Protein 2DYD (pdb70)

Sequence (85 aa):
GPLGSPIGALASALANSPPETQRMMLGENLYPLVDQLEHDQAAKVTGMLLEMDQTEVLHLLESPDALKAKVAEAMEVLRSAQQHTGPLGSPIGALASALANSPPETQRMMLGENLYPLVDQLEHDQAAKVTGMLLEMDQTEVLHLLESPDALKAKVAEAMEVLRSAQQHTGPLGSPIGALASALANSPPETQRMMLGENLYPLVDQLEHDQAAKVTGMLLEMDQTEVLHLLESPDALKAKVAEAMEVLRSAQQHTGPLGSPIGALASALANSPPETQRMMLGENLYPLVDQLEHDQAAKVTGMLLEMDQTEVLHLLESPDALKAKVAEAMEVLRSAQQHTGPLGSPIGALASALANSPPETQRMMLGENLYPLVDQLEHDQAAKVTGMLLEMDQTEVLHLLESPDALKAKVAEAMEVLRSAQQHTGPLGSPIGALASALANSPPETQRMMLGENLYPLVDQLEHDQAAKVTGMLLEMDQTEVLHLLESPDALKAKVAEAMEVLRSAQQHTGPLGSPIGALASALANSPPETQRMMLGENLYPLVDQLEHDQAAKVTGMLLEMDQTEVLHLLESPDALKAKVAEAMEVLRSAQQHTGPLGSPIGALASALANSPPETQRMMLGENLYPLVDQLEHDQAAKVTGMLLEMDQTEVLHLLESPDALKAKVAEAMEVLRSAQQHTGPLGSPIGALASALANSPPETQRMMLGENLYPLVDQLEHDQAAKVTGMLLEMDQTEVLHLLESPDALKAKVAEAMEVLRSAQQHTGPLGSPIGALASALANSPPETQRMMLGENLYPLVDQLEHDQAAKVTGMLLEMDQTEVLHLLESPDALKAKVAEAMEVLRSAQQHTGPLGSPIGALASALANSPPETQRMMLGENLYPLVDQLEHDQAAKVTGMLLEMDQTEVLHLLESPDALKAKVAEAMEVLRSAQQHTGPLGSPIGALASALANSPPETQRMMLGENLYPLVDQLEHDQAAKVTGMLLEMDQTEVLHLLESPDALKAKVAEAMEVLRSAQQHTGPLGSPIGALASALANSPPETQRMMLGENLYPLVDQLEHDQAAKVTGMLLEMDQTEVLHLLESPDALKAKVAEAMEVLRSAQQHTGPLGSPIGALASALANSPPETQRMMLGENLYPLVDQLEHDQAAKVTGMLLEMDQTEVLHLLESPDALKAKVAEAMEVLRSAQQHTGPLGSPIGALASALANSPPETQRMMLGENLYPLVDQLEHDQAAKVTGMLLEMDQTEVLHLLESPDALKAKVAEAMEVLRSAQQHT

Organism: Triticum aestivum (NCBI:txid4565)

Radius of gyration: 15.15 Å; Cα contacts (8 Å, |Δi|>4): 117; chains: 1; bounding box: 42×23×44 Å

Solvent-accessible surface area: 6282 Å² total; per-residue (Å²): 112,63,180,68,70,102,132,24,58,122,34,91,79,95,76,117,50,75,78,119,66,35,72,121,135,65,3,110,102,44,37,72,131,12,32,68,78,115,113,102,47,0,35,94,0,0,9,57,12,0,57,125,65,164,68,36,19,108,90,2,1,96,36,100,92,6,18,152,57,35,21,58,119,19,40,99,80,66,182,42,90,122,148,176,185

Secondary structure (DSSP, 8-state):
--SSSSTTTS-HHHH---HHHHHHHHHHHHHHHH--S-HHHHIIIIIHHHHH-HHHHHHHTT-SHHHHHHHHHHHHHHTS-SS--

Foldseek 3Di:
DFDPDDDDRVCPVVVPDALVVCLCVLCVVLVVVLQPDPCQQSVCQQSVLSRVDSVLVCCRSPHNVSSVVSCVQRVVQSVDPHDPD

Nearest PDB structures (foldseek):
  2dyd-assembly1_A  TM=8.207E-01  e=3.322E-10  Triticum aestivum
  2rqg-assembly1_B  TM=5.667E-01  e=8.642E-03  Homo sapiens
  3lof-assembly2_C  TM=3.143E-01  e=4.648E+00  Homo sapiens
  2dyd-assembly1_A  TM=8.597E-01  e=1.888E-12  Triticum aestivum
  2x04-assembly2_A  TM=5.915E-01  e=3.233E-04  Homo sapiens

InterPro domains:
  IPR000504 RNA recognition motif domain [PF00076] (34-104)
  IPR000504 RNA recognition motif domain [PF00076] (122-190)
  IPR000504 RNA recognition motif domain [PF00076] (213-281)
  IPR000504 RNA recognition motif domain [PF00076] (316-384)
  IPR000504 RNA recognition motif domain [PS50102] (32-110)
  IPR000504 RNA recognition motif domain [PS50102] (120-192)
  IPR000504 RNA recognition motif domain [PS50102] (211-288)
  IPR000504 RNA recognition motif domain [PS50102] (314-391)
  IPR000504 RNA recognition motif domain [SM00360] (33-106)
  IPR000504 RNA recognition motif domain [SM00360] (121-193)
  IPR000504 RNA recognition motif domain [SM00360] (212-284)
  IPR000504 RNA recognition motif domain [SM00360] (315-387)
  IPR002004 Polyadenylate-binding protein/Hyperplastic disc protein, C-terminal [PF00658] (559-624)
  IPR002004 Polyadenylate-binding protein/Hyperplastic disc protein, C-terminal [PS51309] (552-629)
  IPR002004 Polyadenylate-binding protein/Hyperplastic disc protein, C-terminal [SM00517] (564-627)
  IPR003954 RNA recognition motif domain, eukaryotic-type [SM00361] (33-106)
  IPR003954 RNA recognition motif domain, eukaryotic-type [SM00361] (121-193)
  IPR003954 RNA recognition motif domain, eukaryotic-type [SM00361] (212-284)
  IPR003954 RNA recognition motif domain, eukaryotic-type [SM00361] (315-387)
  IPR006515 Polyadenylate binding protein, human types 1, 2, 3, 4 [TIGR01628] (33-625)

Structure (mmCIF, N/CA/C/O backbone):
data_2DYD
#
_entry.id   2DYD
#
loop_
_atom_site.group_PDB
_atom_site.id
_atom_site.type_symbol
_atom_site.label_atom_id
_atom_site.label_alt_id
_atom_site.label_comp_id
_atom_site.label_asym_id
_atom_site.label_entity_id
_atom_site.label_seq_id
_atom_site.pdbx_PDB_ins_code
_atom_site.Cartn_x
_atom_site.Cartn_y
_atom_site.Cartn_z
_atom_site.occupancy
_atom_site.B_iso_or_equiv
_atom_site.auth_seq_id
_atom_site.auth_comp_id
_atom_site.auth_asym_id
_atom_site.auth_atom_id
_atom_site.pdbx_PDB_model_num
ATOM 1 N N . GLY A 1 1 ? 26.228 -4.904 17.648 1.00 0.00 1 GLY A N 1
ATOM 2 C CA . GLY A 1 1 ? 25.494 -4.532 16.407 1.00 0.00 1 GLY A CA 1
ATOM 3 C C . GLY A 1 1 ? 24.048 -4.993 16.427 1.00 0.00 1 GLY A C 1
ATOM 4 O O . GLY A 1 1 ? 23.151 -4.210 16.738 1.00 0.00 1 GLY A O 1
ATOM 10 N N . PRO A 1 2 ? 23.789 -6.269 16.096 1.00 0.00 2 PRO A N 1
ATOM 11 C CA . PRO A 1 2 ? 22.431 -6.820 16.082 1.00 0.00 2 PRO A CA 1
ATOM 12 C C . PRO A 1 2 ? 21.862 -6.997 17.486 1.00 0.00 2 PRO A C 1
ATOM 13 O O . PRO A 1 2 ? 22.575 -7.385 18.411 1.00 0.00 2 PRO A O 1
ATOM 24 N N . LEU A 1 3 ? 20.574 -6.709 17.637 1.00 0.00 3 LEU A N 1
ATOM 25 C CA . LEU A 1 3 ? 19.909 -6.837 18.929 1.00 0.00 3 LEU A CA 1
ATOM 26 C C . LEU A 1 3 ? 19.120 -8.140 19.007 1.00 0.00 3 LEU A C 1
ATOM 27 O O . LEU A 1 3 ? 19.266 -8.909 19.958 1.00 0.00 3 LEU A O 1
ATOM 43 N N . GLY A 1 4 ? 18.286 -8.383 18.001 1.00 0.00 4 GLY A N 1
ATOM 44 C CA . GLY A 1 4 ? 17.488 -9.594 17.975 1.00 0.00 4 GLY A CA 1
ATOM 45 C C . GLY A 1 4 ? 18.013 -10.612 16.982 1.00 0.00 4 GLY A C 1
ATOM 46 O O . GLY A 1 4 ? 18.896 -11.407 17.305 1.00 0.00 4 GLY A O 1
ATOM 50 N N . SER A 1 5 ? 17.469 -10.589 15.770 1.00 0.00 5 SER A N 1
ATOM 51 C CA . SER A 1 5 ? 17.888 -11.516 14.726 1.00 0.00 5 SER A CA 1
ATOM 52 C C . SER A 1 5 ? 19.124 -10.994 13.998 1.00 0.00 5 SER A C 1
ATOM 53 O O . SER A 1 5 ? 19.320 -9.784 13.882 1.00 0.00 5 SER A O 1
ATOM 61 N N . PRO A 1 6 ? 19.977 -11.903 13.495 1.00 0.00 6 PRO A N 1
ATOM 62 C CA . PRO A 1 6 ? 21.198 -11.525 12.776 1.00 0.00 6 PRO A CA 1
ATOM 63 C C . PRO A 1 6 ? 20.917 -10.566 11.624 1.00 0.00 6 PRO A C 1
ATOM 64 O O . PRO A 1 6 ? 21.372 -9.422 11.631 1.00 0.00 6 PRO A O 1
ATOM 75 N N . ILE A 1 7 ? 20.165 -11.039 10.635 1.00 0.00 7 ILE A N 1
ATOM 76 C CA . ILE A 1 7 ? 19.824 -10.229 9.480 1.00 0.00 7 ILE A CA 1
ATOM 77 C C . ILE A 1 7 ? 18.849 -9.118 9.854 1.00 0.00 7 ILE A C 1
ATOM 78 O O . ILE A 1 7 ? 18.256 -9.136 10.933 1.00 0.00 7 ILE A O 1
ATOM 94 N N . GLY A 1 8 ? 18.689 -8.151 8.957 1.00 0.00 8 GLY A N 1
ATOM 95 C CA . GLY A 1 8 ? 17.785 -7.045 9.212 1.00 0.00 8 GLY A CA 1
ATOM 96 C C . GLY A 1 8 ? 18.301 -6.108 10.286 1.00 0.00 8 GLY A C 1
ATOM 97 O O . GLY A 1 8 ? 18.615 -4.950 10.010 1.00 0.00 8 GLY A O 1
ATOM 101 N N . ALA A 1 9 ? 18.390 -6.609 11.513 1.00 0.00 9 ALA A N 1
ATOM 102 C CA . ALA A 1 9 ? 18.871 -5.809 12.633 1.00 0.00 9 ALA A CA 1
ATOM 103 C C . ALA A 1 9 ? 20.292 -5.314 12.383 1.00 0.00 9 ALA A C 1
ATOM 104 O O . ALA A 1 9 ? 20.641 -4.190 12.744 1.00 0.00 9 ALA A O 1
ATOM 111 N N . LEU A 1 10 ? 21.107 -6.161 11.763 1.00 0.00 10 LEU A N 1
ATOM 112 C CA . LEU A 1 10 ? 22.491 -5.810 11.465 1.00 0.00 10 LEU A CA 1
ATOM 113 C C . LEU A 1 10 ? 22.559 -4.692 10.429 1.00 0.00 10 LEU A C 1
ATOM 114 O O . LEU A 1 10 ? 23.351 -3.759 10.559 1.00 0.00 10 LEU A O 1
ATOM 130 N N . ALA A 1 11 ? 21.724 -4.794 9.400 1.00 0.00 11 ALA A N 1
ATOM 131 C CA . ALA A 1 11 ? 21.691 -3.792 8.342 1.00 0.00 11 ALA A CA 1
ATOM 132 C C . ALA A 1 11 ? 20.261 -3.356 8.041 1.00 0.00 11 ALA A C 1
ATOM 133 O O . ALA A 1 11 ? 19.391 -4.186 7.775 1.00 0.00 11 ALA A O 1
ATOM 140 N N . SER A 1 12 ? 20.025 -2.050 8.085 1.00 0.00 12 SER A N 1
ATOM 141 C CA . SER A 1 12 ? 18.701 -1.502 7.816 1.00 0.00 12 SER A CA 1
ATOM 142 C C . SER A 1 12 ? 18.299 -1.739 6.364 1.00 0.00 12 SER A C 1
ATOM 143 O O . SER A 1 12 ? 17.124 -1.949 6.061 1.00 0.00 12 SER A O 1
ATOM 151 N N . ALA A 1 13 ? 19.281 -1.701 5.469 1.00 0.00 13 ALA A N 1
ATOM 152 C CA . ALA A 1 13 ? 19.031 -1.909 4.049 1.00 0.00 13 ALA A CA 1
ATOM 153 C C . ALA A 1 13 ? 18.463 -3.300 3.785 1.00 0.00 13 ALA A C 1
ATOM 154 O O . ALA A 1 13 ? 17.697 -3.499 2.842 1.00 0.00 13 ALA A O 1
ATOM 161 N N . LEU A 1 14 ? 18.843 -4.260 4.622 1.00 0.00 14 LEU A N 1
ATOM 162 C CA . LEU A 1 14 ? 18.369 -5.631 4.476 1.00 0.00 14 LEU A CA 1
ATOM 163 C C . LEU A 1 14 ? 16.848 -5.695 4.574 1.00 0.00 14 LEU A C 1
ATOM 164 O O . LEU A 1 14 ? 16.200 -6.449 3.848 1.00 0.00 14 LEU A O 1
ATOM 180 N N . ALA A 1 15 ? 16.285 -4.898 5.475 1.00 0.00 15 ALA A N 1
ATOM 181 C CA . ALA A 1 15 ? 14.840 -4.862 5.668 1.00 0.00 15 ALA A CA 1
ATOM 182 C C . ALA A 1 15 ? 14.151 -4.121 4.527 1.00 0.00 15 ALA A C 1
ATOM 183 O O . ALA A 1 15 ? 12.994 -4.393 4.207 1.00 0.00 15 ALA A O 1
ATOM 190 N N . ASN A 1 16 ? 14.868 -3.182 3.918 1.00 0.00 16 ASN A N 1
ATOM 191 C CA . ASN A 1 16 ? 14.323 -2.401 2.813 1.00 0.00 16 ASN A CA 1
ATOM 192 C C . ASN A 1 16 ? 14.166 -3.261 1.562 1.00 0.00 16 ASN A C 1
ATOM 193 O O . ASN A 1 16 ? 14.847 -3.047 0.558 1.00 0.00 16 ASN A O 1
ATOM 204 N N . SER A 1 17 ? 13.262 -4.232 1.629 1.00 0.00 17 SER A N 1
ATOM 205 C CA . SER A 1 17 ? 13.011 -5.124 0.503 1.00 0.00 17 SER A CA 1
ATOM 206 C C . SER A 1 17 ? 12.263 -4.395 -0.611 1.00 0.00 17 SER A C 1
ATOM 207 O O . SER A 1 17 ? 11.652 -3.352 -0.378 1.00 0.00 17 SER A O 1
ATOM 215 N N . PRO A 1 18 ? 12.300 -4.938 -1.842 1.00 0.00 18 PRO A N 1
ATOM 216 C CA . PRO A 1 18 ? 11.622 -4.335 -2.993 1.00 0.00 18 PRO A CA 1
ATOM 217 C C . PRO A 1 18 ? 10.215 -3.850 -2.651 1.00 0.00 18 PRO A C 1
ATOM 218 O O . PRO A 1 18 ? 9.580 -4.366 -1.731 1.00 0.00 18 PRO A O 1
ATOM 229 N N . PRO A 1 19 ? 9.709 -2.844 -3.384 1.00 0.00 19 PRO A N 1
ATOM 230 C CA . PRO A 1 19 ? 8.372 -2.291 -3.143 1.00 0.00 19 PRO A CA 1
ATOM 231 C C . PRO A 1 19 ? 7.272 -3.332 -3.320 1.00 0.00 19 PRO A C 1
ATOM 232 O O . PRO A 1 19 ? 6.297 -3.348 -2.570 1.00 0.00 19 PRO A O 1
ATOM 243 N N . GLU A 1 20 ? 7.437 -4.205 -4.308 1.00 0.00 20 GLU A N 1
ATOM 244 C CA . GLU A 1 20 ? 6.457 -5.254 -4.573 1.00 0.00 20 GLU A CA 1
ATOM 245 C C . GLU A 1 20 ? 6.461 -6.287 -3.451 1.00 0.00 20 GLU A C 1
ATOM 246 O O . GLU A 1 20 ? 5.405 -6.756 -3.006 1.00 0.00 20 GLU A O 1
ATOM 258 N N . THR A 1 21 ? 7.661 -6.634 -2.995 1.00 0.00 21 THR A N 1
ATOM 259 C CA . THR A 1 21 ? 7.813 -7.610 -1.926 1.00 0.00 21 THR A CA 1
ATOM 260 C C . THR A 1 21 ? 7.174 -7.088 -0.656 1.00 0.00 21 THR A C 1
ATOM 261 O O . THR A 1 21 ? 6.389 -7.782 -0.010 1.00 0.00 21 THR A O 1
ATOM 272 N N . GLN A 1 22 ? 7.479 -5.847 -0.327 1.00 0.00 22 GLN A N 1
ATOM 273 C CA . GLN A 1 22 ? 6.890 -5.222 0.842 1.00 0.00 22 GLN A CA 1
ATOM 274 C C . GLN A 1 22 ? 5.420 -5.000 0.589 1.00 0.00 22 GLN A C 1
ATOM 275 O O . GLN A 1 22 ? 4.586 -5.247 1.454 1.00 0.00 22 GLN A O 1
ATOM 289 N N . ARG A 1 23 ? 5.123 -4.498 -0.610 1.00 0.00 23 ARG A N 1
ATOM 290 C CA . ARG A 1 23 ? 3.765 -4.195 -1.012 1.00 0.00 23 ARG A CA 1
ATOM 291 C C . ARG A 1 23 ? 2.764 -4.994 -0.197 1.00 0.00 23 ARG A C 1
ATOM 292 O O . ARG A 1 23 ? 2.274 -4.530 0.827 1.00 0.00 23 ARG A O 1
ATOM 313 N N . MET A 1 24 ? 2.482 -6.200 -0.637 1.00 0.00 24 MET A N 1
ATOM 314 C CA . MET A 1 24 ? 1.544 -7.045 0.076 1.00 0.00 24 MET A CA 1
ATOM 315 C C . MET A 1 24 ? 2.015 -7.318 1.504 1.00 0.00 24 MET A C 1
ATOM 316 O O . MET A 1 24 ? 1.197 -7.442 2.412 1.00 0.00 24 MET A O 1
ATOM 330 N N . MET A 1 25 ? 3.327 -7.445 1.700 1.00 0.00 25 MET A N 1
ATOM 331 C CA . MET A 1 25 ? 3.862 -7.740 3.029 1.00 0.00 25 MET A CA 1
ATOM 332 C C . MET A 1 25 ? 3.450 -6.689 4.067 1.00 0.00 25 MET A C 1
ATOM 333 O O . MET A 1 25 ? 2.898 -7.043 5.110 1.00 0.00 25 MET A O 1
ATOM 347 N N . LEU A 1 26 ? 3.678 -5.401 3.787 1.00 0.00 26 LEU A N 1
ATOM 348 C CA . LEU A 1 26 ? 3.266 -4.365 4.733 1.00 0.00 26 LEU A CA 1
ATOM 349 C C . LEU A 1 26 ? 1.748 -4.288 4.751 1.00 0.00 26 LEU A C 1
ATOM 350 O O . LEU A 1 26 ? 1.135 -4.332 5.813 1.00 0.00 26 LEU A O 1
ATOM 366 N N . GLY A 1 27 ? 1.133 -4.224 3.561 1.00 0.00 27 GLY A N 1
ATOM 367 C CA . GLY A 1 27 ? -0.293 -4.202 3.477 1.00 0.00 27 GLY A CA 1
ATOM 368 C C . GLY A 1 27 ? -0.871 -5.397 4.191 1.00 0.00 27 GLY A C 1
ATOM 369 O O . GLY A 1 27 ? -1.960 -5.336 4.726 1.00 0.00 27 GLY A O 1
ATOM 373 N N . GLU A 1 28 ? -0.129 -6.483 4.254 1.00 0.00 28 GLU A N 1
ATOM 374 C CA . GLU A 1 28 ? -0.614 -7.646 4.965 1.00 0.00 28 GLU A CA 1
ATOM 375 C C . GLU A 1 28 ? -0.953 -7.244 6.398 1.00 0.00 28 GLU A C 1
ATOM 376 O O . GLU A 1 28 ? -2.019 -7.577 6.918 1.00 0.00 28 GLU A O 1
ATOM 388 N N . ASN A 1 29 ? -0.041 -6.500 7.021 1.00 0.00 29 ASN A N 1
ATOM 389 C CA . ASN A 1 29 ? -0.242 -6.046 8.397 1.00 0.00 29 ASN A CA 1
ATOM 390 C C . ASN A 1 29 ? -0.865 -4.652 8.459 1.00 0.00 29 ASN A C 1
ATOM 391 O O . ASN A 1 29 ? -1.860 -4.431 9.156 1.00 0.00 29 ASN A O 1
ATOM 402 N N . LEU A 1 30 ? -0.277 -3.708 7.740 1.00 0.00 30 LEU A N 1
ATOM 403 C CA . LEU A 1 30 ? -0.779 -2.345 7.741 1.00 0.00 30 LEU A CA 1
ATOM 404 C C . LEU A 1 30 ? -2.028 -2.184 6.868 1.00 0.00 30 LEU A C 1
ATOM 405 O O . LEU A 1 30 ? -2.918 -1.425 7.228 1.00 0.00 30 LEU A O 1
ATOM 421 N N . TYR A 1 31 ? -2.124 -2.901 5.737 1.00 0.00 31 TYR A N 1
ATOM 422 C CA . TYR A 1 31 ? -3.316 -2.788 4.892 1.00 0.00 31 TYR A CA 1
ATOM 423 C C . TYR A 1 31 ? -4.542 -3.067 5.738 1.00 0.00 31 TYR A C 1
ATOM 424 O O . TYR A 1 31 ? -5.476 -2.290 5.721 1.00 0.00 31 TYR A O 1
ATOM 442 N N . PRO A 1 32 ? -4.564 -4.139 6.544 1.00 0.00 32 PRO A N 1
ATOM 443 C CA . PRO A 1 32 ? -5.713 -4.380 7.391 1.00 0.00 32 PRO A CA 1
ATOM 444 C C . PRO A 1 32 ? -5.974 -3.144 8.236 1.00 0.00 32 PRO A C 1
ATOM 445 O O . PRO A 1 32 ? -7.121 -2.817 8.540 1.00 0.00 32 PRO A O 1
ATOM 456 N N . LEU A 1 33 ? -4.896 -2.427 8.578 1.00 0.00 33 LEU A N 1
ATOM 457 C CA . LEU A 1 33 ? -5.037 -1.201 9.341 1.00 0.00 33 LEU A CA 1
ATOM 458 C C . LEU A 1 33 ? -5.498 -0.088 8.419 1.00 0.00 33 LEU A C 1
ATOM 459 O O . LEU A 1 33 ? -6.440 0.645 8.719 1.00 0.00 33 LEU A O 1
ATOM 475 N N . VAL A 1 34 ? -4.827 0.005 7.271 1.00 0.00 34 VAL A N 1
ATOM 476 C CA . VAL A 1 34 ? -5.162 0.994 6.273 1.00 0.00 34 VAL A CA 1
ATOM 477 C C . VAL A 1 34 ? -6.403 0.589 5.526 1.00 0.00 34 VAL A C 1
ATOM 478 O O . VAL A 1 34 ? -7.345 1.370 5.415 1.00 0.00 34 VAL A O 1
ATOM 491 N N . ASP A 1 35 ? -6.407 -0.657 5.060 1.00 0.00 35 ASP A N 1
ATOM 492 C CA . ASP A 1 35 ? -7.565 -1.222 4.358 1.00 0.00 35 ASP A CA 1
ATOM 493 C C . ASP A 1 35 ? -8.871 -0.572 4.833 1.00 0.00 35 ASP A C 1
ATOM 494 O O . ASP A 1 35 ? -9.549 -1.098 5.716 1.00 0.00 35 ASP A O 1
ATOM 503 N N . GLN A 1 36 ? -9.200 0.579 4.263 1.00 0.00 36 GLN A N 1
ATOM 504 C CA . GLN A 1 36 ? -10.401 1.313 4.647 1.00 0.00 36 GLN A CA 1
ATOM 505 C C . GLN A 1 36 ? -11.663 0.479 4.457 1.00 0.00 36 GLN A C 1
ATOM 506 O O . GLN A 1 36 ? -12.475 0.349 5.373 1.00 0.00 36 GLN A O 1
ATOM 520 N N . LEU A 1 37 ? -11.828 -0.074 3.264 1.00 0.00 37 LEU A N 1
ATOM 521 C CA . LEU A 1 37 ? -13.004 -0.885 2.958 1.00 0.00 37 LEU A CA 1
ATOM 522 C C . LEU A 1 37 ? -12.622 -2.346 2.748 1.00 0.00 37 LEU A C 1
ATOM 523 O O . LEU A 1 37 ? -11.539 -2.777 3.142 1.00 0.00 37 LEU A O 1
ATOM 539 N N . GLU A 1 38 ? -13.515 -3.101 2.114 1.00 0.00 38 GLU A N 1
ATOM 540 C CA . GLU A 1 38 ? -13.265 -4.507 1.841 1.00 0.00 38 GLU A CA 1
ATOM 541 C C . GLU A 1 38 ? -12.213 -4.659 0.748 1.00 0.00 38 GLU A C 1
ATOM 542 O O . GLU A 1 38 ? -12.165 -3.869 -0.195 1.00 0.00 38 GLU A O 1
ATOM 554 N N . HIS A 1 39 ? -11.367 -5.675 0.893 1.00 0.00 39 HIS A N 1
ATOM 555 C CA . HIS A 1 39 ? -10.293 -5.953 -0.064 1.00 0.00 39 HIS A CA 1
ATOM 556 C C . HIS A 1 39 ? -10.716 -5.698 -1.512 1.00 0.00 39 HIS A C 1
ATOM 557 O O . HIS A 1 39 ? -9.879 -5.366 -2.352 1.00 0.00 39 HIS A O 1
ATOM 571 N N . ASP A 1 40 ? -12.010 -5.854 -1.804 1.00 0.00 40 ASP A N 1
ATOM 572 C CA . ASP A 1 40 ? -12.525 -5.635 -3.158 1.00 0.00 40 ASP A CA 1
ATOM 573 C C . ASP A 1 40 ? -11.844 -4.438 -3.816 1.00 0.00 40 ASP A C 1
ATOM 574 O O . ASP A 1 40 ? -11.000 -4.599 -4.698 1.00 0.00 40 ASP A O 1
ATOM 583 N N . GLN A 1 41 ? -12.195 -3.242 -3.365 1.00 0.00 41 GLN A N 1
ATOM 584 C CA . GLN A 1 41 ? -11.596 -2.023 -3.890 1.00 0.00 41 GLN A CA 1
ATOM 585 C C . GLN A 1 41 ? -10.586 -1.468 -2.891 1.00 0.00 41 GLN A C 1
ATOM 586 O O . GLN A 1 41 ? -9.673 -0.728 -3.256 1.00 0.00 41 GLN A O 1
ATOM 600 N N . ALA A 1 42 ? -10.762 -1.842 -1.626 1.00 0.00 42 ALA A N 1
ATOM 601 C CA . ALA A 1 42 ? -9.875 -1.397 -0.560 1.00 0.00 42 ALA A CA 1
ATOM 602 C C . ALA A 1 42 ? -8.461 -1.924 -0.763 1.00 0.00 42 ALA A C 1
ATOM 603 O O . ALA A 1 42 ? -7.484 -1.193 -0.600 1.00 0.00 42 ALA A O 1
ATOM 610 N N . ALA A 1 43 ? -8.362 -3.198 -1.124 1.00 0.00 43 ALA A N 1
ATOM 611 C CA . ALA A 1 43 ? -7.070 -3.828 -1.354 1.00 0.00 43 ALA A CA 1
ATOM 612 C C . ALA A 1 43 ? -6.342 -3.165 -2.507 1.00 0.00 43 ALA A C 1
ATOM 613 O O . ALA A 1 43 ? -5.113 -3.103 -2.525 1.00 0.00 43 ALA A O 1
ATOM 620 N N . LYS A 1 44 ? -7.102 -2.683 -3.480 1.00 0.00 44 LYS A N 1
ATOM 621 C CA . LYS A 1 44 ? -6.510 -2.045 -4.640 1.00 0.00 44 LYS A CA 1
ATOM 622 C C . LYS A 1 44 ? -5.894 -0.692 -4.295 1.00 0.00 44 LYS A C 1
ATOM 623 O O . LYS A 1 44 ? -4.762 -0.422 -4.657 1.00 0.00 44 LYS A O 1
ATOM 642 N N . VAL A 1 45 ? -6.634 0.175 -3.620 1.00 0.00 45 VAL A N 1
ATOM 643 C CA . VAL A 1 45 ? -6.101 1.490 -3.290 1.00 0.00 45 VAL A CA 1
ATOM 644 C C . VAL A 1 45 ? -5.020 1.470 -2.199 1.00 0.00 45 VAL A C 1
ATOM 645 O O . VAL A 1 45 ? -3.960 2.074 -2.364 1.00 0.00 45 VAL A O 1
ATOM 658 N N . THR A 1 46 ? -5.306 0.825 -1.068 1.00 0.00 46 THR A N 1
ATOM 659 C CA . THR A 1 46 ? -4.362 0.806 0.050 1.00 0.00 46 THR A CA 1
ATOM 660 C C . THR A 1 46 ? -3.115 -0.039 -0.184 1.00 0.00 46 THR A C 1
ATOM 661 O O . THR A 1 46 ? -1.992 0.432 -0.005 1.00 0.00 46 THR A O 1
ATOM 672 N N . GLY A 1 47 ? -3.319 -1.294 -0.542 1.00 0.00 47 GLY A N 1
ATOM 673 C CA . GLY A 1 47 ? -2.201 -2.191 -0.743 1.00 0.00 47 GLY A CA 1
ATOM 674 C C . GLY A 1 47 ? -1.448 -2.031 -2.065 1.00 0.00 47 GLY A C 1
ATOM 675 O O . GLY A 1 47 ? -0.258 -2.333 -2.131 1.00 0.00 47 GLY A O 1
ATOM 679 N N . MET A 1 48 ? -2.126 -1.589 -3.129 1.00 0.00 48 MET A N 1
ATOM 680 C CA . MET A 1 48 ? -1.468 -1.440 -4.435 1.00 0.00 48 MET A CA 1
ATOM 681 C C . MET A 1 48 ? -0.400 -0.360 -4.399 1.00 0.00 48 MET A C 1
ATOM 682 O O . MET A 1 48 ? 0.723 -0.566 -4.858 1.00 0.00 48 MET A O 1
ATOM 696 N N . LEU A 1 49 ? -0.754 0.791 -3.845 1.00 0.00 49 LEU A N 1
ATOM 697 C CA . LEU A 1 49 ? 0.178 1.904 -3.742 1.00 0.00 49 LEU A CA 1
ATOM 698 C C . LEU A 1 49 ? 1.423 1.502 -2.965 1.00 0.00 49 LEU A C 1
ATOM 699 O O . LEU A 1 49 ? 2.442 2.192 -3.005 1.00 0.00 49 LEU A O 1
ATOM 715 N N . LEU A 1 50 ? 1.327 0.395 -2.241 1.00 0.00 50 LEU A N 1
ATOM 716 C CA . LEU A 1 50 ? 2.432 -0.086 -1.438 1.00 0.00 50 LEU A CA 1
ATOM 717 C C . LEU A 1 50 ? 3.701 -0.274 -2.274 1.00 0.00 50 LEU A C 1
ATOM 718 O O . LEU A 1 50 ? 4.810 -0.269 -1.741 1.00 0.00 50 LEU A O 1
ATOM 734 N N . GLU A 1 51 ? 3.540 -0.422 -3.587 1.00 0.00 51 GLU A N 1
ATOM 735 C CA . GLU A 1 51 ? 4.690 -0.588 -4.475 1.00 0.00 51 GLU A CA 1
ATOM 736 C C . GLU A 1 51 ? 4.685 0.452 -5.595 1.00 0.00 51 GLU A C 1
ATOM 737 O O . GLU A 1 51 ? 5.716 0.702 -6.219 1.00 0.00 51 GLU A O 1
ATOM 749 N N . MET A 1 52 ? 3.529 1.062 -5.845 1.00 0.00 52 MET A N 1
ATOM 750 C CA . MET A 1 52 ? 3.417 2.076 -6.887 1.00 0.00 52 MET A CA 1
ATOM 751 C C . MET A 1 52 ? 4.354 3.243 -6.598 1.00 0.00 52 MET A C 1
ATOM 752 O O . MET A 1 52 ? 5.346 3.442 -7.299 1.00 0.00 52 MET A O 1
ATOM 766 N N . ASP A 1 53 ? 4.038 4.011 -5.558 1.00 0.00 53 ASP A N 1
ATOM 767 C CA . ASP A 1 53 ? 4.865 5.153 -5.178 1.00 0.00 53 ASP A CA 1
ATOM 768 C C . ASP A 1 53 ? 5.375 5.004 -3.748 1.00 0.00 53 ASP A C 1
ATOM 769 O O . ASP A 1 53 ? 4.620 4.648 -2.845 1.00 0.00 53 ASP A O 1
ATOM 778 N N . GLN A 1 54 ? 6.662 5.280 -3.553 1.00 0.00 54 GLN A N 1
ATOM 779 C CA . GLN A 1 54 ? 7.280 5.177 -2.233 1.00 0.00 54 GLN A CA 1
ATOM 780 C C . GLN A 1 54 ? 6.581 6.094 -1.234 1.00 0.00 54 GLN A C 1
ATOM 781 O O . GLN A 1 54 ? 6.369 5.728 -0.078 1.00 0.00 54 GLN A O 1
ATOM 795 N N . THR A 1 55 ? 6.216 7.283 -1.691 1.00 0.00 55 THR A N 1
ATOM 796 C CA . THR A 1 55 ? 5.527 8.245 -0.847 1.00 0.00 55 THR A CA 1
ATOM 797 C C . THR A 1 55 ? 4.112 7.762 -0.554 1.00 0.00 55 THR A C 1
ATOM 798 O O . THR A 1 55 ? 3.598 7.945 0.549 1.00 0.00 55 THR A O 1
ATOM 809 N N . GLU A 1 56 ? 3.489 7.140 -1.553 1.00 0.00 56 GLU A N 1
ATOM 810 C CA . GLU A 1 56 ? 2.134 6.627 -1.402 1.00 0.00 56 GLU A CA 1
ATOM 811 C C . GLU A 1 56 ? 2.112 5.395 -0.502 1.00 0.00 56 GLU A C 1
ATOM 812 O O . GLU A 1 56 ? 1.258 5.282 0.368 1.00 0.00 56 GLU A O 1
ATOM 824 N N . VAL A 1 57 ? 3.057 4.475 -0.697 1.00 0.00 57 VAL A N 1
ATOM 825 C CA . VAL A 1 57 ? 3.109 3.272 0.134 1.00 0.00 57 VAL A CA 1
ATOM 826 C C . VAL A 1 57 ? 3.227 3.662 1.600 1.00 0.00 57 VAL A C 1
ATOM 827 O O . VAL A 1 57 ? 2.516 3.138 2.457 1.00 0.00 57 VAL A O 1
ATOM 840 N N . LEU A 1 58 ? 4.125 4.594 1.870 1.00 0.00 58 LEU A N 1
ATOM 841 C CA . LEU A 1 58 ? 4.343 5.076 3.220 1.00 0.00 58 LEU A CA 1
ATOM 842 C C . LEU A 1 58 ? 3.097 5.790 3.740 1.00 0.00 58 LEU A C 1
ATOM 843 O O . LEU A 1 58 ? 2.663 5.567 4.868 1.00 0.00 58 LEU A O 1
ATOM 859 N N . HIS A 1 59 ? 2.545 6.662 2.905 1.00 0.00 59 HIS A N 1
ATOM 860 C CA . HIS A 1 59 ? 1.362 7.441 3.257 1.00 0.00 59 HIS A CA 1
ATOM 861 C C . HIS A 1 59 ? 0.079 6.607 3.324 1.00 0.00 59 HIS A C 1
ATOM 862 O O . HIS A 1 59 ? -0.706 6.746 4.262 1.00 0.00 59 HIS A O 1
ATOM 876 N N . LEU A 1 60 ? -0.166 5.792 2.299 1.00 0.00 60 LEU A N 1
ATOM 877 C CA . LEU A 1 60 ? -1.400 5.007 2.232 1.00 0.00 60 LEU A CA 1
ATOM 878 C C . LEU A 1 60 ? -1.501 3.935 3.312 1.00 0.00 60 LEU A C 1
ATOM 879 O O . LEU A 1 60 ? -2.547 3.796 3.926 1.00 0.00 60 LEU A O 1
ATOM 895 N N . LEU A 1 61 ? -0.429 3.188 3.554 1.00 0.00 61 LEU A N 1
ATOM 896 C CA . LEU A 1 61 ? -0.458 2.134 4.571 1.00 0.00 61 LEU A CA 1
ATOM 897 C C . LEU A 1 61 ? 0.011 2.659 5.926 1.00 0.00 61 LEU A C 1
ATOM 898 O O . LEU A 1 61 ? 0.673 1.948 6.681 1.00 0.00 61 LEU A O 1
ATOM 914 N N . GLU A 1 62 ? -0.340 3.910 6.230 1.00 0.00 62 GLU A N 1
ATOM 915 C CA . GLU A 1 62 ? 0.045 4.525 7.498 1.00 0.00 62 GLU A CA 1
ATOM 916 C C . GLU A 1 62 ? -0.912 5.652 7.885 1.00 0.00 62 GLU A C 1
ATOM 917 O O . GLU A 1 62 ? -1.316 5.759 9.043 1.00 0.00 62 GLU A O 1
ATOM 929 N N . SER A 1 63 ? -1.260 6.504 6.920 1.00 0.00 63 SER A N 1
ATOM 930 C CA . SER A 1 63 ? -2.153 7.628 7.186 1.00 0.00 63 SER A CA 1
ATOM 931 C C . SER A 1 63 ? -3.508 7.448 6.505 1.00 0.00 63 SER A C 1
ATOM 932 O O . SER A 1 63 ? -3.606 6.820 5.451 1.00 0.00 63 SER A O 1
ATOM 940 N N . PRO A 1 64 ? -4.574 8.014 7.100 1.00 0.00 64 PRO A N 1
ATOM 941 C CA . PRO A 1 64 ? -5.926 7.930 6.547 1.00 0.00 64 PRO A CA 1
ATOM 942 C C . PRO A 1 64 ? -6.122 8.890 5.379 1.00 0.00 64 PRO A C 1
ATOM 943 O O . PRO A 1 64 ? -6.669 8.518 4.341 1.00 0.00 64 PRO A O 1
ATOM 954 N N . ASP A 1 65 ? -5.659 10.126 5.553 1.00 0.00 65 ASP A N 1
ATOM 955 C CA . ASP A 1 65 ? -5.768 11.142 4.510 1.00 0.00 65 ASP A CA 1
ATOM 956 C C . ASP A 1 65 ? -5.141 10.640 3.213 1.00 0.00 65 ASP A C 1
ATOM 957 O O . ASP A 1 65 ? -5.525 11.048 2.116 1.00 0.00 65 ASP A O 1
ATOM 966 N N . ALA A 1 66 ? -4.176 9.742 3.360 1.00 0.00 66 ALA A N 1
ATOM 967 C CA . ALA A 1 66 ? -3.482 9.160 2.222 1.00 0.00 66 ALA A CA 1
ATOM 968 C C . ALA A 1 66 ? -4.448 8.357 1.357 1.00 0.00 66 ALA A C 1
ATOM 969 O O . ALA A 1 66 ? -4.319 8.312 0.134 1.00 0.00 66 ALA A O 1
ATOM 976 N N . LEU A 1 67 ? -5.412 7.718 2.012 1.00 0.00 67 LEU A N 1
ATOM 977 C CA . LEU A 1 67 ? -6.406 6.901 1.328 1.00 0.00 67 LEU A CA 1
ATOM 978 C C . LEU A 1 67 ? -7.265 7.720 0.370 1.00 0.00 67 LEU A C 1
ATOM 979 O O . LEU A 1 67 ? -7.507 7.307 -0.762 1.00 0.00 67 LEU A O 1
ATOM 995 N N . LYS A 1 68 ? -7.729 8.874 0.827 1.00 0.00 68 LYS A N 1
ATOM 996 C CA . LYS A 1 68 ? -8.578 9.736 0.010 1.00 0.00 68 LYS A CA 1
ATOM 997 C C . LYS A 1 68 ? -7.925 10.064 -1.329 1.00 0.00 68 LYS A C 1
ATOM 998 O O . LYS A 1 68 ? -8.604 10.201 -2.346 1.00 0.00 68 LYS A O 1
ATOM 1017 N N . ALA A 1 69 ? -6.610 10.212 -1.314 1.00 0.00 69 ALA A N 1
ATOM 1018 C CA . ALA A 1 69 ? -5.856 10.554 -2.514 1.00 0.00 69 ALA A CA 1
ATOM 1019 C C . ALA A 1 69 ? -5.878 9.458 -3.576 1.00 0.00 69 ALA A C 1
ATOM 1020 O O . ALA A 1 69 ? -6.189 9.712 -4.741 1.00 0.00 69 ALA A O 1
ATOM 1027 N N . LYS A 1 70 ? -5.516 8.247 -3.172 1.00 0.00 70 LYS A N 1
ATOM 1028 C CA . LYS A 1 70 ? -5.457 7.118 -4.092 1.00 0.00 70 LYS A CA 1
ATOM 1029 C C . LYS A 1 70 ? -6.829 6.532 -4.355 1.00 0.00 70 LYS A C 1
ATOM 1030 O O . LYS A 1 70 ? -7.127 6.100 -5.466 1.00 0.00 70 LYS A O 1
ATOM 1049 N N . VAL A 1 71 ? -7.652 6.496 -3.323 1.00 0.00 71 VAL A N 1
ATOM 1050 C CA . VAL A 1 71 ? -8.990 5.926 -3.455 1.00 0.00 71 VAL A CA 1
ATOM 1051 C C . VAL A 1 71 ? -9.791 6.624 -4.549 1.00 0.00 71 VAL A C 1
ATOM 1052 O O . VAL A 1 71 ? -10.408 5.970 -5.387 1.00 0.00 71 VAL A O 1
ATOM 1065 N N . ALA A 1 72 ? -9.779 7.952 -4.543 1.00 0.00 72 ALA A N 1
ATOM 1066 C CA . ALA A 1 72 ? -10.511 8.720 -5.543 1.00 0.00 72 ALA A CA 1
ATOM 1067 C C . ALA A 1 72 ? -10.041 8.379 -6.954 1.00 0.00 72 ALA A C 1
ATOM 1068 O O . ALA A 1 72 ? -10.853 8.167 -7.855 1.00 0.00 72 ALA A O 1
ATOM 1075 N N . GLU A 1 73 ? -8.726 8.333 -7.139 1.00 0.00 73 GLU A N 1
ATOM 1076 C CA . GLU A 1 73 ? -8.145 8.024 -8.441 1.00 0.00 73 GLU A CA 1
ATOM 1077 C C . GLU A 1 73 ? -8.304 6.545 -8.793 1.00 0.00 73 GLU A C 1
ATOM 1078 O O . GLU A 1 73 ? -8.748 6.202 -9.889 1.00 0.00 73 GLU A O 1
ATOM 1090 N N . ALA A 1 74 ? -7.923 5.673 -7.863 1.00 0.00 74 ALA A N 1
ATOM 1091 C CA . ALA A 1 74 ? -8.006 4.232 -8.082 1.00 0.00 74 ALA A CA 1
ATOM 1092 C C . ALA A 1 74 ? -9.450 3.758 -8.229 1.00 0.00 74 ALA A C 1
ATOM 1093 O O . ALA A 1 74 ? -9.787 3.072 -9.192 1.00 0.00 74 ALA A O 1
ATOM 1100 N N . MET A 1 75 ? -10.299 4.119 -7.272 1.00 0.00 75 MET A N 1
ATOM 1101 C CA . MET A 1 75 ? -11.697 3.715 -7.306 1.00 0.00 75 MET A CA 1
ATOM 1102 C C . MET A 1 75 ? -12.384 4.199 -8.581 1.00 0.00 75 MET A C 1
ATOM 1103 O O . MET A 1 75 ? -13.413 3.659 -8.984 1.00 0.00 75 MET A O 1
ATOM 1117 N N . GLU A 1 76 ? -11.813 5.217 -9.214 1.00 0.00 76 GLU A N 1
ATOM 1118 C CA . GLU A 1 76 ? -12.381 5.763 -10.439 1.00 0.00 76 GLU A CA 1
ATOM 1119 C C . GLU A 1 76 ? -12.205 4.794 -11.607 1.00 0.00 76 GLU A C 1
ATOM 1120 O O . GLU A 1 76 ? -13.103 4.633 -12.432 1.00 0.00 76 GLU A O 1
ATOM 1132 N N . VAL A 1 77 ? -11.040 4.160 -11.679 1.00 0.00 77 VAL A N 1
ATOM 1133 C CA . VAL A 1 77 ? -10.750 3.219 -12.756 1.00 0.00 77 VAL A CA 1
ATOM 1134 C C . VAL A 1 77 ? -11.474 1.885 -12.565 1.00 0.00 77 VAL A C 1
ATOM 1135 O O . VAL A 1 77 ? -11.894 1.259 -13.537 1.00 0.00 77 VAL A O 1
ATOM 1148 N N . LEU A 1 78 ? -11.609 1.446 -11.316 1.00 0.00 78 LEU A N 1
ATOM 1149 C CA . LEU A 1 78 ? -12.275 0.176 -11.031 1.00 0.00 78 LEU A CA 1
ATOM 1150 C C . LEU A 1 78 ? -13.791 0.340 -10.947 1.00 0.00 78 LEU A C 1
ATOM 1151 O O . LEU A 1 78 ? -14.523 -0.157 -11.802 1.00 0.00 78 LEU A O 1
ATOM 1167 N N . ARG A 1 79 ? -14.262 1.030 -9.912 1.00 0.00 79 ARG A N 1
ATOM 1168 C CA . ARG A 1 79 ? -15.668 1.250 -9.711 1.00 0.00 79 ARG A CA 1
ATOM 1169 C C . ARG A 1 79 ? -16.288 1.991 -10.897 1.00 0.00 79 ARG A C 1
ATOM 1170 O O . ARG A 1 79 ? -17.454 1.776 -11.230 1.00 0.00 79 ARG A O 1
ATOM 1191 N N . SER A 1 80 ? -15.506 2.860 -11.530 1.00 0.00 80 SER A N 1
ATOM 1192 C CA . SER A 1 80 ? -15.991 3.622 -12.676 1.00 0.00 80 SER A CA 1
ATOM 1193 C C . SER A 1 80 ? -15.293 3.181 -13.958 1.00 0.00 80 SER A C 1
ATOM 1194 O O . SER A 1 80 ? -14.304 2.449 -13.918 1.00 0.00 80 SER A O 1
ATOM 1202 N N . ALA A 1 81 ? -15.817 3.628 -15.095 1.00 0.00 81 ALA A N 1
ATOM 1203 C CA . ALA A 1 81 ? -15.248 3.277 -16.392 1.00 0.00 81 ALA A CA 1
ATOM 1204 C C . ALA A 1 81 ? -13.773 3.655 -16.469 1.00 0.00 81 ALA A C 1
ATOM 1205 O O . ALA A 1 81 ? -13.295 4.494 -15.706 1.00 0.00 81 ALA A O 1
ATOM 1212 N N . GLN A 1 82 ? -13.057 3.031 -17.399 1.00 0.00 82 GLN A N 1
ATOM 1213 C CA . GLN A 1 82 ? -11.637 3.299 -17.582 1.00 0.00 82 GLN A CA 1
ATOM 1214 C C . GLN A 1 82 ? -11.425 4.328 -18.690 1.00 0.00 82 GLN A C 1
ATOM 1215 O O . GLN A 1 82 ? -11.702 4.061 -19.860 1.00 0.00 82 GLN A O 1
ATOM 1229 N N . GLN A 1 83 ? -10.933 5.505 -18.313 1.00 0.00 83 GLN A N 1
ATOM 1230 C CA . GLN A 1 83 ? -10.682 6.577 -19.269 1.00 0.00 83 GLN A CA 1
ATOM 1231 C C . GLN A 1 83 ? -11.919 6.857 -20.119 1.00 0.00 83 GLN A C 1
ATOM 1232 O O . GLN A 1 83 ? -12.954 6.209 -19.959 1.00 0.00 83 GLN A O 1
ATOM 1246 N N . HIS A 1 84 ? -11.805 7.826 -21.020 1.00 0.00 84 HIS A N 1
ATOM 1247 C CA . HIS A 1 84 ? -12.915 8.192 -21.893 1.00 0.00 84 HIS A CA 1
ATOM 1248 C C . HIS A 1 84 ? -12.641 7.763 -23.331 1.00 0.00 84 HIS A C 1
ATOM 1249 O O . HIS A 1 84 ? -11.496 7.513 -23.708 1.00 0.00 84 HIS A O 1
ATOM 1263 N N . THR A 1 85 ? -13.700 7.681 -24.130 1.00 0.00 85 THR A N 1
ATOM 1264 C CA . THR A 1 85 ? -13.574 7.283 -25.527 1.00 0.00 85 THR A CA 1
ATOM 1265 C C . THR A 1 85 ? -12.849 8.354 -26.335 1.00 0.00 85 THR A C 1
ATOM 1266 O O . THR A 1 85 ? -13.372 9.485 -26.422 1.00 0.00 85 THR A O 1
ATOM 1278 N N . GLY A 1 1 ? 33.899 -7.072 6.194 1.00 0.00 1 GLY A N 2
ATOM 1279 C CA . GLY A 1 1 ? 32.949 -7.013 7.339 1.00 0.00 1 GLY A CA 2
ATOM 1280 C C . GLY A 1 1 ? 32.169 -5.712 7.380 1.00 0.00 1 GLY A C 2
ATOM 1281 O O . GLY A 1 1 ? 32.664 -4.675 6.940 1.00 0.00 1 GLY A O 2
ATOM 1287 N N . PRO A 1 2 ? 30.933 -5.736 7.909 1.00 0.00 2 PRO A N 2
ATOM 1288 C CA . PRO A 1 2 ? 30.090 -4.538 8.000 1.00 0.00 2 PRO A CA 2
ATOM 1289 C C . PRO A 1 2 ? 30.805 -3.378 8.682 1.00 0.00 2 PRO A C 2
ATOM 1290 O O . PRO A 1 2 ? 31.932 -3.521 9.157 1.00 0.00 2 PRO A O 2
ATOM 1301 N N . LEU A 1 3 ? 30.143 -2.226 8.728 1.00 0.00 3 LEU A N 2
ATOM 1302 C CA . LEU A 1 3 ? 30.714 -1.038 9.353 1.00 0.00 3 LEU A CA 2
ATOM 1303 C C . LEU A 1 3 ? 29.710 -0.386 10.297 1.00 0.00 3 LEU A C 2
ATOM 1304 O O . LEU A 1 3 ? 29.639 0.839 10.393 1.00 0.00 3 LEU A O 2
ATOM 1320 N N . GLY A 1 4 ? 28.936 -1.213 10.992 1.00 0.00 4 GLY A N 2
ATOM 1321 C CA . GLY A 1 4 ? 27.946 -0.699 11.920 1.00 0.00 4 GLY A CA 2
ATOM 1322 C C . GLY A 1 4 ? 26.799 -1.668 12.135 1.00 0.00 4 GLY A C 2
ATOM 1323 O O . GLY A 1 4 ? 26.722 -2.328 13.171 1.00 0.00 4 GLY A O 2
ATOM 1327 N N . SER A 1 5 ? 25.908 -1.753 11.154 1.00 0.00 5 SER A N 2
ATOM 1328 C CA . SER A 1 5 ? 24.761 -2.649 11.239 1.00 0.00 5 SER A CA 2
ATOM 1329 C C . SER A 1 5 ? 24.946 -3.858 10.322 1.00 0.00 5 SER A C 2
ATOM 1330 O O . SER A 1 5 ? 25.313 -3.708 9.157 1.00 0.00 5 SER A O 2
ATOM 1338 N N . PRO A 1 6 ? 24.696 -5.076 10.835 1.00 0.00 6 PRO A N 2
ATOM 1339 C CA . PRO A 1 6 ? 24.842 -6.306 10.048 1.00 0.00 6 PRO A CA 2
ATOM 1340 C C . PRO A 1 6 ? 23.938 -6.316 8.816 1.00 0.00 6 PRO A C 2
ATOM 1341 O O . PRO A 1 6 ? 24.406 -6.129 7.693 1.00 0.00 6 PRO A O 2
ATOM 1352 N N . ILE A 1 7 ? 22.645 -6.535 9.034 1.00 0.00 7 ILE A N 2
ATOM 1353 C CA . ILE A 1 7 ? 21.684 -6.571 7.942 1.00 0.00 7 ILE A CA 2
ATOM 1354 C C . ILE A 1 7 ? 21.415 -5.171 7.399 1.00 0.00 7 ILE A C 2
ATOM 1355 O O . ILE A 1 7 ? 20.483 -4.495 7.832 1.00 0.00 7 ILE A O 2
ATOM 1371 N N . GLY A 1 8 ? 22.238 -4.742 6.447 1.00 0.00 8 GLY A N 2
ATOM 1372 C CA . GLY A 1 8 ? 22.070 -3.425 5.861 1.00 0.00 8 GLY A CA 2
ATOM 1373 C C . GLY A 1 8 ? 23.390 -2.792 5.467 1.00 0.00 8 GLY A C 2
ATOM 1374 O O . GLY A 1 8 ? 23.628 -2.518 4.290 1.00 0.00 8 GLY A O 2
ATOM 1378 N N . ALA A 1 9 ? 24.250 -2.557 6.452 1.00 0.00 9 ALA A N 2
ATOM 1379 C CA . ALA A 1 9 ? 25.552 -1.949 6.202 1.00 0.00 9 ALA A CA 2
ATOM 1380 C C . ALA A 1 9 ? 26.379 -2.798 5.243 1.00 0.00 9 ALA A C 2
ATOM 1381 O O . ALA A 1 9 ? 27.097 -2.270 4.394 1.00 0.00 9 ALA A O 2
ATOM 1388 N N . LEU A 1 10 ? 26.272 -4.115 5.382 1.00 0.00 10 LEU A N 2
ATOM 1389 C CA . LEU A 1 10 ? 27.011 -5.036 4.526 1.00 0.00 10 LEU A CA 2
ATOM 1390 C C . LEU A 1 10 ? 26.638 -4.835 3.061 1.00 0.00 10 LEU A C 2
ATOM 1391 O O . LEU A 1 10 ? 27.503 -4.828 2.185 1.00 0.00 10 LEU A O 2
ATOM 1407 N N . ALA A 1 11 ? 25.345 -4.669 2.803 1.00 0.00 11 ALA A N 2
ATOM 1408 C CA . ALA A 1 11 ? 24.857 -4.465 1.445 1.00 0.00 11 ALA A CA 2
ATOM 1409 C C . ALA A 1 11 ? 23.653 -3.529 1.431 1.00 0.00 11 ALA A C 2
ATOM 1410 O O . ALA A 1 11 ? 22.670 -3.756 2.134 1.00 0.00 11 ALA A O 2
ATOM 1417 N N . SER A 1 12 ? 23.741 -2.476 0.625 1.00 0.00 12 SER A N 2
ATOM 1418 C CA . SER A 1 12 ? 22.661 -1.502 0.520 1.00 0.00 12 SER A CA 2
ATOM 1419 C C . SER A 1 12 ? 21.392 -2.149 -0.026 1.00 0.00 12 SER A C 2
ATOM 1420 O O . SER A 1 12 ? 20.281 -1.775 0.352 1.00 0.00 12 SER A O 2
ATOM 1428 N N . ALA A 1 13 ? 21.562 -3.119 -0.919 1.00 0.00 13 ALA A N 2
ATOM 1429 C CA . ALA A 1 13 ? 20.429 -3.813 -1.519 1.00 0.00 13 ALA A CA 2
ATOM 1430 C C . ALA A 1 13 ? 19.601 -4.538 -0.464 1.00 0.00 13 ALA A C 2
ATOM 1431 O O . ALA A 1 13 ? 18.384 -4.660 -0.592 1.00 0.00 13 ALA A O 2
ATOM 1438 N N . LEU A 1 14 ? 20.268 -5.018 0.580 1.00 0.00 14 LEU A N 2
ATOM 1439 C CA . LEU A 1 14 ? 19.591 -5.729 1.657 1.00 0.00 14 LEU A CA 2
ATOM 1440 C C . LEU A 1 14 ? 18.812 -4.762 2.543 1.00 0.00 14 LEU A C 2
ATOM 1441 O O . LEU A 1 14 ? 17.735 -5.089 3.041 1.00 0.00 14 LEU A O 2
ATOM 1457 N N . ALA A 1 15 ? 19.367 -3.570 2.734 1.00 0.00 15 ALA A N 2
ATOM 1458 C CA . ALA A 1 15 ? 18.728 -2.553 3.560 1.00 0.00 15 ALA A CA 2
ATOM 1459 C C . ALA A 1 15 ? 17.347 -2.188 3.023 1.00 0.00 15 ALA A C 2
ATOM 1460 O O . ALA A 1 15 ? 16.502 -1.677 3.757 1.00 0.00 15 ALA A O 2
ATOM 1467 N N . ASN A 1 16 ? 17.124 -2.450 1.738 1.00 0.00 16 ASN A N 2
ATOM 1468 C CA . ASN A 1 16 ? 15.843 -2.145 1.111 1.00 0.00 16 ASN A CA 2
ATOM 1469 C C . ASN A 1 16 ? 15.391 -3.284 0.201 1.00 0.00 16 ASN A C 2
ATOM 1470 O O . ASN A 1 16 ? 16.105 -3.674 -0.723 1.00 0.00 16 ASN A O 2
ATOM 1481 N N . SER A 1 17 ? 14.201 -3.812 0.468 1.00 0.00 17 SER A N 2
ATOM 1482 C CA . SER A 1 17 ? 13.653 -4.904 -0.327 1.00 0.00 17 SER A CA 2
ATOM 1483 C C . SER A 1 17 ? 12.687 -4.373 -1.384 1.00 0.00 17 SER A C 2
ATOM 1484 O O . SER A 1 17 ? 12.187 -3.254 -1.272 1.00 0.00 17 SER A O 2
ATOM 1492 N N . PRO A 1 18 ? 12.410 -5.173 -2.428 1.00 0.00 18 PRO A N 2
ATOM 1493 C CA . PRO A 1 18 ? 11.497 -4.776 -3.506 1.00 0.00 18 PRO A CA 2
ATOM 1494 C C . PRO A 1 18 ? 10.166 -4.247 -2.972 1.00 0.00 18 PRO A C 2
ATOM 1495 O O . PRO A 1 18 ? 9.579 -4.834 -2.063 1.00 0.00 18 PRO A O 2
ATOM 1506 N N . PRO A 1 19 ? 9.669 -3.126 -3.528 1.00 0.00 19 PRO A N 2
ATOM 1507 C CA . PRO A 1 19 ? 8.402 -2.529 -3.093 1.00 0.00 19 PRO A CA 2
ATOM 1508 C C . PRO A 1 19 ? 7.244 -3.521 -3.150 1.00 0.00 19 PRO A C 2
ATOM 1509 O O . PRO A 1 19 ? 6.365 -3.511 -2.290 1.00 0.00 19 PRO A O 2
ATOM 1520 N N . GLU A 1 20 ? 7.251 -4.374 -4.169 1.00 0.00 20 GLU A N 2
ATOM 1521 C CA . GLU A 1 20 ? 6.200 -5.371 -4.338 1.00 0.00 20 GLU A CA 2
ATOM 1522 C C . GLU A 1 20 ? 6.271 -6.432 -3.244 1.00 0.00 20 GLU A C 2
ATOM 1523 O O . GLU A 1 20 ? 5.240 -6.922 -2.768 1.00 0.00 20 GLU A O 2
ATOM 1535 N N . THR A 1 21 ? 7.491 -6.781 -2.840 1.00 0.00 21 THR A N 2
ATOM 1536 C CA . THR A 1 21 ? 7.676 -7.786 -1.801 1.00 0.00 21 THR A CA 2
ATOM 1537 C C . THR A 1 21 ? 7.076 -7.295 -0.500 1.00 0.00 21 THR A C 2
ATOM 1538 O O . THR A 1 21 ? 6.292 -7.996 0.142 1.00 0.00 21 THR A O 2
ATOM 1549 N N . GLN A 1 22 ? 7.401 -6.067 -0.142 1.00 0.00 22 GLN A N 2
ATOM 1550 C CA . GLN A 1 22 ? 6.838 -5.469 1.053 1.00 0.00 22 GLN A CA 2
ATOM 1551 C C . GLN A 1 22 ? 5.371 -5.221 0.817 1.00 0.00 22 GLN A C 2
ATOM 1552 O O . GLN A 1 22 ? 4.536 -5.482 1.677 1.00 0.00 22 GLN A O 2
ATOM 1566 N N . ARG A 1 23 ? 5.087 -4.663 -0.361 1.00 0.00 23 ARG A N 2
ATOM 1567 C CA . ARG A 1 23 ? 3.740 -4.309 -0.757 1.00 0.00 23 ARG A CA 2
ATOM 1568 C C . ARG A 1 23 ? 2.701 -5.059 0.055 1.00 0.00 23 ARG A C 2
ATOM 1569 O O . ARG A 1 23 ? 2.213 -4.558 1.063 1.00 0.00 23 ARG A O 2
ATOM 1590 N N . MET A 1 24 ? 2.378 -6.263 -0.369 1.00 0.00 24 MET A N 2
ATOM 1591 C CA . MET A 1 24 ? 1.398 -7.056 0.344 1.00 0.00 24 MET A CA 2
ATOM 1592 C C . MET A 1 24 ? 1.830 -7.306 1.789 1.00 0.00 24 MET A C 2
ATOM 1593 O O . MET A 1 24 ? 0.993 -7.363 2.685 1.00 0.00 24 MET A O 2
ATOM 1607 N N . MET A 1 25 ? 3.134 -7.480 2.010 1.00 0.00 25 MET A N 2
ATOM 1608 C CA . MET A 1 25 ? 3.642 -7.749 3.355 1.00 0.00 25 MET A CA 2
ATOM 1609 C C . MET A 1 25 ? 3.279 -6.639 4.347 1.00 0.00 25 MET A C 2
ATOM 1610 O O . MET A 1 25 ? 2.729 -6.925 5.411 1.00 0.00 25 MET A O 2
ATOM 1624 N N . LEU A 1 26 ? 3.556 -5.375 4.008 1.00 0.00 26 LEU A N 2
ATOM 1625 C CA . LEU A 1 26 ? 3.204 -4.281 4.915 1.00 0.00 26 LEU A CA 2
ATOM 1626 C C . LEU A 1 26 ? 1.692 -4.156 4.973 1.00 0.00 26 LEU A C 2
ATOM 1627 O O . LEU A 1 26 ? 1.108 -4.134 6.052 1.00 0.00 26 LEU A O 2
ATOM 1643 N N . GLY A 1 27 ? 1.053 -4.129 3.800 1.00 0.00 27 GLY A N 2
ATOM 1644 C CA . GLY A 1 27 ? -0.366 -4.071 3.746 1.00 0.00 27 GLY A CA 2
ATOM 1645 C C . GLY A 1 27 ? -0.963 -5.231 4.505 1.00 0.00 27 GLY A C 2
ATOM 1646 O O . GLY A 1 27 ? -2.044 -5.126 5.045 1.00 0.00 27 GLY A O 2
ATOM 1650 N N . GLU A 1 28 ? -0.246 -6.338 4.595 1.00 0.00 28 GLU A N 2
ATOM 1651 C CA . GLU A 1 28 ? -0.764 -7.473 5.339 1.00 0.00 28 GLU A CA 2
ATOM 1652 C C . GLU A 1 28 ? -1.121 -7.016 6.747 1.00 0.00 28 GLU A C 2
ATOM 1653 O O . GLU A 1 28 ? -2.190 -7.337 7.269 1.00 0.00 28 GLU A O 2
ATOM 1665 N N . ASN A 1 29 ? -0.234 -6.222 7.338 1.00 0.00 29 ASN A N 2
ATOM 1666 C CA . ASN A 1 29 ? -0.469 -5.693 8.676 1.00 0.00 29 ASN A CA 2
ATOM 1667 C C . ASN A 1 29 ? -1.149 -4.327 8.611 1.00 0.00 29 ASN A C 2
ATOM 1668 O O . ASN A 1 29 ? -2.109 -4.055 9.338 1.00 0.00 29 ASN A O 2
ATOM 1679 N N . LEU A 1 30 ? -0.646 -3.468 7.738 1.00 0.00 30 LEU A N 2
ATOM 1680 C CA . LEU A 1 30 ? -1.197 -2.131 7.589 1.00 0.00 30 LEU A CA 2
ATOM 1681 C C . LEU A 1 30 ? -2.479 -2.118 6.751 1.00 0.00 30 LEU A C 2
ATOM 1682 O O . LEU A 1 30 ? -3.396 -1.376 7.066 1.00 0.00 30 LEU A O 2
ATOM 1698 N N . TYR A 1 31 ? -2.562 -2.942 5.698 1.00 0.00 31 TYR A N 2
ATOM 1699 C CA . TYR A 1 31 ? -3.773 -2.985 4.871 1.00 0.00 31 TYR A CA 2
ATOM 1700 C C . TYR A 1 31 ? -4.971 -3.183 5.772 1.00 0.00 31 TYR A C 2
ATOM 1701 O O . TYR A 1 31 ? -5.915 -2.421 5.707 1.00 0.00 31 TYR A O 2
ATOM 1719 N N . PRO A 1 32 ? -4.953 -4.165 6.679 1.00 0.00 32 PRO A N 2
ATOM 1720 C CA . PRO A 1 32 ? -6.073 -4.333 7.577 1.00 0.00 32 PRO A CA 2
ATOM 1721 C C . PRO A 1 32 ? -6.327 -3.034 8.327 1.00 0.00 32 PRO A C 2
ATOM 1722 O O . PRO A 1 32 ? -7.470 -2.692 8.626 1.00 0.00 32 PRO A O 2
ATOM 1733 N N . LEU A 1 33 ? -5.249 -2.287 8.598 1.00 0.00 33 LEU A N 2
ATOM 1734 C CA . LEU A 1 33 ? -5.391 -1.009 9.274 1.00 0.00 33 LEU A CA 2
ATOM 1735 C C . LEU A 1 33 ? -5.838 0.061 8.295 1.00 0.00 33 LEU A C 2
ATOM 1736 O O . LEU A 1 33 ? -6.796 0.794 8.543 1.00 0.00 33 LEU A O 2
ATOM 1752 N N . VAL A 1 34 ? -5.140 0.122 7.161 1.00 0.00 34 VAL A N 2
ATOM 1753 C CA . VAL A 1 34 ? -5.466 1.073 6.125 1.00 0.00 34 VAL A CA 2
ATOM 1754 C C . VAL A 1 34 ? -6.665 0.624 5.337 1.00 0.00 34 VAL A C 2
ATOM 1755 O O . VAL A 1 34 ? -7.609 1.389 5.160 1.00 0.00 34 VAL A O 2
ATOM 1768 N N . ASP A 1 35 ? -6.635 -0.633 4.892 1.00 0.00 35 ASP A N 2
ATOM 1769 C CA . ASP A 1 35 ? -7.763 -1.199 4.142 1.00 0.00 35 ASP A CA 2
ATOM 1770 C C . ASP A 1 35 ? -9.093 -0.598 4.614 1.00 0.00 35 ASP A C 2
ATOM 1771 O O . ASP A 1 35 ? -9.744 -1.135 5.509 1.00 0.00 35 ASP A O 2
ATOM 1780 N N . GLN A 1 36 ? -9.466 0.535 4.031 1.00 0.00 36 GLN A N 2
ATOM 1781 C CA . GLN A 1 36 ? -10.690 1.235 4.412 1.00 0.00 36 GLN A CA 2
ATOM 1782 C C . GLN A 1 36 ? -11.942 0.406 4.146 1.00 0.00 36 GLN A C 2
ATOM 1783 O O . GLN A 1 36 ? -12.748 0.178 5.049 1.00 0.00 36 GLN A O 2
ATOM 1797 N N . LEU A 1 37 ? -12.113 -0.027 2.904 1.00 0.00 37 LEU A N 2
ATOM 1798 C CA . LEU A 1 37 ? -13.290 -0.813 2.530 1.00 0.00 37 LEU A CA 2
ATOM 1799 C C . LEU A 1 37 ? -12.944 -2.293 2.385 1.00 0.00 37 LEU A C 2
ATOM 1800 O O . LEU A 1 37 ? -11.934 -2.759 2.912 1.00 0.00 37 LEU A O 2
ATOM 1816 N N . GLU A 1 38 ? -13.783 -3.026 1.658 1.00 0.00 38 GLU A N 2
ATOM 1817 C CA . GLU A 1 38 ? -13.560 -4.446 1.436 1.00 0.00 38 GLU A CA 2
ATOM 1818 C C . GLU A 1 38 ? -12.405 -4.665 0.464 1.00 0.00 38 GLU A C 2
ATOM 1819 O O . GLU A 1 38 ? -12.262 -3.936 -0.518 1.00 0.00 38 GLU A O 2
ATOM 1831 N N . HIS A 1 39 ? -11.584 -5.672 0.757 1.00 0.00 39 HIS A N 2
ATOM 1832 C CA . HIS A 1 39 ? -10.420 -6.021 -0.064 1.00 0.00 39 HIS A CA 2
ATOM 1833 C C . HIS A 1 39 ? -10.654 -5.767 -1.555 1.00 0.00 39 HIS A C 2
ATOM 1834 O O . HIS A 1 39 ? -9.722 -5.419 -2.280 1.00 0.00 39 HIS A O 2
ATOM 1848 N N . ASP A 1 40 ? -11.895 -5.949 -2.008 1.00 0.00 40 ASP A N 2
ATOM 1849 C CA . ASP A 1 40 ? -12.242 -5.742 -3.415 1.00 0.00 40 ASP A CA 2
ATOM 1850 C C . ASP A 1 40 ? -11.543 -4.510 -3.986 1.00 0.00 40 ASP A C 2
ATOM 1851 O O . ASP A 1 40 ? -10.532 -4.625 -4.679 1.00 0.00 40 ASP A O 2
ATOM 1860 N N . GLN A 1 41 ? -12.080 -3.337 -3.683 1.00 0.00 41 GLN A N 2
ATOM 1861 C CA . GLN A 1 41 ? -11.500 -2.087 -4.158 1.00 0.00 41 GLN A CA 2
ATOM 1862 C C . GLN A 1 41 ? -10.591 -1.481 -3.093 1.00 0.00 41 GLN A C 2
ATOM 1863 O O . GLN A 1 41 ? -9.682 -0.709 -3.400 1.00 0.00 41 GLN A O 2
ATOM 1877 N N . ALA A 1 42 ? -10.849 -1.836 -1.838 1.00 0.00 42 ALA A N 2
ATOM 1878 C CA . ALA A 1 42 ? -10.063 -1.330 -0.718 1.00 0.00 42 ALA A CA 2
ATOM 1879 C C . ALA A 1 42 ? -8.615 -1.792 -0.793 1.00 0.00 42 ALA A C 2
ATOM 1880 O O . ALA A 1 42 ? -7.691 -1.009 -0.575 1.00 0.00 42 ALA A O 2
ATOM 1887 N N . ALA A 1 43 ? -8.425 -3.067 -1.105 1.00 0.00 43 ALA A N 2
ATOM 1888 C CA . ALA A 1 43 ? -7.089 -3.631 -1.211 1.00 0.00 43 ALA A CA 2
ATOM 1889 C C . ALA A 1 43 ? -6.337 -3.008 -2.372 1.00 0.00 43 ALA A C 2
ATOM 1890 O O . ALA A 1 43 ? -5.115 -2.866 -2.333 1.00 0.00 43 ALA A O 2
ATOM 1897 N N . LYS A 1 44 ? -7.075 -2.648 -3.412 1.00 0.00 44 LYS A N 2
ATOM 1898 C CA . LYS A 1 44 ? -6.473 -2.053 -4.590 1.00 0.00 44 LYS A CA 2
ATOM 1899 C C . LYS A 1 44 ? -5.887 -0.678 -4.288 1.00 0.00 44 LYS A C 2
ATOM 1900 O O . LYS A 1 44 ? -4.760 -0.397 -4.657 1.00 0.00 44 LYS A O 2
ATOM 1919 N N . VAL A 1 45 ? -6.649 0.195 -3.645 1.00 0.00 45 VAL A N 2
ATOM 1920 C CA . VAL A 1 45 ? -6.153 1.534 -3.356 1.00 0.00 45 VAL A CA 2
ATOM 1921 C C . VAL A 1 45 ? -5.053 1.567 -2.287 1.00 0.00 45 VAL A C 2
ATOM 1922 O O . VAL A 1 45 ? -4.006 2.184 -2.494 1.00 0.00 45 VAL A O 2
ATOM 1935 N N . THR A 1 46 ? -5.294 0.944 -1.137 1.00 0.00 46 THR A N 2
ATOM 1936 C CA . THR A 1 46 ? -4.319 0.978 -0.051 1.00 0.00 46 THR A CA 2
ATOM 1937 C C . THR A 1 46 ? -3.061 0.163 -0.315 1.00 0.00 46 THR A C 2
ATOM 1938 O O . THR A 1 46 ? -1.950 0.678 -0.217 1.00 0.00 46 THR A O 2
ATOM 1949 N N . GLY A 1 47 ? -3.242 -1.107 -0.624 1.00 0.00 47 GLY A N 2
ATOM 1950 C CA . GLY A 1 47 ? -2.107 -1.977 -0.848 1.00 0.00 47 GLY A CA 2
ATOM 1951 C C . GLY A 1 47 ? -1.400 -1.821 -2.191 1.00 0.00 47 GLY A C 2
ATOM 1952 O O . GLY A 1 47 ? -0.222 -2.145 -2.295 1.00 0.00 47 GLY A O 2
ATOM 1956 N N . MET A 1 48 ? -2.087 -1.340 -3.230 1.00 0.00 48 MET A N 2
ATOM 1957 C CA . MET A 1 48 ? -1.430 -1.187 -4.532 1.00 0.00 48 MET A CA 2
ATOM 1958 C C . MET A 1 48 ? -0.312 -0.167 -4.429 1.00 0.00 48 MET A C 2
ATOM 1959 O O . MET A 1 48 ? 0.809 -0.406 -4.878 1.00 0.00 48 MET A O 2
ATOM 1973 N N . LEU A 1 49 ? -0.621 0.969 -3.817 1.00 0.00 49 LEU A N 2
ATOM 1974 C CA . LEU A 1 49 ? 0.361 2.022 -3.632 1.00 0.00 49 LEU A CA 2
ATOM 1975 C C . LEU A 1 49 ? 1.548 1.517 -2.819 1.00 0.00 49 LEU A C 2
ATOM 1976 O O . LEU A 1 49 ? 2.610 2.139 -2.805 1.00 0.00 49 LEU A O 2
ATOM 1992 N N . LEU A 1 50 ? 1.357 0.393 -2.132 1.00 0.00 50 LEU A N 2
ATOM 1993 C CA . LEU A 1 50 ? 2.406 -0.182 -1.306 1.00 0.00 50 LEU A CA 2
ATOM 1994 C C . LEU A 1 50 ? 3.682 -0.438 -2.116 1.00 0.00 50 LEU A C 2
ATOM 1995 O O . LEU A 1 50 ? 4.767 -0.565 -1.552 1.00 0.00 50 LEU A O 2
ATOM 2011 N N . GLU A 1 51 ? 3.554 -0.504 -3.440 1.00 0.00 51 GLU A N 2
ATOM 2012 C CA . GLU A 1 51 ? 4.712 -0.729 -4.304 1.00 0.00 51 GLU A CA 2
ATOM 2013 C C . GLU A 1 51 ? 4.763 0.283 -5.450 1.00 0.00 51 GLU A C 2
ATOM 2014 O O . GLU A 1 51 ? 5.745 0.335 -6.192 1.00 0.00 51 GLU A O 2
ATOM 2026 N N . MET A 1 52 ? 3.711 1.086 -5.595 1.00 0.00 52 MET A N 2
ATOM 2027 C CA . MET A 1 52 ? 3.659 2.086 -6.654 1.00 0.00 52 MET A CA 2
ATOM 2028 C C . MET A 1 52 ? 4.638 3.221 -6.371 1.00 0.00 52 MET A C 2
ATOM 2029 O O . MET A 1 52 ? 5.650 3.364 -7.057 1.00 0.00 52 MET A O 2
ATOM 2043 N N . ASP A 1 53 ? 4.336 4.024 -5.355 1.00 0.00 53 ASP A N 2
ATOM 2044 C CA . ASP A 1 53 ? 5.200 5.142 -4.986 1.00 0.00 53 ASP A CA 2
ATOM 2045 C C . ASP A 1 53 ? 5.662 5.018 -3.538 1.00 0.00 53 ASP A C 2
ATOM 2046 O O . ASP A 1 53 ? 4.876 4.685 -2.653 1.00 0.00 53 ASP A O 2
ATOM 2055 N N . GLN A 1 54 ? 6.944 5.290 -3.303 1.00 0.00 54 GLN A N 2
ATOM 2056 C CA . GLN A 1 54 ? 7.511 5.207 -1.960 1.00 0.00 54 GLN A CA 2
ATOM 2057 C C . GLN A 1 54 ? 6.777 6.147 -1.005 1.00 0.00 54 GLN A C 2
ATOM 2058 O O . GLN A 1 54 ? 6.553 5.823 0.160 1.00 0.00 54 GLN A O 2
ATOM 2072 N N . THR A 1 55 ? 6.401 7.309 -1.515 1.00 0.00 55 THR A N 2
ATOM 2073 C CA . THR A 1 55 ? 5.679 8.299 -0.731 1.00 0.00 55 THR A CA 2
ATOM 2074 C C . THR A 1 55 ? 4.253 7.831 -0.463 1.00 0.00 55 THR A C 2
ATOM 2075 O O . THR A 1 55 ? 3.720 8.017 0.631 1.00 0.00 55 THR A O 2
ATOM 2086 N N . GLU A 1 56 ? 3.636 7.225 -1.477 1.00 0.00 56 GLU A N 2
ATOM 2087 C CA . GLU A 1 56 ? 2.267 6.734 -1.357 1.00 0.00 56 GLU A CA 2
ATOM 2088 C C . GLU A 1 56 ? 2.208 5.474 -0.501 1.00 0.00 56 GLU A C 2
ATOM 2089 O O . GLU A 1 56 ? 1.330 5.339 0.344 1.00 0.00 56 GLU A O 2
ATOM 2101 N N . VAL A 1 57 ? 3.147 4.555 -0.712 1.00 0.00 57 VAL A N 2
ATOM 2102 C CA . VAL A 1 57 ? 3.178 3.316 0.065 1.00 0.00 57 VAL A CA 2
ATOM 2103 C C . VAL A 1 57 ? 3.261 3.628 1.553 1.00 0.00 57 VAL A C 2
ATOM 2104 O O . VAL A 1 57 ? 2.536 3.053 2.365 1.00 0.00 57 VAL A O 2
ATOM 2117 N N . LEU A 1 58 ? 4.153 4.543 1.897 1.00 0.00 58 LEU A N 2
ATOM 2118 C CA . LEU A 1 58 ? 4.345 4.942 3.277 1.00 0.00 58 LEU A CA 2
ATOM 2119 C C . LEU A 1 58 ? 3.088 5.615 3.821 1.00 0.00 58 LEU A C 2
ATOM 2120 O O . LEU A 1 58 ? 2.637 5.316 4.924 1.00 0.00 58 LEU A O 2
ATOM 2136 N N . HIS A 1 59 ? 2.543 6.535 3.038 1.00 0.00 59 HIS A N 2
ATOM 2137 C CA . HIS A 1 59 ? 1.350 7.279 3.423 1.00 0.00 59 HIS A CA 2
ATOM 2138 C C . HIS A 1 59 ? 0.075 6.430 3.414 1.00 0.00 59 HIS A C 2
ATOM 2139 O O . HIS A 1 59 ? -0.738 6.518 4.335 1.00 0.00 59 HIS A O 2
ATOM 2153 N N . LEU A 1 60 ? -0.132 5.659 2.347 1.00 0.00 60 LEU A N 2
ATOM 2154 C CA . LEU A 1 60 ? -1.354 4.863 2.211 1.00 0.00 60 LEU A CA 2
ATOM 2155 C C . LEU A 1 60 ? -1.525 3.812 3.304 1.00 0.00 60 LEU A C 2
ATOM 2156 O O . LEU A 1 60 ? -2.616 3.665 3.827 1.00 0.00 60 LEU A O 2
ATOM 2172 N N . LEU A 1 61 ? -0.469 3.086 3.651 1.00 0.00 61 LEU A N 2
ATOM 2173 C CA . LEU A 1 61 ? -0.574 2.052 4.686 1.00 0.00 61 LEU A CA 2
ATOM 2174 C C . LEU A 1 61 ? -0.191 2.600 6.059 1.00 0.00 61 LEU A C 2
ATOM 2175 O O . LEU A 1 61 ? 0.203 1.844 6.945 1.00 0.00 61 LEU A O 2
ATOM 2191 N N . GLU A 1 62 ? -0.310 3.918 6.238 1.00 0.00 62 GLU A N 2
ATOM 2192 C CA . GLU A 1 62 ? 0.030 4.544 7.514 1.00 0.00 62 GLU A CA 2
ATOM 2193 C C . GLU A 1 62 ? -0.883 5.728 7.834 1.00 0.00 62 GLU A C 2
ATOM 2194 O O . GLU A 1 62 ? -1.490 5.778 8.903 1.00 0.00 62 GLU A O 2
ATOM 2206 N N . SER A 1 63 ? -0.961 6.693 6.917 1.00 0.00 63 SER A N 2
ATOM 2207 C CA . SER A 1 63 ? -1.784 7.880 7.132 1.00 0.00 63 SER A CA 2
ATOM 2208 C C . SER A 1 63 ? -3.208 7.683 6.619 1.00 0.00 63 SER A C 2
ATOM 2209 O O . SER A 1 63 ? -3.435 6.959 5.651 1.00 0.00 63 SER A O 2
ATOM 2217 N N . PRO A 1 64 ? -4.190 8.340 7.266 1.00 0.00 64 PRO A N 2
ATOM 2218 C CA . PRO A 1 64 ? -5.598 8.247 6.873 1.00 0.00 64 PRO A CA 2
ATOM 2219 C C . PRO A 1 64 ? -5.901 9.087 5.637 1.00 0.00 64 PRO A C 2
ATOM 2220 O O . PRO A 1 64 ? -6.647 8.668 4.752 1.00 0.00 64 PRO A O 2
ATOM 2231 N N . ASP A 1 65 ? -5.309 10.276 5.583 1.00 0.00 65 ASP A N 2
ATOM 2232 C CA . ASP A 1 65 ? -5.503 11.179 4.456 1.00 0.00 65 ASP A CA 2
ATOM 2233 C C . ASP A 1 65 ? -4.962 10.561 3.169 1.00 0.00 65 ASP A C 2
ATOM 2234 O O . ASP A 1 65 ? -5.376 10.924 2.068 1.00 0.00 65 ASP A O 2
ATOM 2243 N N . ALA A 1 66 ? -4.031 9.628 3.326 1.00 0.00 66 ALA A N 2
ATOM 2244 C CA . ALA A 1 66 ? -3.418 8.954 2.190 1.00 0.00 66 ALA A CA 2
ATOM 2245 C C . ALA A 1 66 ? -4.446 8.143 1.406 1.00 0.00 66 ALA A C 2
ATOM 2246 O O . ALA A 1 66 ? -4.421 8.112 0.176 1.00 0.00 66 ALA A O 2
ATOM 2253 N N . LEU A 1 67 ? -5.344 7.485 2.131 1.00 0.00 67 LEU A N 2
ATOM 2254 C CA . LEU A 1 67 ? -6.381 6.664 1.518 1.00 0.00 67 LEU A CA 2
ATOM 2255 C C . LEU A 1 67 ? -7.272 7.484 0.586 1.00 0.00 67 LEU A C 2
ATOM 2256 O O . LEU A 1 67 ? -7.571 7.064 -0.529 1.00 0.00 67 LEU A O 2
ATOM 2272 N N . LYS A 1 68 ? -7.691 8.650 1.055 1.00 0.00 68 LYS A N 2
ATOM 2273 C CA . LYS A 1 68 ? -8.558 9.534 0.279 1.00 0.00 68 LYS A CA 2
ATOM 2274 C C . LYS A 1 68 ? -7.961 9.880 -1.085 1.00 0.00 68 LYS A C 2
ATOM 2275 O O . LYS A 1 68 ? -8.685 10.056 -2.065 1.00 0.00 68 LYS A O 2
ATOM 2294 N N . ALA A 1 69 ? -6.645 10.019 -1.129 1.00 0.00 69 ALA A N 2
ATOM 2295 C CA . ALA A 1 69 ? -5.943 10.393 -2.354 1.00 0.00 69 ALA A CA 2
ATOM 2296 C C . ALA A 1 69 ? -5.999 9.335 -3.453 1.00 0.00 69 ALA A C 2
ATOM 2297 O O . ALA A 1 69 ? -6.344 9.632 -4.597 1.00 0.00 69 ALA A O 2
ATOM 2304 N N . LYS A 1 70 ? -5.620 8.110 -3.110 1.00 0.00 70 LYS A N 2
ATOM 2305 C CA . LYS A 1 70 ? -5.587 7.024 -4.082 1.00 0.00 70 LYS A CA 2
ATOM 2306 C C . LYS A 1 70 ? -6.968 6.454 -4.339 1.00 0.00 70 LYS A C 2
ATOM 2307 O O . LYS A 1 70 ? -7.267 6.003 -5.442 1.00 0.00 70 LYS A O 2
ATOM 2326 N N . VAL A 1 71 ? -7.801 6.463 -3.316 1.00 0.00 71 VAL A N 2
ATOM 2327 C CA . VAL A 1 71 ? -9.149 5.922 -3.449 1.00 0.00 71 VAL A CA 2
ATOM 2328 C C . VAL A 1 71 ? -9.956 6.673 -4.502 1.00 0.00 71 VAL A C 2
ATOM 2329 O O . VAL A 1 71 ? -10.576 6.061 -5.369 1.00 0.00 71 VAL A O 2
ATOM 2342 N N . ALA A 1 72 ? -9.952 7.999 -4.432 1.00 0.00 72 ALA A N 2
ATOM 2343 C CA . ALA A 1 72 ? -10.700 8.803 -5.391 1.00 0.00 72 ALA A CA 2
ATOM 2344 C C . ALA A 1 72 ? -10.269 8.500 -6.823 1.00 0.00 72 ALA A C 2
ATOM 2345 O O . ALA A 1 72 ? -11.106 8.306 -7.705 1.00 0.00 72 ALA A O 2
ATOM 2352 N N . GLU A 1 73 ? -8.961 8.460 -7.048 1.00 0.00 73 GLU A N 2
ATOM 2353 C CA . GLU A 1 73 ? -8.421 8.178 -8.373 1.00 0.00 73 GLU A CA 2
ATOM 2354 C C . GLU A 1 73 ? -8.571 6.703 -8.745 1.00 0.00 73 GLU A C 2
ATOM 2355 O O . GLU A 1 73 ? -9.039 6.369 -9.834 1.00 0.00 73 GLU A O 2
ATOM 2367 N N . ALA A 1 74 ? -8.141 5.827 -7.842 1.00 0.00 74 ALA A N 2
ATOM 2368 C CA . ALA A 1 74 ? -8.191 4.385 -8.072 1.00 0.00 74 ALA A CA 2
ATOM 2369 C C . ALA A 1 74 ? -9.617 3.835 -8.103 1.00 0.00 74 ALA A C 2
ATOM 2370 O O . ALA A 1 74 ? -9.991 3.132 -9.040 1.00 0.00 74 ALA A O 2
ATOM 2377 N N . MET A 1 75 ? -10.406 4.134 -7.073 1.00 0.00 75 MET A N 2
ATOM 2378 C CA . MET A 1 75 ? -11.773 3.638 -7.000 1.00 0.00 75 MET A CA 2
ATOM 2379 C C . MET A 1 75 ? -12.592 4.080 -8.207 1.00 0.00 75 MET A C 2
ATOM 2380 O O . MET A 1 75 ? -13.391 3.309 -8.739 1.00 0.00 75 MET A O 2
ATOM 2394 N N . GLU A 1 76 ? -12.393 5.319 -8.639 1.00 0.00 76 GLU A N 2
ATOM 2395 C CA . GLU A 1 76 ? -13.119 5.847 -9.788 1.00 0.00 76 GLU A CA 2
ATOM 2396 C C . GLU A 1 76 ? -12.838 5.013 -11.035 1.00 0.00 76 GLU A C 2
ATOM 2397 O O . GLU A 1 76 ? -13.758 4.616 -11.749 1.00 0.00 76 GLU A O 2
ATOM 2409 N N . VAL A 1 77 ? -11.559 4.753 -11.287 1.00 0.00 77 VAL A N 2
ATOM 2410 C CA . VAL A 1 77 ? -11.143 3.967 -12.445 1.00 0.00 77 VAL A CA 2
ATOM 2411 C C . VAL A 1 77 ? -11.414 2.477 -12.239 1.00 0.00 77 VAL A C 2
ATOM 2412 O O . VAL A 1 77 ? -11.750 1.760 -13.181 1.00 0.00 77 VAL A O 2
ATOM 2425 N N . LEU A 1 78 ? -11.248 2.017 -11.002 1.00 0.00 78 LEU A N 2
ATOM 2426 C CA . LEU A 1 78 ? -11.455 0.611 -10.668 1.00 0.00 78 LEU A CA 2
ATOM 2427 C C . LEU A 1 78 ? -12.900 0.181 -10.902 1.00 0.00 78 LEU A C 2
ATOM 2428 O O . LEU A 1 78 ? -13.179 -0.671 -11.745 1.00 0.00 78 LEU A O 2
ATOM 2444 N N . ARG A 1 79 ? -13.810 0.766 -10.134 1.00 0.00 79 ARG A N 2
ATOM 2445 C CA . ARG A 1 79 ? -15.209 0.457 -10.215 1.00 0.00 79 ARG A CA 2
ATOM 2446 C C . ARG A 1 79 ? -15.763 0.732 -11.615 1.00 0.00 79 ARG A C 2
ATOM 2447 O O . ARG A 1 79 ? -16.673 0.043 -12.075 1.00 0.00 79 ARG A O 2
ATOM 2468 N N . SER A 1 80 ? -15.214 1.737 -12.289 1.00 0.00 80 SER A N 2
ATOM 2469 C CA . SER A 1 80 ? -15.667 2.086 -13.633 1.00 0.00 80 SER A CA 2
ATOM 2470 C C . SER A 1 80 ? -14.658 2.983 -14.341 1.00 0.00 80 SER A C 2
ATOM 2471 O O . SER A 1 80 ? -13.601 3.298 -13.796 1.00 0.00 80 SER A O 2
ATOM 2479 N N . ALA A 1 81 ? -14.995 3.395 -15.560 1.00 0.00 81 ALA A N 2
ATOM 2480 C CA . ALA A 1 81 ? -14.125 4.260 -16.350 1.00 0.00 81 ALA A CA 2
ATOM 2481 C C . ALA A 1 81 ? -12.704 3.706 -16.426 1.00 0.00 81 ALA A C 2
ATOM 2482 O O . ALA A 1 81 ? -12.409 2.646 -15.876 1.00 0.00 81 ALA A O 2
ATOM 2489 N N . GLN A 1 82 ? -11.830 4.435 -17.112 1.00 0.00 82 GLN A N 2
ATOM 2490 C CA . GLN A 1 82 ? -10.440 4.025 -17.262 1.00 0.00 82 GLN A CA 2
ATOM 2491 C C . GLN A 1 82 ? -9.549 5.230 -17.547 1.00 0.00 82 GLN A C 2
ATOM 2492 O O . GLN A 1 82 ? -9.968 6.182 -18.204 1.00 0.00 82 GLN A O 2
ATOM 2506 N N . GLN A 1 83 ? -8.317 5.183 -17.050 1.00 0.00 83 GLN A N 2
ATOM 2507 C CA . GLN A 1 83 ? -7.370 6.273 -17.252 1.00 0.00 83 GLN A CA 2
ATOM 2508 C C . GLN A 1 83 ? -5.932 5.772 -17.154 1.00 0.00 83 GLN A C 2
ATOM 2509 O O . GLN A 1 83 ? -5.079 6.418 -16.545 1.00 0.00 83 GLN A O 2
ATOM 2523 N N . HIS A 1 84 ? -5.669 4.619 -17.760 1.00 0.00 84 HIS A N 2
ATOM 2524 C CA . HIS A 1 84 ? -4.333 4.033 -17.743 1.00 0.00 84 HIS A CA 2
ATOM 2525 C C . HIS A 1 84 ? -3.879 3.757 -16.312 1.00 0.00 84 HIS A C 2
ATOM 2526 O O . HIS A 1 84 ? -2.750 4.074 -15.935 1.00 0.00 84 HIS A O 2
ATOM 2540 N N . THR A 1 85 ? -4.767 3.166 -15.521 1.00 0.00 85 THR A N 2
ATOM 2541 C CA . THR A 1 85 ? -4.458 2.847 -14.130 1.00 0.00 85 THR A CA 2
ATOM 2542 C C . THR A 1 85 ? -4.737 1.376 -13.835 1.00 0.00 85 THR A C 2
ATOM 2543 O O . THR A 1 85 ? -4.110 0.832 -12.902 1.00 0.00 85 THR A O 2
ATOM 2555 N N . GLY A 1 1 ? 11.468 -9.344 19.104 1.00 0.00 1 GLY A N 3
ATOM 2556 C CA . GLY A 1 1 ? 11.223 -8.376 17.999 1.00 0.00 1 GLY A CA 3
ATOM 2557 C C . GLY A 1 1 ? 9.890 -8.609 17.309 1.00 0.00 1 GLY A C 3
ATOM 2558 O O . GLY A 1 1 ? 8.875 -8.042 17.712 1.00 0.00 1 GLY A O 3
ATOM 2564 N N . PRO A 1 2 ? 9.862 -9.445 16.257 1.00 0.00 2 PRO A N 3
ATOM 2565 C CA . PRO A 1 2 ? 8.632 -9.741 15.516 1.00 0.00 2 PRO A CA 3
ATOM 2566 C C . PRO A 1 2 ? 7.656 -10.587 16.328 1.00 0.00 2 PRO A C 3
ATOM 2567 O O . PRO A 1 2 ? 6.445 -10.524 16.121 1.00 0.00 2 PRO A O 3
ATOM 2578 N N . LEU A 1 3 ? 8.191 -11.378 17.252 1.00 0.00 3 LEU A N 3
ATOM 2579 C CA . LEU A 1 3 ? 7.367 -12.237 18.096 1.00 0.00 3 LEU A CA 3
ATOM 2580 C C . LEU A 1 3 ? 6.634 -13.280 17.257 1.00 0.00 3 LEU A C 3
ATOM 2581 O O . LEU A 1 3 ? 6.201 -12.999 16.139 1.00 0.00 3 LEU A O 3
ATOM 2597 N N . GLY A 1 4 ? 6.498 -14.484 17.804 1.00 0.00 4 GLY A N 3
ATOM 2598 C CA . GLY A 1 4 ? 5.818 -15.548 17.092 1.00 0.00 4 GLY A CA 3
ATOM 2599 C C . GLY A 1 4 ? 6.679 -16.164 16.007 1.00 0.00 4 GLY A C 3
ATOM 2600 O O . GLY A 1 4 ? 7.144 -17.296 16.142 1.00 0.00 4 GLY A O 3
ATOM 2604 N N . SER A 1 5 ? 6.894 -15.418 14.928 1.00 0.00 5 SER A N 3
ATOM 2605 C CA . SER A 1 5 ? 7.705 -15.897 13.816 1.00 0.00 5 SER A CA 3
ATOM 2606 C C . SER A 1 5 ? 9.062 -15.197 13.791 1.00 0.00 5 SER A C 3
ATOM 2607 O O . SER A 1 5 ? 9.175 -14.033 14.174 1.00 0.00 5 SER A O 3
ATOM 2615 N N . PRO A 1 6 ? 10.114 -15.900 13.337 1.00 0.00 6 PRO A N 3
ATOM 2616 C CA . PRO A 1 6 ? 11.466 -15.339 13.264 1.00 0.00 6 PRO A CA 3
ATOM 2617 C C . PRO A 1 6 ? 11.604 -14.299 12.156 1.00 0.00 6 PRO A C 3
ATOM 2618 O O . PRO A 1 6 ? 12.171 -13.226 12.365 1.00 0.00 6 PRO A O 3
ATOM 2629 N N . ILE A 1 7 ? 11.083 -14.625 10.979 1.00 0.00 7 ILE A N 3
ATOM 2630 C CA . ILE A 1 7 ? 11.147 -13.725 9.839 1.00 0.00 7 ILE A CA 3
ATOM 2631 C C . ILE A 1 7 ? 10.333 -12.461 10.089 1.00 0.00 7 ILE A C 3
ATOM 2632 O O . ILE A 1 7 ? 9.146 -12.528 10.414 1.00 0.00 7 ILE A O 3
ATOM 2648 N N . GLY A 1 8 ? 10.976 -11.309 9.935 1.00 0.00 8 GLY A N 3
ATOM 2649 C CA . GLY A 1 8 ? 10.296 -10.045 10.148 1.00 0.00 8 GLY A CA 3
ATOM 2650 C C . GLY A 1 8 ? 11.227 -8.967 10.668 1.00 0.00 8 GLY A C 3
ATOM 2651 O O . GLY A 1 8 ? 12.309 -8.755 10.122 1.00 0.00 8 GLY A O 3
ATOM 2655 N N . ALA A 1 9 ? 10.805 -8.285 11.728 1.00 0.00 9 ALA A N 3
ATOM 2656 C CA . ALA A 1 9 ? 11.609 -7.224 12.323 1.00 0.00 9 ALA A CA 3
ATOM 2657 C C . ALA A 1 9 ? 12.961 -7.753 12.792 1.00 0.00 9 ALA A C 3
ATOM 2658 O O . ALA A 1 9 ? 13.931 -7.001 12.891 1.00 0.00 9 ALA A O 3
ATOM 2665 N N . LEU A 1 10 ? 13.019 -9.050 13.079 1.00 0.00 10 LEU A N 3
ATOM 2666 C CA . LEU A 1 10 ? 14.253 -9.677 13.539 1.00 0.00 10 LEU A CA 3
ATOM 2667 C C . LEU A 1 10 ? 15.371 -9.499 12.515 1.00 0.00 10 LEU A C 3
ATOM 2668 O O . LEU A 1 10 ? 16.511 -9.202 12.872 1.00 0.00 10 LEU A O 3
ATOM 2684 N N . ALA A 1 11 ? 15.037 -9.682 11.242 1.00 0.00 11 ALA A N 3
ATOM 2685 C CA . ALA A 1 11 ? 16.016 -9.542 10.170 1.00 0.00 11 ALA A CA 3
ATOM 2686 C C . ALA A 1 11 ? 15.931 -8.161 9.526 1.00 0.00 11 ALA A C 3
ATOM 2687 O O . ALA A 1 11 ? 14.876 -7.754 9.040 1.00 0.00 11 ALA A O 3
ATOM 2694 N N . SER A 1 12 ? 17.051 -7.448 9.529 1.00 0.00 12 SER A N 3
ATOM 2695 C CA . SER A 1 12 ? 17.116 -6.111 8.949 1.00 0.00 12 SER A CA 3
ATOM 2696 C C . SER A 1 12 ? 17.071 -6.171 7.424 1.00 0.00 12 SER A C 3
ATOM 2697 O O . SER A 1 12 ? 16.526 -5.279 6.774 1.00 0.00 12 SER A O 3
ATOM 2705 N N . ALA A 1 13 ? 17.657 -7.222 6.861 1.00 0.00 13 ALA A N 3
ATOM 2706 C CA . ALA A 1 13 ? 17.694 -7.391 5.413 1.00 0.00 13 ALA A CA 3
ATOM 2707 C C . ALA A 1 13 ? 16.290 -7.498 4.826 1.00 0.00 13 ALA A C 3
ATOM 2708 O O . ALA A 1 13 ? 16.044 -7.050 3.705 1.00 0.00 13 ALA A O 3
ATOM 2715 N N . LEU A 1 14 ? 15.371 -8.090 5.582 1.00 0.00 14 LEU A N 3
ATOM 2716 C CA . LEU A 1 14 ? 13.996 -8.246 5.122 1.00 0.00 14 LEU A CA 3
ATOM 2717 C C . LEU A 1 14 ? 13.361 -6.889 4.834 1.00 0.00 14 LEU A C 3
ATOM 2718 O O . LEU A 1 14 ? 12.541 -6.757 3.926 1.00 0.00 14 LEU A O 3
ATOM 2734 N N . ALA A 1 15 ? 13.748 -5.884 5.613 1.00 0.00 15 ALA A N 3
ATOM 2735 C CA . ALA A 1 15 ? 13.217 -4.537 5.442 1.00 0.00 15 ALA A CA 3
ATOM 2736 C C . ALA A 1 15 ? 13.791 -3.876 4.193 1.00 0.00 15 ALA A C 3
ATOM 2737 O O . ALA A 1 15 ? 13.151 -3.020 3.583 1.00 0.00 15 ALA A O 3
ATOM 2744 N N . ASN A 1 16 ? 15.002 -4.277 3.818 1.00 0.00 16 ASN A N 3
ATOM 2745 C CA . ASN A 1 16 ? 15.662 -3.724 2.643 1.00 0.00 16 ASN A CA 3
ATOM 2746 C C . ASN A 1 16 ? 15.336 -4.543 1.396 1.00 0.00 16 ASN A C 3
ATOM 2747 O O . ASN A 1 16 ? 16.230 -4.935 0.645 1.00 0.00 16 ASN A O 3
ATOM 2758 N N . SER A 1 17 ? 14.050 -4.799 1.183 1.00 0.00 17 SER A N 3
ATOM 2759 C CA . SER A 1 17 ? 13.603 -5.570 0.028 1.00 0.00 17 SER A CA 3
ATOM 2760 C C . SER A 1 17 ? 12.813 -4.693 -0.940 1.00 0.00 17 SER A C 3
ATOM 2761 O O . SER A 1 17 ? 12.324 -3.627 -0.565 1.00 0.00 17 SER A O 3
ATOM 2769 N N . PRO A 1 18 ? 12.676 -5.132 -2.204 1.00 0.00 18 PRO A N 3
ATOM 2770 C CA . PRO A 1 18 ? 11.940 -4.382 -3.226 1.00 0.00 18 PRO A CA 3
ATOM 2771 C C . PRO A 1 18 ? 10.586 -3.887 -2.723 1.00 0.00 18 PRO A C 3
ATOM 2772 O O . PRO A 1 18 ? 10.065 -4.386 -1.726 1.00 0.00 18 PRO A O 3
ATOM 2783 N N . PRO A 1 19 ? 9.997 -2.893 -3.410 1.00 0.00 19 PRO A N 3
ATOM 2784 C CA . PRO A 1 19 ? 8.697 -2.329 -3.027 1.00 0.00 19 PRO A CA 3
ATOM 2785 C C . PRO A 1 19 ? 7.580 -3.369 -3.055 1.00 0.00 19 PRO A C 3
ATOM 2786 O O . PRO A 1 19 ? 6.686 -3.354 -2.209 1.00 0.00 19 PRO A O 3
ATOM 2797 N N . GLU A 1 20 ? 7.638 -4.268 -4.031 1.00 0.00 20 GLU A N 3
ATOM 2798 C CA . GLU A 1 20 ? 6.630 -5.314 -4.165 1.00 0.00 20 GLU A CA 3
ATOM 2799 C C . GLU A 1 20 ? 6.727 -6.317 -3.019 1.00 0.00 20 GLU A C 3
ATOM 2800 O O . GLU A 1 20 ? 5.711 -6.840 -2.545 1.00 0.00 20 GLU A O 3
ATOM 2812 N N . THR A 1 21 ? 7.953 -6.583 -2.573 1.00 0.00 21 THR A N 3
ATOM 2813 C CA . THR A 1 21 ? 8.165 -7.526 -1.485 1.00 0.00 21 THR A CA 3
ATOM 2814 C C . THR A 1 21 ? 7.513 -7.011 -0.218 1.00 0.00 21 THR A C 3
ATOM 2815 O O . THR A 1 21 ? 6.753 -7.724 0.438 1.00 0.00 21 THR A O 3
ATOM 2826 N N . GLN A 1 22 ? 7.768 -5.753 0.092 1.00 0.00 22 GLN A N 3
ATOM 2827 C CA . GLN A 1 22 ? 7.148 -5.137 1.250 1.00 0.00 22 GLN A CA 3
ATOM 2828 C C . GLN A 1 22 ? 5.677 -4.979 0.975 1.00 0.00 22 GLN A C 3
ATOM 2829 O O . GLN A 1 22 ? 4.838 -5.235 1.833 1.00 0.00 22 GLN A O 3
ATOM 2843 N N . ARG A 1 23 ? 5.389 -4.501 -0.238 1.00 0.00 23 ARG A N 3
ATOM 2844 C CA . ARG A 1 23 ? 4.034 -4.238 -0.678 1.00 0.00 23 ARG A CA 3
ATOM 2845 C C . ARG A 1 23 ? 3.022 -4.998 0.158 1.00 0.00 23 ARG A C 3
ATOM 2846 O O . ARG A 1 23 ? 2.485 -4.469 1.126 1.00 0.00 23 ARG A O 3
ATOM 2867 N N . MET A 1 24 ? 2.777 -6.241 -0.201 1.00 0.00 24 MET A N 3
ATOM 2868 C CA . MET A 1 24 ? 1.828 -7.047 0.539 1.00 0.00 24 MET A CA 3
ATOM 2869 C C . MET A 1 24 ? 2.246 -7.195 2.003 1.00 0.00 24 MET A C 3
ATOM 2870 O O . MET A 1 24 ? 1.396 -7.251 2.887 1.00 0.00 24 MET A O 3
ATOM 2884 N N . MET A 1 25 ? 3.553 -7.283 2.255 1.00 0.00 25 MET A N 3
ATOM 2885 C CA . MET A 1 25 ? 4.047 -7.451 3.622 1.00 0.00 25 MET A CA 3
ATOM 2886 C C . MET A 1 25 ? 3.583 -6.324 4.549 1.00 0.00 25 MET A C 3
ATOM 2887 O O . MET A 1 25 ? 3.028 -6.596 5.613 1.00 0.00 25 MET A O 3
ATOM 2901 N N . LEU A 1 26 ? 3.777 -5.060 4.153 1.00 0.00 26 LEU A N 3
ATOM 2902 C CA . LEU A 1 26 ? 3.321 -3.954 4.997 1.00 0.00 26 LEU A CA 3
ATOM 2903 C C . LEU A 1 26 ? 1.806 -3.946 5.015 1.00 0.00 26 LEU A C 3
ATOM 2904 O O . LEU A 1 26 ? 1.193 -3.918 6.077 1.00 0.00 26 LEU A O 3
ATOM 2920 N N . GLY A 1 27 ? 1.198 -4.026 3.828 1.00 0.00 27 GLY A N 3
ATOM 2921 C CA . GLY A 1 27 ? -0.219 -4.080 3.736 1.00 0.00 27 GLY A CA 3
ATOM 2922 C C . GLY A 1 27 ? -0.748 -5.242 4.544 1.00 0.00 27 GLY A C 3
ATOM 2923 O O . GLY A 1 27 ? -1.848 -5.191 5.056 1.00 0.00 27 GLY A O 3
ATOM 2927 N N . GLU A 1 28 ? 0.044 -6.284 4.708 1.00 0.00 28 GLU A N 3
ATOM 2928 C CA . GLU A 1 28 ? -0.403 -7.415 5.502 1.00 0.00 28 GLU A CA 3
ATOM 2929 C C . GLU A 1 28 ? -0.820 -6.918 6.880 1.00 0.00 28 GLU A C 3
ATOM 2930 O O . GLU A 1 28 ? -1.894 -7.257 7.380 1.00 0.00 28 GLU A O 3
ATOM 2942 N N . ASN A 1 29 ? 0.022 -6.075 7.469 1.00 0.00 29 ASN A N 3
ATOM 2943 C CA . ASN A 1 29 ? -0.274 -5.509 8.781 1.00 0.00 29 ASN A CA 3
ATOM 2944 C C . ASN A 1 29 ? -0.997 -4.170 8.651 1.00 0.00 29 ASN A C 3
ATOM 2945 O O . ASN A 1 29 ? -1.960 -3.891 9.370 1.00 0.00 29 ASN A O 3
ATOM 2956 N N . LEU A 1 30 ? -0.524 -3.344 7.731 1.00 0.00 30 LEU A N 3
ATOM 2957 C CA . LEU A 1 30 ? -1.110 -2.032 7.510 1.00 0.00 30 LEU A CA 3
ATOM 2958 C C . LEU A 1 30 ? -2.399 -2.102 6.685 1.00 0.00 30 LEU A C 3
ATOM 2959 O O . LEU A 1 30 ? -3.343 -1.387 6.979 1.00 0.00 30 LEU A O 3
ATOM 2975 N N . TYR A 1 31 ? -2.452 -2.964 5.665 1.00 0.00 31 TYR A N 3
ATOM 2976 C CA . TYR A 1 31 ? -3.659 -3.090 4.841 1.00 0.00 31 TYR A CA 3
ATOM 2977 C C . TYR A 1 31 ? -4.851 -3.293 5.748 1.00 0.00 31 TYR A C 3
ATOM 2978 O O . TYR A 1 31 ? -5.821 -2.565 5.659 1.00 0.00 31 TYR A O 3
ATOM 2996 N N . PRO A 1 32 ? -4.803 -4.241 6.684 1.00 0.00 32 PRO A N 3
ATOM 2997 C CA . PRO A 1 32 ? -5.920 -4.415 7.586 1.00 0.00 32 PRO A CA 3
ATOM 2998 C C . PRO A 1 32 ? -6.215 -3.105 8.307 1.00 0.00 32 PRO A C 3
ATOM 2999 O O . PRO A 1 32 ? -7.370 -2.792 8.591 1.00 0.00 32 PRO A O 3
ATOM 3010 N N . LEU A 1 33 ? -5.162 -2.321 8.572 1.00 0.00 33 LEU A N 3
ATOM 3011 C CA . LEU A 1 33 ? -5.344 -1.033 9.223 1.00 0.00 33 LEU A CA 3
ATOM 3012 C C . LEU A 1 33 ? -5.782 0.015 8.221 1.00 0.00 33 LEU A C 3
ATOM 3013 O O . LEU A 1 33 ? -6.755 0.741 8.430 1.00 0.00 33 LEU A O 3
ATOM 3029 N N . VAL A 1 34 ? -5.044 0.067 7.115 1.00 0.00 34 VAL A N 3
ATOM 3030 C CA . VAL A 1 34 ? -5.330 0.996 6.051 1.00 0.00 34 VAL A CA 3
ATOM 3031 C C . VAL A 1 34 ? -6.495 0.532 5.225 1.00 0.00 34 VAL A C 3
ATOM 3032 O O . VAL A 1 34 ? -7.438 1.288 5.001 1.00 0.00 34 VAL A O 3
ATOM 3045 N N . ASP A 1 35 ? -6.444 -0.725 4.794 1.00 0.00 35 ASP A N 3
ATOM 3046 C CA . ASP A 1 35 ? -7.545 -1.279 4.015 1.00 0.00 35 ASP A CA 3
ATOM 3047 C C . ASP A 1 35 ? -8.891 -0.879 4.632 1.00 0.00 35 ASP A C 3
ATOM 3048 O O . ASP A 1 35 ? -9.407 -1.562 5.517 1.00 0.00 35 ASP A O 3
ATOM 3057 N N . GLN A 1 36 ? -9.433 0.246 4.178 1.00 0.00 36 GLN A N 3
ATOM 3058 C CA . GLN A 1 36 ? -10.698 0.765 4.706 1.00 0.00 36 GLN A CA 3
ATOM 3059 C C . GLN A 1 36 ? -11.874 -0.135 4.347 1.00 0.00 36 GLN A C 3
ATOM 3060 O O . GLN A 1 36 ? -12.530 -0.694 5.225 1.00 0.00 36 GLN A O 3
ATOM 3074 N N . LEU A 1 37 ? -12.146 -0.258 3.057 1.00 0.00 37 LEU A N 3
ATOM 3075 C CA . LEU A 1 37 ? -13.262 -1.077 2.592 1.00 0.00 37 LEU A CA 3
ATOM 3076 C C . LEU A 1 37 ? -12.841 -2.530 2.411 1.00 0.00 37 LEU A C 3
ATOM 3077 O O . LEU A 1 37 ? -11.781 -2.943 2.881 1.00 0.00 37 LEU A O 3
ATOM 3093 N N . GLU A 1 38 ? -13.676 -3.298 1.720 1.00 0.00 38 GLU A N 3
ATOM 3094 C CA . GLU A 1 38 ? -13.387 -4.700 1.467 1.00 0.00 38 GLU A CA 3
ATOM 3095 C C . GLU A 1 38 ? -12.279 -4.841 0.429 1.00 0.00 38 GLU A C 3
ATOM 3096 O O . GLU A 1 38 ? -12.172 -4.031 -0.492 1.00 0.00 38 GLU A O 3
ATOM 3108 N N . HIS A 1 39 ? -11.455 -5.873 0.599 1.00 0.00 39 HIS A N 3
ATOM 3109 C CA . HIS A 1 39 ? -10.332 -6.150 -0.301 1.00 0.00 39 HIS A CA 3
ATOM 3110 C C . HIS A 1 39 ? -10.647 -5.806 -1.759 1.00 0.00 39 HIS A C 3
ATOM 3111 O O . HIS A 1 39 ? -9.751 -5.430 -2.515 1.00 0.00 39 HIS A O 3
ATOM 3125 N N . ASP A 1 40 ? -11.917 -5.938 -2.150 1.00 0.00 40 ASP A N 3
ATOM 3126 C CA . ASP A 1 40 ? -12.339 -5.641 -3.521 1.00 0.00 40 ASP A CA 3
ATOM 3127 C C . ASP A 1 40 ? -11.617 -4.414 -4.071 1.00 0.00 40 ASP A C 3
ATOM 3128 O O . ASP A 1 40 ? -10.670 -4.537 -4.850 1.00 0.00 40 ASP A O 3
ATOM 3137 N N . GLN A 1 41 ? -12.053 -3.235 -3.648 1.00 0.00 41 GLN A N 3
ATOM 3138 C CA . GLN A 1 41 ? -11.432 -1.992 -4.087 1.00 0.00 41 GLN A CA 3
ATOM 3139 C C . GLN A 1 41 ? -10.473 -1.478 -3.017 1.00 0.00 41 GLN A C 3
ATOM 3140 O O . GLN A 1 41 ? -9.548 -0.719 -3.306 1.00 0.00 41 GLN A O 3
ATOM 3154 N N . ALA A 1 42 ? -10.708 -1.903 -1.779 1.00 0.00 42 ALA A N 3
ATOM 3155 C CA . ALA A 1 42 ? -9.876 -1.501 -0.652 1.00 0.00 42 ALA A CA 3
ATOM 3156 C C . ALA A 1 42 ? -8.448 -2.008 -0.805 1.00 0.00 42 ALA A C 3
ATOM 3157 O O . ALA A 1 42 ? -7.488 -1.278 -0.558 1.00 0.00 42 ALA A O 3
ATOM 3164 N N . ALA A 1 43 ? -8.317 -3.264 -1.213 1.00 0.00 43 ALA A N 3
ATOM 3165 C CA . ALA A 1 43 ? -7.008 -3.873 -1.401 1.00 0.00 43 ALA A CA 3
ATOM 3166 C C . ALA A 1 43 ? -6.271 -3.231 -2.562 1.00 0.00 43 ALA A C 3
ATOM 3167 O O . ALA A 1 43 ? -5.042 -3.149 -2.564 1.00 0.00 43 ALA A O 3
ATOM 3174 N N . LYS A 1 44 ? -7.026 -2.796 -3.560 1.00 0.00 44 LYS A N 3
ATOM 3175 C CA . LYS A 1 44 ? -6.437 -2.185 -4.737 1.00 0.00 44 LYS A CA 3
ATOM 3176 C C . LYS A 1 44 ? -5.838 -0.816 -4.432 1.00 0.00 44 LYS A C 3
ATOM 3177 O O . LYS A 1 44 ? -4.714 -0.537 -4.817 1.00 0.00 44 LYS A O 3
ATOM 3196 N N . VAL A 1 45 ? -6.589 0.054 -3.771 1.00 0.00 45 VAL A N 3
ATOM 3197 C CA . VAL A 1 45 ? -6.084 1.395 -3.476 1.00 0.00 45 VAL A CA 3
ATOM 3198 C C . VAL A 1 45 ? -4.982 1.430 -2.414 1.00 0.00 45 VAL A C 3
ATOM 3199 O O . VAL A 1 45 ? -3.940 2.055 -2.619 1.00 0.00 45 VAL A O 3
ATOM 3212 N N . THR A 1 46 ? -5.226 0.811 -1.264 1.00 0.00 46 THR A N 3
ATOM 3213 C CA . THR A 1 46 ? -4.256 0.858 -0.172 1.00 0.00 46 THR A CA 3
ATOM 3214 C C . THR A 1 46 ? -2.981 0.067 -0.420 1.00 0.00 46 THR A C 3
ATOM 3215 O O . THR A 1 46 ? -1.883 0.607 -0.317 1.00 0.00 46 THR A O 3
ATOM 3226 N N . GLY A 1 47 ? -3.128 -1.208 -0.727 1.00 0.00 47 GLY A N 3
ATOM 3227 C CA . GLY A 1 47 ? -1.966 -2.046 -0.936 1.00 0.00 47 GLY A CA 3
ATOM 3228 C C . GLY A 1 47 ? -1.253 -1.870 -2.273 1.00 0.00 47 GLY A C 3
ATOM 3229 O O . GLY A 1 47 ? -0.066 -2.160 -2.370 1.00 0.00 47 GLY A O 3
ATOM 3233 N N . MET A 1 48 ? -1.948 -1.412 -3.317 1.00 0.00 48 MET A N 3
ATOM 3234 C CA . MET A 1 48 ? -1.293 -1.236 -4.616 1.00 0.00 48 MET A CA 3
ATOM 3235 C C . MET A 1 48 ? -0.188 -0.202 -4.507 1.00 0.00 48 MET A C 3
ATOM 3236 O O . MET A 1 48 ? 0.936 -0.421 -4.960 1.00 0.00 48 MET A O 3
ATOM 3250 N N . LEU A 1 49 ? -0.515 0.922 -3.886 1.00 0.00 49 LEU A N 3
ATOM 3251 C CA . LEU A 1 49 ? 0.447 1.994 -3.693 1.00 0.00 49 LEU A CA 3
ATOM 3252 C C . LEU A 1 49 ? 1.639 1.513 -2.873 1.00 0.00 49 LEU A C 3
ATOM 3253 O O . LEU A 1 49 ? 2.685 2.163 -2.842 1.00 0.00 49 LEU A O 3
ATOM 3269 N N . LEU A 1 50 ? 1.470 0.382 -2.193 1.00 0.00 50 LEU A N 3
ATOM 3270 C CA . LEU A 1 50 ? 2.525 -0.169 -1.358 1.00 0.00 50 LEU A CA 3
ATOM 3271 C C . LEU A 1 50 ? 3.820 -0.385 -2.146 1.00 0.00 50 LEU A C 3
ATOM 3272 O O . LEU A 1 50 ? 4.899 -0.479 -1.565 1.00 0.00 50 LEU A O 3
ATOM 3288 N N . GLU A 1 51 ? 3.719 -0.449 -3.471 1.00 0.00 51 GLU A N 3
ATOM 3289 C CA . GLU A 1 51 ? 4.902 -0.634 -4.310 1.00 0.00 51 GLU A CA 3
ATOM 3290 C C . GLU A 1 51 ? 4.907 0.327 -5.500 1.00 0.00 51 GLU A C 3
ATOM 3291 O O . GLU A 1 51 ? 5.876 0.378 -6.257 1.00 0.00 51 GLU A O 3
ATOM 3303 N N . MET A 1 52 ? 3.829 1.092 -5.663 1.00 0.00 52 MET A N 3
ATOM 3304 C CA . MET A 1 52 ? 3.735 2.046 -6.761 1.00 0.00 52 MET A CA 3
ATOM 3305 C C . MET A 1 52 ? 4.646 3.245 -6.512 1.00 0.00 52 MET A C 3
ATOM 3306 O O . MET A 1 52 ? 5.627 3.448 -7.226 1.00 0.00 52 MET A O 3
ATOM 3320 N N . ASP A 1 53 ? 4.319 4.031 -5.490 1.00 0.00 53 ASP A N 3
ATOM 3321 C CA . ASP A 1 53 ? 5.116 5.206 -5.147 1.00 0.00 53 ASP A CA 3
ATOM 3322 C C . ASP A 1 53 ? 5.565 5.147 -3.691 1.00 0.00 53 ASP A C 3
ATOM 3323 O O . ASP A 1 53 ? 4.770 4.851 -2.800 1.00 0.00 53 ASP A O 3
ATOM 3332 N N . GLN A 1 54 ? 6.845 5.430 -3.457 1.00 0.00 54 GLN A N 3
ATOM 3333 C CA . GLN A 1 54 ? 7.404 5.407 -2.106 1.00 0.00 54 GLN A CA 3
ATOM 3334 C C . GLN A 1 54 ? 6.608 6.308 -1.166 1.00 0.00 54 GLN A C 3
ATOM 3335 O O . GLN A 1 54 ? 6.367 5.960 -0.010 1.00 0.00 54 GLN A O 3
ATOM 3349 N N . THR A 1 55 ? 6.195 7.462 -1.670 1.00 0.00 55 THR A N 3
ATOM 3350 C CA . THR A 1 55 ? 5.416 8.405 -0.883 1.00 0.00 55 THR A CA 3
ATOM 3351 C C . THR A 1 55 ? 4.019 7.853 -0.634 1.00 0.00 55 THR A C 3
ATOM 3352 O O . THR A 1 55 ? 3.451 8.030 0.443 1.00 0.00 55 THR A O 3
ATOM 3363 N N . GLU A 1 56 ? 3.472 7.178 -1.642 1.00 0.00 56 GLU A N 3
ATOM 3364 C CA . GLU A 1 56 ? 2.142 6.596 -1.536 1.00 0.00 56 GLU A CA 3
ATOM 3365 C C . GLU A 1 56 ? 2.151 5.382 -0.612 1.00 0.00 56 GLU A C 3
ATOM 3366 O O . GLU A 1 56 ? 1.279 5.245 0.240 1.00 0.00 56 GLU A O 3
ATOM 3378 N N . VAL A 1 57 ? 3.139 4.505 -0.772 1.00 0.00 57 VAL A N 3
ATOM 3379 C CA . VAL A 1 57 ? 3.232 3.315 0.073 1.00 0.00 57 VAL A CA 3
ATOM 3380 C C . VAL A 1 57 ? 3.300 3.714 1.540 1.00 0.00 57 VAL A C 3
ATOM 3381 O O . VAL A 1 57 ? 2.600 3.154 2.384 1.00 0.00 57 VAL A O 3
ATOM 3394 N N . LEU A 1 58 ? 4.148 4.686 1.830 1.00 0.00 58 LEU A N 3
ATOM 3395 C CA . LEU A 1 58 ? 4.317 5.171 3.186 1.00 0.00 58 LEU A CA 3
ATOM 3396 C C . LEU A 1 58 ? 3.031 5.821 3.690 1.00 0.00 58 LEU A C 3
ATOM 3397 O O . LEU A 1 58 ? 2.590 5.569 4.809 1.00 0.00 58 LEU A O 3
ATOM 3413 N N . HIS A 1 59 ? 2.452 6.672 2.854 1.00 0.00 59 HIS A N 3
ATOM 3414 C CA . HIS A 1 59 ? 1.229 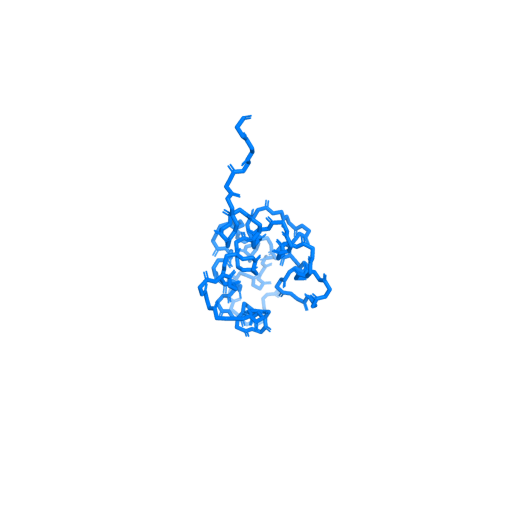7.392 3.198 1.00 0.00 59 HIS A CA 3
ATOM 3415 C C . HIS A 1 59 ? -0.018 6.502 3.238 1.00 0.00 59 HIS A C 3
ATOM 3416 O O . HIS A 1 59 ? -0.841 6.630 4.143 1.00 0.00 59 HIS A O 3
ATOM 3430 N N . LEU A 1 60 ? -0.192 5.651 2.227 1.00 0.00 60 LEU A N 3
ATOM 3431 C CA . LEU A 1 60 ? -1.393 4.816 2.145 1.00 0.00 60 LEU A CA 3
ATOM 3432 C C . LEU A 1 60 ? -1.487 3.759 3.242 1.00 0.00 60 LEU A C 3
ATOM 3433 O O . LEU A 1 60 ? -2.542 3.603 3.829 1.00 0.00 60 LEU A O 3
ATOM 3449 N N . LEU A 1 61 ? -0.404 3.047 3.535 1.00 0.00 61 LEU A N 3
ATOM 3450 C CA . LEU A 1 61 ? -0.442 2.015 4.580 1.00 0.00 61 LEU A CA 3
ATOM 3451 C C . LEU A 1 61 ? 0.011 2.582 5.921 1.00 0.00 61 LEU A C 3
ATOM 3452 O O . LEU A 1 61 ? 0.691 1.907 6.691 1.00 0.00 61 LEU A O 3
ATOM 3468 N N . GLU A 1 62 ? -0.373 3.828 6.195 1.00 0.00 62 GLU A N 3
ATOM 3469 C CA . GLU A 1 62 ? -0.006 4.484 7.445 1.00 0.00 62 GLU A CA 3
ATOM 3470 C C . GLU A 1 62 ? -1.000 5.583 7.816 1.00 0.00 62 GLU A C 3
ATOM 3471 O O . GLU A 1 62 ? -1.431 5.674 8.966 1.00 0.00 62 GLU A O 3
ATOM 3483 N N . SER A 1 63 ? -1.355 6.429 6.847 1.00 0.00 63 SER A N 3
ATOM 3484 C CA . SER A 1 63 ? -2.286 7.524 7.105 1.00 0.00 63 SER A CA 3
ATOM 3485 C C . SER A 1 63 ? -3.615 7.314 6.384 1.00 0.00 63 SER A C 3
ATOM 3486 O O . SER A 1 63 ? -3.664 6.708 5.312 1.00 0.00 63 SER A O 3
ATOM 3494 N N . PRO A 1 64 ? -4.717 7.824 6.967 1.00 0.00 64 PRO A N 3
ATOM 3495 C CA . PRO A 1 64 ? -6.053 7.701 6.378 1.00 0.00 64 PRO A CA 3
ATOM 3496 C C . PRO A 1 64 ? -6.254 8.664 5.213 1.00 0.00 64 PRO A C 3
ATOM 3497 O O . PRO A 1 64 ? -6.817 8.297 4.182 1.00 0.00 64 PRO A O 3
ATOM 3508 N N . ASP A 1 65 ? -5.779 9.895 5.383 1.00 0.00 65 ASP A N 3
ATOM 3509 C CA . ASP A 1 65 ? -5.893 10.912 4.344 1.00 0.00 65 ASP A CA 3
ATOM 3510 C C . ASP A 1 65 ? -5.278 10.413 3.041 1.00 0.00 65 ASP A C 3
ATOM 3511 O O . ASP A 1 65 ? -5.656 10.841 1.950 1.00 0.00 65 ASP A O 3
ATOM 3520 N N . ALA A 1 66 ? -4.327 9.498 3.176 1.00 0.00 66 ALA A N 3
ATOM 3521 C CA . ALA A 1 66 ? -3.644 8.920 2.030 1.00 0.00 66 ALA A CA 3
ATOM 3522 C C . ALA A 1 66 ? -4.618 8.139 1.154 1.00 0.00 66 ALA A C 3
ATOM 3523 O O . ALA A 1 66 ? -4.488 8.111 -0.069 1.00 0.00 66 ALA A O 3
ATOM 3530 N N . LEU A 1 67 ? -5.589 7.499 1.796 1.00 0.00 67 LEU A N 3
ATOM 3531 C CA . LEU A 1 67 ? -6.589 6.704 1.095 1.00 0.00 67 LEU A CA 3
ATOM 3532 C C . LEU A 1 67 ? -7.407 7.550 0.124 1.00 0.00 67 LEU A C 3
ATOM 3533 O O . LEU A 1 67 ? -7.638 7.152 -1.015 1.00 0.00 67 LEU A O 3
ATOM 3549 N N . LYS A 1 68 ? -7.846 8.715 0.583 1.00 0.00 68 LYS A N 3
ATOM 3550 C CA . LYS A 1 68 ? -8.653 9.612 -0.239 1.00 0.00 68 LYS A CA 3
ATOM 3551 C C . LYS A 1 68 ? -7.959 9.940 -1.559 1.00 0.00 68 LYS A C 3
ATOM 3552 O O . LYS A 1 68 ? -8.609 10.110 -2.590 1.00 0.00 68 LYS A O 3
ATOM 3571 N N . ALA A 1 69 ? -6.642 10.052 -1.509 1.00 0.00 69 ALA A N 3
ATOM 3572 C CA . ALA A 1 69 ? -5.848 10.390 -2.685 1.00 0.00 69 ALA A CA 3
ATOM 3573 C C . ALA A 1 69 ? -5.875 9.313 -3.765 1.00 0.00 69 ALA A C 3
ATOM 3574 O O . ALA A 1 69 ? -6.148 9.594 -4.932 1.00 0.00 69 ALA A O 3
ATOM 3581 N N . LYS A 1 70 ? -5.559 8.086 -3.370 1.00 0.00 70 LYS A N 3
ATOM 3582 C CA . LYS A 1 70 ? -5.512 6.972 -4.307 1.00 0.00 70 LYS A CA 3
ATOM 3583 C C . LYS A 1 70 ? -6.899 6.441 -4.610 1.00 0.00 70 LYS A C 3
ATOM 3584 O O . LYS A 1 70 ? -7.194 6.057 -5.739 1.00 0.00 70 LYS A O 3
ATOM 3603 N N . VAL A 1 71 ? -7.743 6.409 -3.594 1.00 0.00 71 VAL A N 3
ATOM 3604 C CA . VAL A 1 71 ? -9.104 5.904 -3.767 1.00 0.00 71 VAL A CA 3
ATOM 3605 C C . VAL A 1 71 ? -9.853 6.681 -4.844 1.00 0.00 71 VAL A C 3
ATOM 3606 O O . VAL A 1 71 ? -10.499 6.090 -5.706 1.00 0.00 71 VAL A O 3
ATOM 3619 N N . ALA A 1 72 ? -9.758 8.004 -4.802 1.00 0.00 72 ALA A N 3
ATOM 3620 C CA . ALA A 1 72 ? -10.431 8.834 -5.793 1.00 0.00 72 ALA A CA 3
ATOM 3621 C C . ALA A 1 72 ? -9.990 8.458 -7.204 1.00 0.00 72 ALA A C 3
ATOM 3622 O O . ALA A 1 72 ? -10.813 8.307 -8.105 1.00 0.00 72 ALA A O 3
ATOM 3629 N N . GLU A 1 73 ? -8.681 8.309 -7.385 1.00 0.00 73 GLU A N 3
ATOM 3630 C CA . GLU A 1 73 ? -8.120 7.949 -8.683 1.00 0.00 73 GLU A CA 3
ATOM 3631 C C . GLU A 1 73 ? -8.382 6.482 -9.028 1.00 0.00 73 GLU A C 3
ATOM 3632 O O . GLU A 1 73 ? -8.843 6.166 -10.125 1.00 0.00 73 GLU A O 3
ATOM 3644 N N . ALA A 1 74 ? -8.065 5.589 -8.092 1.00 0.00 74 ALA A N 3
ATOM 3645 C CA . ALA A 1 74 ? -8.243 4.155 -8.310 1.00 0.00 74 ALA A CA 3
ATOM 3646 C C . ALA A 1 74 ? -9.717 3.764 -8.392 1.00 0.00 74 ALA A C 3
ATOM 3647 O O . ALA A 1 74 ? -10.137 3.115 -9.349 1.00 0.00 74 ALA A O 3
ATOM 3654 N N . MET A 1 75 ? -10.501 4.153 -7.394 1.00 0.00 75 MET A N 3
ATOM 3655 C CA . MET A 1 75 ? -11.920 3.829 -7.376 1.00 0.00 75 MET A CA 3
ATOM 3656 C C . MET A 1 75 ? -12.638 4.444 -8.573 1.00 0.00 75 MET A C 3
ATOM 3657 O O . MET A 1 75 ? -13.694 3.968 -8.990 1.00 0.00 75 MET A O 3
ATOM 3671 N N . GLU A 1 76 ? -12.062 5.507 -9.123 1.00 0.00 76 GLU A N 3
ATOM 3672 C CA . GLU A 1 76 ? -12.651 6.184 -10.271 1.00 0.00 76 GLU A CA 3
ATOM 3673 C C . GLU A 1 76 ? -12.790 5.237 -11.460 1.00 0.00 76 GLU A C 3
ATOM 3674 O O . GLU A 1 76 ? -13.845 5.170 -12.090 1.00 0.00 76 GLU A O 3
ATOM 3686 N N . VAL A 1 77 ? -11.719 4.515 -11.771 1.00 0.00 77 VAL A N 3
ATOM 3687 C CA . VAL A 1 77 ? -11.729 3.584 -12.896 1.00 0.00 77 VAL A CA 3
ATOM 3688 C C . VAL A 1 77 ? -12.508 2.307 -12.580 1.00 0.00 77 VAL A C 3
ATOM 3689 O O . VAL A 1 77 ? -13.285 1.830 -13.408 1.00 0.00 77 VAL A O 3
ATOM 3702 N N . LEU A 1 78 ? -12.295 1.746 -11.392 1.00 0.00 78 LEU A N 3
ATOM 3703 C CA . LEU A 1 78 ? -12.983 0.517 -11.003 1.00 0.00 78 LEU A CA 3
ATOM 3704 C C . LEU A 1 78 ? -14.389 0.801 -10.478 1.00 0.00 78 LEU A C 3
ATOM 3705 O O . LEU A 1 78 ? -15.379 0.417 -11.099 1.00 0.00 78 LEU A O 3
ATOM 3721 N N . ARG A 1 79 ? -14.474 1.471 -9.333 1.00 0.00 79 ARG A N 3
ATOM 3722 C CA . ARG A 1 79 ? -15.734 1.799 -8.728 1.00 0.00 79 ARG A CA 3
ATOM 3723 C C . ARG A 1 79 ? -16.578 2.674 -9.657 1.00 0.00 79 ARG A C 3
ATOM 3724 O O . ARG A 1 79 ? -17.806 2.592 -9.654 1.00 0.00 79 ARG A O 3
ATOM 3745 N N . SER A 1 80 ? -15.913 3.510 -10.449 1.00 0.00 80 SER A N 3
ATOM 3746 C CA . SER A 1 80 ? -16.608 4.394 -11.378 1.00 0.00 80 SER A CA 3
ATOM 3747 C C . SER A 1 80 ? -16.231 4.075 -12.821 1.00 0.00 80 SER A C 3
ATOM 3748 O O . SER A 1 80 ? -15.492 3.126 -13.085 1.00 0.00 80 SER A O 3
ATOM 3756 N N . ALA A 1 81 ? -16.740 4.876 -13.752 1.00 0.00 81 ALA A N 3
ATOM 3757 C CA . ALA A 1 81 ? -16.457 4.681 -15.168 1.00 0.00 81 ALA A CA 3
ATOM 3758 C C . ALA A 1 81 ? -15.614 5.826 -15.721 1.00 0.00 81 ALA A C 3
ATOM 3759 O O . ALA A 1 81 ? -16.062 6.972 -15.773 1.00 0.00 81 ALA A O 3
ATOM 3766 N N . GLN A 1 82 ? -14.389 5.509 -16.130 1.00 0.00 82 GLN A N 3
ATOM 3767 C CA . GLN A 1 82 ? -13.483 6.512 -16.677 1.00 0.00 82 GLN A CA 3
ATOM 3768 C C . GLN A 1 82 ? -13.627 6.607 -18.194 1.00 0.00 82 GLN A C 3
ATOM 3769 O O . GLN A 1 82 ? -13.984 7.656 -18.729 1.00 0.00 82 GLN A O 3
ATOM 3783 N N . GLN A 1 83 ? -13.345 5.503 -18.881 1.00 0.00 83 GLN A N 3
ATOM 3784 C CA . GLN A 1 83 ? -13.443 5.457 -20.335 1.00 0.00 83 GLN A CA 3
ATOM 3785 C C . GLN A 1 83 ? -12.662 6.602 -20.974 1.00 0.00 83 GLN A C 3
ATOM 3786 O O . GLN A 1 83 ? -11.966 7.351 -20.288 1.00 0.00 83 GLN A O 3
ATOM 3800 N N . HIS A 1 84 ? -12.783 6.733 -22.291 1.00 0.00 84 HIS A N 3
ATOM 3801 C CA . HIS A 1 84 ? -12.089 7.787 -23.022 1.00 0.00 84 HIS A CA 3
ATOM 3802 C C . HIS A 1 84 ? -13.078 8.807 -23.576 1.00 0.00 84 HIS A C 3
ATOM 3803 O O . HIS A 1 84 ? -13.216 9.908 -23.041 1.00 0.00 84 HIS A O 3
ATOM 3817 N N . THR A 1 85 ? -13.766 8.434 -24.650 1.00 0.00 85 THR A N 3
ATOM 3818 C CA . THR A 1 85 ? -14.744 9.317 -25.276 1.00 0.00 85 THR A CA 3
ATOM 3819 C C . THR A 1 85 ? -15.890 8.515 -25.884 1.00 0.00 85 THR A C 3
ATOM 3820 O O . THR A 1 85 ? -15.619 7.667 -26.760 1.00 0.00 85 THR A O 3
ATOM 3832 N N . GLY A 1 1 ? 25.520 -24.086 -0.078 1.00 0.00 1 GLY A N 4
ATOM 3833 C CA . GLY A 1 1 ? 24.616 -23.998 1.103 1.00 0.00 1 GLY A CA 4
ATOM 3834 C C . GLY A 1 1 ? 25.051 -22.930 2.088 1.00 0.00 1 GLY A C 4
ATOM 3835 O O . GLY A 1 1 ? 26.241 -22.631 2.198 1.00 0.00 1 GLY A O 4
ATOM 3841 N N . PRO A 1 2 ? 24.102 -22.331 2.828 1.00 0.00 2 PRO A N 4
ATOM 3842 C CA . PRO A 1 2 ? 24.408 -21.286 3.810 1.00 0.00 2 PRO A CA 4
ATOM 3843 C C . PRO A 1 2 ? 25.490 -21.716 4.795 1.00 0.00 2 PRO A C 4
ATOM 3844 O O . PRO A 1 2 ? 26.027 -22.820 4.699 1.00 0.00 2 PRO A O 4
ATOM 3855 N N . LEU A 1 3 ? 25.805 -20.837 5.741 1.00 0.00 3 LEU A N 4
ATOM 3856 C CA . LEU A 1 3 ? 26.823 -21.126 6.744 1.00 0.00 3 LEU A CA 4
ATOM 3857 C C . LEU A 1 3 ? 26.189 -21.667 8.022 1.00 0.00 3 LEU A C 4
ATOM 3858 O O . LEU A 1 3 ? 26.519 -21.231 9.125 1.00 0.00 3 LEU A O 4
ATOM 3874 N N . GLY A 1 4 ? 25.277 -22.621 7.865 1.00 0.00 4 GLY A N 4
ATOM 3875 C CA . GLY A 1 4 ? 24.611 -23.207 9.013 1.00 0.00 4 GLY A CA 4
ATOM 3876 C C . GLY A 1 4 ? 23.141 -22.839 9.080 1.00 0.00 4 GLY A C 4
ATOM 3877 O O . GLY A 1 4 ? 22.296 -23.525 8.505 1.00 0.00 4 GLY A O 4
ATOM 3881 N N . SER A 1 5 ? 22.837 -21.752 9.783 1.00 0.00 5 SER A N 4
ATOM 3882 C CA . SER A 1 5 ? 21.459 -21.294 9.922 1.00 0.00 5 SER A CA 4
ATOM 3883 C C . SER A 1 5 ? 21.048 -20.438 8.726 1.00 0.00 5 SER A C 4
ATOM 3884 O O . SER A 1 5 ? 21.889 -19.809 8.084 1.00 0.00 5 SER A O 4
ATOM 3892 N N . PRO A 1 6 ? 19.742 -20.404 8.410 1.00 0.00 6 PRO A N 4
ATOM 3893 C CA . PRO A 1 6 ? 19.223 -19.619 7.285 1.00 0.00 6 PRO A CA 4
ATOM 3894 C C . PRO A 1 6 ? 19.457 -18.122 7.466 1.00 0.00 6 PRO A C 4
ATOM 3895 O O . PRO A 1 6 ? 20.054 -17.469 6.610 1.00 0.00 6 PRO A O 4
ATOM 3906 N N . ILE A 1 7 ? 18.984 -17.586 8.586 1.00 0.00 7 ILE A N 4
ATOM 3907 C CA . ILE A 1 7 ? 19.142 -16.167 8.878 1.00 0.00 7 ILE A CA 4
ATOM 3908 C C . ILE A 1 7 ? 20.608 -15.814 9.107 1.00 0.00 7 ILE A C 4
ATOM 3909 O O . ILE A 1 7 ? 21.395 -16.650 9.554 1.00 0.00 7 ILE A O 4
ATOM 3925 N N . GLY A 1 8 ? 20.967 -14.573 8.800 1.00 0.00 8 GLY A N 4
ATOM 3926 C CA . GLY A 1 8 ? 22.338 -14.132 8.980 1.00 0.00 8 GLY A CA 4
ATOM 3927 C C . GLY A 1 8 ? 23.080 -13.988 7.666 1.00 0.00 8 GLY A C 4
ATOM 3928 O O . GLY A 1 8 ? 23.262 -12.879 7.165 1.00 0.00 8 GLY A O 4
ATOM 3932 N N . ALA A 1 9 ? 23.512 -15.114 7.106 1.00 0.00 9 ALA A N 4
ATOM 3933 C CA . ALA A 1 9 ? 24.238 -15.109 5.842 1.00 0.00 9 ALA A CA 4
ATOM 3934 C C . ALA A 1 9 ? 23.400 -14.490 4.729 1.00 0.00 9 ALA A C 4
ATOM 3935 O O . ALA A 1 9 ? 23.932 -13.855 3.817 1.00 0.00 9 ALA A O 4
ATOM 3942 N N . LEU A 1 10 ? 22.087 -14.677 4.809 1.00 0.00 10 LEU A N 4
ATOM 3943 C CA . LEU A 1 10 ? 21.175 -14.136 3.809 1.00 0.00 10 LEU A CA 4
ATOM 3944 C C . LEU A 1 10 ? 21.278 -12.615 3.744 1.00 0.00 10 LEU A C 4
ATOM 3945 O O . LEU A 1 10 ? 21.267 -12.027 2.663 1.00 0.00 10 LEU A O 4
ATOM 3961 N N . ALA A 1 11 ? 21.381 -11.984 4.910 1.00 0.00 11 ALA A N 4
ATOM 3962 C CA . ALA A 1 11 ? 21.487 -10.533 4.987 1.00 0.00 11 ALA A CA 4
ATOM 3963 C C . ALA A 1 11 ? 20.265 -9.859 4.372 1.00 0.00 11 ALA A C 4
ATOM 3964 O O . ALA A 1 11 ? 20.251 -9.541 3.183 1.00 0.00 11 ALA A O 4
ATOM 3971 N N . SER A 1 12 ? 19.241 -9.645 5.191 1.00 0.00 12 SER A N 4
ATOM 3972 C CA . SER A 1 12 ? 18.013 -9.007 4.728 1.00 0.00 12 SER A CA 4
ATOM 3973 C C . SER A 1 12 ? 18.232 -7.518 4.481 1.00 0.00 12 SER A C 4
ATOM 3974 O O . SER A 1 12 ? 17.753 -6.966 3.491 1.00 0.00 12 SER A O 4
ATOM 3982 N N . ALA A 1 13 ? 18.958 -6.874 5.388 1.00 0.00 13 ALA A N 4
ATOM 3983 C CA . ALA A 1 13 ? 19.240 -5.448 5.268 1.00 0.00 13 ALA A CA 4
ATOM 3984 C C . ALA A 1 13 ? 20.035 -5.149 4.006 1.00 0.00 13 ALA A C 4
ATOM 3985 O O . ALA A 1 13 ? 19.809 -4.136 3.350 1.00 0.00 13 ALA A O 4
ATOM 3992 N N . LEU A 1 14 ? 20.969 -6.035 3.674 1.00 0.00 14 LEU A N 4
ATOM 3993 C CA . LEU A 1 14 ? 21.797 -5.866 2.485 1.00 0.00 14 LEU A CA 4
ATOM 3994 C C . LEU A 1 14 ? 21.064 -6.326 1.224 1.00 0.00 14 LEU A C 4
ATOM 3995 O O . LEU A 1 14 ? 21.431 -5.950 0.112 1.00 0.00 14 LEU A O 4
ATOM 4011 N N . ALA A 1 15 ? 20.039 -7.157 1.404 1.00 0.00 15 ALA A N 4
ATOM 4012 C CA . ALA A 1 15 ? 19.270 -7.682 0.279 1.00 0.00 15 ALA A CA 4
ATOM 4013 C C . ALA A 1 15 ? 18.381 -6.617 -0.357 1.00 0.00 15 ALA A C 4
ATOM 4014 O O . ALA A 1 15 ? 18.332 -6.491 -1.581 1.00 0.00 15 ALA A O 4
ATOM 4021 N N . ASN A 1 16 ? 17.672 -5.856 0.473 1.00 0.00 16 ASN A N 4
ATOM 4022 C CA . ASN A 1 16 ? 16.779 -4.809 -0.017 1.00 0.00 16 ASN A CA 4
ATOM 4023 C C . ASN A 1 16 ? 15.846 -5.347 -1.100 1.00 0.00 16 ASN A C 4
ATOM 4024 O O . ASN A 1 16 ? 16.143 -5.252 -2.292 1.00 0.00 16 ASN A O 4
ATOM 4035 N N . SER A 1 17 ? 14.719 -5.910 -0.677 1.00 0.00 17 SER A N 4
ATOM 4036 C CA . SER A 1 17 ? 13.744 -6.463 -1.610 1.00 0.00 17 SER A CA 4
ATOM 4037 C C . SER A 1 17 ? 12.909 -5.354 -2.245 1.00 0.00 17 SER A C 4
ATOM 4038 O O . SER A 1 17 ? 12.677 -4.312 -1.633 1.00 0.00 17 SER A O 4
ATOM 4046 N N . PRO A 1 18 ? 12.446 -5.565 -3.491 1.00 0.00 18 PRO A N 4
ATOM 4047 C CA . PRO A 1 18 ? 11.634 -4.577 -4.209 1.00 0.00 18 PRO A CA 4
ATOM 4048 C C . PRO A 1 18 ? 10.434 -4.108 -3.389 1.00 0.00 18 PRO A C 4
ATOM 4049 O O . PRO A 1 18 ? 10.063 -4.738 -2.400 1.00 0.00 18 PRO A O 4
ATOM 4060 N N . PRO A 1 19 ? 9.810 -2.988 -3.794 1.00 0.00 19 PRO A N 4
ATOM 4061 C CA . PRO A 1 19 ? 8.645 -2.435 -3.095 1.00 0.00 19 PRO A CA 4
ATOM 4062 C C . PRO A 1 19 ? 7.469 -3.404 -3.073 1.00 0.00 19 PRO A C 4
ATOM 4063 O O . PRO A 1 19 ? 6.661 -3.395 -2.145 1.00 0.00 19 PRO A O 4
ATOM 4074 N N . GLU A 1 20 ? 7.378 -4.240 -4.102 1.00 0.00 20 GLU A N 4
ATOM 4075 C CA . GLU A 1 20 ? 6.301 -5.218 -4.202 1.00 0.00 20 GLU A CA 4
ATOM 4076 C C . GLU A 1 20 ? 6.377 -6.232 -3.065 1.00 0.00 20 GLU A C 4
ATOM 4077 O O . GLU A 1 20 ? 5.349 -6.725 -2.584 1.00 0.00 20 GLU A O 4
ATOM 4089 N N . THR A 1 21 ? 7.600 -6.539 -2.634 1.00 0.00 21 THR A N 4
ATOM 4090 C CA . THR A 1 21 ? 7.795 -7.496 -1.554 1.00 0.00 21 THR A CA 4
ATOM 4091 C C . THR A 1 21 ? 7.165 -6.969 -0.281 1.00 0.00 21 THR A C 4
ATOM 4092 O O . THR A 1 21 ? 6.390 -7.663 0.377 1.00 0.00 21 THR A O 4
ATOM 4103 N N . GLN A 1 22 ? 7.457 -5.720 0.031 1.00 0.00 22 GLN A N 4
ATOM 4104 C CA . GLN A 1 22 ? 6.862 -5.089 1.195 1.00 0.00 22 GLN A CA 4
ATOM 4105 C C . GLN A 1 22 ? 5.394 -4.880 0.928 1.00 0.00 22 GLN A C 4
ATOM 4106 O O . GLN A 1 22 ? 4.549 -5.156 1.772 1.00 0.00 22 GLN A O 4
ATOM 4120 N N . ARG A 1 23 ? 5.119 -4.344 -0.264 1.00 0.00 23 ARG A N 4
ATOM 4121 C CA . ARG A 1 23 ? 3.771 -4.031 -0.693 1.00 0.00 23 ARG A CA 4
ATOM 4122 C C . ARG A 1 23 ? 2.738 -4.785 0.126 1.00 0.00 23 ARG A C 4
ATOM 4123 O O . ARG A 1 23 ? 2.259 -4.290 1.140 1.00 0.00 23 ARG A O 4
ATOM 4144 N N . MET A 1 24 ? 2.412 -5.988 -0.300 1.00 0.00 24 MET A N 4
ATOM 4145 C CA . MET A 1 24 ? 1.439 -6.787 0.419 1.00 0.00 24 MET A CA 4
ATOM 4146 C C . MET A 1 24 ? 1.877 -7.032 1.862 1.00 0.00 24 MET A C 4
ATOM 4147 O O . MET A 1 24 ? 1.045 -7.099 2.764 1.00 0.00 24 MET A O 4
ATOM 4161 N N . MET A 1 25 ? 3.183 -7.193 2.077 1.00 0.00 25 MET A N 4
ATOM 4162 C CA . MET A 1 25 ? 3.704 -7.458 3.417 1.00 0.00 25 MET A CA 4
ATOM 4163 C C . MET A 1 25 ? 3.316 -6.366 4.420 1.00 0.00 25 MET A C 4
ATOM 4164 O O . MET A 1 25 ? 2.776 -6.674 5.483 1.00 0.00 25 MET A O 4
ATOM 4178 N N . LEU A 1 26 ? 3.562 -5.093 4.092 1.00 0.00 26 LEU A N 4
ATOM 4179 C CA . LEU A 1 26 ? 3.187 -4.013 5.006 1.00 0.00 26 LEU A CA 4
ATOM 4180 C C . LEU A 1 26 ? 1.671 -3.912 5.067 1.00 0.00 26 LEU A C 4
ATOM 4181 O O . LEU A 1 26 ? 1.090 -3.906 6.148 1.00 0.00 26 LEU A O 4
ATOM 4197 N N . GLY A 1 27 ? 1.028 -3.886 3.895 1.00 0.00 27 GLY A N 4
ATOM 4198 C CA . GLY A 1 27 ? -0.394 -3.845 3.844 1.00 0.00 27 GLY A CA 4
ATOM 4199 C C . GLY A 1 27 ? -0.978 -5.019 4.591 1.00 0.00 27 GLY A C 4
ATOM 4200 O O . GLY A 1 27 ? -2.047 -4.925 5.153 1.00 0.00 27 GLY A O 4
ATOM 4204 N N . GLU A 1 28 ? -0.255 -6.122 4.649 1.00 0.00 28 GLU A N 4
ATOM 4205 C CA . GLU A 1 28 ? -0.750 -7.273 5.383 1.00 0.00 28 GLU A CA 4
ATOM 4206 C C . GLU A 1 28 ? -1.074 -6.846 6.808 1.00 0.00 28 GLU A C 4
ATOM 4207 O O . GLU A 1 28 ? -2.124 -7.191 7.353 1.00 0.00 28 GLU A O 4
ATOM 4219 N N . ASN A 1 29 ? -0.179 -6.054 7.392 1.00 0.00 29 ASN A N 4
ATOM 4220 C CA . ASN A 1 29 ? -0.381 -5.552 8.747 1.00 0.00 29 ASN A CA 4
ATOM 4221 C C . ASN A 1 29 ? -1.090 -4.200 8.729 1.00 0.00 29 ASN A C 4
ATOM 4222 O O . ASN A 1 29 ? -2.077 -3.985 9.440 1.00 0.00 29 ASN A O 4
ATOM 4233 N N . LEU A 1 30 ? -0.583 -3.285 7.915 1.00 0.00 30 LEU A N 4
ATOM 4234 C CA . LEU A 1 30 ? -1.163 -1.956 7.816 1.00 0.00 30 LEU A CA 4
ATOM 4235 C C . LEU A 1 30 ? -2.446 -1.946 6.988 1.00 0.00 30 LEU A C 4
ATOM 4236 O O . LEU A 1 30 ? -3.374 -1.227 7.326 1.00 0.00 30 LEU A O 4
ATOM 4252 N N . TYR A 1 31 ? -2.514 -2.740 5.915 1.00 0.00 31 TYR A N 4
ATOM 4253 C CA . TYR A 1 31 ? -3.721 -2.781 5.090 1.00 0.00 31 TYR A CA 4
ATOM 4254 C C . TYR A 1 31 ? -4.920 -3.017 5.982 1.00 0.00 31 TYR A C 4
ATOM 4255 O O . TYR A 1 31 ? -5.865 -2.256 5.937 1.00 0.00 31 TYR A O 4
ATOM 4273 N N . PRO A 1 32 ? -4.903 -4.030 6.856 1.00 0.00 32 PRO A N 4
ATOM 4274 C CA . PRO A 1 32 ? -6.030 -4.232 7.742 1.00 0.00 32 PRO A CA 4
ATOM 4275 C C . PRO A 1 32 ? -6.303 -2.947 8.510 1.00 0.00 32 PRO A C 4
ATOM 4276 O O . PRO A 1 32 ? -7.453 -2.623 8.804 1.00 0.00 32 PRO A O 4
ATOM 4287 N N . LEU A 1 33 ? -5.238 -2.188 8.795 1.00 0.00 33 LEU A N 4
ATOM 4288 C CA . LEU A 1 33 ? -5.401 -0.917 9.481 1.00 0.00 33 LEU A CA 4
ATOM 4289 C C . LEU A 1 33 ? -5.877 0.144 8.502 1.00 0.00 33 LEU A C 4
ATOM 4290 O O . LEU A 1 33 ? -6.838 0.869 8.760 1.00 0.00 33 LEU A O 4
ATOM 4306 N N . VAL A 1 34 ? -5.196 0.202 7.356 1.00 0.00 34 VAL A N 4
ATOM 4307 C CA . VAL A 1 34 ? -5.539 1.138 6.309 1.00 0.00 34 VAL A CA 4
ATOM 4308 C C . VAL A 1 34 ? -6.755 0.671 5.554 1.00 0.00 34 VAL A C 4
ATOM 4309 O O . VAL A 1 34 ? -7.710 1.425 5.386 1.00 0.00 34 VAL A O 4
ATOM 4322 N N . ASP A 1 35 ? -6.720 -0.594 5.137 1.00 0.00 35 ASP A N 4
ATOM 4323 C CA . ASP A 1 35 ? -7.849 -1.212 4.427 1.00 0.00 35 ASP A CA 4
ATOM 4324 C C . ASP A 1 35 ? -9.182 -0.581 4.849 1.00 0.00 35 ASP A C 4
ATOM 4325 O O . ASP A 1 35 ? -9.861 -1.086 5.743 1.00 0.00 35 ASP A O 4
ATOM 4334 N N . GLN A 1 36 ? -9.530 0.533 4.222 1.00 0.00 36 GLN A N 4
ATOM 4335 C CA . GLN A 1 36 ? -10.757 1.253 4.549 1.00 0.00 36 GLN A CA 4
ATOM 4336 C C . GLN A 1 36 ? -12.011 0.434 4.257 1.00 0.00 36 GLN A C 4
ATOM 4337 O O . GLN A 1 36 ? -12.854 0.241 5.132 1.00 0.00 36 GLN A O 4
ATOM 4351 N N . LEU A 1 37 ? -12.143 -0.024 3.019 1.00 0.00 37 LEU A N 4
ATOM 4352 C CA . LEU A 1 37 ? -13.316 -0.797 2.617 1.00 0.00 37 LEU A CA 4
ATOM 4353 C C . LEU A 1 37 ? -13.014 -2.293 2.581 1.00 0.00 37 LEU A C 4
ATOM 4354 O O . LEU A 1 37 ? -12.079 -2.763 3.229 1.00 0.00 37 LEU A O 4
ATOM 4370 N N . GLU A 1 38 ? -13.813 -3.036 1.815 1.00 0.00 38 GLU A N 4
ATOM 4371 C CA . GLU A 1 38 ? -13.635 -4.475 1.691 1.00 0.00 38 GLU A CA 4
ATOM 4372 C C . GLU A 1 38 ? -12.632 -4.811 0.590 1.00 0.00 38 GLU A C 4
ATOM 4373 O O . GLU A 1 38 ? -12.502 -4.083 -0.394 1.00 0.00 38 GLU A O 4
ATOM 4385 N N . HIS A 1 39 ? -11.925 -5.923 0.779 1.00 0.00 39 HIS A N 4
ATOM 4386 C CA . HIS A 1 39 ? -10.913 -6.397 -0.170 1.00 0.00 39 HIS A CA 4
ATOM 4387 C C . HIS A 1 39 ? -11.289 -6.119 -1.627 1.00 0.00 39 HIS A C 4
ATOM 4388 O O . HIS A 1 39 ? -10.411 -5.901 -2.462 1.00 0.00 39 HIS A O 4
ATOM 4402 N N . ASP A 1 40 ? -12.589 -6.133 -1.930 1.00 0.00 40 ASP A N 4
ATOM 4403 C CA . ASP A 1 40 ? -13.065 -5.885 -3.295 1.00 0.00 40 ASP A CA 4
ATOM 4404 C C . ASP A 1 40 ? -12.254 -4.781 -3.974 1.00 0.00 40 ASP A C 4
ATOM 4405 O O . ASP A 1 40 ? -11.443 -5.048 -4.859 1.00 0.00 40 ASP A O 4
ATOM 4414 N N . GLN A 1 41 ? -12.470 -3.545 -3.541 1.00 0.00 41 GLN A N 4
ATOM 4415 C CA . GLN A 1 41 ? -11.750 -2.401 -4.092 1.00 0.00 41 GLN A CA 4
ATOM 4416 C C . GLN A 1 41 ? -10.806 -1.808 -3.047 1.00 0.00 41 GLN A C 4
ATOM 4417 O O . GLN A 1 41 ? -9.920 -1.016 -3.367 1.00 0.00 41 GLN A O 4
ATOM 4431 N N . ALA A 1 42 ? -11.009 -2.202 -1.792 1.00 0.00 42 ALA A N 4
ATOM 4432 C CA . ALA A 1 42 ? -10.194 -1.725 -0.681 1.00 0.00 42 ALA A CA 4
ATOM 4433 C C . ALA A 1 42 ? -8.740 -2.161 -0.821 1.00 0.00 42 ALA A C 4
ATOM 4434 O O . ALA A 1 42 ? -7.819 -1.375 -0.599 1.00 0.00 42 ALA A O 4
ATOM 4441 N N . ALA A 1 43 ? -8.545 -3.422 -1.187 1.00 0.00 43 ALA A N 4
ATOM 4442 C CA . ALA A 1 43 ? -7.209 -3.978 -1.353 1.00 0.00 43 ALA A CA 4
ATOM 4443 C C . ALA A 1 43 ? -6.444 -3.263 -2.453 1.00 0.00 43 ALA A C 4
ATOM 4444 O O . ALA A 1 43 ? -5.218 -3.160 -2.406 1.00 0.00 43 ALA A O 4
ATOM 4451 N N . LYS A 1 44 ? -7.170 -2.797 -3.457 1.00 0.00 44 LYS A N 4
ATOM 4452 C CA . LYS A 1 44 ? -6.553 -2.126 -4.587 1.00 0.00 44 LYS A CA 4
ATOM 4453 C C . LYS A 1 44 ? -5.988 -0.749 -4.234 1.00 0.00 44 LYS A C 4
ATOM 4454 O O . LYS A 1 44 ? -4.870 -0.437 -4.607 1.00 0.00 44 LYS A O 4
ATOM 4473 N N . VAL A 1 45 ? -6.763 0.101 -3.572 1.00 0.00 45 VAL A N 4
ATOM 4474 C CA . VAL A 1 45 ? -6.285 1.446 -3.272 1.00 0.00 45 VAL A CA 4
ATOM 4475 C C . VAL A 1 45 ? -5.177 1.531 -2.208 1.00 0.00 45 VAL A C 4
ATOM 4476 O O . VAL A 1 45 ? -4.156 2.185 -2.434 1.00 0.00 45 VAL A O 4
ATOM 4489 N N . THR A 1 46 ? -5.383 0.923 -1.041 1.00 0.00 46 THR A N 4
ATOM 4490 C CA . THR A 1 46 ? -4.393 1.025 0.034 1.00 0.00 46 THR A CA 4
ATOM 4491 C C . THR A 1 46 ? -3.103 0.258 -0.216 1.00 0.00 46 THR A C 4
ATOM 4492 O O . THR A 1 46 ? -2.013 0.820 -0.129 1.00 0.00 46 THR A O 4
ATOM 4503 N N . GLY A 1 47 ? -3.230 -1.025 -0.498 1.00 0.00 47 GLY A N 4
ATOM 4504 C CA . GLY A 1 47 ? -2.060 -1.849 -0.702 1.00 0.00 47 GLY A CA 4
ATOM 4505 C C . GLY A 1 47 ? -1.365 -1.685 -2.052 1.00 0.00 47 GLY A C 4
ATOM 4506 O O . GLY A 1 47 ? -0.175 -1.959 -2.157 1.00 0.00 47 GLY A O 4
ATOM 4510 N N . MET A 1 48 ? -2.079 -1.253 -3.093 1.00 0.00 48 MET A N 4
ATOM 4511 C CA . MET A 1 48 ? -1.439 -1.088 -4.403 1.00 0.00 48 MET A CA 4
ATOM 4512 C C . MET A 1 48 ? -0.365 -0.018 -4.324 1.00 0.00 48 MET A C 4
ATOM 4513 O O . MET A 1 48 ? 0.763 -0.218 -4.777 1.00 0.00 48 MET A O 4
ATOM 4527 N N . LEU A 1 49 ? -0.717 1.113 -3.726 1.00 0.00 49 LEU A N 4
ATOM 4528 C CA . LEU A 1 49 ? 0.222 2.211 -3.563 1.00 0.00 49 LEU A CA 4
ATOM 4529 C C . LEU A 1 49 ? 1.418 1.773 -2.725 1.00 0.00 49 LEU A C 4
ATOM 4530 O O . LEU A 1 49 ? 2.449 2.443 -2.702 1.00 0.00 49 LEU A O 4
ATOM 4546 N N . LEU A 1 50 ? 1.265 0.653 -2.021 1.00 0.00 50 LEU A N 4
ATOM 4547 C CA . LEU A 1 50 ? 2.323 0.141 -1.166 1.00 0.00 50 LEU A CA 4
ATOM 4548 C C . LEU A 1 50 ? 3.629 -0.060 -1.942 1.00 0.00 50 LEU A C 4
ATOM 4549 O O . LEU A 1 50 ? 4.702 -0.158 -1.347 1.00 0.00 50 LEU A O 4
ATOM 4565 N N . GLU A 1 51 ? 3.540 -0.115 -3.270 1.00 0.00 51 GLU A N 4
ATOM 4566 C CA . GLU A 1 51 ? 4.728 -0.293 -4.103 1.00 0.00 51 GLU A CA 4
ATOM 4567 C C . GLU A 1 51 ? 4.744 0.683 -5.282 1.00 0.00 51 GLU A C 4
ATOM 4568 O O . GLU A 1 51 ? 5.715 0.731 -6.038 1.00 0.00 51 GLU A O 4
ATOM 4580 N N . MET A 1 52 ? 3.673 1.458 -5.439 1.00 0.00 52 MET A N 4
ATOM 4581 C CA . MET A 1 52 ? 3.587 2.422 -6.531 1.00 0.00 52 MET A CA 4
ATOM 4582 C C . MET A 1 52 ? 4.507 3.612 -6.281 1.00 0.00 52 MET A C 4
ATOM 4583 O O . MET A 1 52 ? 5.559 3.736 -6.909 1.00 0.00 52 MET A O 4
ATOM 4597 N N . ASP A 1 53 ? 4.109 4.487 -5.361 1.00 0.00 53 ASP A N 4
ATOM 4598 C CA . ASP A 1 53 ? 4.908 5.666 -5.037 1.00 0.00 53 ASP A CA 4
ATOM 4599 C C . ASP A 1 53 ? 5.441 5.589 -3.611 1.00 0.00 53 ASP A C 4
ATOM 4600 O O . ASP A 1 53 ? 4.717 5.217 -2.690 1.00 0.00 53 ASP A O 4
ATOM 4609 N N . GLN A 1 54 ? 6.713 5.942 -3.435 1.00 0.00 54 GLN A N 4
ATOM 4610 C CA . GLN A 1 54 ? 7.344 5.912 -2.117 1.00 0.00 54 GLN A CA 4
ATOM 4611 C C . GLN A 1 54 ? 6.556 6.754 -1.117 1.00 0.00 54 GLN A C 4
ATOM 4612 O O . GLN A 1 54 ? 6.421 6.394 0.051 1.00 0.00 54 GLN A O 4
ATOM 4626 N N . THR A 1 55 ? 6.033 7.874 -1.592 1.00 0.00 55 THR A N 4
ATOM 4627 C CA . THR A 1 55 ? 5.240 8.769 -0.759 1.00 0.00 55 THR A CA 4
ATOM 4628 C C . THR A 1 55 ? 3.887 8.143 -0.441 1.00 0.00 55 THR A C 4
ATOM 4629 O O . THR A 1 55 ? 3.439 8.150 0.707 1.00 0.00 55 THR A O 4
ATOM 4640 N N . GLU A 1 56 ? 3.236 7.609 -1.473 1.00 0.00 56 GLU A N 4
ATOM 4641 C CA . GLU A 1 56 ? 1.927 6.983 -1.321 1.00 0.00 56 GLU A CA 4
ATOM 4642 C C . GLU A 1 56 ? 2.013 5.708 -0.490 1.00 0.00 56 GLU A C 4
ATOM 4643 O O . GLU A 1 56 ? 1.179 5.472 0.378 1.00 0.00 56 GLU A O 4
ATOM 4655 N N . VAL A 1 57 ? 3.024 4.886 -0.755 1.00 0.00 57 VAL A N 4
ATOM 4656 C CA . VAL A 1 57 ? 3.199 3.639 -0.013 1.00 0.00 57 VAL A CA 4
ATOM 4657 C C 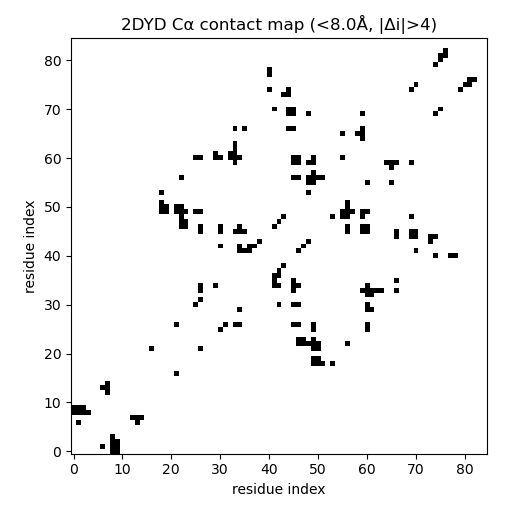. VAL A 1 57 ? 3.310 3.924 1.478 1.00 0.00 57 VAL A C 4
ATOM 4658 O O . VAL A 1 57 ? 2.653 3.284 2.300 1.00 0.00 57 VAL A O 4
ATOM 4671 N N . LEU A 1 58 ? 4.140 4.898 1.812 1.00 0.00 58 LEU A N 4
ATOM 4672 C CA . LEU A 1 58 ? 4.345 5.293 3.192 1.00 0.00 58 LEU A CA 4
ATOM 4673 C C . LEU A 1 58 ? 3.067 5.887 3.780 1.00 0.00 58 LEU A C 4
ATOM 4674 O O . LEU A 1 58 ? 2.674 5.565 4.898 1.00 0.00 58 LEU A O 4
ATOM 4690 N N . HIS A 1 59 ? 2.450 6.782 3.019 1.00 0.00 59 HIS A N 4
ATOM 4691 C CA . HIS A 1 59 ? 1.237 7.471 3.444 1.00 0.00 59 HIS A CA 4
ATOM 4692 C C . HIS A 1 59 ? -0.009 6.579 3.488 1.00 0.00 59 HIS A C 4
ATOM 4693 O O . HIS A 1 59 ? -0.812 6.686 4.415 1.00 0.00 59 HIS A O 4
ATOM 4707 N N . LEU A 1 60 ? -0.211 5.747 2.466 1.00 0.00 60 LEU A N 4
ATOM 4708 C CA . LEU A 1 60 ? -1.416 4.916 2.402 1.00 0.00 60 LEU A CA 4
ATOM 4709 C C . LEU A 1 60 ? -1.512 3.888 3.525 1.00 0.00 60 LEU A C 4
ATOM 4710 O O . LEU A 1 60 ? -2.576 3.724 4.104 1.00 0.00 60 LEU A O 4
ATOM 4726 N N . LEU A 1 61 ? -0.421 3.201 3.839 1.00 0.00 61 LEU A N 4
ATOM 4727 C CA . LEU A 1 61 ? -0.448 2.192 4.901 1.00 0.00 61 LEU A CA 4
ATOM 4728 C C . LEU A 1 61 ? 0.084 2.771 6.209 1.00 0.00 61 LEU A C 4
ATOM 4729 O O . LEU A 1 61 ? 0.775 2.091 6.965 1.00 0.00 61 LEU A O 4
ATOM 4745 N N . GLU A 1 62 ? -0.249 4.036 6.470 1.00 0.00 62 GLU A N 4
ATOM 4746 C CA . GLU A 1 62 ? 0.189 4.711 7.689 1.00 0.00 62 GLU A CA 4
ATOM 4747 C C . GLU A 1 62 ? -0.758 5.851 8.065 1.00 0.00 62 GLU A C 4
ATOM 4748 O O . GLU A 1 62 ? -1.182 5.959 9.216 1.00 0.00 62 GLU A O 4
ATOM 4760 N N . SER A 1 63 ? -1.076 6.708 7.095 1.00 0.00 63 SER A N 4
ATOM 4761 C CA . SER A 1 63 ? -1.957 7.847 7.342 1.00 0.00 63 SER A CA 4
ATOM 4762 C C . SER A 1 63 ? -3.385 7.559 6.887 1.00 0.00 63 SER A C 4
ATOM 4763 O O . SER A 1 63 ? -3.605 6.786 5.957 1.00 0.00 63 SER A O 4
ATOM 4771 N N . PRO A 1 64 ? -4.378 8.193 7.539 1.00 0.00 64 PRO A N 4
ATOM 4772 C CA . PRO A 1 64 ? -5.790 8.016 7.200 1.00 0.00 64 PRO A CA 4
ATOM 4773 C C . PRO A 1 64 ? -6.208 8.889 6.019 1.00 0.00 64 PRO A C 4
ATOM 4774 O O . PRO A 1 64 ? -7.080 8.518 5.234 1.00 0.00 64 PRO A O 4
ATOM 4785 N N . ASP A 1 65 ? -5.574 10.051 5.903 1.00 0.00 65 ASP A N 4
ATOM 4786 C CA . ASP A 1 65 ? -5.867 10.981 4.822 1.00 0.00 65 ASP A CA 4
ATOM 4787 C C . ASP A 1 65 ? -5.296 10.473 3.501 1.00 0.00 65 ASP A C 4
ATOM 4788 O O . ASP A 1 65 ? -5.753 10.852 2.423 1.00 0.00 65 ASP A O 4
ATOM 4797 N N . ALA A 1 66 ? -4.287 9.618 3.603 1.00 0.00 66 ALA A N 4
ATOM 4798 C CA . ALA A 1 66 ? -3.633 9.051 2.431 1.00 0.00 66 ALA A CA 4
ATOM 4799 C C . ALA A 1 66 ? -4.601 8.194 1.618 1.00 0.00 66 ALA A C 4
ATOM 4800 O O . ALA A 1 66 ? -4.534 8.156 0.390 1.00 0.00 66 ALA A O 4
ATOM 4807 N N . LEU A 1 67 ? -5.493 7.504 2.317 1.00 0.00 67 LEU A N 4
ATOM 4808 C CA . LEU A 1 67 ? -6.475 6.636 1.683 1.00 0.00 67 LEU A CA 4
ATOM 4809 C C . LEU A 1 67 ? -7.395 7.410 0.738 1.00 0.00 67 LEU A C 4
ATOM 4810 O O . LEU A 1 67 ? -7.655 6.977 -0.384 1.00 0.00 67 LEU A O 4
ATOM 4826 N N . LYS A 1 68 ? -7.886 8.551 1.202 1.00 0.00 68 LYS A N 4
ATOM 4827 C CA . LYS A 1 68 ? -8.789 9.387 0.413 1.00 0.00 68 LYS A CA 4
ATOM 4828 C C . LYS A 1 68 ? -8.186 9.770 -0.939 1.00 0.00 68 LYS A C 4
ATOM 4829 O O . LYS A 1 68 ? -8.899 9.908 -1.932 1.00 0.00 68 LYS A O 4
ATOM 4848 N N . ALA A 1 69 ? -6.880 9.978 -0.954 1.00 0.00 69 ALA A N 4
ATOM 4849 C CA . ALA A 1 69 ? -6.168 10.391 -2.161 1.00 0.00 69 ALA A CA 4
ATOM 4850 C C . ALA A 1 69 ? -6.181 9.351 -3.279 1.00 0.00 69 ALA A C 4
ATOM 4851 O O . ALA A 1 69 ? -6.507 9.661 -4.425 1.00 0.00 69 ALA A O 4
ATOM 4858 N N . LYS A 1 70 ? -5.777 8.133 -2.947 1.00 0.00 70 LYS A N 4
ATOM 4859 C CA . LYS A 1 70 ? -5.691 7.060 -3.932 1.00 0.00 70 LYS A CA 4
ATOM 4860 C C . LYS A 1 70 ? -7.047 6.450 -4.229 1.00 0.00 70 LYS A C 4
ATOM 4861 O O . LYS A 1 70 ? -7.324 6.043 -5.356 1.00 0.00 70 LYS A O 4
ATOM 4880 N N . VAL A 1 71 ? -7.882 6.371 -3.211 1.00 0.00 71 VAL A N 4
ATOM 4881 C CA . VAL A 1 71 ? -9.208 5.780 -3.373 1.00 0.00 71 VAL A CA 4
ATOM 4882 C C . VAL A 1 71 ? -10.012 6.490 -4.457 1.00 0.00 71 VAL A C 4
ATOM 4883 O O . VAL A 1 71 ? -10.748 5.852 -5.209 1.00 0.00 71 VAL A O 4
ATOM 4896 N N . ALA A 1 72 ? -9.873 7.808 -4.535 1.00 0.00 72 ALA A N 4
ATOM 4897 C CA . ALA A 1 72 ? -10.594 8.588 -5.534 1.00 0.00 72 ALA A CA 4
ATOM 4898 C C . ALA A 1 72 ? -10.082 8.293 -6.940 1.00 0.00 72 ALA A C 4
ATOM 4899 O O . ALA A 1 72 ? -10.866 8.084 -7.866 1.00 0.00 72 ALA A O 4
ATOM 4906 N N . GLU A 1 73 ? -8.762 8.280 -7.094 1.00 0.00 73 GLU A N 4
ATOM 4907 C CA . GLU A 1 73 ? -8.143 8.012 -8.388 1.00 0.00 73 GLU A CA 4
ATOM 4908 C C . GLU A 1 73 ? -8.265 6.538 -8.769 1.00 0.00 73 GLU A C 4
ATOM 4909 O O . GLU A 1 73 ? -8.678 6.205 -9.878 1.00 0.00 73 GLU A O 4
ATOM 4921 N N . ALA A 1 74 ? -7.890 5.662 -7.843 1.00 0.00 74 ALA A N 4
ATOM 4922 C CA . ALA A 1 74 ? -7.943 4.224 -8.082 1.00 0.00 74 ALA A CA 4
ATOM 4923 C C . ALA A 1 74 ? -9.360 3.755 -8.395 1.00 0.00 74 ALA A C 4
ATOM 4924 O O . ALA A 1 74 ? -9.561 2.895 -9.251 1.00 0.00 74 ALA A O 4
ATOM 4931 N N . MET A 1 75 ? -10.341 4.316 -7.698 1.00 0.00 75 MET A N 4
ATOM 4932 C CA . MET A 1 75 ? -11.734 3.938 -7.909 1.00 0.00 75 MET A CA 4
ATOM 4933 C C . MET A 1 75 ? -12.154 4.172 -9.358 1.00 0.00 75 MET A C 4
ATOM 4934 O O . MET A 1 75 ? -12.951 3.419 -9.913 1.00 0.00 75 MET A O 4
ATOM 4948 N N . GLU A 1 76 ? -11.615 5.221 -9.963 1.00 0.00 76 GLU A N 4
ATOM 4949 C CA . GLU A 1 76 ? -11.942 5.552 -11.344 1.00 0.00 76 GLU A CA 4
ATOM 4950 C C . GLU A 1 76 ? -11.580 4.409 -12.290 1.00 0.00 76 GLU A C 4
ATOM 4951 O O . GLU A 1 76 ? -12.342 4.085 -13.202 1.00 0.00 76 GLU A O 4
ATOM 4963 N N . VAL A 1 77 ? -10.410 3.811 -12.085 1.00 0.00 77 VAL A N 4
ATOM 4964 C CA . VAL A 1 77 ? -9.957 2.720 -12.941 1.00 0.00 77 VAL A CA 4
ATOM 4965 C C . VAL A 1 77 ? -10.685 1.406 -12.647 1.00 0.00 77 VAL A C 4
ATOM 4966 O O . VAL A 1 77 ? -11.050 0.681 -13.572 1.00 0.00 77 VAL A O 4
ATOM 4979 N N . LEU A 1 78 ? -10.892 1.093 -11.371 1.00 0.00 78 LEU A N 4
ATOM 4980 C CA . LEU A 1 78 ? -11.573 -0.148 -11.007 1.00 0.00 78 LEU A CA 4
ATOM 4981 C C . LEU A 1 78 ? -13.086 0.050 -10.945 1.00 0.00 78 LEU A C 4
ATOM 4982 O O . LEU A 1 78 ? -13.829 -0.551 -11.720 1.00 0.00 78 LEU A O 4
ATOM 4998 N N . ARG A 1 79 ? -13.538 0.891 -10.022 1.00 0.00 79 ARG A N 4
ATOM 4999 C CA . ARG A 1 79 ? -14.937 1.168 -9.857 1.00 0.00 79 ARG A CA 4
ATOM 5000 C C . ARG A 1 79 ? -15.532 1.750 -11.141 1.00 0.00 79 ARG A C 4
ATOM 5001 O O . ARG A 1 79 ? -16.703 1.523 -11.448 1.00 0.00 79 ARG A O 4
ATOM 5022 N N . SER A 1 80 ? -14.724 2.500 -11.886 1.00 0.00 80 SER A N 4
ATOM 5023 C CA . SER A 1 80 ? -15.183 3.106 -13.132 1.00 0.00 80 SER A CA 4
ATOM 5024 C C . SER A 1 80 ? -14.420 2.541 -14.326 1.00 0.00 80 SER A C 4
ATOM 5025 O O . SER A 1 80 ? -13.418 1.845 -14.162 1.00 0.00 80 SER A O 4
ATOM 5033 N N . ALA A 1 81 ? -14.904 2.842 -15.527 1.00 0.00 81 ALA A N 4
ATOM 5034 C CA . ALA A 1 81 ? -14.272 2.363 -16.750 1.00 0.00 81 ALA A CA 4
ATOM 5035 C C . ALA A 1 81 ? -12.815 2.807 -16.829 1.00 0.00 81 ALA A C 4
ATOM 5036 O O . ALA A 1 81 ? -12.380 3.684 -16.083 1.00 0.00 81 ALA A O 4
ATOM 5043 N N . GLN A 1 82 ? -12.065 2.194 -17.740 1.00 0.00 82 GLN A N 4
ATOM 5044 C CA . GLN A 1 82 ? -10.655 2.525 -17.919 1.00 0.00 82 GLN A CA 4
ATOM 5045 C C . GLN A 1 82 ? -10.341 2.781 -19.390 1.00 0.00 82 GLN A C 4
ATOM 5046 O O . GLN A 1 82 ? -11.127 2.436 -20.272 1.00 0.00 82 GLN A O 4
ATOM 5060 N N . GLN A 1 83 ? -9.186 3.387 -19.646 1.00 0.00 83 GLN A N 4
ATOM 5061 C CA . GLN A 1 83 ? -8.769 3.689 -21.010 1.00 0.00 83 GLN A CA 4
ATOM 5062 C C . GLN A 1 83 ? -7.662 2.741 -21.462 1.00 0.00 83 GLN A C 4
ATOM 5063 O O . GLN A 1 83 ? -7.711 2.195 -22.565 1.00 0.00 83 GLN A O 4
ATOM 5077 N N . HIS A 1 84 ? -6.666 2.550 -20.603 1.00 0.00 84 HIS A N 4
ATOM 5078 C CA . HIS A 1 84 ? -5.548 1.668 -20.914 1.00 0.00 84 HIS A CA 4
ATOM 5079 C C . HIS A 1 84 ? -4.587 1.572 -19.732 1.00 0.00 84 HIS A C 4
ATOM 5080 O O . HIS A 1 84 ? -4.469 2.506 -18.939 1.00 0.00 84 HIS A O 4
ATOM 5094 N N . THR A 1 85 ? -3.903 0.438 -19.622 1.00 0.00 85 THR A N 4
ATOM 5095 C CA . THR A 1 85 ? -2.953 0.220 -18.538 1.00 0.00 85 THR A CA 4
ATOM 5096 C C . THR A 1 85 ? -1.542 0.020 -19.083 1.00 0.00 85 THR A C 4
ATOM 5097 O O . THR A 1 85 ? -0.705 0.929 -18.903 1.00 0.00 85 THR A O 4
ATOM 5109 N N . GLY A 1 1 ? 10.684 6.605 6.546 1.00 0.00 1 GLY A N 5
ATOM 5110 C CA . GLY A 1 1 ? 11.930 6.648 5.732 1.00 0.00 1 GLY A CA 5
ATOM 5111 C C . GLY A 1 1 ? 13.130 6.088 6.475 1.00 0.00 1 GLY A C 5
ATOM 5112 O O . GLY A 1 1 ? 12.976 5.236 7.350 1.00 0.00 1 GLY A O 5
ATOM 5118 N N . PRO A 1 2 ? 14.347 6.553 6.145 1.00 0.00 2 PRO A N 5
ATOM 5119 C CA . PRO A 1 2 ? 15.575 6.084 6.797 1.00 0.00 2 PRO A CA 5
ATOM 5120 C C . PRO A 1 2 ? 15.493 6.171 8.318 1.00 0.00 2 PRO A C 5
ATOM 5121 O O . PRO A 1 2 ? 14.570 6.776 8.866 1.00 0.00 2 PRO A O 5
ATOM 5132 N N . LEU A 1 3 ? 16.462 5.563 8.994 1.00 0.00 3 LEU A N 5
ATOM 5133 C CA . LEU A 1 3 ? 16.500 5.573 10.451 1.00 0.00 3 LEU A CA 5
ATOM 5134 C C . LEU A 1 3 ? 15.256 4.910 11.032 1.00 0.00 3 LEU A C 5
ATOM 5135 O O . LEU A 1 3 ? 14.444 4.341 10.302 1.00 0.00 3 LEU A O 5
ATOM 5151 N N . GLY A 1 4 ? 15.113 4.986 12.352 1.00 0.00 4 GLY A N 5
ATOM 5152 C CA . GLY A 1 4 ? 13.965 4.388 13.009 1.00 0.00 4 GLY A CA 5
ATOM 5153 C C . GLY A 1 4 ? 14.267 3.011 13.566 1.00 0.00 4 GLY A C 5
ATOM 5154 O O . GLY A 1 4 ? 15.267 2.820 14.257 1.00 0.00 4 GLY A O 5
ATOM 5158 N N . SER A 1 5 ? 13.400 2.049 13.265 1.00 0.00 5 SER A N 5
ATOM 5159 C CA . SER A 1 5 ? 13.580 0.683 13.740 1.00 0.00 5 SER A CA 5
ATOM 5160 C C . SER A 1 5 ? 14.443 -0.122 12.771 1.00 0.00 5 SER A C 5
ATOM 5161 O O . SER A 1 5 ? 14.667 0.295 11.635 1.00 0.00 5 SER A O 5
ATOM 5169 N N . PRO A 1 6 ? 14.940 -1.290 13.211 1.00 0.00 6 PRO A N 5
ATOM 5170 C CA . PRO A 1 6 ? 15.782 -2.153 12.376 1.00 0.00 6 PRO A CA 5
ATOM 5171 C C . PRO A 1 6 ? 15.144 -2.450 11.022 1.00 0.00 6 PRO A C 5
ATOM 5172 O O . PRO A 1 6 ? 15.811 -2.413 9.989 1.00 0.00 6 PRO A O 5
ATOM 5183 N N . ILE A 1 7 ? 13.849 -2.746 11.036 1.00 0.00 7 ILE A N 5
ATOM 5184 C CA . ILE A 1 7 ? 13.124 -3.049 9.810 1.00 0.00 7 ILE A CA 5
ATOM 5185 C C . ILE A 1 7 ? 13.019 -1.820 8.913 1.00 0.00 7 ILE A C 5
ATOM 5186 O O . ILE A 1 7 ? 12.168 -0.956 9.124 1.00 0.00 7 ILE A O 5
ATOM 5202 N N . GLY A 1 8 ? 13.892 -1.748 7.912 1.00 0.00 8 GLY A N 5
ATOM 5203 C CA . GLY A 1 8 ? 13.879 -0.620 7.000 1.00 0.00 8 GLY A CA 5
ATOM 5204 C C . GLY A 1 8 ? 15.265 -0.261 6.501 1.00 0.00 8 GLY A C 5
ATOM 5205 O O . GLY A 1 8 ? 15.963 -1.098 5.927 1.00 0.00 8 GLY A O 5
ATOM 5209 N N . ALA A 1 9 ? 15.665 0.987 6.719 1.00 0.00 9 ALA A N 5
ATOM 5210 C CA . ALA A 1 9 ? 16.976 1.457 6.288 1.00 0.00 9 ALA A CA 5
ATOM 5211 C C . ALA A 1 9 ? 18.092 0.667 6.963 1.00 0.00 9 ALA A C 5
ATOM 5212 O O . ALA A 1 9 ? 19.143 0.429 6.369 1.00 0.00 9 ALA A O 5
ATOM 5219 N N . LEU A 1 10 ? 17.858 0.266 8.207 1.00 0.00 10 LEU A N 5
ATOM 5220 C CA . LEU A 1 10 ? 18.844 -0.496 8.963 1.00 0.00 10 LEU A CA 5
ATOM 5221 C C . LEU A 1 10 ? 19.045 -1.881 8.355 1.00 0.00 10 LEU A C 5
ATOM 5222 O O . LEU A 1 10 ? 20.171 -2.367 8.252 1.00 0.00 10 LEU A O 5
ATOM 5238 N N . ALA A 1 11 ? 17.945 -2.511 7.954 1.00 0.00 11 ALA A N 5
ATOM 5239 C CA . ALA A 1 11 ? 18.001 -3.839 7.356 1.00 0.00 11 ALA A CA 5
ATOM 5240 C C . ALA A 1 11 ? 17.887 -3.767 5.837 1.00 0.00 11 ALA A C 5
ATOM 5241 O O . ALA A 1 11 ? 17.428 -4.710 5.194 1.00 0.00 11 ALA A O 5
ATOM 5248 N N . SER A 1 12 ? 18.310 -2.642 5.268 1.00 0.00 12 SER A N 5
ATOM 5249 C CA . SER A 1 12 ? 18.256 -2.451 3.823 1.00 0.00 12 SER A CA 5
ATOM 5250 C C . SER A 1 12 ? 19.313 -3.298 3.124 1.00 0.00 12 SER A C 5
ATOM 5251 O O . SER A 1 12 ? 19.086 -3.817 2.032 1.00 0.00 12 SER A O 5
ATOM 5259 N N . ALA A 1 13 ? 20.472 -3.430 3.759 1.00 0.00 13 ALA A N 5
ATOM 5260 C CA . ALA A 1 13 ? 21.564 -4.211 3.201 1.00 0.00 13 ALA A CA 5
ATOM 5261 C C . ALA A 1 13 ? 21.276 -5.706 3.272 1.00 0.00 13 ALA A C 5
ATOM 5262 O O . ALA A 1 13 ? 21.620 -6.458 2.361 1.00 0.00 13 ALA A O 5
ATOM 5269 N N . LEU A 1 14 ? 20.655 -6.137 4.367 1.00 0.00 14 LEU A N 5
ATOM 5270 C CA . LEU A 1 14 ? 20.336 -7.548 4.559 1.00 0.00 14 LEU A CA 5
ATOM 5271 C C . LEU A 1 14 ? 19.064 -7.951 3.812 1.00 0.00 14 LEU A C 5
ATOM 5272 O O . LEU A 1 14 ? 19.012 -9.014 3.194 1.00 0.00 14 LEU A O 5
ATOM 5288 N N . ALA A 1 15 ? 18.036 -7.109 3.882 1.00 0.00 15 ALA A N 5
ATOM 5289 C CA . ALA A 1 15 ? 16.767 -7.401 3.219 1.00 0.00 15 ALA A CA 5
ATOM 5290 C C . ALA A 1 15 ? 16.799 -7.035 1.737 1.00 0.00 15 ALA A C 5
ATOM 5291 O O . ALA A 1 15 ? 16.378 -7.820 0.887 1.00 0.00 15 ALA A O 5
ATOM 5298 N N . ASN A 1 16 ? 17.299 -5.836 1.437 1.00 0.00 16 ASN A N 5
ATOM 5299 C CA . ASN A 1 16 ? 17.388 -5.344 0.058 1.00 0.00 16 ASN A CA 5
ATOM 5300 C C . ASN A 1 16 ? 16.176 -5.765 -0.772 1.00 0.00 16 ASN A C 5
ATOM 5301 O O . ASN A 1 16 ? 16.302 -6.092 -1.953 1.00 0.00 16 ASN A O 5
ATOM 5312 N N . SER A 1 17 ? 15.004 -5.758 -0.147 1.00 0.00 17 SER A N 5
ATOM 5313 C CA . SER A 1 17 ? 13.772 -6.140 -0.828 1.00 0.00 17 SER A CA 5
ATOM 5314 C C . SER A 1 17 ? 13.085 -4.921 -1.441 1.00 0.00 17 SER A C 5
ATOM 5315 O O . SER A 1 17 ? 13.006 -3.865 -0.814 1.00 0.00 17 SER A O 5
ATOM 5323 N N . PRO A 1 18 ? 12.575 -5.049 -2.680 1.00 0.00 18 PRO A N 5
ATOM 5324 C CA . PRO A 1 18 ? 11.892 -3.949 -3.370 1.00 0.00 18 PRO A CA 5
ATOM 5325 C C . PRO A 1 18 ? 10.562 -3.587 -2.714 1.00 0.00 18 PRO A C 5
ATOM 5326 O O . PRO A 1 18 ? 10.112 -4.265 -1.790 1.00 0.00 18 PRO A O 5
ATOM 5337 N N . PRO A 1 19 ? 9.916 -2.506 -3.182 1.00 0.00 19 PRO A N 5
ATOM 5338 C CA . PRO A 1 19 ? 8.633 -2.051 -2.636 1.00 0.00 19 PRO A CA 5
ATOM 5339 C C . PRO A 1 19 ? 7.548 -3.121 -2.725 1.00 0.00 19 PRO A C 5
ATOM 5340 O O . PRO A 1 19 ? 6.639 -3.166 -1.897 1.00 0.00 19 PRO A O 5
ATOM 5351 N N . GLU A 1 20 ? 7.648 -3.978 -3.736 1.00 0.00 20 GLU A N 5
ATOM 5352 C CA . GLU A 1 20 ? 6.671 -5.044 -3.934 1.00 0.00 20 GLU A CA 5
ATOM 5353 C C . GLU A 1 20 ? 6.755 -6.078 -2.815 1.00 0.00 20 GLU A C 5
ATOM 5354 O O . GLU A 1 20 ? 5.734 -6.620 -2.375 1.00 0.00 20 GLU A O 5
ATOM 5366 N N . THR A 1 21 ? 7.974 -6.348 -2.353 1.00 0.00 21 THR A N 5
ATOM 5367 C CA . THR A 1 21 ? 8.173 -7.321 -1.287 1.00 0.00 21 THR A CA 5
ATOM 5368 C C . THR A 1 21 ? 7.490 -6.846 -0.021 1.00 0.00 21 THR A C 5
ATOM 5369 O O . THR A 1 21 ? 6.728 -7.583 0.603 1.00 0.00 21 THR A O 5
ATOM 5380 N N . GLN A 1 22 ? 7.723 -5.593 0.323 1.00 0.00 22 GLN A N 5
ATOM 5381 C CA . GLN A 1 22 ? 7.075 -5.009 1.483 1.00 0.00 22 GLN A CA 5
ATOM 5382 C C . GLN A 1 22 ? 5.605 -4.865 1.184 1.00 0.00 22 GLN A C 5
ATOM 5383 O O . GLN A 1 22 ? 4.756 -5.160 2.018 1.00 0.00 22 GLN A O 5
ATOM 5397 N N . ARG A 1 23 ? 5.331 -4.354 -0.018 1.00 0.00 23 ARG A N 5
ATOM 5398 C CA . ARG A 1 23 ? 3.982 -4.097 -0.473 1.00 0.00 23 ARG A CA 5
ATOM 5399 C C . ARG A 1 23 ? 2.963 -4.899 0.313 1.00 0.00 23 ARG A C 5
ATOM 5400 O O . ARG A 1 23 ? 2.392 -4.407 1.282 1.00 0.00 23 ARG A O 5
ATOM 5421 N N . MET A 1 24 ? 2.751 -6.138 -0.081 1.00 0.00 24 MET A N 5
ATOM 5422 C CA . MET A 1 24 ? 1.799 -6.978 0.619 1.00 0.00 24 MET A CA 5
ATOM 5423 C C . MET A 1 24 ? 2.191 -7.145 2.087 1.00 0.00 24 MET A C 5
ATOM 5424 O O . MET A 1 24 ? 1.328 -7.233 2.957 1.00 0.00 24 MET A O 5
ATOM 5438 N N . MET A 1 25 ? 3.494 -7.212 2.358 1.00 0.00 25 MET A N 5
ATOM 5439 C CA . MET A 1 25 ? 3.976 -7.392 3.726 1.00 0.00 25 MET A CA 5
ATOM 5440 C C . MET A 1 25 ? 3.469 -6.290 4.664 1.00 0.00 25 MET A C 5
ATOM 5441 O O . MET A 1 25 ? 2.902 -6.591 5.714 1.00 0.00 25 MET A O 5
ATOM 5455 N N . LEU A 1 26 ? 3.640 -5.016 4.288 1.00 0.00 26 LEU A N 5
ATOM 5456 C CA . LEU A 1 26 ? 3.144 -3.931 5.136 1.00 0.00 26 LEU A CA 5
ATOM 5457 C C . LEU A 1 26 ? 1.629 -3.955 5.124 1.00 0.00 26 LEU A C 5
ATOM 5458 O O . LEU A 1 26 ? 0.997 -3.943 6.173 1.00 0.00 26 LEU A O 5
ATOM 5474 N N . GLY A 1 27 ? 1.047 -4.039 3.925 1.00 0.00 27 GLY A N 5
ATOM 5475 C CA . GLY A 1 27 ? -0.369 -4.115 3.807 1.00 0.00 27 GLY A CA 5
ATOM 5476 C C . GLY A 1 27 ? -0.900 -5.285 4.607 1.00 0.00 27 GLY A C 5
ATOM 5477 O O . GLY A 1 27 ? -2.013 -5.252 5.103 1.00 0.00 27 GLY A O 5
ATOM 5481 N N . GLU A 1 28 ? -0.093 -6.313 4.787 1.00 0.00 28 GLU A N 5
ATOM 5482 C CA . GLU A 1 28 ? -0.534 -7.449 5.574 1.00 0.00 28 GLU A CA 5
ATOM 5483 C C . GLU A 1 28 ? -0.972 -6.963 6.951 1.00 0.00 28 GLU A C 5
ATOM 5484 O O . GLU A 1 28 ? -2.046 -7.323 7.439 1.00 0.00 28 GLU A O 5
ATOM 5496 N N . ASN A 1 29 ? -0.149 -6.113 7.558 1.00 0.00 29 ASN A N 5
ATOM 5497 C CA . ASN A 1 29 ? -0.465 -5.563 8.875 1.00 0.00 29 ASN A CA 5
ATOM 5498 C C . ASN A 1 29 ? -1.145 -4.201 8.759 1.00 0.00 29 ASN A C 5
ATOM 5499 O O . ASN A 1 29 ? -2.063 -3.877 9.516 1.00 0.00 29 ASN A O 5
ATOM 5510 N N . LEU A 1 30 ? -0.685 -3.401 7.814 1.00 0.00 30 LEU A N 5
ATOM 5511 C CA . LEU A 1 30 ? -1.239 -2.075 7.611 1.00 0.00 30 LEU A CA 5
ATOM 5512 C C . LEU A 1 30 ? -2.516 -2.118 6.771 1.00 0.00 30 LEU A C 5
ATOM 5513 O O . LEU A 1 30 ? -3.462 -1.411 7.071 1.00 0.00 30 LEU A O 5
ATOM 5529 N N . TYR A 1 31 ? -2.555 -2.959 5.733 1.00 0.00 31 TYR A N 5
ATOM 5530 C CA . TYR A 1 31 ? -3.749 -3.070 4.896 1.00 0.00 31 TYR A CA 5
ATOM 5531 C C . TYR A 1 31 ? -4.950 -3.307 5.783 1.00 0.00 31 TYR A C 5
ATOM 5532 O O . TYR A 1 31 ? -5.930 -2.593 5.686 1.00 0.00 31 TYR A O 5
ATOM 5550 N N . PRO A 1 32 ? -4.903 -4.266 6.712 1.00 0.00 32 PRO A N 5
ATOM 5551 C CA . PRO A 1 32 ? -6.036 -4.455 7.586 1.00 0.00 32 PRO A CA 5
ATOM 5552 C C . PRO A 1 32 ? -6.336 -3.161 8.331 1.00 0.00 32 PRO A C 5
ATOM 5553 O O . PRO A 1 32 ? -7.494 -2.848 8.606 1.00 0.00 32 PRO A O 5
ATOM 5564 N N . LEU A 1 33 ? -5.283 -2.387 8.630 1.00 0.00 33 LEU A N 5
ATOM 5565 C CA . LEU A 1 33 ? -5.467 -1.112 9.306 1.00 0.00 33 LEU A CA 5
ATOM 5566 C C . LEU A 1 33 ? -5.887 -0.040 8.320 1.00 0.00 33 LEU A C 5
ATOM 5567 O O . LEU A 1 33 ? -6.855 0.690 8.534 1.00 0.00 33 LEU A O 5
ATOM 5583 N N . VAL A 1 34 ? -5.137 0.027 7.222 1.00 0.00 34 VAL A N 5
ATOM 5584 C CA . VAL A 1 34 ? -5.402 0.978 6.172 1.00 0.00 34 VAL A CA 5
ATOM 5585 C C . VAL A 1 34 ? -6.565 0.541 5.330 1.00 0.00 34 VAL A C 5
ATOM 5586 O O . VAL A 1 34 ? -7.498 1.310 5.115 1.00 0.00 34 VAL A O 5
ATOM 5599 N N . ASP A 1 35 ? -6.526 -0.712 4.879 1.00 0.00 35 ASP A N 5
ATOM 5600 C CA . ASP A 1 35 ? -7.634 -1.236 4.088 1.00 0.00 35 ASP A CA 5
ATOM 5601 C C . ASP A 1 35 ? -8.969 -0.837 4.727 1.00 0.00 35 ASP A C 5
ATOM 5602 O O . ASP A 1 35 ? -9.475 -1.525 5.613 1.00 0.00 35 ASP A O 5
ATOM 5611 N N . GLN A 1 36 ? -9.507 0.299 4.296 1.00 0.00 36 GLN A N 5
ATOM 5612 C CA . GLN A 1 36 ? -10.758 0.824 4.850 1.00 0.00 36 GLN A CA 5
ATOM 5613 C C . GLN A 1 36 ? -11.950 -0.049 4.489 1.00 0.00 36 GLN A C 5
ATOM 5614 O O . GLN A 1 36 ? -12.592 -0.634 5.363 1.00 0.00 36 GLN A O 5
ATOM 5628 N N . LEU A 1 37 ? -12.255 -0.119 3.205 1.00 0.00 37 LEU A N 5
ATOM 5629 C CA . LEU A 1 37 ? -13.392 -0.909 2.737 1.00 0.00 37 LEU A CA 5
ATOM 5630 C C . LEU A 1 37 ? -12.997 -2.362 2.513 1.00 0.00 37 LEU A C 5
ATOM 5631 O O . LEU A 1 37 ? -11.933 -2.803 2.948 1.00 0.00 37 LEU A O 5
ATOM 5647 N N . GLU A 1 38 ? -13.859 -3.099 1.821 1.00 0.00 38 GLU A N 5
ATOM 5648 C CA . GLU A 1 38 ? -13.596 -4.499 1.527 1.00 0.00 38 GLU A CA 5
ATOM 5649 C C . GLU A 1 38 ? -12.495 -4.620 0.483 1.00 0.00 38 GLU A C 5
ATOM 5650 O O . GLU A 1 38 ? -12.388 -3.788 -0.418 1.00 0.00 38 GLU A O 5
ATOM 5662 N N . HIS A 1 39 ? -11.673 -5.659 0.620 1.00 0.00 39 HIS A N 5
ATOM 5663 C CA . HIS A 1 39 ? -10.558 -5.912 -0.296 1.00 0.00 39 HIS A CA 5
ATOM 5664 C C . HIS A 1 39 ? -10.890 -5.532 -1.741 1.00 0.00 39 HIS A C 5
ATOM 5665 O O . HIS A 1 39 ? -10.005 -5.136 -2.498 1.00 0.00 39 HIS A O 5
ATOM 5679 N N . ASP A 1 40 ? -12.163 -5.654 -2.118 1.00 0.00 40 ASP A N 5
ATOM 5680 C CA . ASP A 1 40 ? -12.604 -5.320 -3.474 1.00 0.00 40 ASP A CA 5
ATOM 5681 C C . ASP A 1 40 ? -11.896 -4.069 -3.994 1.00 0.00 40 ASP A C 5
ATOM 5682 O O . ASP A 1 40 ? -10.961 -4.160 -4.788 1.00 0.00 40 ASP A O 5
ATOM 5691 N N . GLN A 1 41 ? -12.336 -2.907 -3.528 1.00 0.00 41 GLN A N 5
ATOM 5692 C CA . GLN A 1 41 ? -11.729 -1.648 -3.934 1.00 0.00 41 GLN A CA 5
ATOM 5693 C C . GLN A 1 41 ? -10.721 -1.188 -2.884 1.00 0.00 41 GLN A C 5
ATOM 5694 O O . GLN A 1 41 ? -9.788 -0.444 -3.183 1.00 0.00 41 GLN A O 5
ATOM 5708 N N . ALA A 1 42 ? -10.926 -1.641 -1.650 1.00 0.00 42 ALA A N 5
ATOM 5709 C CA . ALA A 1 42 ? -10.047 -1.286 -0.541 1.00 0.00 42 ALA A CA 5
ATOM 5710 C C . ALA A 1 42 ? -8.634 -1.822 -0.738 1.00 0.00 42 ALA A C 5
ATOM 5711 O O . ALA A 1 42 ? -7.653 -1.121 -0.488 1.00 0.00 42 ALA A O 5
ATOM 5718 N N . ALA A 1 43 ? -8.536 -3.071 -1.174 1.00 0.00 43 ALA A N 5
ATOM 5719 C CA . ALA A 1 43 ? -7.242 -3.705 -1.390 1.00 0.00 43 ALA A CA 5
ATOM 5720 C C . ALA A 1 43 ? -6.495 -3.070 -2.548 1.00 0.00 43 ALA A C 5
ATOM 5721 O O . ALA A 1 43 ? -5.264 -3.025 -2.554 1.00 0.00 43 ALA A O 5
ATOM 5728 N N . LYS A 1 44 ? -7.235 -2.601 -3.541 1.00 0.00 44 LYS A N 5
ATOM 5729 C CA . LYS A 1 44 ? -6.617 -1.999 -4.708 1.00 0.00 44 LYS A CA 5
ATOM 5730 C C . LYS A 1 44 ? -5.964 -0.660 -4.379 1.00 0.00 44 LYS A C 5
ATOM 5731 O O . LYS A 1 44 ? -4.827 -0.423 -4.752 1.00 0.00 44 LYS A O 5
ATOM 5750 N N . VAL A 1 45 ? -6.682 0.231 -3.714 1.00 0.00 45 VAL A N 5
ATOM 5751 C CA . VAL A 1 45 ? -6.127 1.539 -3.398 1.00 0.00 45 VAL A CA 5
ATOM 5752 C C . VAL A 1 45 ? -5.037 1.522 -2.318 1.00 0.00 45 VAL A C 5
ATOM 5753 O O . VAL A 1 45 ? -3.979 2.130 -2.496 1.00 0.00 45 VAL A O 5
ATOM 5766 N N . THR A 1 46 ? -5.310 0.888 -1.176 1.00 0.00 46 THR A N 5
ATOM 5767 C CA . THR A 1 46 ? -4.348 0.895 -0.074 1.00 0.00 46 THR A CA 5
ATOM 5768 C C . THR A 1 46 ? -3.090 0.072 -0.319 1.00 0.00 46 THR A C 5
ATOM 5769 O O . THR A 1 46 ? -1.980 0.583 -0.207 1.00 0.00 46 THR A O 5
ATOM 5780 N N . GLY A 1 47 ? -3.267 -1.198 -0.630 1.00 0.00 47 GLY A N 5
ATOM 5781 C CA . GLY A 1 47 ? -2.127 -2.067 -0.836 1.00 0.00 47 GLY A CA 5
ATOM 5782 C C . GLY A 1 47 ? -1.407 -1.918 -2.172 1.00 0.00 47 GLY A C 5
ATOM 5783 O O . GLY A 1 47 ? -0.228 -2.242 -2.265 1.00 0.00 47 GLY A O 5
ATOM 5787 N N . MET A 1 48 ? -2.090 -1.451 -3.218 1.00 0.00 48 MET A N 5
ATOM 5788 C CA . MET A 1 48 ? -1.433 -1.303 -4.521 1.00 0.00 48 MET A CA 5
ATOM 5789 C C . MET A 1 48 ? -0.337 -0.254 -4.443 1.00 0.00 48 MET A C 5
ATOM 5790 O O . MET A 1 48 ? 0.790 -0.478 -4.884 1.00 0.00 48 MET A O 5
ATOM 5804 N N . LEU A 1 49 ? -0.675 0.886 -3.856 1.00 0.00 49 LEU A N 5
ATOM 5805 C CA . LEU A 1 49 ? 0.278 1.972 -3.690 1.00 0.00 49 LEU A CA 5
ATOM 5806 C C . LEU A 1 49 ? 1.470 1.524 -2.853 1.00 0.00 49 LEU A C 5
ATOM 5807 O O . LEU A 1 49 ? 2.504 2.191 -2.822 1.00 0.00 49 LEU A O 5
ATOM 5823 N N . LEU A 1 50 ? 1.310 0.405 -2.150 1.00 0.00 50 LEU A N 5
ATOM 5824 C CA . LEU A 1 50 ? 2.360 -0.108 -1.288 1.00 0.00 50 LEU A CA 5
ATOM 5825 C C . LEU A 1 50 ? 3.676 -0.311 -2.048 1.00 0.00 50 LEU A C 5
ATOM 5826 O O . LEU A 1 50 ? 4.742 -0.398 -1.439 1.00 0.00 50 LEU A O 5
ATOM 5842 N N . GLU A 1 51 ? 3.607 -0.369 -3.375 1.00 0.00 51 GLU A N 5
ATOM 5843 C CA . GLU A 1 51 ? 4.809 -0.537 -4.190 1.00 0.00 51 GLU A CA 5
ATOM 5844 C C . GLU A 1 51 ? 4.813 0.418 -5.386 1.00 0.00 51 GLU A C 5
ATOM 5845 O O . GLU A 1 51 ? 5.765 0.438 -6.166 1.00 0.00 51 GLU A O 5
ATOM 5857 N N . MET A 1 52 ? 3.751 1.208 -5.527 1.00 0.00 52 MET A N 5
ATOM 5858 C CA . MET A 1 52 ? 3.649 2.159 -6.627 1.00 0.00 52 MET A CA 5
ATOM 5859 C C . MET A 1 52 ? 4.549 3.369 -6.386 1.00 0.00 52 MET A C 5
ATOM 5860 O O . MET A 1 52 ? 5.583 3.521 -7.036 1.00 0.00 52 MET A O 5
ATOM 5874 N N . ASP A 1 53 ? 4.152 4.226 -5.448 1.00 0.00 53 ASP A N 5
ATOM 5875 C CA . ASP A 1 53 ? 4.933 5.419 -5.127 1.00 0.00 53 ASP A CA 5
ATOM 5876 C C . ASP A 1 53 ? 5.464 5.352 -3.699 1.00 0.00 53 ASP A C 5
ATOM 5877 O O . ASP A 1 53 ? 4.770 4.898 -2.793 1.00 0.00 53 ASP A O 5
ATOM 5886 N N . GLN A 1 54 ? 6.701 5.808 -3.509 1.00 0.00 54 GLN A N 5
ATOM 5887 C CA . GLN A 1 54 ? 7.337 5.800 -2.192 1.00 0.00 54 GLN A CA 5
ATOM 5888 C C . GLN A 1 54 ? 6.539 6.627 -1.185 1.00 0.00 54 GLN A C 5
ATOM 5889 O O . GLN A 1 54 ? 6.352 6.220 -0.039 1.00 0.00 54 GLN A O 5
ATOM 5903 N N . THR A 1 55 ? 6.070 7.786 -1.622 1.00 0.00 55 THR A N 5
ATOM 5904 C CA . THR A 1 55 ? 5.286 8.663 -0.766 1.00 0.00 55 THR A CA 5
ATOM 5905 C C . THR A 1 55 ? 3.918 8.050 -0.494 1.00 0.00 55 THR A C 5
ATOM 5906 O O . THR A 1 55 ? 3.381 8.165 0.608 1.00 0.00 55 THR A O 5
ATOM 5917 N N . GLU A 1 56 ? 3.358 7.400 -1.510 1.00 0.00 56 GLU A N 5
ATOM 5918 C CA . GLU A 1 56 ? 2.051 6.770 -1.384 1.00 0.00 56 GLU A CA 5
ATOM 5919 C C . GLU A 1 56 ? 2.134 5.498 -0.544 1.00 0.00 56 GLU A C 5
ATOM 5920 O O . GLU A 1 56 ? 1.288 5.267 0.314 1.00 0.00 56 GLU A O 5
ATOM 5932 N N . VAL A 1 57 ? 3.155 4.675 -0.783 1.00 0.00 57 VAL A N 5
ATOM 5933 C CA . VAL A 1 57 ? 3.315 3.438 -0.019 1.00 0.00 57 VAL A CA 5
ATOM 5934 C C . VAL A 1 57 ? 3.401 3.748 1.467 1.00 0.00 57 VAL A C 5
ATOM 5935 O O . VAL A 1 57 ? 2.735 3.121 2.289 1.00 0.00 57 VAL A O 5
ATOM 5948 N N . LEU A 1 58 ? 4.224 4.730 1.795 1.00 0.00 58 LEU A N 5
ATOM 5949 C CA . LEU A 1 58 ? 4.406 5.149 3.171 1.00 0.00 58 LEU A CA 5
ATOM 5950 C C . LEU A 1 58 ? 3.118 5.749 3.733 1.00 0.00 58 LEU A C 5
ATOM 5951 O O . LEU A 1 58 ? 2.709 5.439 4.851 1.00 0.00 58 LEU A O 5
ATOM 5967 N N . HIS A 1 59 ? 2.512 6.633 2.953 1.00 0.00 59 HIS A N 5
ATOM 5968 C CA . HIS A 1 59 ? 1.290 7.327 3.352 1.00 0.00 59 HIS A CA 5
ATOM 5969 C C . HIS A 1 59 ? 0.039 6.440 3.380 1.00 0.00 59 HIS A C 5
ATOM 5970 O O . HIS A 1 59 ? -0.791 6.576 4.279 1.00 0.00 59 HIS A O 5
ATOM 5984 N N . LEU A 1 60 ? -0.140 5.591 2.370 1.00 0.00 60 LEU A N 5
ATOM 5985 C CA . LEU A 1 60 ? -1.354 4.774 2.290 1.00 0.00 60 LEU A CA 5
ATOM 5986 C C . LEU A 1 60 ? -1.469 3.725 3.391 1.00 0.00 60 LEU A C 5
ATOM 5987 O O . LEU A 1 60 ? -2.529 3.588 3.976 1.00 0.00 60 LEU A O 5
ATOM 6003 N N . LEU A 1 61 ? -0.399 3.001 3.692 1.00 0.00 61 LEU A N 5
ATOM 6004 C CA . LEU A 1 61 ? -0.454 1.978 4.741 1.00 0.00 61 LEU A CA 5
ATOM 6005 C C . LEU A 1 61 ? 0.053 2.538 6.064 1.00 0.00 61 LEU A C 5
ATOM 6006 O O . LEU A 1 61 ? 0.755 1.859 6.812 1.00 0.00 61 LEU A O 5
ATOM 6022 N N . GLU A 1 62 ? -0.311 3.790 6.345 1.00 0.00 62 GLU A N 5
ATOM 6023 C CA . GLU A 1 62 ? 0.103 4.454 7.577 1.00 0.00 62 GLU A CA 5
ATOM 6024 C C . GLU A 1 62 ? -0.871 5.566 7.966 1.00 0.00 62 GLU A C 5
ATOM 6025 O O . GLU A 1 62 ? -1.243 5.689 9.132 1.00 0.00 62 GLU A O 5
ATOM 6037 N N . SER A 1 63 ? -1.275 6.384 6.991 1.00 0.00 63 SER A N 5
ATOM 6038 C CA . SER A 1 63 ? -2.194 7.486 7.263 1.00 0.00 63 SER A CA 5
ATOM 6039 C C . SER A 1 63 ? -3.525 7.299 6.538 1.00 0.00 63 SER A C 5
ATOM 6040 O O . SER A 1 63 ? -3.581 6.698 5.466 1.00 0.00 63 SER A O 5
ATOM 6048 N N . PRO A 1 64 ? -4.620 7.824 7.120 1.00 0.00 64 PRO A N 5
ATOM 6049 C CA . PRO A 1 64 ? -5.957 7.722 6.530 1.00 0.00 64 PRO A CA 5
ATOM 6050 C C . PRO A 1 64 ? -6.147 8.690 5.368 1.00 0.00 64 PRO A C 5
ATOM 6051 O O . PRO A 1 64 ? -6.716 8.335 4.336 1.00 0.00 64 PRO A O 5
ATOM 6062 N N . ASP A 1 65 ? -5.655 9.915 5.539 1.00 0.00 65 ASP A N 5
ATOM 6063 C CA . ASP A 1 65 ? -5.759 10.937 4.501 1.00 0.00 65 ASP A CA 5
ATOM 6064 C C . ASP A 1 65 ? -5.160 10.433 3.193 1.00 0.00 65 ASP A C 5
ATOM 6065 O O . ASP A 1 65 ? -5.533 10.875 2.106 1.00 0.00 65 ASP A O 5
ATOM 6074 N N . ALA A 1 66 ? -4.227 9.500 3.319 1.00 0.00 66 ALA A N 5
ATOM 6075 C CA . ALA A 1 66 ? -3.558 8.914 2.168 1.00 0.00 66 ALA A CA 5
ATOM 6076 C C . ALA A 1 66 ? -4.547 8.156 1.288 1.00 0.00 66 ALA A C 5
ATOM 6077 O O . ALA A 1 66 ? -4.416 8.129 0.065 1.00 0.00 66 ALA A O 5
ATOM 6084 N N . LEU A 1 67 ? -5.531 7.531 1.927 1.00 0.00 67 LEU A N 5
ATOM 6085 C CA . LEU A 1 67 ? -6.545 6.754 1.223 1.00 0.00 67 LEU A CA 5
ATOM 6086 C C . LEU A 1 67 ? -7.394 7.620 0.297 1.00 0.00 67 LEU A C 5
ATOM 6087 O O . LEU A 1 67 ? -7.657 7.247 -0.843 1.00 0.00 67 LEU A O 5
ATOM 6103 N N . LYS A 1 68 ? -7.829 8.768 0.799 1.00 0.00 68 LYS A N 5
ATOM 6104 C CA . LYS A 1 68 ? -8.672 9.677 0.026 1.00 0.00 68 LYS A CA 5
ATOM 6105 C C . LYS A 1 68 ? -8.035 10.048 -1.310 1.00 0.00 68 LYS A C 5
ATOM 6106 O O . LYS A 1 68 ? -8.732 10.235 -2.308 1.00 0.00 68 LYS A O 5
ATOM 6125 N N . ALA A 1 69 ? -6.720 10.177 -1.316 1.00 0.00 69 ALA A N 5
ATOM 6126 C CA . ALA A 1 69 ? -5.989 10.556 -2.520 1.00 0.00 69 ALA A CA 5
ATOM 6127 C C . ALA A 1 69 ? -6.013 9.482 -3.603 1.00 0.00 69 ALA A C 5
ATOM 6128 O O . ALA A 1 69 ? -6.341 9.754 -4.758 1.00 0.00 69 ALA A O 5
ATOM 6135 N N . LYS A 1 70 ? -5.631 8.268 -3.227 1.00 0.00 70 LYS A N 5
ATOM 6136 C CA . LYS A 1 70 ? -5.571 7.161 -4.171 1.00 0.00 70 LYS A CA 5
ATOM 6137 C C . LYS A 1 70 ? -6.940 6.568 -4.435 1.00 0.00 70 LYS A C 5
ATOM 6138 O O . LYS A 1 70 ? -7.218 6.098 -5.535 1.00 0.00 70 LYS A O 5
ATOM 6157 N N . VAL A 1 71 ? -7.788 6.571 -3.422 1.00 0.00 71 VAL A N 5
ATOM 6158 C CA . VAL A 1 71 ? -9.126 5.999 -3.573 1.00 0.00 71 VAL A CA 5
ATOM 6159 C C . VAL A 1 71 ? -9.915 6.697 -4.675 1.00 0.00 71 VAL A C 5
ATOM 6160 O O . VAL A 1 71 ? -10.499 6.043 -5.535 1.00 0.00 71 VAL A O 5
ATOM 6173 N N . ALA A 1 72 ? -9.937 8.024 -4.651 1.00 0.00 72 ALA A N 5
ATOM 6174 C CA . ALA A 1 72 ? -10.672 8.781 -5.657 1.00 0.00 72 ALA A CA 5
ATOM 6175 C C . ALA A 1 72 ? -10.184 8.451 -7.065 1.00 0.00 72 ALA A C 5
ATOM 6176 O O . ALA A 1 72 ? -10.984 8.211 -7.968 1.00 0.00 72 ALA A O 5
ATOM 6183 N N . GLU A 1 73 ? -8.868 8.439 -7.244 1.00 0.00 73 GLU A N 5
ATOM 6184 C CA . GLU A 1 73 ? -8.277 8.136 -8.542 1.00 0.00 73 GLU A CA 5
ATOM 6185 C C . GLU A 1 73 ? -8.380 6.648 -8.879 1.00 0.00 73 GLU A C 5
ATOM 6186 O O . GLU A 1 73 ? -8.803 6.275 -9.973 1.00 0.00 73 GLU A O 5
ATOM 6198 N N . ALA A 1 74 ? -7.961 5.807 -7.938 1.00 0.00 74 ALA A N 5
ATOM 6199 C CA . ALA A 1 74 ? -7.970 4.359 -8.128 1.00 0.00 74 ALA A CA 5
ATOM 6200 C C . ALA A 1 74 ? -9.379 3.773 -8.189 1.00 0.00 74 ALA A C 5
ATOM 6201 O O . ALA A 1 74 ? -9.710 3.038 -9.118 1.00 0.00 74 ALA A O 5
ATOM 6208 N N . MET A 1 75 ? -10.202 4.072 -7.189 1.00 0.00 75 MET A N 5
ATOM 6209 C CA . MET A 1 75 ? -11.555 3.541 -7.144 1.00 0.00 75 MET A CA 5
ATOM 6210 C C . MET A 1 75 ? -12.363 3.956 -8.367 1.00 0.00 75 MET A C 5
ATOM 6211 O O . MET A 1 75 ? -13.128 3.163 -8.908 1.00 0.00 75 MET A O 5
ATOM 6225 N N . GLU A 1 76 ? -12.195 5.202 -8.794 1.00 0.00 76 GLU A N 5
ATOM 6226 C CA . GLU A 1 76 ? -12.924 5.723 -9.947 1.00 0.00 76 GLU A CA 5
ATOM 6227 C C . GLU A 1 76 ? -12.681 4.886 -11.202 1.00 0.00 76 GLU A C 5
ATOM 6228 O O . GLU A 1 76 ? -13.604 4.644 -11.981 1.00 0.00 76 GLU A O 5
ATOM 6240 N N . VAL A 1 77 ? -11.440 4.461 -11.404 1.00 0.00 77 VAL A N 5
ATOM 6241 C CA . VAL A 1 77 ? -11.089 3.671 -12.579 1.00 0.00 77 VAL A CA 5
ATOM 6242 C C . VAL A 1 77 ? -11.578 2.226 -12.474 1.00 0.00 77 VAL A C 5
ATOM 6243 O O . VAL A 1 77 ? -11.950 1.618 -13.476 1.00 0.00 77 VAL A O 5
ATOM 6256 N N . LEU A 1 78 ? -11.560 1.668 -11.268 1.00 0.00 78 LEU A N 5
ATOM 6257 C CA . LEU A 1 78 ? -11.988 0.286 -11.073 1.00 0.00 78 LEU A CA 5
ATOM 6258 C C . LEU A 1 78 ? -13.499 0.173 -10.874 1.00 0.00 78 LEU A C 5
ATOM 6259 O O . LEU A 1 78 ? -14.087 -0.870 -11.154 1.00 0.00 78 LEU A O 5
ATOM 6275 N N . ARG A 1 79 ? -14.128 1.239 -10.384 1.00 0.00 79 ARG A N 5
ATOM 6276 C CA . ARG A 1 79 ? -15.541 1.242 -10.148 1.00 0.00 79 ARG A CA 5
ATOM 6277 C C . ARG A 1 79 ? -16.313 1.321 -11.466 1.00 0.00 79 ARG A C 5
ATOM 6278 O O . ARG A 1 79 ? -17.249 0.553 -11.693 1.00 0.00 79 ARG A O 5
ATOM 6299 N N . SER A 1 80 ? -15.920 2.254 -12.330 1.00 0.00 80 SER A N 5
ATOM 6300 C CA . SER A 1 80 ? -16.586 2.424 -13.618 1.00 0.00 80 SER A CA 5
ATOM 6301 C C . SER A 1 80 ? -15.620 2.921 -14.695 1.00 0.00 80 SER A C 5
ATOM 6302 O O . SER A 1 80 ? -16.049 3.388 -15.750 1.00 0.00 80 SER A O 5
ATOM 6310 N N . ALA A 1 81 ? -14.320 2.814 -14.433 1.00 0.00 81 ALA A N 5
ATOM 6311 C CA . ALA A 1 81 ? -13.309 3.251 -15.392 1.00 0.00 81 ALA A CA 5
ATOM 6312 C C . ALA A 1 81 ? -13.506 4.713 -15.783 1.00 0.00 81 ALA A C 5
ATOM 6313 O O . ALA A 1 81 ? -14.536 5.316 -15.482 1.00 0.00 81 ALA A O 5
ATOM 6320 N N . GLN A 1 82 ? -12.509 5.274 -16.459 1.00 0.00 82 GLN A N 5
ATOM 6321 C CA . GLN A 1 82 ? -12.566 6.663 -16.898 1.00 0.00 82 GLN A CA 5
ATOM 6322 C C . GLN A 1 82 ? -12.712 6.745 -18.414 1.00 0.00 82 GLN A C 5
ATOM 6323 O O . GLN A 1 82 ? -13.311 7.683 -18.941 1.00 0.00 82 GLN A O 5
ATOM 6337 N N . GLN A 1 83 ? -12.163 5.755 -19.110 1.00 0.00 83 GLN A N 5
ATOM 6338 C CA . GLN A 1 83 ? -12.232 5.710 -20.565 1.00 0.00 83 GLN A CA 5
ATOM 6339 C C . GLN A 1 83 ? -12.695 4.337 -21.042 1.00 0.00 83 GLN A C 5
ATOM 6340 O O . GLN A 1 83 ? -13.804 4.189 -21.558 1.00 0.00 83 GLN A O 5
ATOM 6354 N N . HIS A 1 84 ? -11.840 3.334 -20.863 1.00 0.00 84 HIS A N 5
ATOM 6355 C CA . HIS A 1 84 ? -12.161 1.971 -21.272 1.00 0.00 84 HIS A CA 5
ATOM 6356 C C . HIS A 1 84 ? -12.524 1.915 -22.753 1.00 0.00 84 HIS A C 5
ATOM 6357 O O . HIS A 1 84 ? -13.345 1.098 -23.170 1.00 0.00 84 HIS A O 5
ATOM 6371 N N . THR A 1 85 ? -11.906 2.788 -23.541 1.00 0.00 85 THR A N 5
ATOM 6372 C CA . THR A 1 85 ? -12.165 2.838 -24.975 1.00 0.00 85 THR A CA 5
ATOM 6373 C C . THR A 1 85 ? -11.118 3.689 -25.687 1.00 0.00 85 THR A C 5
ATOM 6374 O O . THR A 1 85 ? -10.394 4.435 -24.997 1.00 0.00 85 THR A O 5
ATOM 6386 N N . GLY A 1 1 ? 21.467 11.485 2.890 1.00 0.00 1 GLY A N 6
ATOM 6387 C CA . GLY A 1 1 ? 21.600 10.049 2.519 1.00 0.00 1 GLY A CA 6
ATOM 6388 C C . GLY A 1 1 ? 22.104 9.860 1.100 1.00 0.00 1 GLY A C 6
ATOM 6389 O O . GLY A 1 1 ? 23.312 9.802 0.872 1.00 0.00 1 GLY A O 6
ATOM 6395 N N . PRO A 1 2 ? 21.193 9.760 0.117 1.00 0.00 2 PRO A N 6
ATOM 6396 C CA . PRO A 1 2 ? 21.566 9.575 -1.289 1.00 0.00 2 PRO A CA 6
ATOM 6397 C C . PRO A 1 2 ? 22.574 10.618 -1.763 1.00 0.00 2 PRO A C 6
ATOM 6398 O O . PRO A 1 2 ? 22.309 11.819 -1.713 1.00 0.00 2 PRO A O 6
ATOM 6409 N N . LEU A 1 3 ? 23.730 10.150 -2.220 1.00 0.00 3 LEU A N 6
ATOM 6410 C CA . LEU A 1 3 ? 24.778 11.042 -2.702 1.00 0.00 3 LEU A CA 6
ATOM 6411 C C . LEU A 1 3 ? 25.227 12.000 -1.603 1.00 0.00 3 LEU A C 6
ATOM 6412 O O . LEU A 1 3 ? 24.630 13.058 -1.406 1.00 0.00 3 LEU A O 6
ATOM 6428 N N . GLY A 1 4 ? 26.281 11.620 -0.888 1.00 0.00 4 GLY A N 6
ATOM 6429 C CA . GLY A 1 4 ? 26.790 12.456 0.184 1.00 0.00 4 GLY A CA 6
ATOM 6430 C C . GLY A 1 4 ? 27.147 11.658 1.423 1.00 0.00 4 GLY A C 6
ATOM 6431 O O . GLY A 1 4 ? 28.321 11.517 1.762 1.00 0.00 4 GLY A O 6
ATOM 6435 N N . SER A 1 5 ? 26.129 11.134 2.099 1.00 0.00 5 SER A N 6
ATOM 6436 C CA . SER A 1 5 ? 26.341 10.346 3.307 1.00 0.00 5 SER A CA 6
ATOM 6437 C C . SER A 1 5 ? 26.833 8.942 2.960 1.00 0.00 5 SER A C 6
ATOM 6438 O O . SER A 1 5 ? 26.493 8.399 1.909 1.00 0.00 5 SER A O 6
ATOM 6446 N N . PRO A 1 6 ? 27.645 8.334 3.843 1.00 0.00 6 PRO A N 6
ATOM 6447 C CA . PRO A 1 6 ? 28.182 6.987 3.623 1.00 0.00 6 PRO A CA 6
ATOM 6448 C C . PRO A 1 6 ? 27.083 5.935 3.530 1.00 0.00 6 PRO A C 6
ATOM 6449 O O . PRO A 1 6 ? 26.978 5.220 2.534 1.00 0.00 6 PRO A O 6
ATOM 6460 N N . ILE A 1 7 ? 26.264 5.844 4.573 1.00 0.00 7 ILE A N 6
ATOM 6461 C CA . ILE A 1 7 ? 25.175 4.879 4.608 1.00 0.00 7 ILE A CA 6
ATOM 6462 C C . ILE A 1 7 ? 24.073 5.260 3.625 1.00 0.00 7 ILE A C 6
ATOM 6463 O O . ILE A 1 7 ? 23.816 6.442 3.393 1.00 0.00 7 ILE A O 6
ATOM 6479 N N . GLY A 1 8 ? 23.423 4.253 3.051 1.00 0.00 8 GLY A N 6
ATOM 6480 C CA . GLY A 1 8 ? 22.357 4.504 2.100 1.00 0.00 8 GLY A CA 6
ATOM 6481 C C . GLY A 1 8 ? 22.462 3.632 0.865 1.00 0.00 8 GLY A C 6
ATOM 6482 O O . GLY A 1 8 ? 22.577 2.411 0.967 1.00 0.00 8 GLY A O 6
ATOM 6486 N N . ALA A 1 9 ? 22.422 4.261 -0.306 1.00 0.00 9 ALA A N 6
ATOM 6487 C CA . ALA A 1 9 ? 22.514 3.534 -1.567 1.00 0.00 9 ALA A CA 6
ATOM 6488 C C . ALA A 1 9 ? 23.820 2.750 -1.663 1.00 0.00 9 ALA A C 6
ATOM 6489 O O . ALA A 1 9 ? 23.928 1.801 -2.439 1.00 0.00 9 ALA A O 6
ATOM 6496 N N . LEU A 1 10 ? 24.810 3.153 -0.872 1.00 0.00 10 LEU A N 6
ATOM 6497 C CA . LEU A 1 10 ? 26.107 2.487 -0.872 1.00 0.00 10 LEU A CA 6
ATOM 6498 C C . LEU A 1 10 ? 25.969 1.010 -0.517 1.00 0.00 10 LEU A C 6
ATOM 6499 O O . LEU A 1 10 ? 26.630 0.157 -1.108 1.00 0.00 10 LEU A O 6
ATOM 6515 N N . ALA A 1 11 ? 25.110 0.713 0.453 1.00 0.00 11 ALA A N 6
ATOM 6516 C CA . ALA A 1 11 ? 24.895 -0.665 0.884 1.00 0.00 11 ALA A CA 6
ATOM 6517 C C . ALA A 1 11 ? 23.597 -0.819 1.674 1.00 0.00 11 ALA A C 6
ATOM 6518 O O . ALA A 1 11 ? 22.930 -1.850 1.589 1.00 0.00 11 ALA A O 6
ATOM 6525 N N . SER A 1 12 ? 23.244 0.204 2.447 1.00 0.00 12 SER A N 6
ATOM 6526 C CA . SER A 1 12 ? 22.029 0.168 3.254 1.00 0.00 12 SER A CA 6
ATOM 6527 C C . SER A 1 12 ? 20.796 -0.053 2.383 1.00 0.00 12 SER A C 6
ATOM 6528 O O . SER A 1 12 ? 19.858 -0.744 2.783 1.00 0.00 12 SER A O 6
ATOM 6536 N N . ALA A 1 13 ? 20.801 0.535 1.191 1.00 0.00 13 ALA A N 6
ATOM 6537 C CA . ALA A 1 13 ? 19.680 0.398 0.269 1.00 0.00 13 ALA A CA 6
ATOM 6538 C C . ALA A 1 13 ? 19.494 -1.055 -0.154 1.00 0.00 13 ALA A C 6
ATOM 6539 O O . ALA A 1 13 ? 18.373 -1.563 -0.190 1.00 0.00 13 ALA A O 6
ATOM 6546 N N . LEU A 1 14 ? 20.600 -1.720 -0.474 1.00 0.00 14 LEU A N 6
ATOM 6547 C CA . LEU A 1 14 ? 20.559 -3.115 -0.896 1.00 0.00 14 LEU A CA 6
ATOM 6548 C C . LEU A 1 14 ? 19.956 -3.995 0.194 1.00 0.00 14 LEU A C 6
ATOM 6549 O O . LEU A 1 14 ? 19.262 -4.970 -0.095 1.00 0.00 14 LEU A O 6
ATOM 6565 N N . ALA A 1 15 ? 20.226 -3.646 1.448 1.00 0.00 15 ALA A N 6
ATOM 6566 C CA . ALA A 1 15 ? 19.710 -4.405 2.581 1.00 0.00 15 ALA A CA 6
ATOM 6567 C C . ALA A 1 15 ? 18.185 -4.440 2.569 1.00 0.00 15 ALA A C 6
ATOM 6568 O O . ALA A 1 15 ? 17.574 -5.404 3.031 1.00 0.00 15 ALA A O 6
ATOM 6575 N N . ASN A 1 16 ? 17.578 -3.384 2.038 1.00 0.00 16 ASN A N 6
ATOM 6576 C CA . ASN A 1 16 ? 16.124 -3.295 1.966 1.00 0.00 16 ASN A CA 6
ATOM 6577 C C . ASN A 1 16 ? 15.575 -4.215 0.881 1.00 0.00 16 ASN A C 6
ATOM 6578 O O . ASN A 1 16 ? 16.330 -4.762 0.077 1.00 0.00 16 ASN A O 6
ATOM 6589 N N . SER A 1 17 ? 14.256 -4.382 0.864 1.00 0.00 17 SER A N 6
ATOM 6590 C CA . SER A 1 17 ? 13.606 -5.237 -0.122 1.00 0.00 17 SER A CA 6
ATOM 6591 C C . SER A 1 17 ? 12.775 -4.407 -1.098 1.00 0.00 17 SER A C 6
ATOM 6592 O O . SER A 1 17 ? 12.338 -3.304 -0.772 1.00 0.00 17 SER A O 6
ATOM 6600 N N . PRO A 1 18 ? 12.547 -4.930 -2.315 1.00 0.00 18 PRO A N 6
ATOM 6601 C CA . PRO A 1 18 ? 11.764 -4.232 -3.341 1.00 0.00 18 PRO A CA 6
ATOM 6602 C C . PRO A 1 18 ? 10.399 -3.784 -2.823 1.00 0.00 18 PRO A C 6
ATOM 6603 O O . PRO A 1 18 ? 9.851 -4.381 -1.897 1.00 0.00 18 PRO A O 6
ATOM 6614 N N . PRO A 1 19 ? 9.831 -2.719 -3.416 1.00 0.00 19 PRO A N 6
ATOM 6615 C CA . PRO A 1 19 ? 8.524 -2.192 -3.006 1.00 0.00 19 PRO A CA 6
ATOM 6616 C C . PRO A 1 19 ? 7.434 -3.257 -3.034 1.00 0.00 19 PRO A C 6
ATOM 6617 O O . PRO A 1 19 ? 6.540 -3.265 -2.187 1.00 0.00 19 PRO A O 6
ATOM 6628 N N . GLU A 1 20 ? 7.512 -4.154 -4.012 1.00 0.00 20 GLU A N 6
ATOM 6629 C CA . GLU A 1 20 ? 6.529 -5.224 -4.149 1.00 0.00 20 GLU A CA 6
ATOM 6630 C C . GLU A 1 20 ? 6.646 -6.225 -3.004 1.00 0.00 20 GLU A C 6
ATOM 6631 O O . GLU A 1 20 ? 5.640 -6.753 -2.518 1.00 0.00 20 GLU A O 6
ATOM 6643 N N . THR A 1 21 ? 7.879 -6.481 -2.571 1.00 0.00 21 THR A N 6
ATOM 6644 C CA . THR A 1 21 ? 8.110 -7.421 -1.482 1.00 0.00 21 THR A CA 6
ATOM 6645 C C . THR A 1 21 ? 7.467 -6.905 -0.210 1.00 0.00 21 THR A C 6
ATOM 6646 O O . THR A 1 21 ? 6.718 -7.620 0.460 1.00 0.00 21 THR A O 6
ATOM 6657 N N . GLN A 1 22 ? 7.717 -5.644 0.087 1.00 0.00 22 GLN A N 6
ATOM 6658 C CA . GLN A 1 22 ? 7.109 -5.022 1.249 1.00 0.00 22 GLN A CA 6
ATOM 6659 C C . GLN A 1 22 ? 5.632 -4.877 0.994 1.00 0.00 22 GLN A C 6
ATOM 6660 O O . GLN A 1 22 ? 4.809 -5.114 1.874 1.00 0.00 22 GLN A O 6
ATOM 6674 N N . ARG A 1 23 ? 5.322 -4.424 -0.224 1.00 0.00 23 ARG A N 6
ATOM 6675 C CA . ARG A 1 23 ? 3.960 -4.172 -0.643 1.00 0.00 23 ARG A CA 6
ATOM 6676 C C . ARG A 1 23 ? 2.968 -4.939 0.208 1.00 0.00 23 ARG A C 6
ATOM 6677 O O . ARG A 1 23 ? 2.423 -4.408 1.170 1.00 0.00 23 ARG A O 6
ATOM 6698 N N . MET A 1 24 ? 2.751 -6.191 -0.131 1.00 0.00 24 MET A N 6
ATOM 6699 C CA . MET A 1 24 ? 1.827 -7.010 0.624 1.00 0.00 24 MET A CA 6
ATOM 6700 C C . MET A 1 24 ? 2.242 -7.102 2.092 1.00 0.00 24 MET A C 6
ATOM 6701 O O . MET A 1 24 ? 1.392 -7.191 2.972 1.00 0.00 24 MET A O 6
ATOM 6715 N N . MET A 1 25 ? 3.550 -7.118 2.357 1.00 0.00 25 MET A N 6
ATOM 6716 C CA . MET A 1 25 ? 4.034 -7.238 3.732 1.00 0.00 25 MET A CA 6
ATOM 6717 C C . MET A 1 25 ? 3.485 -6.129 4.640 1.00 0.00 25 MET A C 6
ATOM 6718 O O . MET A 1 25 ? 2.914 -6.431 5.688 1.00 0.00 25 MET A O 6
ATOM 6732 N N . LEU A 1 26 ? 3.611 -4.853 4.246 1.00 0.00 26 LEU A N 6
ATOM 6733 C CA . LEU A 1 26 ? 3.055 -3.781 5.079 1.00 0.00 26 LEU A CA 6
ATOM 6734 C C . LEU A 1 26 ? 1.546 -3.866 5.031 1.00 0.00 26 LEU A C 6
ATOM 6735 O O . LEU A 1 26 ? 0.886 -3.865 6.059 1.00 0.00 26 LEU A O 6
ATOM 6751 N N . GLY A 1 27 ? 1.005 -3.977 3.819 1.00 0.00 27 GLY A N 6
ATOM 6752 C CA . GLY A 1 27 ? -0.405 -4.101 3.656 1.00 0.00 27 GLY A CA 6
ATOM 6753 C C . GLY A 1 27 ? -0.925 -5.275 4.448 1.00 0.00 27 GLY A C 6
ATOM 6754 O O . GLY A 1 27 ? -2.030 -5.245 4.952 1.00 0.00 27 GLY A O 6
ATOM 6758 N N . GLU A 1 28 ? -0.118 -6.302 4.614 1.00 0.00 28 GLU A N 6
ATOM 6759 C CA . GLU A 1 28 ? -0.552 -7.442 5.398 1.00 0.00 28 GLU A CA 6
ATOM 6760 C C . GLU A 1 28 ? -0.971 -6.965 6.786 1.00 0.00 28 GLU A C 6
ATOM 6761 O O . GLU A 1 28 ? -2.043 -7.318 7.285 1.00 0.00 28 GLU A O 6
ATOM 6773 N N . ASN A 1 29 ? -0.133 -6.124 7.387 1.00 0.00 29 ASN A N 6
ATOM 6774 C CA . ASN A 1 29 ? -0.428 -5.582 8.712 1.00 0.00 29 ASN A CA 6
ATOM 6775 C C . ASN A 1 29 ? -1.129 -4.231 8.613 1.00 0.00 29 ASN A C 6
ATOM 6776 O O . ASN A 1 29 ? -2.100 -3.961 9.325 1.00 0.00 29 ASN A O 6
ATOM 6787 N N . LEU A 1 30 ? -0.627 -3.387 7.729 1.00 0.00 30 LEU A N 6
ATOM 6788 C CA . LEU A 1 30 ? -1.185 -2.062 7.532 1.00 0.00 30 LEU A CA 6
ATOM 6789 C C . LEU A 1 30 ? -2.479 -2.096 6.716 1.00 0.00 30 LEU A C 6
ATOM 6790 O O . LEU A 1 30 ? -3.414 -1.377 7.035 1.00 0.00 30 LEU A O 6
ATOM 6806 N N . TYR A 1 31 ? -2.550 -2.931 5.669 1.00 0.00 31 TYR A N 6
ATOM 6807 C CA . TYR A 1 31 ? -3.764 -3.017 4.855 1.00 0.00 31 TYR A CA 6
ATOM 6808 C C . TYR A 1 31 ? -4.951 -3.235 5.765 1.00 0.00 31 TYR A C 6
ATOM 6809 O O . TYR A 1 31 ? -5.917 -2.502 5.690 1.00 0.00 31 TYR A O 6
ATOM 6827 N N . PRO A 1 32 ? -4.900 -4.202 6.685 1.00 0.00 32 PRO A N 6
ATOM 6828 C CA . PRO A 1 32 ? -6.016 -4.390 7.588 1.00 0.00 32 PRO A CA 6
ATOM 6829 C C . PRO A 1 32 ? -6.310 -3.084 8.312 1.00 0.00 32 PRO A C 6
ATOM 6830 O O . PRO A 1 32 ? -7.466 -2.769 8.600 1.00 0.00 32 PRO A O 6
ATOM 6841 N N . LEU A 1 33 ? -5.257 -2.299 8.571 1.00 0.00 33 LEU A N 6
ATOM 6842 C CA . LEU A 1 33 ? -5.434 -1.009 9.219 1.00 0.00 33 LEU A CA 6
ATOM 6843 C C . LEU A 1 33 ? -5.897 0.030 8.212 1.00 0.00 33 LEU A C 6
ATOM 6844 O O . LEU A 1 33 ? -6.862 0.760 8.441 1.00 0.00 33 LEU A O 6
ATOM 6860 N N . VAL A 1 34 ? -5.191 0.072 7.082 1.00 0.00 34 VAL A N 6
ATOM 6861 C CA . VAL A 1 34 ? -5.508 0.992 6.014 1.00 0.00 34 VAL A CA 6
ATOM 6862 C C . VAL A 1 34 ? -6.704 0.524 5.235 1.00 0.00 34 VAL A C 6
ATOM 6863 O O . VAL A 1 34 ? -7.648 1.283 5.033 1.00 0.00 34 VAL A O 6
ATOM 6876 N N . ASP A 1 35 ? -6.670 -0.745 4.828 1.00 0.00 35 ASP A N 6
ATOM 6877 C CA . ASP A 1 35 ? -7.792 -1.341 4.093 1.00 0.00 35 ASP A CA 6
ATOM 6878 C C . ASP A 1 35 ? -9.125 -0.727 4.540 1.00 0.00 35 ASP A C 6
ATOM 6879 O O . ASP A 1 35 ? -9.782 -1.243 5.444 1.00 0.00 35 ASP A O 6
ATOM 6888 N N . GLN A 1 36 ? -9.496 0.391 3.927 1.00 0.00 36 GLN A N 6
ATOM 6889 C CA . GLN A 1 36 ? -10.725 1.096 4.284 1.00 0.00 36 GLN A CA 6
ATOM 6890 C C . GLN A 1 36 ? -11.967 0.247 4.044 1.00 0.00 36 GLN A C 6
ATOM 6891 O O . GLN A 1 36 ? -12.759 0.021 4.958 1.00 0.00 36 GLN A O 6
ATOM 6905 N N . LEU A 1 37 ? -12.143 -0.203 2.811 1.00 0.00 37 LEU A N 6
ATOM 6906 C CA . LEU A 1 37 ? -13.310 -1.012 2.464 1.00 0.00 37 LEU A CA 6
ATOM 6907 C C . LEU A 1 37 ? -13.013 -2.501 2.603 1.00 0.00 37 LEU A C 6
ATOM 6908 O O . LEU A 1 37 ? -11.971 -2.891 3.130 1.00 0.00 37 LEU A O 6
ATOM 6924 N N . GLU A 1 38 ? -13.943 -3.329 2.137 1.00 0.00 38 GLU A N 6
ATOM 6925 C CA . GLU A 1 38 ? -13.791 -4.776 2.221 1.00 0.00 38 GLU A CA 6
ATOM 6926 C C . GLU A 1 38 ? -13.106 -5.342 0.982 1.00 0.00 38 GLU A C 6
ATOM 6927 O O . GLU A 1 38 ? -13.501 -5.050 -0.146 1.00 0.00 38 GLU A O 6
ATOM 6939 N N . HIS A 1 39 ? -12.074 -6.158 1.218 1.00 0.00 39 HIS A N 6
ATOM 6940 C CA . HIS A 1 39 ? -11.291 -6.804 0.159 1.00 0.00 39 HIS A CA 6
ATOM 6941 C C . HIS A 1 39 ? -11.993 -6.789 -1.201 1.00 0.00 39 HIS A C 6
ATOM 6942 O O . HIS A 1 39 ? -12.778 -7.680 -1.526 1.00 0.00 39 HIS A O 6
ATOM 6956 N N . ASP A 1 40 ? -11.686 -5.765 -1.986 1.00 0.00 40 ASP A N 6
ATOM 6957 C CA . ASP A 1 40 ? -12.251 -5.591 -3.318 1.00 0.00 40 ASP A CA 6
ATOM 6958 C C . ASP A 1 40 ? -11.617 -4.368 -3.961 1.00 0.00 40 ASP A C 6
ATOM 6959 O O . ASP A 1 40 ? -10.732 -4.480 -4.809 1.00 0.00 40 ASP A O 6
ATOM 6968 N N . GLN A 1 41 ? -12.046 -3.200 -3.506 1.00 0.00 41 GLN A N 6
ATOM 6969 C CA . GLN A 1 41 ? -11.499 -1.940 -3.980 1.00 0.00 41 GLN A CA 6
ATOM 6970 C C . GLN A 1 41 ? -10.541 -1.389 -2.926 1.00 0.00 41 GLN A C 6
ATOM 6971 O O . GLN A 1 41 ? -9.627 -0.625 -3.231 1.00 0.00 41 GLN A O 6
ATOM 6985 N N . ALA A 1 42 ? -10.765 -1.807 -1.680 1.00 0.00 42 ALA A N 6
ATOM 6986 C CA . ALA A 1 42 ? -9.939 -1.391 -0.553 1.00 0.00 42 ALA A CA 6
ATOM 6987 C C . ALA A 1 42 ? -8.507 -1.882 -0.704 1.00 0.00 42 ALA A C 6
ATOM 6988 O O . ALA A 1 42 ? -7.554 -1.142 -0.457 1.00 0.00 42 ALA A O 6
ATOM 6995 N N . ALA A 1 43 ? -8.366 -3.138 -1.108 1.00 0.00 43 ALA A N 6
ATOM 6996 C CA . ALA A 1 43 ? -7.055 -3.741 -1.291 1.00 0.00 43 ALA A CA 6
ATOM 6997 C C . ALA A 1 43 ? -6.334 -3.128 -2.478 1.00 0.00 43 ALA A C 6
ATOM 6998 O O . ALA A 1 43 ? -5.107 -3.034 -2.491 1.00 0.00 43 ALA A O 6
ATOM 7005 N N . LYS A 1 44 ? -7.100 -2.726 -3.482 1.00 0.00 44 LYS A N 6
ATOM 7006 C CA . LYS A 1 44 ? -6.520 -2.142 -4.677 1.00 0.00 44 LYS A CA 6
ATOM 7007 C C . LYS A 1 44 ? -5.915 -0.770 -4.398 1.00 0.00 44 LYS A C 6
ATOM 7008 O O . LYS A 1 44 ? -4.789 -0.504 -4.784 1.00 0.00 44 LYS A O 6
ATOM 7027 N N . VAL A 1 45 ? -6.660 0.114 -3.750 1.00 0.00 45 VAL A N 6
ATOM 7028 C CA . VAL A 1 45 ? -6.149 1.449 -3.474 1.00 0.00 45 VAL A CA 6
ATOM 7029 C C . VAL A 1 45 ? -5.048 1.485 -2.408 1.00 0.00 45 VAL A C 6
ATOM 7030 O O . VAL A 1 45 ? -3.999 2.098 -2.617 1.00 0.00 45 VAL A O 6
ATOM 7043 N N . THR A 1 46 ? -5.295 0.871 -1.253 1.00 0.00 46 THR A N 6
ATOM 7044 C CA . THR A 1 46 ? -4.322 0.908 -0.164 1.00 0.00 46 THR A CA 6
ATOM 7045 C C . THR A 1 46 ? -3.065 0.089 -0.414 1.00 0.00 46 THR A C 6
ATOM 7046 O O . THR A 1 46 ? -1.955 0.603 -0.316 1.00 0.00 46 THR A O 6
ATOM 7057 N N . GLY A 1 47 ? -3.244 -1.184 -0.715 1.00 0.00 47 GLY A N 6
ATOM 7058 C CA . GLY A 1 47 ? -2.107 -2.054 -0.924 1.00 0.00 47 GLY A CA 6
ATOM 7059 C C . GLY A 1 47 ? -1.395 -1.912 -2.265 1.00 0.00 47 GLY A C 6
ATOM 7060 O O . GLY A 1 47 ? -0.216 -2.238 -2.362 1.00 0.00 47 GLY A O 6
ATOM 7064 N N . MET A 1 48 ? -2.079 -1.445 -3.311 1.00 0.00 48 MET A N 6
ATOM 7065 C CA . MET A 1 48 ? -1.421 -1.304 -4.615 1.00 0.00 48 MET A CA 6
ATOM 7066 C C . MET A 1 48 ? -0.313 -0.271 -4.530 1.00 0.00 48 MET A C 6
ATOM 7067 O O . MET A 1 48 ? 0.811 -0.508 -4.973 1.00 0.00 48 MET A O 6
ATOM 7081 N N . LEU A 1 49 ? -0.634 0.871 -3.939 1.00 0.00 49 LEU A N 6
ATOM 7082 C CA . LEU A 1 49 ? 0.336 1.941 -3.771 1.00 0.00 49 LEU A CA 6
ATOM 7083 C C . LEU A 1 49 ? 1.530 1.468 -2.949 1.00 0.00 49 LEU A C 6
ATOM 7084 O O . LEU A 1 49 ? 2.578 2.112 -2.934 1.00 0.00 49 LEU A O 6
ATOM 7100 N N . LEU A 1 50 ? 1.357 0.351 -2.248 1.00 0.00 50 LEU A N 6
ATOM 7101 C CA . LEU A 1 50 ? 2.411 -0.192 -1.408 1.00 0.00 50 LEU A CA 6
ATOM 7102 C C . LEU A 1 50 ? 3.704 -0.427 -2.200 1.00 0.00 50 LEU A C 6
ATOM 7103 O O . LEU A 1 50 ? 4.784 -0.535 -1.622 1.00 0.00 50 LEU A O 6
ATOM 7119 N N . GLU A 1 51 ? 3.599 -0.493 -3.525 1.00 0.00 51 GLU A N 6
ATOM 7120 C CA . GLU A 1 51 ? 4.779 -0.693 -4.367 1.00 0.00 51 GLU A CA 6
ATOM 7121 C C . GLU A 1 51 ? 4.794 0.276 -5.551 1.00 0.00 51 GLU A C 6
ATOM 7122 O O . GLU A 1 51 ? 5.753 0.305 -6.321 1.00 0.00 51 GLU A O 6
ATOM 7134 N N . MET A 1 52 ? 3.735 1.072 -5.689 1.00 0.00 52 MET A N 6
ATOM 7135 C CA . MET A 1 52 ? 3.649 2.040 -6.778 1.00 0.00 52 MET A CA 6
ATOM 7136 C C . MET A 1 52 ? 4.579 3.223 -6.525 1.00 0.00 52 MET A C 6
ATOM 7137 O O . MET A 1 52 ? 5.589 3.388 -7.211 1.00 0.00 52 MET A O 6
ATOM 7151 N N . ASP A 1 53 ? 4.235 4.042 -5.535 1.00 0.00 53 ASP A N 6
ATOM 7152 C CA . ASP A 1 53 ? 5.045 5.207 -5.192 1.00 0.00 53 ASP A CA 6
ATOM 7153 C C . ASP A 1 53 ? 5.517 5.131 -3.743 1.00 0.00 53 ASP A C 6
AT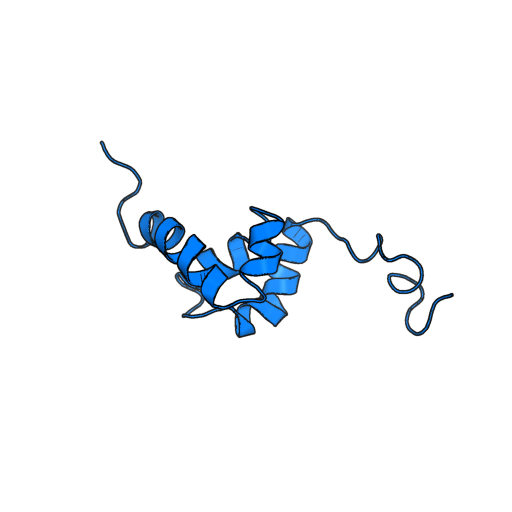OM 7154 O O . ASP A 1 53 ? 4.730 4.844 -2.843 1.00 0.00 53 ASP A O 6
ATOM 7163 N N . GLN A 1 54 ? 6.806 5.386 -3.527 1.00 0.00 54 GLN A N 6
ATOM 7164 C CA . GLN A 1 54 ? 7.387 5.340 -2.186 1.00 0.00 54 GLN A CA 6
ATOM 7165 C C . GLN A 1 54 ? 6.615 6.233 -1.216 1.00 0.00 54 GLN A C 6
ATOM 7166 O O . GLN A 1 54 ? 6.381 5.862 -0.065 1.00 0.00 54 GLN A O 6
ATOM 7180 N N . THR A 1 55 ? 6.216 7.406 -1.689 1.00 0.00 55 THR A N 6
ATOM 7181 C CA . THR A 1 55 ? 5.462 8.342 -0.870 1.00 0.00 55 THR A CA 6
ATOM 7182 C C . THR A 1 55 ? 4.058 7.807 -0.614 1.00 0.00 55 THR A C 6
ATOM 7183 O O . THR A 1 55 ? 3.509 7.972 0.475 1.00 0.00 55 THR A O 6
ATOM 7194 N N . GLU A 1 56 ? 3.485 7.160 -1.626 1.00 0.00 56 GLU A N 6
ATOM 7195 C CA . GLU A 1 56 ? 2.147 6.597 -1.508 1.00 0.00 56 GLU A CA 6
ATOM 7196 C C . GLU A 1 56 ? 2.155 5.363 -0.613 1.00 0.00 56 GLU A C 6
ATOM 7197 O O . GLU A 1 56 ? 1.302 5.221 0.257 1.00 0.00 56 GLU A O 6
ATOM 7209 N N . VAL A 1 57 ? 3.126 4.472 -0.814 1.00 0.00 57 VAL A N 6
ATOM 7210 C CA . VAL A 1 57 ? 3.222 3.263 0.004 1.00 0.00 57 VAL A CA 6
ATOM 7211 C C . VAL A 1 57 ? 3.330 3.630 1.475 1.00 0.00 57 VAL A C 6
ATOM 7212 O O . VAL A 1 57 ? 2.646 3.062 2.326 1.00 0.00 57 VAL A O 6
ATOM 7225 N N . LEU A 1 58 ? 4.197 4.588 1.761 1.00 0.00 58 LEU A N 6
ATOM 7226 C CA . LEU A 1 58 ? 4.408 5.044 3.120 1.00 0.00 58 LEU A CA 6
ATOM 7227 C C . LEU A 1 58 ? 3.140 5.691 3.670 1.00 0.00 58 LEU A C 6
ATOM 7228 O O . LEU A 1 58 ? 2.727 5.419 4.794 1.00 0.00 58 LEU A O 6
ATOM 7244 N N . HIS A 1 59 ? 2.543 6.561 2.866 1.00 0.00 59 HIS A N 6
ATOM 7245 C CA . HIS A 1 59 ? 1.333 7.278 3.253 1.00 0.00 59 HIS A CA 6
ATOM 7246 C C . HIS A 1 59 ? 0.084 6.390 3.308 1.00 0.00 59 HIS A C 6
ATOM 7247 O O . HIS A 1 59 ? -0.706 6.485 4.248 1.00 0.00 59 HIS A O 6
ATOM 7261 N N . LEU A 1 60 ? -0.132 5.582 2.270 1.00 0.00 60 LEU A N 6
ATOM 7262 C CA . LEU A 1 60 ? -1.337 4.751 2.190 1.00 0.00 60 LEU A CA 6
ATOM 7263 C C . LEU A 1 60 ? -1.444 3.707 3.297 1.00 0.00 60 LEU A C 6
ATOM 7264 O O . LEU A 1 60 ? -2.513 3.537 3.862 1.00 0.00 60 LEU A O 6
ATOM 7280 N N . LEU A 1 61 ? -0.360 3.009 3.611 1.00 0.00 61 LEU A N 6
ATOM 7281 C CA . LEU A 1 61 ? -0.407 1.984 4.657 1.00 0.00 61 LEU A CA 6
ATOM 7282 C C . LEU A 1 61 ? 0.107 2.533 5.983 1.00 0.00 61 LEU A C 6
ATOM 7283 O O . LEU A 1 61 ? 0.779 1.831 6.738 1.00 0.00 61 LEU A O 6
ATOM 7299 N N . GLU A 1 62 ? -0.220 3.796 6.263 1.00 0.00 62 GLU A N 6
ATOM 7300 C CA . GLU A 1 62 ? 0.205 4.442 7.502 1.00 0.00 62 GLU A CA 6
ATOM 7301 C C . GLU A 1 62 ? -0.730 5.589 7.888 1.00 0.00 62 GLU A C 6
ATOM 7302 O O . GLU A 1 62 ? -1.140 5.700 9.044 1.00 0.00 62 GLU A O 6
ATOM 7314 N N . SER A 1 63 ? -1.053 6.453 6.925 1.00 0.00 63 SER A N 6
ATOM 7315 C CA . SER A 1 63 ? -1.923 7.596 7.192 1.00 0.00 63 SER A CA 6
ATOM 7316 C C . SER A 1 63 ? -3.334 7.370 6.654 1.00 0.00 63 SER A C 6
ATOM 7317 O O . SER A 1 63 ? -3.529 6.648 5.677 1.00 0.00 63 SER A O 6
ATOM 7325 N N . PRO A 1 64 ? -4.341 7.998 7.291 1.00 0.00 64 PRO A N 6
ATOM 7326 C CA . PRO A 1 64 ? -5.742 7.875 6.880 1.00 0.00 64 PRO A CA 6
ATOM 7327 C C . PRO A 1 64 ? -6.074 8.774 5.691 1.00 0.00 64 PRO A C 6
ATOM 7328 O O . PRO A 1 64 ? -6.913 8.436 4.856 1.00 0.00 64 PRO A O 6
ATOM 7339 N N . ASP A 1 65 ? -5.408 9.921 5.622 1.00 0.00 65 ASP A N 6
ATOM 7340 C CA . ASP A 1 65 ? -5.624 10.871 4.540 1.00 0.00 65 ASP A CA 6
ATOM 7341 C C . ASP A 1 65 ? -5.079 10.328 3.223 1.00 0.00 65 ASP A C 6
ATOM 7342 O O . ASP A 1 65 ? -5.513 10.727 2.142 1.00 0.00 65 ASP A O 6
ATOM 7351 N N . ALA A 1 66 ? -4.118 9.419 3.329 1.00 0.00 66 ALA A N 6
ATOM 7352 C CA . ALA A 1 66 ? -3.495 8.816 2.158 1.00 0.00 66 ALA A CA 6
ATOM 7353 C C . ALA A 1 66 ? -4.505 8.009 1.346 1.00 0.00 66 ALA A C 6
ATOM 7354 O O . ALA A 1 66 ? -4.460 7.995 0.116 1.00 0.00 66 ALA A O 6
ATOM 7361 N N . LEU A 1 67 ? -5.410 7.338 2.047 1.00 0.00 67 LEU A N 6
ATOM 7362 C CA . LEU A 1 67 ? -6.433 6.521 1.406 1.00 0.00 67 LEU A CA 6
ATOM 7363 C C . LEU A 1 67 ? -7.310 7.353 0.472 1.00 0.00 67 LEU A C 6
ATOM 7364 O O . LEU A 1 67 ? -7.589 6.951 -0.656 1.00 0.00 67 LEU A O 6
ATOM 7380 N N . LYS A 1 68 ? -7.738 8.513 0.951 1.00 0.00 68 LYS A N 6
ATOM 7381 C CA . LYS A 1 68 ? -8.590 9.408 0.170 1.00 0.00 68 LYS A CA 6
ATOM 7382 C C . LYS A 1 68 ? -7.961 9.770 -1.176 1.00 0.00 68 LYS A C 6
ATOM 7383 O O . LYS A 1 68 ? -8.663 9.962 -2.169 1.00 0.00 68 LYS A O 6
ATOM 7402 N N . ALA A 1 69 ? -6.645 9.903 -1.188 1.00 0.00 69 ALA A N 6
ATOM 7403 C CA . ALA A 1 69 ? -5.912 10.290 -2.390 1.00 0.00 69 ALA A CA 6
ATOM 7404 C C . ALA A 1 69 ? -5.940 9.244 -3.503 1.00 0.00 69 ALA A C 6
ATOM 7405 O O . ALA A 1 69 ? -6.256 9.555 -4.652 1.00 0.00 69 ALA A O 6
ATOM 7412 N N . LYS A 1 70 ? -5.570 8.015 -3.165 1.00 0.00 70 LYS A N 6
ATOM 7413 C CA . LYS A 1 70 ? -5.511 6.940 -4.148 1.00 0.00 70 LYS A CA 6
ATOM 7414 C C . LYS A 1 70 ? -6.885 6.374 -4.447 1.00 0.00 70 LYS A C 6
ATOM 7415 O O . LYS A 1 70 ? -7.159 5.946 -5.566 1.00 0.00 70 LYS A O 6
ATOM 7434 N N . VAL A 1 71 ? -7.741 6.360 -3.442 1.00 0.00 71 VAL A N 6
ATOM 7435 C CA . VAL A 1 71 ? -9.087 5.822 -3.618 1.00 0.00 71 VAL A CA 6
ATOM 7436 C C . VAL A 1 71 ? -9.842 6.563 -4.715 1.00 0.00 71 VAL A C 6
ATOM 7437 O O . VAL A 1 71 ? -10.433 5.944 -5.598 1.00 0.00 71 VAL A O 6
ATOM 7450 N N . ALA A 1 72 ? -9.821 7.890 -4.660 1.00 0.00 72 ALA A N 6
ATOM 7451 C CA . ALA A 1 72 ? -10.510 8.703 -5.655 1.00 0.00 72 ALA A CA 6
ATOM 7452 C C . ALA A 1 72 ? -10.018 8.385 -7.064 1.00 0.00 72 ALA A C 6
ATOM 7453 O O . ALA A 1 72 ? -10.815 8.219 -7.988 1.00 0.00 72 ALA A O 6
ATOM 7460 N N . GLU A 1 73 ? -8.701 8.305 -7.222 1.00 0.00 73 GLU A N 6
ATOM 7461 C CA . GLU A 1 73 ? -8.101 8.011 -8.519 1.00 0.00 73 GLU A CA 6
ATOM 7462 C C . GLU A 1 73 ? -8.298 6.547 -8.914 1.00 0.00 73 GLU A C 6
ATOM 7463 O O . GLU A 1 73 ? -8.726 6.248 -10.029 1.00 0.00 73 GLU A O 6
ATOM 7475 N N . ALA A 1 74 ? -7.965 5.642 -7.999 1.00 0.00 74 ALA A N 6
ATOM 7476 C CA . ALA A 1 74 ? -8.088 4.210 -8.258 1.00 0.00 74 ALA A CA 6
ATOM 7477 C C . ALA A 1 74 ? -9.543 3.781 -8.428 1.00 0.00 74 ALA A C 6
ATOM 7478 O O . ALA A 1 74 ? -9.889 3.113 -9.401 1.00 0.00 74 ALA A O 6
ATOM 7485 N N . MET A 1 75 ? -10.393 4.158 -7.477 1.00 0.00 75 MET A N 6
ATOM 7486 C CA . MET A 1 75 ? -11.801 3.797 -7.535 1.00 0.00 75 MET A CA 6
ATOM 7487 C C . MET A 1 75 ? -12.450 4.316 -8.814 1.00 0.00 75 MET A C 6
ATOM 7488 O O . MET A 1 75 ? -13.428 3.750 -9.301 1.00 0.00 75 MET A O 6
ATOM 7502 N N . GLU A 1 76 ? -11.902 5.396 -9.356 1.00 0.00 76 GLU A N 6
ATOM 7503 C CA . GLU A 1 76 ? -12.432 5.989 -10.576 1.00 0.00 76 GLU A CA 6
ATOM 7504 C C . GLU A 1 76 ? -12.346 5.016 -11.749 1.00 0.00 76 GLU A C 6
ATOM 7505 O O . GLU A 1 76 ? -13.271 4.919 -12.554 1.00 0.00 76 GLU A O 6
ATOM 7517 N N . VAL A 1 77 ? -11.226 4.306 -11.852 1.00 0.00 77 VAL A N 6
ATOM 7518 C CA . VAL A 1 77 ? -11.027 3.355 -12.941 1.00 0.00 77 VAL A CA 6
ATOM 7519 C C . VAL A 1 77 ? -11.833 2.072 -12.741 1.00 0.00 77 VAL A C 6
ATOM 7520 O O . VAL A 1 77 ? -12.326 1.488 -13.706 1.00 0.00 77 VAL A O 6
ATOM 7533 N N . LEU A 1 78 ? -11.966 1.629 -11.494 1.00 0.00 78 LEU A N 6
ATOM 7534 C CA . LEU A 1 78 ? -12.716 0.410 -11.204 1.00 0.00 78 LEU A CA 6
ATOM 7535 C C . LEU A 1 78 ? -14.192 0.715 -10.966 1.00 0.00 78 LEU A C 6
ATOM 7536 O O . LEU A 1 78 ? -15.050 0.312 -11.751 1.00 0.00 78 LEU A O 6
ATOM 7552 N N . ARG A 1 79 ? -14.483 1.425 -9.883 1.00 0.00 79 ARG A N 6
ATOM 7553 C CA . ARG A 1 79 ? -15.828 1.784 -9.537 1.00 0.00 79 ARG A CA 6
ATOM 7554 C C . ARG A 1 79 ? -16.462 2.646 -10.629 1.00 0.00 79 ARG A C 6
ATOM 7555 O O . ARG A 1 79 ? -17.671 2.581 -10.857 1.00 0.00 79 ARG A O 6
ATOM 7576 N N . SER A 1 80 ? -15.644 3.452 -11.302 1.00 0.00 80 SER A N 6
ATOM 7577 C CA . SER A 1 80 ? -16.138 4.320 -12.366 1.00 0.00 80 SER A CA 6
ATOM 7578 C C . SER A 1 80 ? -15.535 3.932 -13.713 1.00 0.00 80 SER A C 6
ATOM 7579 O O . SER A 1 80 ? -14.921 2.872 -13.846 1.00 0.00 80 SER A O 6
ATOM 7587 N N . ALA A 1 81 ? -15.715 4.795 -14.708 1.00 0.00 81 ALA A N 6
ATOM 7588 C CA . ALA A 1 81 ? -15.190 4.541 -16.045 1.00 0.00 81 ALA A CA 6
ATOM 7589 C C . ALA A 1 81 ? -13.677 4.352 -16.016 1.00 0.00 81 ALA A C 6
ATOM 7590 O O . ALA A 1 81 ? -13.009 4.761 -15.067 1.00 0.00 81 ALA A O 6
ATOM 7597 N N . GLN A 1 82 ? -13.144 3.728 -17.061 1.00 0.00 82 GLN A N 6
ATOM 7598 C CA . GLN A 1 82 ? -11.709 3.483 -17.155 1.00 0.00 82 GLN A CA 6
ATOM 7599 C C . GLN A 1 82 ? -11.194 3.790 -18.557 1.00 0.00 82 GLN A C 6
ATOM 7600 O O . GLN A 1 82 ? -11.972 3.905 -19.505 1.00 0.00 82 GLN A O 6
ATOM 7614 N N . GLN A 1 83 ? -9.878 3.921 -18.682 1.00 0.00 83 GLN A N 6
ATOM 7615 C CA . GLN A 1 83 ? -9.257 4.214 -19.968 1.00 0.00 83 GLN A CA 6
ATOM 7616 C C . GLN A 1 83 ? -8.469 3.011 -20.479 1.00 0.00 83 GLN A C 6
ATOM 7617 O O . GLN A 1 83 ? -8.354 2.798 -21.685 1.00 0.00 83 GLN A O 6
ATOM 7631 N N . HIS A 1 84 ? -7.930 2.225 -19.551 1.00 0.00 84 HIS A N 6
ATOM 7632 C CA . HIS A 1 84 ? -7.153 1.043 -19.907 1.00 0.00 84 HIS A CA 6
ATOM 7633 C C . HIS A 1 84 ? -5.922 1.425 -20.722 1.00 0.00 84 HIS A C 6
ATOM 7634 O O . HIS A 1 84 ? -5.957 1.431 -21.953 1.00 0.00 84 HIS A O 6
ATOM 7648 N N . THR A 1 85 ? -4.834 1.743 -20.028 1.00 0.00 85 THR A N 6
ATOM 7649 C CA . THR A 1 85 ? -3.591 2.125 -20.687 1.00 0.00 85 THR A CA 6
ATOM 7650 C C . THR A 1 85 ? -2.386 1.539 -19.958 1.00 0.00 85 THR A C 6
ATOM 7651 O O . THR A 1 85 ? -1.253 1.987 -20.234 1.00 0.00 85 THR A O 6
ATOM 7663 N N . GLY A 1 1 ? 20.666 -19.664 8.206 1.00 0.00 1 GLY A N 7
ATOM 7664 C CA . GLY A 1 1 ? 19.318 -19.042 8.107 1.00 0.00 1 GLY A CA 7
ATOM 7665 C C . GLY A 1 1 ? 18.921 -18.310 9.375 1.00 0.00 1 GLY A C 7
ATOM 7666 O O . GLY A 1 1 ? 19.768 -18.030 10.224 1.00 0.00 1 GLY A O 7
ATOM 7672 N N . PRO A 1 2 ? 17.626 -17.983 9.536 1.00 0.00 2 PRO A N 7
ATOM 7673 C CA . PRO A 1 2 ? 17.132 -17.277 10.723 1.00 0.00 2 PRO A CA 7
ATOM 7674 C C . PRO A 1 2 ? 17.555 -17.958 12.020 1.00 0.00 2 PRO A C 7
ATOM 7675 O O . PRO A 1 2 ? 17.622 -19.185 12.096 1.00 0.00 2 PRO A O 7
ATOM 7686 N N . LEU A 1 3 ? 17.842 -17.153 13.038 1.00 0.00 3 LEU A N 7
ATOM 7687 C CA . LEU A 1 3 ? 18.259 -17.679 14.333 1.00 0.00 3 LEU A CA 7
ATOM 7688 C C . LEU A 1 3 ? 17.468 -17.031 15.465 1.00 0.00 3 LEU A C 7
ATOM 7689 O O . LEU A 1 3 ? 16.984 -17.714 16.368 1.00 0.00 3 LEU A O 7
ATOM 7705 N N . GLY A 1 4 ? 17.342 -15.709 15.411 1.00 0.00 4 GLY A N 7
ATOM 7706 C CA . GLY A 1 4 ? 16.609 -14.992 16.437 1.00 0.00 4 GLY A CA 7
ATOM 7707 C C . GLY A 1 4 ? 17.116 -13.577 16.631 1.00 0.00 4 GLY A C 7
ATOM 7708 O O . GLY A 1 4 ? 16.354 -12.681 16.995 1.00 0.00 4 GLY A O 7
ATOM 7712 N N . SER A 1 5 ? 18.407 -13.375 16.387 1.00 0.00 5 SER A N 7
ATOM 7713 C CA . SER A 1 5 ? 19.017 -12.059 16.537 1.00 0.00 5 SER A CA 7
ATOM 7714 C C . SER A 1 5 ? 18.692 -11.170 15.337 1.00 0.00 5 SER A C 7
ATOM 7715 O O . SER A 1 5 ? 19.045 -11.496 14.203 1.00 0.00 5 SER A O 7
ATOM 7723 N N . PRO A 1 6 ? 18.012 -10.030 15.566 1.00 0.00 6 PRO A N 7
ATOM 7724 C CA . PRO A 1 6 ? 17.647 -9.103 14.490 1.00 0.00 6 PRO A CA 7
ATOM 7725 C C . PRO A 1 6 ? 18.861 -8.386 13.908 1.00 0.00 6 PRO A C 7
ATOM 7726 O O . PRO A 1 6 ? 18.862 -7.996 12.740 1.00 0.00 6 PRO A O 7
ATOM 7737 N N . ILE A 1 7 ? 19.891 -8.214 14.730 1.00 0.00 7 ILE A N 7
ATOM 7738 C CA . ILE A 1 7 ? 21.106 -7.544 14.302 1.00 0.00 7 ILE A CA 7
ATOM 7739 C C . ILE A 1 7 ? 22.160 -8.548 13.841 1.00 0.00 7 ILE A C 7
ATOM 7740 O O . ILE A 1 7 ? 23.356 -8.354 14.061 1.00 0.00 7 ILE A O 7
ATOM 7756 N N . GLY A 1 8 ? 21.709 -9.622 13.199 1.00 0.00 8 GLY A N 7
ATOM 7757 C CA . GLY A 1 8 ? 22.626 -10.638 12.718 1.00 0.00 8 GLY A CA 7
ATOM 7758 C C . GLY A 1 8 ? 22.017 -11.501 11.631 1.00 0.00 8 GLY A C 7
ATOM 7759 O O . GLY A 1 8 ? 22.277 -11.294 10.446 1.00 0.00 8 GLY A O 7
ATOM 7763 N N . ALA A 1 9 ? 21.203 -12.472 12.035 1.00 0.00 9 ALA A N 7
ATOM 7764 C CA . ALA A 1 9 ? 20.555 -13.369 11.086 1.00 0.00 9 ALA A CA 7
ATOM 7765 C C . ALA A 1 9 ? 19.671 -12.594 10.115 1.00 0.00 9 ALA A C 7
ATOM 7766 O O . ALA A 1 9 ? 19.542 -12.963 8.948 1.00 0.00 9 ALA A O 7
ATOM 7773 N N . LEU A 1 10 ? 19.065 -11.517 10.603 1.00 0.00 10 LEU A N 7
ATOM 7774 C CA . LEU A 1 10 ? 18.194 -10.688 9.778 1.00 0.00 10 LEU A CA 7
ATOM 7775 C C . LEU A 1 10 ? 18.992 -9.978 8.690 1.00 0.00 10 LEU A C 7
ATOM 7776 O O . LEU A 1 10 ? 18.559 -9.898 7.540 1.00 0.00 10 LEU A O 7
ATOM 7792 N N . ALA A 1 11 ? 20.161 -9.464 9.060 1.00 0.00 11 ALA A N 7
ATOM 7793 C CA . ALA A 1 11 ? 21.022 -8.760 8.117 1.00 0.00 11 ALA A CA 7
ATOM 7794 C C . ALA A 1 11 ? 20.342 -7.504 7.584 1.00 0.00 11 ALA A C 7
ATOM 7795 O O . ALA A 1 11 ? 19.133 -7.489 7.353 1.00 0.00 11 ALA A O 7
ATOM 7802 N N . SER A 1 12 ? 21.128 -6.449 7.388 1.00 0.00 12 SER A N 7
ATOM 7803 C CA . SER A 1 12 ? 20.603 -5.187 6.881 1.00 0.00 12 SER A CA 7
ATOM 7804 C C . SER A 1 12 ? 20.248 -5.301 5.402 1.00 0.00 12 SER A C 7
ATOM 7805 O O . SER A 1 12 ? 19.290 -4.685 4.934 1.00 0.00 12 SER A O 7
ATOM 7813 N N . ALA A 1 13 ? 21.026 -6.093 4.673 1.00 0.00 13 ALA A N 7
ATOM 7814 C CA . ALA A 1 13 ? 20.793 -6.288 3.248 1.00 0.00 13 ALA A CA 7
ATOM 7815 C C . ALA A 1 13 ? 19.426 -6.914 3.000 1.00 0.00 13 ALA A C 7
ATOM 7816 O O . ALA A 1 13 ? 18.703 -6.512 2.088 1.00 0.00 13 ALA A O 7
ATOM 7823 N N . LEU A 1 14 ? 19.078 -7.900 3.818 1.00 0.00 14 LEU A N 7
ATOM 7824 C CA . LEU A 1 14 ? 17.798 -8.586 3.694 1.00 0.00 14 LEU A CA 7
ATOM 7825 C C . LEU A 1 14 ? 16.677 -7.775 4.339 1.00 0.00 14 LEU A C 7
ATOM 7826 O O . LEU A 1 14 ? 15.514 -7.891 3.954 1.00 0.00 14 LEU A O 7
ATOM 7842 N N . ALA A 1 15 ? 17.036 -6.956 5.323 1.00 0.00 15 ALA A N 7
ATOM 7843 C CA . ALA A 1 15 ? 16.059 -6.130 6.023 1.00 0.00 15 ALA A CA 7
ATOM 7844 C C . ALA A 1 15 ? 15.336 -5.193 5.060 1.00 0.00 15 ALA A C 7
ATOM 7845 O O . ALA A 1 15 ? 14.236 -4.721 5.350 1.00 0.00 15 ALA A O 7
ATOM 7852 N N . ASN A 1 16 ? 15.956 -4.926 3.915 1.00 0.00 16 ASN A N 7
ATOM 7853 C CA . ASN A 1 16 ? 15.364 -4.045 2.915 1.00 0.00 16 ASN A CA 7
ATOM 7854 C C . ASN A 1 16 ? 15.049 -4.812 1.632 1.00 0.00 16 ASN A C 7
ATOM 7855 O O . ASN A 1 16 ? 15.952 -5.233 0.909 1.00 0.00 16 ASN A O 7
ATOM 7866 N N . SER A 1 17 ? 13.761 -4.991 1.359 1.00 0.00 17 SER A N 7
ATOM 7867 C CA . SER A 1 17 ? 13.325 -5.708 0.166 1.00 0.00 17 SER A CA 7
ATOM 7868 C C . SER A 1 17 ? 12.624 -4.765 -0.810 1.00 0.00 17 SER A C 7
ATOM 7869 O O . SER A 1 17 ? 12.175 -3.684 -0.428 1.00 0.00 17 SER A O 7
ATOM 7877 N N . PRO A 1 18 ? 12.520 -5.165 -2.091 1.00 0.00 18 PRO A N 7
ATOM 7878 C CA . PRO A 1 18 ? 11.868 -4.350 -3.121 1.00 0.00 18 PRO A CA 7
ATOM 7879 C C . PRO A 1 18 ? 10.505 -3.828 -2.674 1.00 0.00 18 PRO A C 7
ATOM 7880 O O . PRO A 1 18 ? 9.909 -4.353 -1.732 1.00 0.00 18 PRO A O 7
ATOM 7891 N N . PRO A 1 19 ? 9.990 -2.784 -3.345 1.00 0.00 19 PRO A N 7
ATOM 7892 C CA . PRO A 1 19 ? 8.691 -2.193 -3.008 1.00 0.00 19 PRO A CA 7
ATOM 7893 C C . PRO A 1 19 ? 7.547 -3.192 -3.149 1.00 0.00 19 PRO A C 7
ATOM 7894 O O . PRO A 1 19 ? 6.608 -3.191 -2.352 1.00 0.00 19 PRO A O 7
ATOM 7905 N N . GLU A 1 20 ? 7.633 -4.045 -4.164 1.00 0.00 20 GLU A N 7
ATOM 7906 C CA . GLU A 1 20 ? 6.604 -5.052 -4.407 1.00 0.00 20 GLU A CA 7
ATOM 7907 C C . GLU A 1 20 ? 6.611 -6.113 -3.310 1.00 0.00 20 GLU A C 7
ATOM 7908 O O . GLU A 1 20 ? 5.554 -6.609 -2.901 1.00 0.00 20 GLU A O 7
ATOM 7920 N N . THR A 1 21 ? 7.808 -6.455 -2.834 1.00 0.00 21 THR A N 7
ATOM 7921 C CA . THR A 1 21 ? 7.944 -7.459 -1.788 1.00 0.00 21 THR A CA 7
ATOM 7922 C C . THR A 1 21 ? 7.263 -6.980 -0.521 1.00 0.00 21 THR A C 7
ATOM 7923 O O . THR A 1 21 ? 6.461 -7.698 0.075 1.00 0.00 21 THR A O 7
ATOM 7934 N N . GLN A 1 22 ? 7.546 -5.748 -0.144 1.00 0.00 22 GLN A N 7
ATOM 7935 C CA . GLN A 1 22 ? 6.908 -5.164 1.023 1.00 0.00 22 GLN A CA 7
ATOM 7936 C C . GLN A 1 22 ? 5.451 -4.943 0.712 1.00 0.00 22 GLN A C 7
ATOM 7937 O O . GLN A 1 22 ? 4.577 -5.256 1.513 1.00 0.00 22 GLN A O 7
ATOM 7951 N N . ARG A 1 23 ? 5.216 -4.354 -0.461 1.00 0.00 23 ARG A N 7
ATOM 7952 C CA . ARG A 1 23 ? 3.883 -4.024 -0.917 1.00 0.00 23 ARG A CA 7
ATOM 7953 C C . ARG A 1 23 ? 2.828 -4.840 -0.195 1.00 0.00 23 ARG A C 7
ATOM 7954 O O . ARG A 1 23 ? 2.305 -4.418 0.832 1.00 0.00 23 ARG A O 7
ATOM 7975 N N . MET A 1 24 ? 2.528 -6.014 -0.709 1.00 0.00 24 MET A N 7
ATOM 7976 C CA . MET A 1 24 ? 1.535 -6.859 -0.077 1.00 0.00 24 MET A CA 7
ATOM 7977 C C . MET A 1 24 ? 1.924 -7.186 1.364 1.00 0.00 24 MET A C 7
ATOM 7978 O O . MET A 1 24 ? 1.060 -7.317 2.228 1.00 0.00 24 MET A O 7
ATOM 7992 N N . MET A 1 25 ? 3.222 -7.345 1.618 1.00 0.00 25 MET A N 7
ATOM 7993 C CA . MET A 1 25 ? 3.693 -7.685 2.959 1.00 0.00 25 MET A CA 7
ATOM 7994 C C . MET A 1 25 ? 3.236 -6.661 4.002 1.00 0.00 25 MET A C 7
ATOM 7995 O O . MET A 1 25 ? 2.647 -7.039 5.015 1.00 0.00 25 MET A O 7
ATOM 8009 N N . LEU A 1 26 ? 3.468 -5.367 3.757 1.00 0.00 26 LEU A N 7
ATOM 8010 C CA . LEU A 1 26 ? 3.016 -4.352 4.708 1.00 0.00 26 LEU A CA 7
ATOM 8011 C C . LEU A 1 26 ? 1.501 -4.297 4.682 1.00 0.00 26 LEU A C 7
ATOM 8012 O O . LEU A 1 26 ? 0.857 -4.359 5.722 1.00 0.00 26 LEU A O 7
ATOM 8028 N N . GLY A 1 27 ? 0.924 -4.223 3.476 1.00 0.00 27 GLY A N 7
ATOM 8029 C CA . GLY A 1 27 ? -0.497 -4.209 3.348 1.00 0.00 27 GLY A CA 7
ATOM 8030 C C . GLY A 1 27 ? -1.094 -5.410 4.040 1.00 0.00 27 GLY A C 7
ATOM 8031 O O . GLY A 1 27 ? -2.207 -5.358 4.534 1.00 0.00 27 GLY A O 7
ATOM 8035 N N . GLU A 1 28 ? -0.345 -6.490 4.132 1.00 0.00 28 GLU A N 7
ATOM 8036 C CA . GLU A 1 28 ? -0.851 -7.652 4.828 1.00 0.00 28 GLU A CA 7
ATOM 8037 C C . GLU A 1 28 ? -1.239 -7.246 6.248 1.00 0.00 28 GLU A C 7
ATOM 8038 O O . GLU A 1 28 ? -2.327 -7.570 6.728 1.00 0.00 28 GLU A O 7
ATOM 8050 N N . ASN A 1 29 ? -0.344 -6.504 6.904 1.00 0.00 29 ASN A N 7
ATOM 8051 C CA . ASN A 1 29 ? -0.589 -6.044 8.271 1.00 0.00 29 ASN A CA 7
ATOM 8052 C C . ASN A 1 29 ? -1.170 -4.630 8.316 1.00 0.00 29 ASN A C 7
ATOM 8053 O O . ASN A 1 29 ? -2.150 -4.370 9.016 1.00 0.00 29 ASN A O 7
ATOM 8064 N N . LEU A 1 30 ? -0.558 -3.708 7.592 1.00 0.00 30 LEU A N 7
ATOM 8065 C CA . LEU A 1 30 ? -1.025 -2.333 7.594 1.00 0.00 30 LEU A CA 7
ATOM 8066 C C . LEU A 1 30 ? -2.212 -2.121 6.647 1.00 0.00 30 LEU A C 7
ATOM 8067 O O . LEU A 1 30 ? -3.059 -1.277 6.922 1.00 0.00 30 LEU A O 7
ATOM 8083 N N . TYR A 1 31 ? -2.309 -2.893 5.554 1.00 0.00 31 TYR A N 7
ATOM 8084 C CA . TYR A 1 31 ? -3.450 -2.742 4.645 1.00 0.00 31 TYR A CA 7
ATOM 8085 C C . TYR A 1 31 ? -4.728 -3.039 5.404 1.00 0.00 31 TYR A C 7
ATOM 8086 O O . TYR A 1 31 ? -5.662 -2.262 5.327 1.00 0.00 31 TYR A O 7
ATOM 8104 N N . PRO A 1 32 ? -4.802 -4.122 6.207 1.00 0.00 32 PRO A N 7
ATOM 8105 C CA . PRO A 1 32 ? -6.001 -4.364 6.985 1.00 0.00 32 PRO A CA 7
ATOM 8106 C C . PRO A 1 32 ? -6.264 -3.135 7.838 1.00 0.00 32 PRO A C 7
ATOM 8107 O O . PRO A 1 32 ? -7.410 -2.791 8.126 1.00 0.00 32 PRO A O 7
ATOM 8118 N N . LEU A 1 33 ? -5.172 -2.448 8.206 1.00 0.00 33 LEU A N 7
ATOM 8119 C CA . LEU A 1 33 ? -5.278 -1.230 8.985 1.00 0.00 33 LEU A CA 7
ATOM 8120 C C . LEU A 1 33 ? -5.771 -0.111 8.082 1.00 0.00 33 LEU A C 7
ATOM 8121 O O . LEU A 1 33 ? -6.681 0.635 8.444 1.00 0.00 33 LEU A O 7
ATOM 8137 N N . VAL A 1 34 ? -5.190 -0.022 6.882 1.00 0.00 34 VAL A N 7
ATOM 8138 C CA . VAL A 1 34 ? -5.619 0.982 5.930 1.00 0.00 34 VAL A CA 7
ATOM 8139 C C . VAL A 1 34 ? -6.943 0.577 5.352 1.00 0.00 34 VAL A C 7
ATOM 8140 O O . VAL A 1 34 ? -7.894 1.354 5.334 1.00 0.00 34 VAL A O 7
ATOM 8153 N N . ASP A 1 35 ? -6.981 -0.680 4.916 1.00 0.00 35 ASP A N 7
ATOM 8154 C CA . ASP A 1 35 ? -8.184 -1.295 4.352 1.00 0.00 35 ASP A CA 7
ATOM 8155 C C . ASP A 1 35 ? -9.465 -0.592 4.814 1.00 0.00 35 ASP A C 7
ATOM 8156 O O . ASP A 1 35 ? -10.154 -1.065 5.717 1.00 0.00 35 ASP A O 7
ATOM 8165 N N . GLN A 1 36 ? -9.766 0.543 4.199 1.00 0.00 36 GLN A N 7
ATOM 8166 C CA . GLN A 1 36 ? -10.948 1.321 4.555 1.00 0.00 36 GLN A CA 7
ATOM 8167 C C . GLN A 1 36 ? -12.237 0.547 4.295 1.00 0.00 36 GLN A C 7
ATOM 8168 O O . GLN A 1 36 ? -13.080 0.410 5.182 1.00 0.00 36 GLN A O 7
ATOM 8182 N N . LEU A 1 37 ? -12.390 0.057 3.072 1.00 0.00 37 LEU A N 7
ATOM 8183 C CA . LEU A 1 37 ? -13.584 -0.687 2.688 1.00 0.00 37 LEU A CA 7
ATOM 8184 C C . LEU A 1 37 ? -13.283 -2.178 2.563 1.00 0.00 37 LEU A C 7
ATOM 8185 O O . LEU A 1 37 ? -12.302 -2.671 3.120 1.00 0.00 37 LEU A O 7
ATOM 8201 N N . GLU A 1 38 ? -14.127 -2.893 1.825 1.00 0.00 38 GLU A N 7
ATOM 8202 C CA . GLU A 1 38 ? -13.939 -4.322 1.626 1.00 0.00 38 GLU A CA 7
ATOM 8203 C C . GLU A 1 38 ? -12.754 -4.579 0.701 1.00 0.00 38 GLU A C 7
ATOM 8204 O O . GLU A 1 38 ? -12.341 -3.700 -0.054 1.00 0.00 38 GLU A O 7
ATOM 8216 N N . HIS A 1 39 ? -12.213 -5.791 0.768 1.00 0.00 39 HIS A N 7
ATOM 8217 C CA . HIS A 1 39 ? -11.070 -6.178 -0.058 1.00 0.00 39 HIS A CA 7
ATOM 8218 C C . HIS A 1 39 ? -11.244 -5.740 -1.512 1.00 0.00 39 HIS A C 7
ATOM 8219 O O . HIS A 1 39 ? -10.263 -5.559 -2.233 1.00 0.00 39 HIS A O 7
ATOM 8233 N N . ASP A 1 40 ? -12.494 -5.580 -1.939 1.00 0.00 40 ASP A N 7
ATOM 8234 C CA . ASP A 1 40 ? -12.793 -5.171 -3.309 1.00 0.00 40 ASP A CA 7
ATOM 8235 C C . ASP A 1 40 ? -11.900 -4.019 -3.764 1.00 0.00 40 ASP A C 7
ATOM 8236 O O . ASP A 1 40 ? -11.093 -4.174 -4.681 1.00 0.00 40 ASP A O 7
ATOM 8245 N N . GLN A 1 41 ? -12.052 -2.864 -3.126 1.00 0.00 41 GLN A N 7
ATOM 8246 C CA . GLN A 1 41 ? -11.260 -1.690 -3.479 1.00 0.00 41 GLN A CA 7
ATOM 8247 C C . GLN A 1 41 ? -10.321 -1.285 -2.343 1.00 0.00 41 GLN A C 7
ATOM 8248 O O . GLN A 1 41 ? -9.419 -0.470 -2.539 1.00 0.00 41 GLN A O 7
ATOM 8262 N N . ALA A 1 42 ? -10.538 -1.846 -1.156 1.00 0.00 42 ALA A N 7
ATOM 8263 C CA . ALA A 1 42 ? -9.702 -1.520 -0.001 1.00 0.00 42 ALA A CA 7
ATOM 8264 C C . ALA A 1 42 ? -8.256 -1.955 -0.213 1.00 0.00 42 ALA A C 7
ATOM 8265 O O . ALA A 1 42 ? -7.322 -1.211 0.084 1.00 0.00 42 ALA A O 7
ATOM 8272 N N . ALA A 1 43 ? -8.082 -3.168 -0.724 1.00 0.00 43 ALA A N 7
ATOM 8273 C CA . ALA A 1 43 ? -6.754 -3.715 -0.973 1.00 0.00 43 ALA A CA 7
ATOM 8274 C C . ALA A 1 43 ? -6.114 -3.068 -2.189 1.00 0.00 43 ALA A C 7
ATOM 8275 O O . ALA A 1 43 ? -4.893 -2.933 -2.268 1.00 0.00 43 ALA A O 7
ATOM 8282 N N . LYS A 1 44 ? -6.946 -2.698 -3.148 1.00 0.00 44 LYS A N 7
ATOM 8283 C CA . LYS A 1 44 ? -6.469 -2.098 -4.379 1.00 0.00 44 LYS A CA 7
ATOM 8284 C C . LYS A 1 44 ? -5.852 -0.718 -4.163 1.00 0.00 44 LYS A C 7
ATOM 8285 O O . LYS A 1 44 ? -4.784 -0.439 -4.688 1.00 0.00 44 LYS A O 7
ATOM 8304 N N . VAL A 1 45 ? -6.530 0.167 -3.441 1.00 0.00 45 VAL A N 7
ATOM 8305 C CA . VAL A 1 45 ? -6.000 1.520 -3.254 1.00 0.00 45 VAL A CA 7
ATOM 8306 C C . VAL A 1 45 ? -4.768 1.600 -2.345 1.00 0.00 45 VAL A C 7
ATOM 8307 O O . VAL A 1 45 ? -3.759 2.190 -2.728 1.00 0.00 45 VAL A O 7
ATOM 8320 N N . THR A 1 46 ? -4.851 1.047 -1.139 1.00 0.00 46 THR A N 7
ATOM 8321 C CA . THR A 1 46 ? -3.725 1.124 -0.207 1.00 0.00 46 THR A CA 7
ATOM 8322 C C . THR A 1 46 ? -2.543 0.256 -0.588 1.00 0.00 46 THR A C 7
ATOM 8323 O O . THR A 1 46 ? -1.397 0.699 -0.582 1.00 0.00 46 THR A O 7
ATOM 8334 N N . GLY A 1 47 ? -2.837 -1.003 -0.841 1.00 0.00 47 GLY A N 7
ATOM 8335 C CA . GLY A 1 47 ? -1.797 -1.958 -1.133 1.00 0.00 47 GLY A CA 7
ATOM 8336 C C . GLY A 1 47 ? -1.173 -1.833 -2.518 1.00 0.00 47 GLY A C 7
ATOM 8337 O O . GLY A 1 47 ? -0.027 -2.232 -2.709 1.00 0.00 47 GLY A O 7
ATOM 8341 N N . MET A 1 48 ? -1.897 -1.277 -3.489 1.00 0.00 48 MET A N 7
ATOM 8342 C CA . MET A 1 48 ? -1.330 -1.118 -4.831 1.00 0.00 48 MET A CA 7
ATOM 8343 C C . MET A 1 48 ? -0.204 -0.095 -4.791 1.00 0.00 48 MET A C 7
ATOM 8344 O O . MET A 1 48 ? 0.890 -0.328 -5.303 1.00 0.00 48 MET A O 7
ATOM 8358 N N . LEU A 1 49 ? -0.488 1.033 -4.154 1.00 0.00 49 LEU A N 7
ATOM 8359 C CA . LEU A 1 49 ? 0.479 2.109 -4.001 1.00 0.00 49 LEU A CA 7
ATOM 8360 C C . LEU A 1 49 ? 1.645 1.673 -3.123 1.00 0.00 49 LEU A C 7
ATOM 8361 O O . LEU A 1 49 ? 2.684 2.331 -3.088 1.00 0.00 49 LEU A O 7
ATOM 8377 N N . LEU A 1 50 ? 1.460 0.575 -2.392 1.00 0.00 50 LEU A N 7
ATOM 8378 C CA . LEU A 1 50 ? 2.494 0.084 -1.493 1.00 0.00 50 LEU A CA 7
ATOM 8379 C C . LEU A 1 50 ? 3.820 -0.137 -2.229 1.00 0.00 50 LEU A C 7
ATOM 8380 O O . LEU A 1 50 ? 4.876 -0.218 -1.603 1.00 0.00 50 LEU A O 7
ATOM 8396 N N . GLU A 1 51 ? 3.769 -0.226 -3.560 1.00 0.00 51 GLU A N 7
ATOM 8397 C CA . GLU A 1 51 ? 4.984 -0.421 -4.352 1.00 0.00 51 GLU A CA 7
ATOM 8398 C C . GLU A 1 51 ? 5.089 0.596 -5.489 1.00 0.00 51 GLU A C 7
ATOM 8399 O O . GLU A 1 51 ? 6.114 0.667 -6.168 1.00 0.00 51 GLU A O 7
ATOM 8411 N N . MET A 1 52 ? 4.036 1.384 -5.698 1.00 0.00 52 MET A N 7
ATOM 8412 C CA . MET A 1 52 ? 4.038 2.387 -6.756 1.00 0.00 52 MET A CA 7
ATOM 8413 C C . MET A 1 52 ? 4.996 3.527 -6.420 1.00 0.00 52 MET A C 7
ATOM 8414 O O . MET A 1 52 ? 6.114 3.580 -6.932 1.00 0.00 52 MET A O 7
ATOM 8428 N N . ASP A 1 53 ? 4.553 4.433 -5.554 1.00 0.00 53 ASP A N 7
ATOM 8429 C CA . ASP A 1 53 ? 5.378 5.568 -5.149 1.00 0.00 53 ASP A CA 7
ATOM 8430 C C . ASP A 1 53 ? 5.790 5.440 -3.686 1.00 0.00 53 ASP A C 7
ATOM 8431 O O . ASP A 1 53 ? 4.979 5.078 -2.836 1.00 0.00 53 ASP A O 7
ATOM 8440 N N . GLN A 1 54 ? 7.057 5.737 -3.402 1.00 0.00 54 GLN A N 7
ATOM 8441 C CA . GLN A 1 54 ? 7.583 5.650 -2.041 1.00 0.00 54 GLN A CA 7
ATOM 8442 C C . GLN A 1 54 ? 6.769 6.508 -1.076 1.00 0.00 54 GLN A C 7
ATOM 8443 O O . GLN A 1 54 ? 6.502 6.104 0.056 1.00 0.00 54 GLN A O 7
ATOM 8457 N N . THR A 1 55 ? 6.374 7.690 -1.528 1.00 0.00 55 THR A N 7
ATOM 8458 C CA . THR A 1 55 ? 5.586 8.595 -0.707 1.00 0.00 55 THR A CA 7
ATOM 8459 C C . THR A 1 55 ? 4.178 8.044 -0.511 1.00 0.00 55 THR A C 7
ATOM 8460 O O . THR A 1 55 ? 3.592 8.173 0.563 1.00 0.00 55 THR A O 7
ATOM 8471 N N . GLU A 1 56 ? 3.643 7.428 -1.561 1.00 0.00 56 GLU A N 7
ATOM 8472 C CA . GLU A 1 56 ? 2.303 6.856 -1.511 1.00 0.00 56 GLU A CA 7
ATOM 8473 C C . GLU A 1 56 ? 2.279 5.587 -0.663 1.00 0.00 56 GLU A C 7
ATOM 8474 O O . GLU A 1 56 ? 1.387 5.407 0.164 1.00 0.00 56 GLU A O 7
ATOM 8486 N N . VAL A 1 57 ? 3.267 4.713 -0.855 1.00 0.00 57 VAL A N 7
ATOM 8487 C CA . VAL A 1 57 ? 3.342 3.475 -0.079 1.00 0.00 57 VAL A CA 7
ATOM 8488 C C . VAL A 1 57 ? 3.388 3.791 1.406 1.00 0.00 57 VAL A C 7
ATOM 8489 O O . VAL A 1 57 ? 2.676 3.188 2.209 1.00 0.00 57 VAL A O 7
ATOM 8502 N N . LEU A 1 58 ? 4.231 4.749 1.754 1.00 0.00 58 LEU A N 7
ATOM 8503 C CA . LEU A 1 58 ? 4.384 5.170 3.132 1.00 0.00 58 LEU A CA 7
ATOM 8504 C C . LEU A 1 58 ? 3.089 5.787 3.651 1.00 0.00 58 LEU A C 7
ATOM 8505 O O . LEU A 1 58 ? 2.656 5.498 4.762 1.00 0.00 58 LEU A O 7
ATOM 8521 N N . HIS A 1 59 ? 2.496 6.656 2.845 1.00 0.00 59 HIS A N 7
ATOM 8522 C CA . HIS A 1 59 ? 1.267 7.349 3.219 1.00 0.00 59 HIS A CA 7
ATOM 8523 C C . HIS A 1 59 ? 0.036 6.437 3.261 1.00 0.00 59 HIS A C 7
ATOM 8524 O O . HIS A 1 59 ? -0.743 6.492 4.212 1.00 0.00 59 HIS A O 7
ATOM 8538 N N . LEU A 1 60 ? -0.177 5.646 2.210 1.00 0.00 60 LEU A N 7
ATOM 8539 C CA . LEU A 1 60 ? -1.365 4.791 2.134 1.00 0.00 60 LEU A CA 7
ATOM 8540 C C . LEU A 1 60 ? -1.457 3.775 3.269 1.00 0.00 60 LEU A C 7
ATOM 8541 O O . LEU A 1 60 ? -2.529 3.574 3.827 1.00 0.00 60 LEU A O 7
ATOM 8557 N N . LEU A 1 61 ? -0.351 3.131 3.605 1.00 0.00 61 LEU A N 7
ATOM 8558 C CA . LEU A 1 61 ? -0.359 2.130 4.667 1.00 0.00 61 LEU A CA 7
ATOM 8559 C C . LEU A 1 61 ? 0.184 2.702 5.973 1.00 0.00 61 LEU A C 7
ATOM 8560 O O . LEU A 1 61 ? 0.873 2.013 6.725 1.00 0.00 61 LEU A O 7
ATOM 8576 N N . GLU A 1 62 ? -0.150 3.967 6.244 1.00 0.00 62 GLU A N 7
ATOM 8577 C CA . GLU A 1 62 ? 0.288 4.637 7.469 1.00 0.00 62 GLU A CA 7
ATOM 8578 C C . GLU A 1 62 ? -0.618 5.820 7.817 1.00 0.00 62 GLU A C 7
ATOM 8579 O O . GLU A 1 62 ? -1.018 5.984 8.970 1.00 0.00 62 GLU A O 7
ATOM 8591 N N . SER A 1 63 ? -0.925 6.657 6.824 1.00 0.00 63 SER A N 7
ATOM 8592 C CA . SER A 1 63 ? -1.763 7.834 7.051 1.00 0.00 63 SER A CA 7
ATOM 8593 C C . SER A 1 63 ? -3.205 7.605 6.597 1.00 0.00 63 SER A C 7
ATOM 8594 O O . SER A 1 63 ? -3.478 6.735 5.771 1.00 0.00 63 SER A O 7
ATOM 8602 N N . PRO A 1 64 ? -4.149 8.396 7.143 1.00 0.00 64 PRO A N 7
ATOM 8603 C CA . PRO A 1 64 ? -5.568 8.294 6.806 1.00 0.00 64 PRO A CA 7
ATOM 8604 C C . PRO A 1 64 ? -5.924 9.067 5.538 1.00 0.00 64 PRO A C 7
ATOM 8605 O O . PRO A 1 64 ? -6.703 8.597 4.709 1.00 0.00 64 PRO A O 7
ATOM 8616 N N . ASP A 1 65 ? -5.346 10.255 5.388 1.00 0.00 65 ASP A N 7
ATOM 8617 C CA . ASP A 1 65 ? -5.599 11.083 4.223 1.00 0.00 65 ASP A CA 7
ATOM 8618 C C . ASP A 1 65 ? -5.062 10.421 2.962 1.00 0.00 65 ASP A C 7
ATOM 8619 O O . ASP A 1 65 ? -5.481 10.741 1.850 1.00 0.00 65 ASP A O 7
ATOM 8628 N N . ALA A 1 66 ? -4.126 9.494 3.144 1.00 0.00 66 ALA A N 7
ATOM 8629 C CA . ALA A 1 66 ? -3.526 8.785 2.027 1.00 0.00 66 ALA A CA 7
ATOM 8630 C C . ALA A 1 66 ? -4.569 7.954 1.295 1.00 0.00 66 ALA A C 7
ATOM 8631 O O . ALA A 1 66 ? -4.533 7.827 0.071 1.00 0.00 66 ALA A O 7
ATOM 8638 N N . LEU A 1 67 ? -5.502 7.393 2.054 1.00 0.00 67 LEU A N 7
ATOM 8639 C CA . LEU A 1 67 ? -6.561 6.575 1.485 1.00 0.00 67 LEU A CA 7
ATOM 8640 C C . LEU A 1 67 ? -7.478 7.412 0.600 1.00 0.00 67 LEU A C 7
ATOM 8641 O O . LEU A 1 67 ? -7.816 7.016 -0.513 1.00 0.00 67 LEU A O 7
ATOM 8657 N N . LYS A 1 68 ? -7.873 8.574 1.104 1.00 0.00 68 LYS A N 7
ATOM 8658 C CA . LYS A 1 68 ? -8.757 9.476 0.373 1.00 0.00 68 LYS A CA 7
ATOM 8659 C C . LYS A 1 68 ? -8.171 9.866 -0.981 1.00 0.00 68 LYS A C 7
ATOM 8660 O O . LYS A 1 68 ? -8.902 10.055 -1.955 1.00 0.00 68 LYS A O 7
ATOM 8679 N N . ALA A 1 69 ? -6.857 10.019 -1.026 1.00 0.00 69 ALA A N 7
ATOM 8680 C CA . ALA A 1 69 ? -6.167 10.424 -2.246 1.00 0.00 69 ALA A CA 7
ATOM 8681 C C . ALA A 1 69 ? -6.233 9.387 -3.366 1.00 0.00 69 ALA A C 7
ATOM 8682 O O . ALA A 1 69 ? -6.592 9.705 -4.501 1.00 0.00 69 ALA A O 7
ATOM 8689 N N . LYS A 1 70 ? -5.848 8.158 -3.049 1.00 0.00 70 LYS A N 7
ATOM 8690 C CA . LYS A 1 70 ? -5.820 7.089 -4.040 1.00 0.00 70 LYS A CA 7
ATOM 8691 C C . LYS A 1 70 ? -7.196 6.514 -4.296 1.00 0.00 70 LYS A C 7
ATOM 8692 O O . LYS A 1 70 ? -7.505 6.100 -5.409 1.00 0.00 70 LYS A O 7
ATOM 8711 N N . VAL A 1 71 ? -8.016 6.475 -3.264 1.00 0.00 71 VAL A N 7
ATOM 8712 C CA . VAL A 1 71 ? -9.364 5.923 -3.411 1.00 0.00 71 VAL A CA 7
ATOM 8713 C C . VAL A 1 71 ? -10.142 6.648 -4.497 1.00 0.00 71 VAL A C 7
ATOM 8714 O O . VAL A 1 71 ? -10.778 6.015 -5.336 1.00 0.00 71 VAL A O 7
ATOM 8727 N N . ALA A 1 72 ? -10.083 7.972 -4.494 1.00 0.00 72 ALA A N 7
ATOM 8728 C CA . ALA A 1 72 ? -10.785 8.757 -5.500 1.00 0.00 72 ALA A CA 7
ATOM 8729 C C . ALA A 1 72 ? -10.309 8.393 -6.904 1.00 0.00 72 ALA A C 7
ATOM 8730 O O . ALA A 1 72 ? -11.116 8.192 -7.811 1.00 0.00 72 ALA A O 7
ATOM 8737 N N . GLU A 1 73 ? -8.992 8.311 -7.074 1.00 0.00 73 GLU A N 7
ATOM 8738 C CA . GLU A 1 73 ? -8.404 7.973 -8.369 1.00 0.00 73 GLU A CA 7
ATOM 8739 C C . GLU A 1 73 ? -8.585 6.492 -8.711 1.00 0.00 73 GLU A C 7
ATOM 8740 O O . GLU A 1 73 ? -9.019 6.150 -9.811 1.00 0.00 73 GLU A O 7
ATOM 8752 N N . ALA A 1 74 ? -8.228 5.620 -7.772 1.00 0.00 74 ALA A N 7
ATOM 8753 C CA . ALA A 1 74 ? -8.323 4.176 -7.980 1.00 0.00 74 ALA A CA 7
ATOM 8754 C C . ALA A 1 74 ? -9.767 3.704 -8.132 1.00 0.00 74 ALA A C 7
ATOM 8755 O O . ALA A 1 74 ? -10.069 2.889 -9.003 1.00 0.00 74 ALA A O 7
ATOM 8762 N N . MET A 1 75 ? -10.659 4.203 -7.282 1.00 0.00 75 MET A N 7
ATOM 8763 C CA . MET A 1 75 ? -12.059 3.807 -7.339 1.00 0.00 75 MET A CA 7
ATOM 8764 C C . MET A 1 75 ? -12.659 4.111 -8.707 1.00 0.00 75 MET A C 7
ATOM 8765 O O . MET A 1 75 ? -13.569 3.420 -9.163 1.00 0.00 75 MET A O 7
ATOM 8779 N N . GLU A 1 76 ? -12.139 5.143 -9.364 1.00 0.00 76 GLU A N 7
ATOM 8780 C CA . GLU A 1 76 ? -12.628 5.519 -10.684 1.00 0.00 76 GLU A CA 7
ATOM 8781 C C . GLU A 1 76 ? -12.383 4.392 -11.681 1.00 0.00 76 GLU A C 7
ATOM 8782 O O . GLU A 1 76 ? -13.285 3.993 -12.417 1.00 0.00 76 GLU A O 7
ATOM 8794 N N . VAL A 1 77 ? -11.159 3.875 -11.691 1.00 0.00 77 VAL A N 7
ATOM 8795 C CA . VAL A 1 77 ? -10.797 2.784 -12.587 1.00 0.00 77 VAL A CA 7
ATOM 8796 C C . VAL A 1 77 ? -11.369 1.458 -12.094 1.00 0.00 77 VAL A C 7
ATOM 8797 O O . VAL A 1 77 ? -11.760 0.603 -12.889 1.00 0.00 77 VAL A O 7
ATOM 8810 N N . LEU A 1 78 ? -11.404 1.292 -10.774 1.00 0.00 78 LEU A N 7
ATOM 8811 C CA . LEU A 1 78 ? -11.916 0.068 -10.166 1.00 0.00 78 LEU A CA 7
ATOM 8812 C C . LEU A 1 78 ? -13.441 0.017 -10.212 1.00 0.00 78 LEU A C 7
ATOM 8813 O O . LEU A 1 78 ? -14.025 -0.730 -10.998 1.00 0.00 78 LEU A O 7
ATOM 8829 N N . ARG A 1 79 ? -14.078 0.810 -9.356 1.00 0.00 79 ARG A N 7
ATOM 8830 C CA . ARG A 1 79 ? -15.510 0.866 -9.270 1.00 0.00 79 ARG A CA 7
ATOM 8831 C C . ARG A 1 79 ? -16.125 1.337 -10.589 1.00 0.00 79 ARG A C 7
ATOM 8832 O O . ARG A 1 79 ? -17.226 0.922 -10.952 1.00 0.00 79 ARG A O 7
ATOM 8853 N N . SER A 1 80 ? -15.410 2.202 -11.300 1.00 0.00 80 SER A N 7
ATOM 8854 C CA . SER A 1 80 ? -15.892 2.721 -12.577 1.00 0.00 80 SER A CA 7
ATOM 8855 C C . SER A 1 80 ? -14.970 2.297 -13.717 1.00 0.00 80 SER A C 7
ATOM 8856 O O . SER A 1 80 ? -14.127 1.417 -13.550 1.00 0.00 80 SER A O 7
ATOM 8864 N N . ALA A 1 81 ? -15.135 2.929 -14.875 1.00 0.00 81 ALA A N 7
ATOM 8865 C CA . ALA A 1 81 ? -14.317 2.613 -16.039 1.00 0.00 81 ALA A CA 7
ATOM 8866 C C . ALA A 1 81 ? -13.964 3.872 -16.824 1.00 0.00 81 ALA A C 7
ATOM 8867 O O . ALA A 1 81 ? -14.760 4.807 -16.908 1.00 0.00 81 ALA A O 7
ATOM 8874 N N . GLN A 1 82 ? -12.766 3.887 -17.398 1.00 0.00 82 GLN A N 7
ATOM 8875 C CA . GLN A 1 82 ? -12.305 5.029 -18.179 1.00 0.00 82 GLN A CA 7
ATOM 8876 C C . GLN A 1 82 ? -11.357 4.582 -19.288 1.00 0.00 82 GLN A C 7
ATOM 8877 O O . GLN A 1 82 ? -11.576 4.882 -20.461 1.00 0.00 82 GLN A O 7
ATOM 8891 N N . GLN A 1 83 ? -10.306 3.858 -18.905 1.00 0.00 83 GLN A N 7
ATOM 8892 C CA . GLN A 1 83 ? -9.319 3.357 -19.854 1.00 0.00 83 GLN A CA 7
ATOM 8893 C C . GLN A 1 83 ? -8.954 4.412 -20.899 1.00 0.00 83 GLN A C 7
ATOM 8894 O O . GLN A 1 83 ? -9.171 4.218 -22.096 1.00 0.00 83 GLN A O 7
ATOM 8908 N N . HIS A 1 84 ? -8.396 5.526 -20.439 1.00 0.00 84 HIS A N 7
ATOM 8909 C CA . HIS A 1 84 ? -8.001 6.608 -21.333 1.00 0.00 84 HIS A CA 7
ATOM 8910 C C . HIS A 1 84 ? -6.590 7.093 -21.012 1.00 0.00 84 HIS A C 7
ATOM 8911 O O . HIS A 1 84 ? -6.280 7.416 -19.865 1.00 0.00 84 HIS A O 7
ATOM 8925 N N . THR A 1 85 ? -5.740 7.141 -22.032 1.00 0.00 85 THR A N 7
ATOM 8926 C CA . THR A 1 85 ? -4.362 7.585 -21.859 1.00 0.00 85 THR A CA 7
ATOM 8927 C C . THR A 1 85 ? -3.967 8.569 -22.956 1.00 0.00 85 THR A C 7
ATOM 8928 O O . THR A 1 85 ? -4.876 9.167 -23.570 1.00 0.00 85 THR A O 7
ATOM 8940 N N . GLY A 1 1 ? 31.898 -2.562 10.396 1.00 0.00 1 GLY A N 8
ATOM 8941 C CA . GLY A 1 1 ? 31.510 -1.124 10.425 1.00 0.00 1 GLY A CA 8
ATOM 8942 C C . GLY A 1 1 ? 31.805 -0.417 9.116 1.00 0.00 1 GLY A C 8
ATOM 8943 O O . GLY A 1 1 ? 32.768 0.343 9.023 1.00 0.00 1 GLY A O 8
ATOM 8949 N N . PRO A 1 2 ? 30.986 -0.649 8.076 1.00 0.00 2 PRO A N 8
ATOM 8950 C CA . PRO A 1 2 ? 31.176 -0.019 6.765 1.00 0.00 2 PRO A CA 8
ATOM 8951 C C . PRO A 1 2 ? 30.903 1.481 6.800 1.00 0.00 2 PRO A C 8
ATOM 8952 O O . PRO A 1 2 ? 31.691 2.276 6.286 1.00 0.00 2 PRO A O 8
ATOM 8963 N N . LEU A 1 3 ? 29.784 1.860 7.408 1.00 0.00 3 LEU A N 8
ATOM 8964 C CA . LEU A 1 3 ? 29.408 3.267 7.510 1.00 0.00 3 LEU A CA 8
ATOM 8965 C C . LEU A 1 3 ? 29.356 3.710 8.969 1.00 0.00 3 LEU A C 8
ATOM 8966 O O . LEU A 1 3 ? 29.816 4.798 9.313 1.00 0.00 3 LEU A O 8
ATOM 8982 N N . GLY A 1 4 ? 28.793 2.860 9.821 1.00 0.00 4 GLY A N 8
ATOM 8983 C CA . GLY A 1 4 ? 28.692 3.181 11.232 1.00 0.00 4 GLY A CA 8
ATOM 8984 C C . GLY A 1 4 ? 27.852 2.177 11.996 1.00 0.00 4 GLY A C 8
ATOM 8985 O O . GLY A 1 4 ? 28.377 1.399 12.794 1.00 0.00 4 GLY A O 8
ATOM 8989 N N . SER A 1 5 ? 26.546 2.194 11.753 1.00 0.00 5 SER A N 8
ATOM 8990 C CA . SER A 1 5 ? 25.632 1.277 12.425 1.00 0.00 5 SER A CA 8
ATOM 8991 C C . SER A 1 5 ? 25.724 -0.123 11.820 1.00 0.00 5 SER A C 8
ATOM 8992 O O . SER A 1 5 ? 26.279 -0.305 10.737 1.00 0.00 5 SER A O 8
ATOM 9000 N N . PRO A 1 6 ? 25.178 -1.134 12.517 1.00 0.00 6 PRO A N 8
ATOM 9001 C CA . PRO A 1 6 ? 25.200 -2.522 12.043 1.00 0.00 6 PRO A CA 8
ATOM 9002 C C . PRO A 1 6 ? 24.680 -2.655 10.616 1.00 0.00 6 PRO A C 8
ATOM 9003 O O . PRO A 1 6 ? 25.311 -3.288 9.770 1.00 0.00 6 PRO A O 8
ATOM 9014 N N . ILE A 1 7 ? 23.524 -2.052 10.355 1.00 0.00 7 ILE A N 8
ATOM 9015 C CA . ILE A 1 7 ? 22.919 -2.102 9.032 1.00 0.00 7 ILE A CA 8
ATOM 9016 C C . ILE A 1 7 ? 23.764 -1.345 8.013 1.00 0.00 7 ILE A C 8
ATOM 9017 O O . ILE A 1 7 ? 24.302 -0.278 8.309 1.00 0.00 7 ILE A O 8
ATOM 9033 N N . GLY A 1 8 ? 23.878 -1.903 6.813 1.00 0.00 8 GLY A N 8
ATOM 9034 C CA . GLY A 1 8 ? 24.660 -1.266 5.769 1.00 0.00 8 GLY A CA 8
ATOM 9035 C C . GLY A 1 8 ? 25.218 -2.261 4.770 1.00 0.00 8 GLY A C 8
ATOM 9036 O O . GLY A 1 8 ? 24.475 -3.065 4.206 1.00 0.00 8 GLY A O 8
ATOM 9040 N N . ALA A 1 9 ? 26.527 -2.205 4.551 1.00 0.00 9 ALA A N 8
ATOM 9041 C CA . ALA A 1 9 ? 27.184 -3.108 3.612 1.00 0.00 9 ALA A CA 8
ATOM 9042 C C . ALA A 1 9 ? 26.982 -4.564 4.017 1.00 0.00 9 ALA A C 8
ATOM 9043 O O . ALA A 1 9 ? 26.937 -5.454 3.168 1.00 0.00 9 ALA A O 8
ATOM 9050 N N . LEU A 1 10 ? 26.861 -4.800 5.320 1.00 0.00 10 LEU A N 8
ATOM 9051 C CA . LEU A 1 10 ? 26.663 -6.150 5.837 1.00 0.00 10 LEU A CA 8
ATOM 9052 C C . LEU A 1 10 ? 25.403 -6.779 5.251 1.00 0.00 10 LEU A C 8
ATOM 9053 O O . LEU A 1 10 ? 25.388 -7.962 4.913 1.00 0.00 10 LEU A O 8
ATOM 9069 N N . ALA A 1 11 ? 24.350 -5.979 5.134 1.00 0.00 11 ALA A N 8
ATOM 9070 C CA . ALA A 1 11 ? 23.084 -6.455 4.589 1.00 0.00 11 ALA A CA 8
ATOM 9071 C C . ALA A 1 11 ? 22.174 -5.287 4.220 1.00 0.00 11 ALA A C 8
ATOM 9072 O O . ALA A 1 11 ? 21.156 -5.050 4.871 1.00 0.00 11 ALA A O 8
ATOM 9079 N N . SER A 1 12 ? 22.551 -4.559 3.174 1.00 0.00 12 SER A N 8
ATOM 9080 C CA . SER A 1 12 ? 21.771 -3.413 2.721 1.00 0.00 12 SER A CA 8
ATOM 9081 C C . SER A 1 12 ? 20.480 -3.859 2.042 1.00 0.00 12 SER A C 8
ATOM 9082 O O . SER A 1 12 ? 19.393 -3.402 2.394 1.00 0.00 12 SER A O 8
ATOM 9090 N N . ALA A 1 13 ? 20.605 -4.754 1.066 1.00 0.00 13 ALA A N 8
ATOM 9091 C CA . ALA A 1 13 ? 19.447 -5.257 0.338 1.00 0.00 13 ALA A CA 8
ATOM 9092 C C . ALA A 1 13 ? 18.483 -5.985 1.269 1.00 0.00 13 ALA A C 8
ATOM 9093 O O . ALA A 1 13 ? 17.269 -5.812 1.180 1.00 0.00 13 ALA A O 8
ATOM 9100 N N . LEU A 1 14 ? 19.034 -6.799 2.160 1.00 0.00 14 LEU A N 8
ATOM 9101 C CA . LEU A 1 14 ? 18.226 -7.555 3.110 1.00 0.00 14 LEU A CA 8
ATOM 9102 C C . LEU A 1 14 ? 17.432 -6.621 4.018 1.00 0.00 14 LEU A C 8
ATOM 9103 O O . LEU A 1 14 ? 16.271 -6.882 4.333 1.00 0.00 14 LEU A O 8
ATOM 9119 N N . ALA A 1 15 ? 18.070 -5.535 4.439 1.00 0.00 15 ALA A N 8
ATOM 9120 C CA . ALA A 1 15 ? 17.430 -4.563 5.317 1.00 0.00 15 ALA A CA 8
ATOM 9121 C C . ALA A 1 15 ? 16.175 -3.974 4.680 1.00 0.00 15 ALA A C 8
ATOM 9122 O O . ALA A 1 15 ? 15.296 -3.469 5.376 1.00 0.00 15 ALA A O 8
ATOM 9129 N N . ASN A 1 16 ? 16.095 -4.036 3.353 1.00 0.00 16 ASN A N 8
ATOM 9130 C CA . ASN A 1 16 ? 14.944 -3.500 2.637 1.00 0.00 16 ASN A CA 8
ATOM 9131 C C . ASN A 1 16 ? 14.712 -4.245 1.324 1.00 0.00 16 ASN A C 8
ATOM 9132 O O . ASN A 1 16 ? 15.552 -4.217 0.4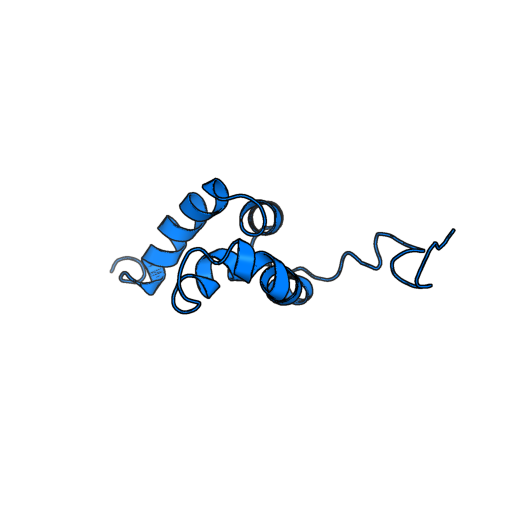24 1.00 0.00 16 ASN A O 8
ATOM 9143 N N . SER A 1 17 ? 13.565 -4.906 1.221 1.00 0.00 17 SER A N 8
ATOM 9144 C CA . SER A 1 17 ? 13.218 -5.655 0.018 1.00 0.00 17 SER A CA 8
ATOM 9145 C C . SER A 1 17 ? 12.483 -4.763 -0.980 1.00 0.00 17 SER A C 8
ATOM 9146 O O . SER A 1 17 ? 11.952 -3.715 -0.614 1.00 0.00 17 SER A O 8
ATOM 9154 N N . PRO A 1 18 ? 12.442 -5.170 -2.262 1.00 0.00 18 PRO A N 8
ATOM 9155 C CA . PRO A 1 18 ? 11.768 -4.402 -3.312 1.00 0.00 18 PRO A CA 8
ATOM 9156 C C . PRO A 1 18 ? 10.396 -3.893 -2.872 1.00 0.00 18 PRO A C 8
ATOM 9157 O O . PRO A 1 18 ? 9.750 -4.495 -2.013 1.00 0.00 18 PRO A O 8
ATOM 9168 N N . PRO A 1 19 ? 9.934 -2.771 -3.451 1.00 0.00 19 PRO A N 8
ATOM 9169 C CA . PRO A 1 19 ? 8.634 -2.186 -3.106 1.00 0.00 19 PRO A CA 8
ATOM 9170 C C . PRO A 1 19 ? 7.491 -3.184 -3.255 1.00 0.00 19 PRO A C 8
ATOM 9171 O O . PRO A 1 19 ? 6.556 -3.193 -2.455 1.00 0.00 19 PRO A O 8
ATOM 9182 N N . GLU A 1 20 ? 7.573 -4.026 -4.280 1.00 0.00 20 GLU A N 8
ATOM 9183 C CA . GLU A 1 20 ? 6.545 -5.030 -4.526 1.00 0.00 20 GLU A CA 8
ATOM 9184 C C . GLU A 1 20 ? 6.562 -6.100 -3.440 1.00 0.00 20 GLU A C 8
ATOM 9185 O O . GLU A 1 20 ? 5.510 -6.608 -3.029 1.00 0.00 20 GLU A O 8
ATOM 9197 N N . THR A 1 21 ? 7.763 -6.437 -2.972 1.00 0.00 21 THR A N 8
ATOM 9198 C CA . THR A 1 21 ? 7.910 -7.446 -1.932 1.00 0.00 21 THR A CA 8
ATOM 9199 C C . THR A 1 21 ? 7.235 -6.975 -0.660 1.00 0.00 21 THR A C 8
ATOM 9200 O O . THR A 1 21 ? 6.434 -7.696 -0.065 1.00 0.00 21 THR A O 8
ATOM 9211 N N . GLN A 1 22 ? 7.519 -5.743 -0.281 1.00 0.00 22 GLN A N 8
ATOM 9212 C CA . GLN A 1 22 ? 6.885 -5.162 0.890 1.00 0.00 22 GLN A CA 8
ATOM 9213 C C . GLN A 1 22 ? 5.428 -4.939 0.581 1.00 0.00 22 GLN A C 8
ATOM 9214 O O . GLN A 1 22 ? 4.556 -5.225 1.394 1.00 0.00 22 GLN A O 8
ATOM 9228 N N . ARG A 1 23 ? 5.189 -4.382 -0.607 1.00 0.00 23 ARG A N 8
ATOM 9229 C CA . ARG A 1 23 ? 3.855 -4.058 -1.065 1.00 0.00 23 ARG A CA 8
ATOM 9230 C C . ARG A 1 23 ? 2.805 -4.864 -0.322 1.00 0.00 23 ARG A C 8
ATOM 9231 O O . ARG A 1 23 ? 2.309 -4.438 0.714 1.00 0.00 23 ARG A O 8
ATOM 9252 N N . MET A 1 24 ? 2.486 -6.035 -0.830 1.00 0.00 24 MET A N 8
ATOM 9253 C CA . MET A 1 24 ? 1.499 -6.873 -0.179 1.00 0.00 24 MET A CA 8
ATOM 9254 C C . MET A 1 24 ? 1.906 -7.191 1.259 1.00 0.00 24 MET A C 8
ATOM 9255 O O . MET A 1 24 ? 1.051 -7.323 2.131 1.00 0.00 24 MET A O 8
ATOM 9269 N N . MET A 1 25 ? 3.206 -7.345 1.500 1.00 0.00 25 MET A N 8
ATOM 9270 C CA . MET A 1 25 ? 3.691 -7.682 2.838 1.00 0.00 25 MET A CA 8
ATOM 9271 C C . MET A 1 25 ? 3.243 -6.660 3.889 1.00 0.00 25 MET A C 8
ATOM 9272 O O . MET A 1 25 ? 2.666 -7.043 4.906 1.00 0.00 25 MET A O 8
ATOM 9286 N N . LEU A 1 26 ? 3.472 -5.363 3.650 1.00 0.00 26 LEU A N 8
ATOM 9287 C CA . LEU A 1 26 ? 3.029 -4.356 4.613 1.00 0.00 26 LEU A CA 8
ATOM 9288 C C . LEU A 1 26 ? 1.513 -4.300 4.602 1.00 0.00 26 LEU A C 8
ATOM 9289 O O . LEU A 1 26 ? 0.879 -4.383 5.646 1.00 0.00 26 LEU A O 8
ATOM 9305 N N . GLY A 1 27 ? 0.927 -4.206 3.403 1.00 0.00 27 GLY A N 8
ATOM 9306 C CA . GLY A 1 27 ? -0.493 -4.194 3.283 1.00 0.00 27 GLY A CA 8
ATOM 9307 C C . GLY A 1 27 ? -1.081 -5.418 3.941 1.00 0.00 27 GLY A C 8
ATOM 9308 O O . GLY A 1 27 ? -2.191 -5.383 4.440 1.00 0.00 27 GLY A O 8
ATOM 9312 N N . GLU A 1 28 ? -0.330 -6.497 3.998 1.00 0.00 28 GLU A N 8
ATOM 9313 C CA . GLU A 1 28 ? -0.830 -7.681 4.660 1.00 0.00 28 GLU A CA 8
ATOM 9314 C C . GLU A 1 28 ? -1.214 -7.315 6.090 1.00 0.00 28 GLU A C 8
ATOM 9315 O O . GLU A 1 28 ? -2.297 -7.659 6.566 1.00 0.00 28 GLU A O 8
ATOM 9327 N N . ASN A 1 29 ? -0.321 -6.586 6.758 1.00 0.00 29 ASN A N 8
ATOM 9328 C CA . ASN A 1 29 ? -0.560 -6.158 8.137 1.00 0.00 29 ASN A CA 8
ATOM 9329 C C . ASN A 1 29 ? -1.142 -4.746 8.216 1.00 0.00 29 ASN A C 8
ATOM 9330 O O . ASN A 1 29 ? -2.104 -4.499 8.944 1.00 0.00 29 ASN A O 8
ATOM 9341 N N . LEU A 1 30 ? -0.543 -3.814 7.492 1.00 0.00 30 LEU A N 8
ATOM 9342 C CA . LEU A 1 30 ? -1.000 -2.433 7.522 1.00 0.00 30 LEU A CA 8
ATOM 9343 C C . LEU A 1 30 ? -2.188 -2.191 6.581 1.00 0.00 30 LEU A C 8
ATOM 9344 O O . LEU A 1 30 ? -2.994 -1.307 6.844 1.00 0.00 30 LEU A O 8
ATOM 9360 N N . TYR A 1 31 ? -2.325 -2.981 5.507 1.00 0.00 31 TYR A N 8
ATOM 9361 C CA . TYR A 1 31 ? -3.468 -2.805 4.607 1.00 0.00 31 TYR A CA 8
ATOM 9362 C C . TYR A 1 31 ? -4.740 -3.122 5.367 1.00 0.00 31 TYR A C 8
ATOM 9363 O O . TYR A 1 31 ? -5.670 -2.335 5.336 1.00 0.00 31 TYR A O 8
ATOM 9381 N N . PRO A 1 32 ? -4.814 -4.239 6.119 1.00 0.00 32 PRO A N 8
ATOM 9382 C CA . PRO A 1 32 ? -6.006 -4.510 6.894 1.00 0.00 32 PRO A CA 8
ATOM 9383 C C . PRO A 1 32 ? -6.255 -3.337 7.825 1.00 0.00 32 PRO A C 8
ATOM 9384 O O . PRO A 1 32 ? -7.398 -3.014 8.148 1.00 0.00 32 PRO A O 8
ATOM 9395 N N . LEU A 1 33 ? -5.162 -2.676 8.232 1.00 0.00 33 LEU A N 8
ATOM 9396 C CA . LEU A 1 33 ? -5.272 -1.519 9.092 1.00 0.00 33 LEU A CA 8
ATOM 9397 C C . LEU A 1 33 ? -5.741 -0.340 8.271 1.00 0.00 33 LEU A C 8
ATOM 9398 O O . LEU A 1 33 ? -6.656 0.385 8.663 1.00 0.00 33 LEU A O 8
ATOM 9414 N N . VAL A 1 34 ? -5.122 -0.170 7.103 1.00 0.00 34 VAL A N 8
ATOM 9415 C CA . VAL A 1 34 ? -5.504 0.903 6.219 1.00 0.00 34 VAL A CA 8
ATOM 9416 C C . VAL A 1 34 ? -6.800 0.576 5.530 1.00 0.00 34 VAL A C 8
ATOM 9417 O O . VAL A 1 34 ? -7.737 1.370 5.553 1.00 0.00 34 VAL A O 8
ATOM 9430 N N . ASP A 1 35 ? -6.849 -0.630 4.967 1.00 0.00 35 ASP A N 8
ATOM 9431 C CA . ASP A 1 35 ? -8.052 -1.148 4.301 1.00 0.00 35 ASP A CA 8
ATOM 9432 C C . ASP A 1 35 ? -9.304 -0.323 4.648 1.00 0.00 35 ASP A C 8
ATOM 9433 O O . ASP A 1 35 ? -10.109 -0.730 5.486 1.00 0.00 35 ASP A O 8
ATOM 9442 N N . GLN A 1 36 ? -9.449 0.844 4.025 1.00 0.00 36 GLN A N 8
ATOM 9443 C CA . GLN A 1 36 ? -10.594 1.720 4.302 1.00 0.00 36 GLN A CA 8
ATOM 9444 C C . GLN A 1 36 ? -11.914 1.058 3.924 1.00 0.00 36 GLN A C 8
ATOM 9445 O O . GLN A 1 36 ? -12.813 0.924 4.754 1.00 0.00 36 GLN A O 8
ATOM 9459 N N . LEU A 1 37 ? -12.030 0.661 2.666 1.00 0.00 37 LEU A N 8
ATOM 9460 C CA . LEU A 1 37 ? -13.251 0.029 2.174 1.00 0.00 37 LEU A CA 8
ATOM 9461 C C . LEU A 1 37 ? -13.195 -1.486 2.351 1.00 0.00 37 LEU A C 8
ATOM 9462 O O . LEU A 1 37 ? -12.428 -1.995 3.168 1.00 0.00 37 LEU A O 8
ATOM 9478 N N . GLU A 1 38 ? -14.008 -2.205 1.581 1.00 0.00 38 GLU A N 8
ATOM 9479 C CA . GLU A 1 38 ? -14.037 -3.658 1.658 1.00 0.00 38 GLU A CA 8
ATOM 9480 C C . GLU A 1 38 ? -12.767 -4.246 1.058 1.00 0.00 38 GLU A C 8
ATOM 9481 O O . GLU A 1 38 ? -12.040 -3.568 0.334 1.00 0.00 38 GLU A O 8
ATOM 9493 N N . HIS A 1 39 ? -12.502 -5.511 1.366 1.00 0.00 39 HIS A N 8
ATOM 9494 C CA . HIS A 1 39 ? -11.313 -6.194 0.865 1.00 0.00 39 HIS A CA 8
ATOM 9495 C C . HIS A 1 39 ? -11.129 -5.985 -0.641 1.00 0.00 39 HIS A C 8
ATOM 9496 O O . HIS A 1 39 ? -10.020 -6.102 -1.159 1.00 0.00 39 HIS A O 8
ATOM 9510 N N . ASP A 1 40 ? -12.222 -5.689 -1.336 1.00 0.00 40 ASP A N 8
ATOM 9511 C CA . ASP A 1 40 ? -12.179 -5.480 -2.780 1.00 0.00 40 ASP A CA 8
ATOM 9512 C C . ASP A 1 40 ? -11.244 -4.335 -3.172 1.00 0.00 40 ASP A C 8
ATOM 9513 O O . ASP A 1 40 ? -10.102 -4.566 -3.570 1.00 0.00 40 ASP A O 8
ATOM 9522 N N . GLN A 1 41 ? -11.741 -3.104 -3.085 1.00 0.00 41 GLN A N 8
ATOM 9523 C CA . GLN A 1 41 ? -10.955 -1.930 -3.461 1.00 0.00 41 GLN A CA 8
ATOM 9524 C C . GLN A 1 41 ? -9.978 -1.516 -2.366 1.00 0.00 41 GLN A C 8
ATOM 9525 O O . GLN A 1 41 ? -8.942 -0.913 -2.648 1.00 0.00 41 GLN A O 8
ATOM 9539 N N . ALA A 1 42 ? -10.312 -1.822 -1.119 1.00 0.00 42 ALA A N 8
ATOM 9540 C CA . ALA A 1 42 ? -9.454 -1.455 0.005 1.00 0.00 42 ALA A CA 8
ATOM 9541 C C . ALA A 1 42 ? -8.019 -1.921 -0.213 1.00 0.00 42 ALA A C 8
ATOM 9542 O O . ALA A 1 42 ? -7.068 -1.183 0.043 1.00 0.00 42 ALA A O 8
ATOM 9549 N N . ALA A 1 43 ? -7.873 -3.151 -0.688 1.00 0.00 43 ALA A N 8
ATOM 9550 C CA . ALA A 1 43 ? -6.558 -3.723 -0.943 1.00 0.00 43 ALA A CA 8
ATOM 9551 C C . ALA A 1 43 ? -5.913 -3.087 -2.163 1.00 0.00 43 ALA A C 8
ATOM 9552 O O . ALA A 1 43 ? -4.690 -2.977 -2.246 1.00 0.00 43 ALA A O 8
ATOM 9559 N N . LYS A 1 44 ? -6.741 -2.696 -3.122 1.00 0.00 44 LYS A N 8
ATOM 9560 C CA . LYS A 1 44 ? -6.244 -2.104 -4.352 1.00 0.00 44 LYS A CA 8
ATOM 9561 C C . LYS A 1 44 ? -5.663 -0.706 -4.143 1.00 0.00 44 LYS A C 8
ATOM 9562 O O . LYS A 1 44 ? -4.574 -0.421 -4.619 1.00 0.00 44 LYS A O 8
ATOM 9581 N N . VAL A 1 45 ? -6.387 0.179 -3.467 1.00 0.00 45 VAL A N 8
ATOM 9582 C CA . VAL A 1 45 ? -5.887 1.539 -3.276 1.00 0.00 45 VAL A CA 8
ATOM 9583 C C . VAL A 1 45 ? -4.701 1.628 -2.301 1.00 0.00 45 VAL A C 8
ATOM 9584 O O . VAL A 1 45 ? -3.676 2.224 -2.631 1.00 0.00 45 VAL A O 8
ATOM 9597 N N . THR A 1 46 ? -4.837 1.056 -1.103 1.00 0.00 46 THR A N 8
ATOM 9598 C CA . THR A 1 46 ? -3.759 1.116 -0.116 1.00 0.00 46 THR A CA 8
ATOM 9599 C C . THR A 1 46 ? -2.568 0.249 -0.482 1.00 0.00 46 THR A C 8
ATOM 9600 O O . THR A 1 46 ? -1.419 0.681 -0.421 1.00 0.00 46 THR A O 8
ATOM 9611 N N . GLY A 1 47 ? -2.868 -1.000 -0.790 1.00 0.00 47 GLY A N 8
ATOM 9612 C CA . GLY A 1 47 ? -1.835 -1.966 -1.081 1.00 0.00 47 GLY A CA 8
ATOM 9613 C C . GLY A 1 47 ? -1.161 -1.827 -2.444 1.00 0.00 47 GLY A C 8
ATOM 9614 O O . GLY A 1 47 ? -0.022 -2.258 -2.601 1.00 0.00 47 GLY A O 8
ATOM 9618 N N . MET A 1 48 ? -1.831 -1.240 -3.438 1.00 0.00 48 MET A N 8
ATOM 9619 C CA . MET A 1 48 ? -1.207 -1.087 -4.758 1.00 0.00 48 MET A CA 8
ATOM 9620 C C . MET A 1 48 ? -0.087 -0.060 -4.685 1.00 0.00 48 MET A C 8
ATOM 9621 O O . MET A 1 48 ? 1.030 -0.301 -5.148 1.00 0.00 48 MET A O 8
ATOM 9635 N N . LEU A 1 49 ? -0.393 1.078 -4.077 1.00 0.00 49 LEU A N 8
ATOM 9636 C CA . LEU A 1 49 ? 0.575 2.148 -3.902 1.00 0.00 49 LEU A CA 8
ATOM 9637 C C . LEU A 1 49 ? 1.738 1.687 -3.034 1.00 0.00 49 LEU A C 8
ATOM 9638 O O . LEU A 1 49 ? 2.782 2.337 -2.983 1.00 0.00 49 LEU A O 8
ATOM 9654 N N . LEU A 1 50 ? 1.542 0.576 -2.329 1.00 0.00 50 LEU A N 8
ATOM 9655 C CA . LEU A 1 50 ? 2.563 0.050 -1.440 1.00 0.00 50 LEU A CA 8
ATOM 9656 C C . LEU A 1 50 ? 3.893 -0.169 -2.172 1.00 0.00 50 LEU A C 8
ATOM 9657 O O . LEU A 1 50 ? 4.947 -0.254 -1.545 1.00 0.00 50 LEU A O 8
ATOM 9673 N N . GLU A 1 51 ? 3.846 -0.246 -3.502 1.00 0.00 51 GLU A N 8
ATOM 9674 C CA . GLU A 1 51 ? 5.064 -0.437 -4.291 1.00 0.00 51 GLU A CA 8
ATOM 9675 C C . GLU A 1 51 ? 5.225 0.664 -5.338 1.00 0.00 51 GLU A C 8
ATOM 9676 O O . GLU A 1 51 ? 6.339 0.956 -5.772 1.00 0.00 51 GLU A O 8
ATOM 9688 N N . MET A 1 52 ? 4.113 1.274 -5.739 1.00 0.00 52 MET A N 8
ATOM 9689 C CA . MET A 1 52 ? 4.146 2.341 -6.735 1.00 0.00 52 MET A CA 8
ATOM 9690 C C . MET A 1 52 ? 5.108 3.450 -6.317 1.00 0.00 52 MET A C 8
ATOM 9691 O O . MET A 1 52 ? 6.194 3.586 -6.879 1.00 0.00 52 MET A O 8
ATOM 9705 N N . ASP A 1 53 ? 4.701 4.242 -5.328 1.00 0.00 53 ASP A N 8
ATOM 9706 C CA . ASP A 1 53 ? 5.533 5.339 -4.842 1.00 0.00 53 ASP A CA 8
ATOM 9707 C C . ASP A 1 53 ? 5.895 5.148 -3.371 1.00 0.00 53 ASP A C 8
ATOM 9708 O O . ASP A 1 53 ? 5.049 4.779 -2.556 1.00 0.00 53 ASP A O 8
ATOM 9717 N N . GLN A 1 54 ? 7.157 5.409 -3.038 1.00 0.00 54 GLN A N 8
ATOM 9718 C CA . GLN A 1 54 ? 7.632 5.273 -1.664 1.00 0.00 54 GLN A CA 8
ATOM 9719 C C . GLN A 1 54 ? 6.844 6.187 -0.731 1.00 0.00 54 GLN A C 8
ATOM 9720 O O . GLN A 1 54 ? 6.561 5.837 0.415 1.00 0.00 54 GLN A O 8
ATOM 9734 N N . THR A 1 55 ? 6.492 7.359 -1.236 1.00 0.00 55 THR A N 8
ATOM 9735 C CA . THR A 1 55 ? 5.724 8.330 -0.470 1.00 0.00 55 THR A CA 8
ATOM 9736 C C . THR A 1 55 ? 4.287 7.851 -0.287 1.00 0.00 55 THR A C 8
ATOM 9737 O O . THR A 1 55 ? 3.719 7.953 0.800 1.00 0.00 55 THR A O 8
ATOM 9748 N N . GLU A 1 56 ? 3.703 7.334 -1.367 1.00 0.00 56 GLU A N 8
ATOM 9749 C CA . GLU A 1 56 ? 2.329 6.844 -1.337 1.00 0.00 56 GLU A CA 8
ATOM 9750 C C . GLU A 1 56 ? 2.212 5.579 -0.491 1.00 0.00 56 GLU A C 8
ATOM 9751 O O . GLU A 1 56 ? 1.286 5.445 0.302 1.00 0.00 56 GLU A O 8
ATOM 9763 N N . VAL A 1 57 ? 3.158 4.657 -0.651 1.00 0.00 57 VAL A N 8
ATOM 9764 C CA . VAL A 1 57 ? 3.141 3.415 0.122 1.00 0.00 57 VAL A CA 8
ATOM 9765 C C . VAL A 1 57 ? 3.146 3.727 1.614 1.00 0.00 57 VAL A C 8
ATOM 9766 O O . VAL A 1 57 ? 2.373 3.157 2.385 1.00 0.00 57 VAL A O 8
ATOM 9779 N N . LEU A 1 58 ? 4.023 4.639 2.005 1.00 0.00 58 LEU A N 8
ATOM 9780 C CA . LEU A 1 58 ? 4.141 5.042 3.393 1.00 0.00 58 LEU A CA 8
ATOM 9781 C C . LEU A 1 58 ? 2.860 5.723 3.868 1.00 0.00 58 LEU A C 8
ATOM 9782 O O . LEU A 1 58 ? 2.355 5.438 4.949 1.00 0.00 58 LEU A O 8
ATOM 9798 N N . HIS A 1 59 ? 2.358 6.639 3.051 1.00 0.00 59 HIS A N 8
ATOM 9799 C CA . HIS A 1 59 ? 1.150 7.392 3.373 1.00 0.00 59 HIS A CA 8
ATOM 9800 C C . HIS A 1 59 ? -0.122 6.538 3.319 1.00 0.00 59 HIS A C 8
ATOM 9801 O O . HIS A 1 59 ? -0.969 6.625 4.208 1.00 0.00 59 HIS A O 8
ATOM 9815 N N . LEU A 1 60 ? -0.276 5.752 2.255 1.00 0.00 60 LEU A N 8
ATOM 9816 C CA . LEU A 1 60 ? -1.478 4.934 2.072 1.00 0.00 60 LEU A CA 8
ATOM 9817 C C . LEU A 1 60 ? -1.636 3.852 3.138 1.00 0.00 60 LEU A C 8
ATOM 9818 O O . LEU A 1 60 ? -2.731 3.644 3.634 1.00 0.00 60 LEU A O 8
ATOM 9834 N N . LEU A 1 61 ? -0.559 3.161 3.487 1.00 0.00 61 LEU A N 8
ATOM 9835 C CA . LEU A 1 61 ? -0.634 2.100 4.494 1.00 0.00 61 LEU A CA 8
ATOM 9836 C C . LEU A 1 61 ? -0.246 2.624 5.875 1.00 0.00 61 LEU A C 8
ATOM 9837 O O . LEU A 1 61 ? 0.375 1.915 6.666 1.00 0.00 61 LEU A O 8
ATOM 9853 N N . GLU A 1 62 ? -0.618 3.874 6.161 1.00 0.00 62 GLU A N 8
ATOM 9854 C CA . GLU A 1 62 ? -0.307 4.486 7.452 1.00 0.00 62 GLU A CA 8
ATOM 9855 C C . GLU A 1 62 ? -1.288 5.605 7.800 1.00 0.00 62 GLU A C 8
ATOM 9856 O O . GLU A 1 62 ? -1.811 5.652 8.913 1.00 0.00 62 GLU A O 8
ATOM 9868 N N . SER A 1 63 ? -1.519 6.522 6.859 1.00 0.00 63 SER A N 8
ATOM 9869 C CA . SER A 1 63 ? -2.421 7.645 7.105 1.00 0.00 63 SER A CA 8
ATOM 9870 C C . SER A 1 63 ? -3.746 7.488 6.362 1.00 0.00 63 SER A C 8
ATOM 9871 O O . SER A 1 63 ? -3.790 6.933 5.264 1.00 0.00 63 SER A O 8
ATOM 9879 N N . PRO A 1 64 ? -4.851 7.988 6.953 1.00 0.00 64 PRO A N 8
ATOM 9880 C CA . PRO A 1 64 ? -6.181 7.914 6.344 1.00 0.00 64 PRO A CA 8
ATOM 9881 C C . PRO A 1 64 ? -6.320 8.881 5.171 1.00 0.00 64 PRO A C 8
ATOM 9882 O O . PRO A 1 64 ? -6.779 8.502 4.093 1.00 0.00 64 PRO A O 8
ATOM 9893 N N . ASP A 1 65 ? -5.909 10.129 5.389 1.00 0.00 65 ASP A N 8
ATOM 9894 C CA . ASP A 1 65 ? -5.974 11.152 4.348 1.00 0.00 65 ASP A CA 8
ATOM 9895 C C . ASP A 1 65 ? -5.286 10.663 3.079 1.00 0.00 65 ASP A C 8
ATOM 9896 O O . ASP A 1 65 ? -5.647 11.048 1.966 1.00 0.00 65 ASP A O 8
ATOM 9905 N N . ALA A 1 66 ? -4.297 9.803 3.270 1.00 0.00 66 ALA A N 8
ATOM 9906 C CA . ALA A 1 66 ? -3.545 9.235 2.163 1.00 0.00 66 ALA A CA 8
ATOM 9907 C C . ALA A 1 66 ? -4.453 8.391 1.279 1.00 0.00 66 ALA A C 8
ATOM 9908 O O . ALA A 1 66 ? -4.285 8.338 0.061 1.00 0.00 66 ALA A O 8
ATOM 9915 N N . LEU A 1 67 ? -5.411 7.727 1.912 1.00 0.00 67 LEU A N 8
ATOM 9916 C CA . LEU A 1 67 ? -6.357 6.870 1.210 1.00 0.00 67 LEU A CA 8
ATOM 9917 C C . LEU A 1 67 ? -7.268 7.669 0.285 1.00 0.00 67 LEU A C 8
ATOM 9918 O O . LEU A 1 67 ? -7.548 7.249 -0.833 1.00 0.00 67 LEU A O 8
ATOM 9934 N N . LYS A 1 68 ? -7.729 8.817 0.757 1.00 0.00 68 LYS A N 8
ATOM 9935 C CA . LYS A 1 68 ? -8.623 9.662 -0.028 1.00 0.00 68 LYS A CA 8
ATOM 9936 C C . LYS A 1 68 ? -8.026 9.976 -1.396 1.00 0.00 68 LYS A C 8
ATOM 9937 O O . LYS A 1 68 ? -8.745 10.088 -2.389 1.00 0.00 68 LYS A O 8
ATOM 9956 N N . ALA A 1 69 ? -6.714 10.132 -1.432 1.00 0.00 69 ALA A N 8
ATOM 9957 C CA . ALA A 1 69 ? -6.008 10.453 -2.666 1.00 0.00 69 ALA A CA 8
ATOM 9958 C C . ALA A 1 69 ? -6.039 9.317 -3.683 1.00 0.00 69 ALA A C 8
ATOM 9959 O O . ALA A 1 69 ? -6.396 9.517 -4.844 1.00 0.00 69 ALA A O 8
ATOM 9966 N N . LYS A 1 70 ? -5.633 8.131 -3.243 1.00 0.00 70 LYS A N 8
ATOM 9967 C CA . LYS A 1 70 ? -5.583 6.965 -4.116 1.00 0.00 70 LYS A CA 8
ATOM 9968 C C . LYS A 1 70 ? -6.952 6.340 -4.298 1.00 0.00 70 LYS A C 8
ATOM 9969 O O . LYS A 1 70 ? -7.286 5.855 -5.378 1.00 0.00 70 LYS A O 8
ATOM 9988 N N . VAL A 1 71 ? -7.735 6.333 -3.231 1.00 0.00 71 VAL A N 8
ATOM 9989 C CA . VAL A 1 71 ? -9.068 5.734 -3.284 1.00 0.00 71 VAL A CA 8
ATOM 9990 C C . VAL A 1 71 ? -9.931 6.386 -4.362 1.00 0.00 71 VAL A C 8
ATOM 9991 O O . VAL A 1 71 ? -10.641 5.701 -5.095 1.00 0.00 71 VAL A O 8
ATOM 10004 N N . ALA A 1 72 ? -9.869 7.709 -4.450 1.00 0.00 72 ALA A N 8
ATOM 10005 C CA . ALA A 1 72 ? -10.651 8.442 -5.438 1.00 0.00 72 ALA A CA 8
ATOM 10006 C C . ALA A 1 72 ? -10.221 8.090 -6.859 1.00 0.00 72 ALA A C 8
ATOM 10007 O O . ALA A 1 72 ? -11.057 7.846 -7.729 1.00 0.00 72 ALA A O 8
ATOM 10014 N N . GLU A 1 73 ? -8.913 8.070 -7.089 1.00 0.00 73 GLU A N 8
ATOM 10015 C CA . GLU A 1 73 ? -8.371 7.755 -8.407 1.00 0.00 73 GLU A CA 8
ATOM 10016 C C . GLU A 1 73 ? -8.515 6.271 -8.731 1.00 0.00 73 GLU A C 8
ATOM 10017 O O . GLU A 1 73 ? -8.974 5.904 -9.812 1.00 0.00 73 GLU A O 8
ATOM 10029 N N . ALA A 1 74 ? -8.109 5.420 -7.794 1.00 0.00 74 ALA A N 8
ATOM 10030 C CA . ALA A 1 74 ? -8.180 3.976 -7.988 1.00 0.00 74 ALA A CA 8
ATOM 10031 C C . ALA A 1 74 ? -9.619 3.496 -8.165 1.00 0.00 74 ALA A C 8
ATOM 10032 O O . ALA A 1 74 ? -9.920 2.747 -9.092 1.00 0.00 74 ALA A O 8
ATOM 10039 N N . MET A 1 75 ? -10.505 3.923 -7.270 1.00 0.00 75 MET A N 8
ATOM 10040 C CA . MET A 1 75 ? -11.904 3.524 -7.335 1.00 0.00 75 MET A CA 8
ATOM 10041 C C . MET A 1 75 ? -12.533 3.930 -8.663 1.00 0.00 75 MET A C 8
ATOM 10042 O O . MET A 1 75 ? -13.420 3.249 -9.176 1.00 0.00 75 MET A O 8
ATOM 10056 N N . GLU A 1 76 ? -12.073 5.044 -9.217 1.00 0.00 76 GLU A N 8
ATOM 10057 C CA . GLU A 1 76 ? -12.599 5.537 -10.483 1.00 0.00 76 GLU A CA 8
ATOM 10058 C C . GLU A 1 76 ? -12.447 4.497 -11.591 1.00 0.00 76 GLU A C 8
ATOM 10059 O O . GLU A 1 76 ? -13.376 4.264 -12.364 1.00 0.00 76 GLU A O 8
ATOM 10071 N N . VAL A 1 77 ? -11.270 3.884 -11.674 1.00 0.00 77 VAL A N 8
ATOM 10072 C CA . VAL A 1 77 ? -11.004 2.883 -12.701 1.00 0.00 77 VAL A CA 8
ATOM 10073 C C . VAL A 1 77 ? -11.682 1.546 -12.399 1.00 0.00 77 VAL A C 8
ATOM 10074 O O . VAL A 1 77 ? -12.220 0.904 -13.300 1.00 0.00 77 VAL A O 8
ATOM 10087 N N . LEU A 1 78 ? -11.651 1.120 -11.139 1.00 0.00 78 LEU A N 8
ATOM 10088 C CA . LEU A 1 78 ? -12.263 -0.151 -10.760 1.00 0.00 78 LEU A CA 8
ATOM 10089 C C . LEU A 1 78 ? -13.747 0.017 -10.442 1.00 0.00 78 LEU A C 8
ATOM 10090 O O . LEU A 1 78 ? -14.603 -0.527 -11.138 1.00 0.00 78 LEU A O 8
ATOM 10106 N N . ARG A 1 79 ? -14.049 0.770 -9.389 1.00 0.00 79 ARG A N 8
ATOM 10107 C CA . ARG A 1 79 ? -15.402 1.010 -8.979 1.00 0.00 79 ARG A CA 8
ATOM 10108 C C . ARG A 1 79 ? -16.187 1.720 -10.084 1.00 0.00 79 ARG A C 8
ATOM 10109 O O . ARG A 1 79 ? -17.392 1.516 -10.229 1.00 0.00 79 ARG A O 8
ATOM 10130 N N . SER A 1 80 ? -15.498 2.555 -10.858 1.00 0.00 80 SER A N 8
ATOM 10131 C CA . SER A 1 80 ? -16.138 3.290 -11.943 1.00 0.00 80 SER A CA 8
ATOM 10132 C C . SER A 1 80 ? -15.547 2.892 -13.293 1.00 0.00 80 SER A C 8
ATOM 10133 O O . SER A 1 80 ? -14.526 2.209 -13.357 1.00 0.00 80 SER A O 8
ATOM 10141 N N . ALA A 1 81 ? -16.199 3.326 -14.369 1.00 0.00 81 ALA A N 8
ATOM 10142 C CA . ALA A 1 81 ? -15.738 3.016 -15.716 1.00 0.00 81 ALA A CA 8
ATOM 10143 C C . ALA A 1 81 ? -14.398 3.685 -16.005 1.00 0.00 81 ALA A C 8
ATOM 10144 O O . ALA A 1 81 ? -13.964 4.571 -15.269 1.00 0.00 81 ALA A O 8
ATOM 10151 N N . GLN A 1 82 ? -13.749 3.255 -17.082 1.00 0.00 82 GLN A N 8
ATOM 10152 C CA . GLN A 1 82 ? -12.459 3.813 -17.469 1.00 0.00 82 GLN A CA 8
ATOM 10153 C C . GLN A 1 82 ? -12.573 5.310 -17.743 1.00 0.00 82 GLN A C 8
ATOM 10154 O O . GLN A 1 82 ? -13.368 5.738 -18.582 1.00 0.00 82 GLN A O 8
ATOM 10168 N N . GLN A 1 83 ? -11.776 6.099 -17.033 1.00 0.00 83 GLN A N 8
ATOM 10169 C CA . GLN A 1 83 ? -11.789 7.548 -17.201 1.00 0.00 83 GLN A CA 8
ATOM 10170 C C . GLN A 1 83 ? -10.578 8.013 -18.004 1.00 0.00 83 GLN A C 8
ATOM 10171 O O . GLN A 1 83 ? -10.719 8.533 -19.111 1.00 0.00 83 GLN A O 8
ATOM 10185 N N . HIS A 1 84 ? -9.391 7.824 -17.438 1.00 0.00 84 HIS A N 8
ATOM 10186 C CA . HIS A 1 84 ? -8.156 8.224 -18.101 1.00 0.00 84 HIS A CA 8
ATOM 10187 C C . HIS A 1 84 ? -7.903 7.373 -19.341 1.00 0.00 84 HIS A C 8
ATOM 10188 O O . HIS A 1 84 ? -7.950 6.144 -19.283 1.00 0.00 84 HIS A O 8
ATOM 10202 N N .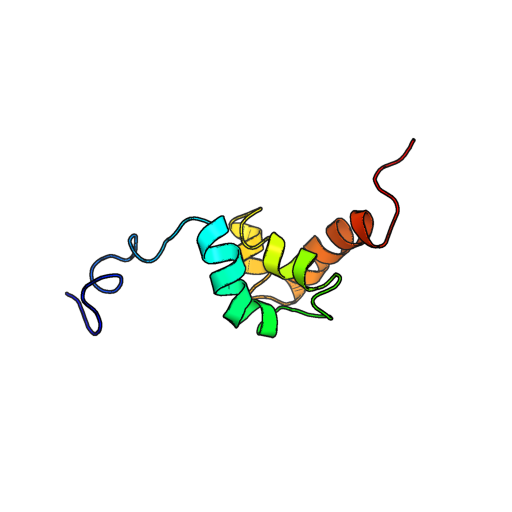 THR A 1 85 ? -7.636 8.034 -20.463 1.00 0.00 85 THR A N 8
ATOM 10203 C CA . THR A 1 85 ? -7.376 7.338 -21.717 1.00 0.00 85 THR A CA 8
ATOM 10204 C C . THR A 1 85 ? -6.284 8.043 -22.515 1.00 0.00 85 THR A C 8
ATOM 10205 O O . THR A 1 85 ? -5.755 7.429 -23.465 1.00 0.00 85 THR A O 8
ATOM 10216 N N . GLY A 1 1 ? 23.955 6.351 -3.227 1.00 0.00 1 GLY A N 9
ATOM 10217 C CA . GLY A 1 1 ? 25.331 5.807 -3.068 1.00 0.00 1 GLY A CA 9
ATOM 10218 C C . GLY A 1 1 ? 26.095 6.480 -1.942 1.00 0.00 1 GLY A C 9
ATOM 10219 O O . GLY A 1 1 ? 26.002 6.058 -0.790 1.00 0.00 1 GLY A O 9
ATOM 10225 N N . PRO A 1 2 ? 26.865 7.538 -2.247 1.00 0.00 2 PRO A N 9
ATOM 10226 C CA . PRO A 1 2 ? 27.647 8.262 -1.243 1.00 0.00 2 PRO A CA 9
ATOM 10227 C C . PRO A 1 2 ? 26.797 9.237 -0.432 1.00 0.00 2 PRO A C 9
ATOM 10228 O O . PRO A 1 2 ? 27.103 10.427 -0.355 1.00 0.00 2 PRO A O 9
ATOM 10239 N N . LEU A 1 3 ? 25.728 8.725 0.171 1.00 0.00 3 LEU A N 9
ATOM 10240 C CA . LEU A 1 3 ? 24.832 9.551 0.977 1.00 0.00 3 LEU A CA 9
ATOM 10241 C C . LEU A 1 3 ? 24.375 10.785 0.203 1.00 0.00 3 LEU A C 9
ATOM 10242 O O . LEU A 1 3 ? 24.078 11.824 0.793 1.00 0.00 3 LEU A O 9
ATOM 10258 N N . GLY A 1 4 ? 24.322 10.664 -1.120 1.00 0.00 4 GLY A N 9
ATOM 10259 C CA . GLY A 1 4 ? 23.901 11.777 -1.949 1.00 0.00 4 GLY A CA 9
ATOM 10260 C C . GLY A 1 4 ? 22.466 12.187 -1.685 1.00 0.00 4 GLY A C 9
ATOM 10261 O O . GLY A 1 4 ? 22.209 13.265 -1.148 1.00 0.00 4 GLY A O 9
ATOM 10265 N N . SER A 1 5 ? 21.527 11.324 -2.062 1.00 0.00 5 SER A N 9
ATOM 10266 C CA . SER A 1 5 ? 20.110 11.601 -1.863 1.00 0.00 5 SER A CA 9
ATOM 10267 C C . SER A 1 5 ? 19.584 10.880 -0.624 1.00 0.00 5 SER A C 9
ATOM 10268 O O . SER A 1 5 ? 20.121 9.846 -0.224 1.00 0.00 5 SER A O 9
ATOM 10276 N N . PRO A 1 6 ? 18.522 11.416 0.000 1.00 0.00 6 PRO A N 9
ATOM 10277 C CA . PRO A 1 6 ? 17.924 10.818 1.199 1.00 0.00 6 PRO A CA 9
ATOM 10278 C C . PRO A 1 6 ? 17.455 9.387 0.957 1.00 0.00 6 PRO A C 9
ATOM 10279 O O . PRO A 1 6 ? 18.056 8.434 1.452 1.00 0.00 6 PRO A O 9
ATOM 10290 N N . ILE A 1 7 ? 16.376 9.242 0.193 1.00 0.00 7 ILE A N 9
ATOM 10291 C CA . ILE A 1 7 ? 15.826 7.933 -0.113 1.00 0.00 7 ILE A CA 9
ATOM 10292 C C . ILE A 1 7 ? 16.806 7.102 -0.936 1.00 0.00 7 ILE A C 9
ATOM 10293 O O . ILE A 1 7 ? 16.739 7.082 -2.165 1.00 0.00 7 ILE A O 9
ATOM 10309 N N . GLY A 1 8 ? 17.716 6.419 -0.250 1.00 0.00 8 GLY A N 9
ATOM 10310 C CA . GLY A 1 8 ? 18.697 5.597 -0.934 1.00 0.00 8 GLY A CA 9
ATOM 10311 C C . GLY A 1 8 ? 19.675 4.942 0.021 1.00 0.00 8 GLY A C 9
ATOM 10312 O O . GLY A 1 8 ? 19.366 3.920 0.632 1.00 0.00 8 GLY A O 9
ATOM 10316 N N . ALA A 1 9 ? 20.859 5.533 0.149 1.00 0.00 9 ALA A N 9
ATOM 10317 C CA . ALA A 1 9 ? 21.886 5.002 1.036 1.00 0.00 9 ALA A CA 9
ATOM 10318 C C . ALA A 1 9 ? 21.391 4.945 2.477 1.00 0.00 9 ALA A C 9
ATOM 10319 O O . ALA A 1 9 ? 21.756 4.045 3.235 1.00 0.00 9 ALA A O 9
ATOM 10326 N N . LEU A 1 10 ? 20.559 5.911 2.851 1.00 0.00 10 LEU A N 9
ATOM 10327 C CA . LEU A 1 10 ? 20.014 5.970 4.203 1.00 0.00 10 LEU A CA 9
ATOM 10328 C C . LEU A 1 10 ? 19.191 4.724 4.513 1.00 0.00 10 LEU A C 9
ATOM 10329 O O . LEU A 1 10 ? 19.260 4.181 5.616 1.00 0.00 10 LEU A O 9
ATOM 10345 N N . ALA A 1 11 ? 18.413 4.275 3.533 1.00 0.00 11 ALA A N 9
ATOM 10346 C CA . ALA A 1 11 ? 17.578 3.093 3.701 1.00 0.00 11 ALA A CA 9
ATOM 10347 C C . ALA A 1 11 ? 18.279 1.847 3.173 1.00 0.00 11 ALA A C 9
ATOM 10348 O O . ALA A 1 11 ? 17.981 1.371 2.077 1.00 0.00 11 ALA A O 9
ATOM 10355 N N . SER A 1 12 ? 19.212 1.320 3.960 1.00 0.00 12 SER A N 9
ATOM 10356 C CA . SER A 1 12 ? 19.956 0.128 3.571 1.00 0.00 12 SER A CA 9
ATOM 10357 C C . SER A 1 12 ? 19.076 -1.115 3.651 1.00 0.00 12 SER A C 9
ATOM 10358 O O . SER A 1 12 ? 18.980 -1.883 2.694 1.00 0.00 12 SER A O 9
ATOM 10366 N N . ALA A 1 13 ? 18.433 -1.306 4.798 1.00 0.00 13 ALA A N 9
ATOM 10367 C CA . ALA A 1 13 ? 17.560 -2.456 5.003 1.00 0.00 13 ALA A CA 9
ATOM 10368 C C . ALA A 1 13 ? 16.392 -2.438 4.023 1.00 0.00 13 ALA A C 9
ATOM 10369 O O . ALA A 1 13 ? 16.067 -3.456 3.412 1.00 0.00 13 ALA A O 9
ATOM 10376 N N . LEU A 1 14 ? 15.764 -1.276 3.879 1.00 0.00 14 LEU A N 9
ATOM 10377 C CA . LEU A 1 14 ? 14.631 -1.126 2.972 1.00 0.00 14 LEU A CA 9
ATOM 10378 C C . LEU A 1 14 ? 15.045 -1.410 1.533 1.00 0.00 14 LEU A C 9
ATOM 10379 O O . LEU A 1 14 ? 14.247 -1.896 0.731 1.00 0.00 14 LEU A O 9
ATOM 10395 N N . ALA A 1 15 ? 16.298 -1.104 1.210 1.00 0.00 15 ALA A N 9
ATOM 10396 C CA . ALA A 1 15 ? 16.818 -1.324 -0.134 1.00 0.00 15 ALA A CA 9
ATOM 10397 C C . ALA A 1 15 ? 16.864 -2.812 -0.468 1.00 0.00 15 ALA A C 9
ATOM 10398 O O . ALA A 1 15 ? 16.719 -3.203 -1.626 1.00 0.00 15 ALA A O 9
ATOM 10405 N N . ASN A 1 16 ? 17.068 -3.636 0.555 1.00 0.00 16 ASN A N 9
ATOM 10406 C CA . ASN A 1 16 ? 17.133 -5.082 0.369 1.00 0.00 16 ASN A CA 9
ATOM 10407 C C . ASN A 1 16 ? 15.829 -5.615 -0.216 1.00 0.00 16 ASN A C 9
ATOM 10408 O O . ASN A 1 16 ? 15.791 -6.071 -1.358 1.00 0.00 16 ASN A O 9
ATOM 10419 N N . SER A 1 17 ? 14.764 -5.555 0.575 1.00 0.00 17 SER A N 9
ATOM 10420 C CA . SER A 1 17 ? 13.456 -6.031 0.136 1.00 0.00 17 SER A CA 9
ATOM 10421 C C . SER A 1 17 ? 12.786 -5.011 -0.783 1.00 0.00 17 SER A C 9
ATOM 10422 O O . SER A 1 17 ? 12.433 -3.915 -0.350 1.00 0.00 17 SER A O 9
ATOM 10430 N N . PRO A 1 18 ? 12.598 -5.356 -2.071 1.00 0.00 18 PRO A N 9
ATOM 10431 C CA . PRO A 1 18 ? 11.966 -4.457 -3.042 1.00 0.00 18 PRO A CA 9
ATOM 10432 C C . PRO A 1 18 ? 10.625 -3.921 -2.548 1.00 0.00 18 PRO A C 9
ATOM 10433 O O . PRO A 1 18 ? 10.055 -4.441 -1.589 1.00 0.00 18 PRO A O 9
ATOM 10444 N N . PRO A 1 19 ? 10.100 -2.871 -3.202 1.00 0.00 19 PRO A N 9
ATOM 10445 C CA . PRO A 1 19 ? 8.817 -2.264 -2.827 1.00 0.00 19 PRO A CA 9
ATOM 10446 C C . PRO A 1 19 ? 7.659 -3.251 -2.933 1.00 0.00 19 PRO A C 9
ATOM 10447 O O . PRO A 1 19 ? 6.740 -3.236 -2.114 1.00 0.00 19 PRO A O 9
ATOM 10458 N N . GLU A 1 20 ? 7.709 -4.108 -3.949 1.00 0.00 20 GLU A N 9
ATOM 10459 C CA . GLU A 1 20 ? 6.664 -5.102 -4.163 1.00 0.00 20 GLU A CA 9
ATOM 10460 C C . GLU A 1 20 ? 6.678 -6.153 -3.058 1.00 0.00 20 GLU A C 9
ATOM 10461 O O . GLU A 1 20 ? 5.626 -6.676 -2.666 1.00 0.00 20 GLU A O 9
ATOM 10473 N N . THR A 1 21 ? 7.873 -6.456 -2.551 1.00 0.00 21 THR A N 9
ATOM 10474 C CA . THR A 1 21 ? 8.009 -7.446 -1.491 1.00 0.00 21 THR A CA 9
ATOM 10475 C C . THR A 1 21 ? 7.285 -6.968 -0.249 1.00 0.00 21 THR A C 9
ATOM 10476 O O . THR A 1 21 ? 6.476 -7.693 0.331 1.00 0.00 21 THR A O 9
ATOM 10487 N N . GLN A 1 22 ? 7.534 -5.725 0.120 1.00 0.00 22 GLN A N 9
ATOM 10488 C CA . GLN A 1 22 ? 6.849 -5.136 1.256 1.00 0.00 22 GLN A CA 9
ATOM 10489 C C . GLN A 1 22 ? 5.402 -4.942 0.890 1.00 0.00 22 GLN A C 9
ATOM 10490 O O . GLN A 1 22 ? 4.501 -5.260 1.660 1.00 0.00 22 GLN A O 9
ATOM 10504 N N . ARG A 1 23 ? 5.205 -4.368 -0.298 1.00 0.00 23 ARG A N 9
ATOM 10505 C CA . ARG A 1 23 ? 3.888 -4.060 -0.814 1.00 0.00 23 ARG A CA 9
ATOM 10506 C C . ARG A 1 23 ? 2.810 -4.869 -0.116 1.00 0.00 23 ARG A C 9
ATOM 10507 O O . ARG A 1 23 ? 2.274 -4.447 0.903 1.00 0.00 23 ARG A O 9
ATOM 10528 N N . MET A 1 24 ? 2.504 -6.036 -0.644 1.00 0.00 24 MET A N 9
ATOM 10529 C CA . MET A 1 24 ? 1.487 -6.870 -0.037 1.00 0.00 24 MET A CA 9
ATOM 10530 C C . MET A 1 24 ? 1.830 -7.193 1.416 1.00 0.00 24 MET A C 9
ATOM 10531 O O . MET A 1 24 ? 0.938 -7.320 2.252 1.00 0.00 24 MET A O 9
ATOM 10545 N N . MET A 1 25 ? 3.119 -7.354 1.711 1.00 0.00 25 MET A N 9
ATOM 10546 C CA . MET A 1 25 ? 3.543 -7.692 3.068 1.00 0.00 25 MET A CA 9
ATOM 10547 C C . MET A 1 25 ? 3.051 -6.667 4.095 1.00 0.00 25 MET A C 9
ATOM 10548 O O . MET A 1 25 ? 2.431 -7.046 5.090 1.00 0.00 25 MET A O 9
ATOM 10562 N N . LEU A 1 26 ? 3.288 -5.372 3.859 1.00 0.00 26 LEU A N 9
ATOM 10563 C CA . LEU A 1 26 ? 2.803 -4.360 4.796 1.00 0.00 26 LEU A CA 9
ATOM 10564 C C . LEU A 1 26 ? 1.289 -4.307 4.724 1.00 0.00 26 LEU A C 9
ATOM 10565 O O . LEU A 1 26 ? 0.614 -4.379 5.745 1.00 0.00 26 LEU A O 9
ATOM 10581 N N . GLY A 1 27 ? 0.747 -4.230 3.502 1.00 0.00 27 GLY A N 9
ATOM 10582 C CA . GLY A 1 27 ? -0.671 -4.221 3.333 1.00 0.00 27 GLY A CA 9
ATOM 10583 C C . GLY A 1 27 ? -1.278 -5.435 3.993 1.00 0.00 27 GLY A C 9
ATOM 10584 O O . GLY A 1 27 ? -2.400 -5.392 4.458 1.00 0.00 27 GLY A O 9
ATOM 10588 N N . GLU A 1 28 ? -0.530 -6.513 4.093 1.00 0.00 28 GLU A N 9
ATOM 10589 C CA . GLU A 1 28 ? -1.052 -7.685 4.761 1.00 0.00 28 GLU A CA 9
ATOM 10590 C C . GLU A 1 28 ? -1.477 -7.301 6.177 1.00 0.00 28 GLU A C 9
ATOM 10591 O O . GLU A 1 28 ? -2.580 -7.625 6.623 1.00 0.00 28 GLU A O 9
ATOM 10603 N N . ASN A 1 29 ? -0.598 -6.575 6.869 1.00 0.00 29 ASN A N 9
ATOM 10604 C CA . ASN A 1 29 ? -0.881 -6.136 8.236 1.00 0.00 29 ASN A CA 9
ATOM 10605 C C . ASN A 1 29 ? -1.469 -4.728 8.280 1.00 0.00 29 ASN A C 9
ATOM 10606 O O . ASN A 1 29 ? -2.489 -4.487 8.934 1.00 0.00 29 ASN A O 9
ATOM 10617 N N . LEU A 1 30 ? -0.824 -3.794 7.598 1.00 0.00 30 LEU A N 9
ATOM 10618 C CA . LEU A 1 30 ? -1.288 -2.417 7.588 1.00 0.00 30 LEU A CA 9
ATOM 10619 C C . LEU A 1 30 ? -2.460 -2.200 6.620 1.00 0.00 30 LEU A C 9
ATOM 10620 O O . LEU A 1 30 ? -3.314 -1.361 6.891 1.00 0.00 30 LEU A O 9
ATOM 10636 N N . TYR A 1 31 ? -2.545 -2.964 5.516 1.00 0.00 31 TYR A N 9
ATOM 10637 C CA . TYR A 1 31 ? -3.681 -2.801 4.598 1.00 0.00 31 TYR A CA 9
ATOM 10638 C C . TYR A 1 31 ? -4.957 -3.045 5.376 1.00 0.00 31 TYR A C 9
ATOM 10639 O O . TYR A 1 31 ? -5.873 -2.245 5.306 1.00 0.00 31 TYR A O 9
ATOM 10657 N N . PRO A 1 32 ? -5.031 -4.111 6.199 1.00 0.00 32 PRO A N 9
ATOM 10658 C CA . PRO A 1 32 ? -6.211 -4.321 7.010 1.00 0.00 32 PRO A CA 9
ATOM 10659 C C . PRO A 1 32 ? -6.451 -3.056 7.818 1.00 0.00 32 PRO A C 9
ATOM 10660 O O . PRO A 1 32 ? -7.589 -2.687 8.105 1.00 0.00 32 PRO A O 9
ATOM 10671 N N . LEU A 1 33 ? -5.347 -2.369 8.141 1.00 0.00 33 LEU A N 9
ATOM 10672 C CA . LEU A 1 33 ? -5.426 -1.120 8.868 1.00 0.00 33 LEU A CA 9
ATOM 10673 C C . LEU A 1 33 ? -5.913 -0.024 7.930 1.00 0.00 33 LEU A C 9
ATOM 10674 O O . LEU A 1 33 ? -6.816 0.738 8.277 1.00 0.00 33 LEU A O 9
ATOM 10690 N N . VAL A 1 34 ? -5.346 0.031 6.716 1.00 0.00 34 VAL A N 9
ATOM 10691 C CA . VAL A 1 34 ? -5.796 1.019 5.754 1.00 0.00 34 VAL A CA 9
ATOM 10692 C C . VAL A 1 34 ? -7.126 0.595 5.204 1.00 0.00 34 VAL A C 9
ATOM 10693 O O . VAL A 1 34 ? -8.086 1.362 5.197 1.00 0.00 34 VAL A O 9
ATOM 10706 N N . ASP A 1 35 ? -7.155 -0.667 4.775 1.00 0.00 35 ASP A N 9
ATOM 10707 C CA . ASP A 1 35 ? -8.356 -1.305 4.231 1.00 0.00 35 ASP A CA 9
ATOM 10708 C C . ASP A 1 35 ? -9.635 -0.531 4.577 1.00 0.00 35 ASP A C 9
ATOM 10709 O O . ASP A 1 35 ? -10.391 -0.933 5.463 1.00 0.00 35 ASP A O 9
ATOM 10718 N N . GLN A 1 36 ? -9.864 0.581 3.888 1.00 0.00 36 GLN A N 9
ATOM 10719 C CA . GLN A 1 36 ? -11.048 1.407 4.148 1.00 0.00 36 GLN A CA 9
ATOM 10720 C C . GLN A 1 36 ? -12.327 0.605 3.944 1.00 0.00 36 GLN A C 9
ATOM 10721 O O . GLN A 1 36 ? -13.213 0.603 4.798 1.00 0.00 36 GLN A O 9
ATOM 10735 N N . LEU A 1 37 ? -12.423 -0.068 2.804 1.00 0.00 37 LEU A N 9
ATOM 10736 C CA . LEU A 1 37 ? -13.602 -0.862 2.488 1.00 0.00 37 LEU A CA 9
ATOM 10737 C C . LEU A 1 37 ? -13.324 -2.353 2.646 1.00 0.00 37 LEU A C 9
ATOM 10738 O O . LEU A 1 37 ? -12.278 -2.750 3.157 1.00 0.00 37 LEU A O 9
ATOM 10754 N N . GLU A 1 38 ? -14.275 -3.172 2.208 1.00 0.00 38 GLU A N 9
ATOM 10755 C CA . GLU A 1 38 ? -14.140 -4.620 2.303 1.00 0.00 38 GLU A CA 9
ATOM 10756 C C . GLU A 1 38 ? -13.220 -5.161 1.213 1.00 0.00 38 GLU A C 9
ATOM 10757 O O . GLU A 1 38 ? -13.128 -4.593 0.124 1.00 0.00 38 GLU A O 9
ATOM 10769 N N . HIS A 1 39 ? -12.542 -6.263 1.525 1.00 0.00 39 HIS A N 9
ATOM 10770 C CA . HIS A 1 39 ? -11.617 -6.910 0.594 1.00 0.00 39 HIS A CA 9
ATOM 10771 C C . HIS A 1 39 ? -12.156 -6.907 -0.836 1.00 0.00 39 HIS A C 9
ATOM 10772 O O . HIS A 1 39 ? -12.920 -7.788 -1.231 1.00 0.00 39 HIS A O 9
ATOM 10786 N N . ASP A 1 40 ? -11.746 -5.904 -1.601 1.00 0.00 40 ASP A N 9
ATOM 10787 C CA . ASP A 1 40 ? -12.167 -5.756 -2.987 1.00 0.00 40 ASP A CA 9
ATOM 10788 C C . ASP A 1 40 ? -11.440 -4.575 -3.615 1.00 0.00 40 ASP A C 9
ATOM 10789 O O . ASP A 1 40 ? -10.632 -4.739 -4.530 1.00 0.00 40 ASP A O 9
ATOM 10798 N N . GLN A 1 41 ? -11.718 -3.388 -3.092 1.00 0.00 41 GLN A N 9
ATOM 10799 C CA . GLN A 1 41 ? -11.082 -2.168 -3.567 1.00 0.00 41 GLN A CA 9
ATOM 10800 C C . GLN A 1 41 ? -10.245 -1.534 -2.453 1.00 0.00 41 GLN A C 9
ATOM 10801 O O . GLN A 1 41 ? -9.447 -0.631 -2.700 1.00 0.00 41 GLN A O 9
ATOM 10815 N N . ALA A 1 42 ? -10.435 -2.020 -1.224 1.00 0.00 42 ALA A N 9
ATOM 10816 C CA . ALA A 1 42 ? -9.700 -1.510 -0.073 1.00 0.00 42 ALA A CA 9
ATOM 10817 C C . ALA A 1 42 ? -8.206 -1.772 -0.217 1.00 0.00 42 ALA A C 9
ATOM 10818 O O . ALA A 1 42 ? -7.376 -0.905 0.059 1.00 0.00 42 ALA A O 9
ATOM 10825 N N . ALA A 1 43 ? -7.878 -2.983 -0.646 1.00 0.00 43 ALA A N 9
ATOM 10826 C CA . ALA A 1 43 ? -6.493 -3.395 -0.830 1.00 0.00 43 ALA A CA 9
ATOM 10827 C C . ALA A 1 43 ? -5.882 -2.752 -2.065 1.00 0.00 43 ALA A C 9
ATOM 10828 O O . ALA A 1 43 ? -4.674 -2.519 -2.122 1.00 0.00 43 ALA A O 9
ATOM 10835 N N . LYS A 1 44 ? -6.714 -2.504 -3.066 1.00 0.00 44 LYS A N 9
ATOM 10836 C CA . LYS A 1 44 ? -6.240 -1.931 -4.316 1.00 0.00 44 LYS A CA 9
ATOM 10837 C C . LYS A 1 44 ? -5.632 -0.542 -4.129 1.00 0.00 44 LYS A C 9
ATOM 10838 O O . LYS A 1 44 ? -4.544 -0.284 -4.625 1.00 0.00 44 LYS A O 9
ATOM 10857 N N . VAL A 1 45 ? -6.321 0.363 -3.442 1.00 0.00 45 VAL A N 9
ATOM 10858 C CA . VAL A 1 45 ? -5.774 1.708 -3.266 1.00 0.00 45 VAL A CA 9
ATOM 10859 C C . VAL A 1 45 ? -4.578 1.750 -2.314 1.00 0.00 45 VAL A C 9
ATOM 10860 O O . VAL A 1 45 ? -3.534 2.307 -2.652 1.00 0.00 45 VAL A O 9
ATOM 10873 N N . THR A 1 46 ? -4.732 1.183 -1.118 1.00 0.00 46 THR A N 9
ATOM 10874 C CA . THR A 1 46 ? -3.648 1.203 -0.136 1.00 0.00 46 THR A CA 9
ATOM 10875 C C . THR A 1 46 ? -2.484 0.304 -0.501 1.00 0.00 46 THR A C 9
ATOM 10876 O O . THR A 1 46 ? -1.323 0.706 -0.438 1.00 0.00 46 THR A O 9
ATOM 10887 N N . GLY A 1 47 ? -2.814 -0.932 -0.813 1.00 0.00 47 GLY A N 9
ATOM 10888 C CA . GLY A 1 47 ? -1.802 -1.921 -1.106 1.00 0.00 47 GLY A CA 9
ATOM 10889 C C . GLY A 1 47 ? -1.122 -1.779 -2.463 1.00 0.00 47 GLY A C 9
ATOM 10890 O O . GLY A 1 47 ? 0.013 -2.221 -2.624 1.00 0.00 47 GLY A O 9
ATOM 10894 N N . MET A 1 48 ? -1.783 -1.167 -3.446 1.00 0.00 48 MET A N 9
ATOM 10895 C CA . MET A 1 48 ? -1.157 -0.999 -4.761 1.00 0.00 48 MET A CA 9
ATOM 10896 C C . MET A 1 48 ? -0.033 0.024 -4.666 1.00 0.00 48 MET A C 9
ATOM 10897 O O . MET A 1 48 ? 1.084 -0.211 -5.127 1.00 0.00 48 MET A O 9
ATOM 10911 N N . LEU A 1 49 ? -0.341 1.150 -4.036 1.00 0.00 49 LEU A N 9
ATOM 10912 C CA . LEU A 1 49 ? 0.624 2.218 -3.833 1.00 0.00 49 LEU A CA 9
ATOM 10913 C C . LEU A 1 49 ? 1.768 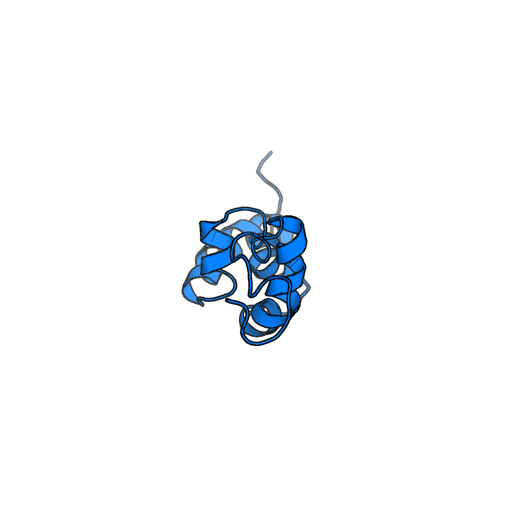1.751 -2.941 1.00 0.00 49 LEU A C 9
ATOM 10914 O O . LEU A 1 49 ? 2.810 2.401 -2.863 1.00 0.00 49 LEU A O 9
ATOM 10930 N N . LEU A 1 50 ? 1.557 0.636 -2.243 1.00 0.00 50 LEU A N 9
ATOM 10931 C CA . LEU A 1 50 ? 2.561 0.111 -1.329 1.00 0.00 50 LEU A CA 9
ATOM 10932 C C . LEU A 1 50 ? 3.906 -0.102 -2.032 1.00 0.00 50 LEU A C 9
ATOM 10933 O O . LEU A 1 50 ? 4.944 -0.188 -1.377 1.00 0.00 50 LEU A O 9
ATOM 10949 N N . GLU A 1 51 ? 3.892 -0.177 -3.363 1.00 0.00 51 GLU A N 9
ATOM 10950 C CA . GLU A 1 51 ? 5.127 -0.364 -4.125 1.00 0.00 51 GLU A CA 9
ATOM 10951 C C . GLU A 1 51 ? 5.258 0.659 -5.254 1.00 0.00 51 GLU A C 9
ATOM 10952 O O . GLU A 1 51 ? 6.301 0.742 -5.902 1.00 0.00 51 GLU A O 9
ATOM 10964 N N . MET A 1 52 ? 4.204 1.436 -5.492 1.00 0.00 52 MET A N 9
ATOM 10965 C CA . MET A 1 52 ? 4.226 2.442 -6.548 1.00 0.00 52 MET A CA 9
ATOM 10966 C C . MET A 1 52 ? 5.163 3.590 -6.185 1.00 0.00 52 MET A C 9
ATOM 10967 O O . MET A 1 52 ? 6.271 3.688 -6.712 1.00 0.00 52 MET A O 9
ATOM 10981 N N . ASP A 1 53 ? 4.713 4.457 -5.283 1.00 0.00 53 ASP A N 9
ATOM 10982 C CA . ASP A 1 53 ? 5.519 5.597 -4.855 1.00 0.00 53 ASP A CA 9
ATOM 10983 C C . ASP A 1 53 ? 5.903 5.472 -3.384 1.00 0.00 53 ASP A C 9
ATOM 10984 O O . ASP A 1 53 ? 5.074 5.121 -2.546 1.00 0.00 53 ASP A O 9
ATOM 10993 N N . GLN A 1 54 ? 7.166 5.762 -3.078 1.00 0.00 54 GLN A N 9
ATOM 10994 C CA . GLN A 1 54 ? 7.660 5.681 -1.705 1.00 0.00 54 GLN A CA 9
ATOM 10995 C C . GLN A 1 54 ? 6.832 6.564 -0.776 1.00 0.00 54 GLN A C 9
ATOM 10996 O O . GLN A 1 54 ? 6.580 6.213 0.376 1.00 0.00 54 GLN A O 9
ATOM 11010 N N . THR A 1 55 ? 6.409 7.709 -1.289 1.00 0.00 55 THR A N 9
ATOM 11011 C CA . THR A 1 55 ? 5.596 8.644 -0.524 1.00 0.00 55 THR A CA 9
ATOM 11012 C C . THR A 1 55 ? 4.191 8.089 -0.317 1.00 0.00 55 THR A C 9
ATOM 11013 O O . THR A 1 55 ? 3.642 8.143 0.783 1.00 0.00 55 THR A O 9
ATOM 11024 N N . GLU A 1 56 ? 3.612 7.560 -1.394 1.00 0.00 56 GLU A N 9
ATOM 11025 C CA . GLU A 1 56 ? 2.267 6.998 -1.349 1.00 0.00 56 GLU A CA 9
ATOM 11026 C C . GLU A 1 56 ? 2.226 5.723 -0.511 1.00 0.00 56 GLU A C 9
ATOM 11027 O O . GLU A 1 56 ? 1.325 5.540 0.303 1.00 0.00 56 GLU A O 9
ATOM 11039 N N . VAL A 1 57 ? 3.207 4.847 -0.709 1.00 0.00 57 VAL A N 9
ATOM 11040 C CA . VAL A 1 57 ? 3.271 3.594 0.042 1.00 0.00 57 VAL A CA 9
ATOM 11041 C C . VAL A 1 57 ? 3.295 3.874 1.537 1.00 0.00 57 VAL A C 9
ATOM 11042 O O . VAL A 1 57 ? 2.574 3.249 2.314 1.00 0.00 57 VAL A O 9
ATOM 11055 N N . LEU A 1 58 ? 4.131 4.822 1.928 1.00 0.00 58 LEU A N 9
ATOM 11056 C CA . LEU A 1 58 ? 4.260 5.200 3.321 1.00 0.00 58 LEU A CA 9
ATOM 11057 C C . LEU A 1 58 ? 2.956 5.798 3.840 1.00 0.00 58 LEU A C 9
ATOM 11058 O O . LEU A 1 58 ? 2.498 5.461 4.927 1.00 0.00 58 LEU A O 9
ATOM 11074 N N . HIS A 1 59 ? 2.379 6.702 3.059 1.00 0.00 59 HIS A N 9
ATOM 11075 C CA . HIS A 1 59 ? 1.141 7.379 3.434 1.00 0.00 59 HIS A CA 9
ATOM 11076 C C . HIS A 1 59 ? -0.092 6.467 3.401 1.00 0.00 59 HIS A C 9
ATOM 11077 O O . HIS A 1 59 ? -0.904 6.487 4.326 1.00 0.00 59 HIS A O 9
ATOM 11091 N N . LEU A 1 60 ? -0.265 5.714 2.315 1.00 0.00 60 LEU A N 9
ATOM 11092 C CA . LEU A 1 60 ? -1.443 4.859 2.160 1.00 0.00 60 LEU A CA 9
ATOM 11093 C C . LEU A 1 60 ? -1.580 3.807 3.259 1.00 0.00 60 LEU A C 9
ATOM 11094 O O . LEU A 1 60 ? -2.675 3.580 3.763 1.00 0.00 60 LEU A O 9
ATOM 11110 N N . LEU A 1 61 ? -0.484 3.164 3.627 1.00 0.00 61 LEU A N 9
ATOM 11111 C CA . LEU A 1 61 ? -0.527 2.135 4.661 1.00 0.00 61 LEU A CA 9
ATOM 11112 C C . LEU A 1 61 ? -0.008 2.674 5.990 1.00 0.00 61 LEU A C 9
ATOM 11113 O O . LEU A 1 61 ? 0.697 1.981 6.724 1.00 0.00 61 LEU A O 9
ATOM 11129 N N . GLU A 1 62 ? -0.386 3.918 6.296 1.00 0.00 62 GLU A N 9
ATOM 11130 C CA . GLU A 1 62 ? 0.013 4.565 7.544 1.00 0.00 62 GLU A CA 9
ATOM 11131 C C . GLU A 1 62 ? -0.964 5.678 7.930 1.00 0.00 62 GLU A C 9
ATOM 11132 O O . GLU A 1 62 ? -1.352 5.790 9.093 1.00 0.00 62 GLU A O 9
ATOM 11144 N N . SER A 1 63 ? -1.351 6.512 6.960 1.00 0.00 63 SER A N 9
ATOM 11145 C CA . SER A 1 63 ? -2.269 7.616 7.236 1.00 0.00 63 SER A CA 9
ATOM 11146 C C . SER A 1 63 ? -3.573 7.476 6.451 1.00 0.00 63 SER A C 9
ATOM 11147 O O . SER A 1 63 ? -3.593 6.907 5.360 1.00 0.00 63 SER A O 9
ATOM 11155 N N . PRO A 1 64 ? -4.686 8.001 7.001 1.00 0.00 64 PRO A N 9
ATOM 11156 C CA . PRO A 1 64 ? -6.000 7.941 6.355 1.00 0.00 64 PRO A CA 9
ATOM 11157 C C . PRO A 1 64 ? -6.108 8.910 5.181 1.00 0.00 64 PRO A C 9
ATOM 11158 O O . PRO A 1 64 ? -6.601 8.552 4.111 1.00 0.00 64 PRO A O 9
ATOM 11169 N N . ASP A 1 65 ? -5.639 10.139 5.386 1.00 0.00 65 ASP A N 9
ATOM 11170 C CA . ASP A 1 65 ? -5.676 11.163 4.344 1.00 0.00 65 ASP A CA 9
ATOM 11171 C C . ASP A 1 65 ? -5.065 10.637 3.049 1.00 0.00 65 ASP A C 9
ATOM 11172 O O . ASP A 1 65 ? -5.418 11.071 1.952 1.00 0.00 65 ASP A O 9
ATOM 11181 N N . ALA A 1 66 ? -4.145 9.695 3.197 1.00 0.00 66 ALA A N 9
ATOM 11182 C CA . ALA A 1 66 ? -3.469 9.091 2.060 1.00 0.00 66 ALA A CA 9
ATOM 11183 C C . ALA A 1 66 ? -4.458 8.338 1.176 1.00 0.00 66 ALA A C 9
ATOM 11184 O O . ALA A 1 66 ? -4.313 8.295 -0.046 1.00 0.00 66 ALA A O 9
ATOM 11191 N N . LEU A 1 67 ? -5.455 7.736 1.812 1.00 0.00 67 LEU A N 9
ATOM 11192 C CA . LEU A 1 67 ? -6.474 6.963 1.110 1.00 0.00 67 LEU A CA 9
ATOM 11193 C C . LEU A 1 67 ? -7.332 7.826 0.192 1.00 0.00 67 LEU A C 9
ATOM 11194 O O . LEU A 1 67 ? -7.607 7.448 -0.944 1.00 0.00 67 LEU A O 9
ATOM 11210 N N . LYS A 1 68 ? -7.764 8.975 0.691 1.00 0.00 68 LYS A N 9
ATOM 11211 C CA . LYS A 1 68 ? -8.617 9.872 -0.083 1.00 0.00 68 LYS A CA 9
ATOM 11212 C C . LYS A 1 68 ? -7.994 10.212 -1.433 1.00 0.00 68 LYS A C 9
ATOM 11213 O O . LYS A 1 68 ? -8.697 10.380 -2.429 1.00 0.00 68 LYS A O 9
ATOM 11232 N N . ALA A 1 69 ? -6.676 10.331 -1.453 1.00 0.00 69 ALA A N 9
ATOM 11233 C CA . ALA A 1 69 ? -5.954 10.673 -2.671 1.00 0.00 69 ALA A CA 9
ATOM 11234 C C . ALA A 1 69 ? -6.002 9.572 -3.726 1.00 0.00 69 ALA A C 9
ATOM 11235 O O . ALA A 1 69 ? -6.344 9.818 -4.884 1.00 0.00 69 ALA A O 9
ATOM 11242 N N . LYS A 1 70 ? -5.629 8.365 -3.322 1.00 0.00 70 LYS A N 9
ATOM 11243 C CA . LYS A 1 70 ? -5.592 7.229 -4.234 1.00 0.00 70 LYS A CA 9
ATOM 11244 C C . LYS A 1 70 ? -6.972 6.640 -4.458 1.00 0.00 70 LYS A C 9
ATOM 11245 O O . LYS A 1 70 ? -7.288 6.182 -5.552 1.00 0.00 70 LYS A O 9
ATOM 11264 N N . VAL A 1 71 ? -7.785 6.638 -3.415 1.00 0.00 71 VAL A N 9
ATOM 11265 C CA . VAL A 1 71 ? -9.132 6.074 -3.522 1.00 0.00 71 VAL A CA 9
ATOM 11266 C C . VAL A 1 71 ? -9.944 6.763 -4.611 1.00 0.00 71 VAL A C 9
ATOM 11267 O O . VAL A 1 71 ? -10.575 6.100 -5.432 1.00 0.00 71 VAL A O 9
ATOM 11280 N N . ALA A 1 72 ? -9.924 8.089 -4.630 1.00 0.00 72 ALA A N 9
ATOM 11281 C CA . ALA A 1 72 ? -10.666 8.834 -5.637 1.00 0.00 72 ALA A CA 9
ATOM 11282 C C . ALA A 1 72 ? -10.222 8.441 -7.044 1.00 0.00 72 ALA A C 9
ATOM 11283 O O . ALA A 1 72 ? -11.049 8.198 -7.922 1.00 0.00 72 ALA A O 9
ATOM 11290 N N . GLU A 1 73 ? -8.909 8.381 -7.248 1.00 0.00 73 GLU A N 9
ATOM 11291 C CA . GLU A 1 73 ? -8.350 8.017 -8.547 1.00 0.00 73 GLU A CA 9
ATOM 11292 C C . GLU A 1 73 ? -8.504 6.524 -8.840 1.00 0.00 73 GLU A C 9
ATOM 11293 O O . GLU A 1 73 ? -8.958 6.137 -9.917 1.00 0.00 73 GLU A O 9
ATOM 11305 N N . ALA A 1 74 ? -8.096 5.690 -7.886 1.00 0.00 74 ALA A N 9
ATOM 11306 C CA . ALA A 1 74 ? -8.157 4.239 -8.049 1.00 0.00 74 ALA A CA 9
ATOM 11307 C C . ALA A 1 74 ? -9.591 3.711 -8.082 1.00 0.00 74 ALA A C 9
ATOM 11308 O O . ALA A 1 74 ? -9.964 2.982 -8.999 1.00 0.00 74 ALA A O 9
ATOM 11315 N N . MET A 1 75 ? -10.389 4.066 -7.081 1.00 0.00 75 MET A N 9
ATOM 11316 C CA . MET A 1 75 ? -11.767 3.603 -7.015 1.00 0.00 75 MET A CA 9
ATOM 11317 C C . MET A 1 75 ? -12.548 4.017 -8.258 1.00 0.00 75 MET A C 9
ATOM 11318 O O . MET A 1 75 ? -13.544 3.390 -8.612 1.00 0.00 75 MET A O 9
ATOM 11332 N N . GLU A 1 76 ? -12.090 5.071 -8.919 1.00 0.00 76 GLU A N 9
ATOM 11333 C CA . GLU A 1 76 ? -12.752 5.553 -10.123 1.00 0.00 76 GLU A CA 9
ATOM 11334 C C . GLU A 1 76 ? -12.518 4.603 -11.293 1.00 0.00 76 GLU A C 9
ATOM 11335 O O . GLU A 1 76 ? -13.416 4.358 -12.095 1.00 0.00 76 GLU A O 9
ATOM 11347 N N . VAL A 1 77 ? -11.298 4.081 -11.395 1.00 0.00 77 VAL A N 9
ATOM 11348 C CA . VAL A 1 77 ? -10.943 3.172 -12.479 1.00 0.00 77 VAL A CA 9
ATOM 11349 C C . VAL A 1 77 ? -11.518 1.766 -12.280 1.00 0.00 77 VAL A C 9
ATOM 11350 O O . VAL A 1 77 ? -11.887 1.104 -13.249 1.00 0.00 77 VAL A O 9
ATOM 11363 N N . LEU A 1 78 ? -11.580 1.303 -11.033 1.00 0.00 78 LEU A N 9
ATOM 11364 C CA . LEU A 1 78 ? -12.098 -0.035 -10.755 1.00 0.00 78 LEU A CA 9
ATOM 11365 C C . LEU A 1 78 ? -13.620 -0.040 -10.619 1.00 0.00 78 LEU A C 9
ATOM 11366 O O . LEU A 1 78 ? -14.320 -0.637 -11.436 1.00 0.00 78 LEU A O 9
ATOM 11382 N N . ARG A 1 79 ? -14.127 0.615 -9.582 1.00 0.00 79 ARG A N 9
ATOM 11383 C CA . ARG A 1 79 ? -15.541 0.679 -9.329 1.00 0.00 79 ARG A CA 9
ATOM 11384 C C . ARG A 1 79 ? -16.293 1.313 -10.500 1.00 0.00 79 ARG A C 9
ATOM 11385 O O . ARG A 1 79 ? -17.440 0.960 -10.772 1.00 0.00 79 ARG A O 9
ATOM 11406 N N . SER A 1 80 ? -15.648 2.250 -11.188 1.00 0.00 80 SER A N 9
ATOM 11407 C CA . SER A 1 80 ? -16.275 2.924 -12.321 1.00 0.00 80 SER A CA 9
ATOM 11408 C C . SER A 1 80 ? -15.658 2.473 -13.642 1.00 0.00 80 SER A C 9
ATOM 11409 O O . SER A 1 80 ? -16.354 1.966 -14.522 1.00 0.00 80 SER A O 9
ATOM 11417 N N . ALA A 1 81 ? -14.349 2.660 -13.776 1.00 0.00 81 ALA A N 9
ATOM 11418 C CA . ALA A 1 81 ? -13.641 2.273 -14.991 1.00 0.00 81 ALA A CA 9
ATOM 11419 C C . ALA A 1 81 ? -14.146 3.059 -16.195 1.00 0.00 81 ALA A C 9
ATOM 11420 O O . ALA A 1 81 ? -15.063 2.625 -16.892 1.00 0.00 81 ALA A O 9
ATOM 11427 N N . GLN A 1 82 ? -13.541 4.217 -16.436 1.00 0.00 82 GLN A N 9
ATOM 11428 C CA . GLN A 1 82 ? -13.928 5.066 -17.557 1.00 0.00 82 GLN A CA 9
ATOM 11429 C C . GLN A 1 82 ? -12.820 5.121 -18.604 1.00 0.00 82 GLN A C 9
ATOM 11430 O O . GLN A 1 82 ? -13.088 5.188 -19.804 1.00 0.00 82 GLN A O 9
ATOM 11444 N N . GLN A 1 83 ? -11.574 5.092 -18.142 1.00 0.00 83 GLN A N 9
ATOM 11445 C CA . GLN A 1 83 ? -10.424 5.139 -19.038 1.00 0.00 83 GLN A CA 9
ATOM 11446 C C . GLN A 1 83 ? -10.403 3.922 -19.958 1.00 0.00 83 GLN A C 9
ATOM 11447 O O . GLN A 1 83 ? -10.238 2.790 -19.504 1.00 0.00 83 GLN A O 9
ATOM 11461 N N . HIS A 1 84 ? -10.569 4.165 -21.254 1.00 0.00 84 HIS A N 9
ATOM 11462 C CA . HIS A 1 84 ? -10.568 3.090 -22.239 1.00 0.00 84 HIS A CA 9
ATOM 11463 C C . HIS A 1 84 ? -10.697 3.647 -23.653 1.00 0.00 84 HIS A C 9
ATOM 11464 O O . HIS A 1 84 ? -11.782 4.041 -24.080 1.00 0.00 84 HIS A O 9
ATOM 11478 N N . THR A 1 85 ? -9.581 3.678 -24.374 1.00 0.00 85 THR A N 9
ATOM 11479 C CA . THR A 1 85 ? -9.568 4.187 -25.741 1.00 0.00 85 THR A CA 9
ATOM 11480 C C . THR A 1 85 ? -8.366 3.648 -26.511 1.00 0.00 85 THR A C 9
ATOM 11481 O O . THR A 1 85 ? -7.480 3.041 -25.874 1.00 0.00 85 THR A O 9
ATOM 11493 N N . GLY A 1 1 ? 21.387 -7.215 13.541 1.00 0.00 1 GLY A N 10
ATOM 11494 C CA . GLY A 1 1 ? 21.432 -6.122 12.532 1.00 0.00 1 GLY A CA 10
ATOM 11495 C C . GLY A 1 1 ? 20.047 -5.659 12.116 1.00 0.00 1 GLY A C 10
ATOM 11496 O O . GLY A 1 1 ? 19.530 -4.681 12.657 1.00 0.00 1 GLY A O 10
ATOM 11502 N N . PRO A 1 2 ? 19.417 -6.348 11.150 1.00 0.00 2 PRO A N 10
ATOM 11503 C CA . PRO A 1 2 ? 18.078 -5.991 10.671 1.00 0.00 2 PRO A CA 10
ATOM 11504 C C . PRO A 1 2 ? 16.998 -6.267 11.711 1.00 0.00 2 PRO A C 10
ATOM 11505 O O . PRO A 1 2 ? 16.997 -7.315 12.357 1.00 0.00 2 PRO A O 10
ATOM 11516 N N . LEU A 1 3 ? 16.079 -5.319 11.869 1.00 0.00 3 LEU A N 10
ATOM 11517 C CA . LEU A 1 3 ? 14.993 -5.461 12.833 1.00 0.00 3 LEU A CA 10
ATOM 11518 C C . LEU A 1 3 ? 15.540 -5.612 14.249 1.00 0.00 3 LEU A C 10
ATOM 11519 O O . LEU A 1 3 ? 15.670 -6.725 14.759 1.00 0.00 3 LEU A O 10
ATOM 11535 N N . GLY A 1 4 ? 15.858 -4.486 14.878 1.00 0.00 4 GLY A N 10
ATOM 11536 C CA . GLY A 1 4 ? 16.386 -4.515 16.230 1.00 0.00 4 GLY A CA 10
ATOM 11537 C C . GLY A 1 4 ? 17.055 -3.212 16.619 1.00 0.00 4 GLY A C 10
ATOM 11538 O O . GLY A 1 4 ? 16.559 -2.484 17.477 1.00 0.00 4 GLY A O 10
ATOM 11542 N N . SER A 1 5 ? 18.187 -2.918 15.986 1.00 0.00 5 SER A N 10
ATOM 11543 C CA . SER A 1 5 ? 18.927 -1.695 16.270 1.00 0.00 5 SER A CA 10
ATOM 11544 C C . SER A 1 5 ? 18.513 -0.575 15.319 1.00 0.00 5 SER A C 10
ATOM 11545 O O . SER A 1 5 ? 18.005 -0.832 14.228 1.00 0.00 5 SER A O 10
ATOM 11553 N N . PRO A 1 6 ? 18.726 0.689 15.723 1.00 0.00 6 PRO A N 10
ATOM 11554 C CA . PRO A 1 6 ? 18.373 1.852 14.901 1.00 0.00 6 PRO A CA 10
ATOM 11555 C C . PRO A 1 6 ? 18.947 1.760 13.491 1.00 0.00 6 PRO A C 10
ATOM 11556 O O . PRO A 1 6 ? 18.205 1.737 12.509 1.00 0.00 6 PRO A O 10
ATOM 11567 N N . ILE A 1 7 ? 20.271 1.708 13.400 1.00 0.00 7 ILE A N 10
ATOM 11568 C CA . ILE A 1 7 ? 20.947 1.618 12.115 1.00 0.00 7 ILE A CA 10
ATOM 11569 C C . ILE A 1 7 ? 20.574 0.333 11.385 1.00 0.00 7 ILE A C 10
ATOM 11570 O O . ILE A 1 7 ? 21.291 -0.667 11.461 1.00 0.00 7 ILE A O 10
ATOM 11586 N N . GLY A 1 8 ? 19.449 0.363 10.679 1.00 0.00 8 GLY A N 10
ATOM 11587 C CA . GLY A 1 8 ? 19.001 -0.805 9.945 1.00 0.00 8 GLY A CA 10
ATOM 11588 C C . GLY A 1 8 ? 17.512 -0.776 9.662 1.00 0.00 8 GLY A C 10
ATOM 11589 O O . GLY A 1 8 ? 17.082 -0.308 8.609 1.00 0.00 8 GLY A O 10
ATOM 11593 N N . ALA A 1 9 ? 16.722 -1.276 10.607 1.00 0.00 9 ALA A N 10
ATOM 11594 C CA . ALA A 1 9 ? 15.272 -1.305 10.455 1.00 0.00 9 ALA A CA 10
ATOM 11595 C C . ALA A 1 9 ? 14.705 0.100 10.269 1.00 0.00 9 ALA A C 10
ATOM 11596 O O . ALA A 1 9 ? 13.596 0.269 9.763 1.00 0.00 9 ALA A O 10
ATOM 11603 N N . LEU A 1 10 ? 15.470 1.106 10.681 1.00 0.00 10 LEU A N 10
ATOM 11604 C CA . LEU A 1 10 ? 15.041 2.495 10.561 1.00 0.00 10 LEU A CA 10
ATOM 11605 C C . LEU A 1 10 ? 14.751 2.857 9.107 1.00 0.00 10 LEU A C 10
ATOM 11606 O O . LEU A 1 10 ? 13.786 3.566 8.816 1.00 0.00 10 LEU A O 10
ATOM 11622 N N . ALA A 1 11 ? 15.593 2.374 8.199 1.00 0.00 11 ALA A N 10
ATOM 11623 C CA . ALA A 1 11 ? 15.421 2.657 6.777 1.00 0.00 11 ALA A CA 10
ATOM 11624 C C . ALA A 1 11 ? 16.250 1.713 5.908 1.00 0.00 11 ALA A C 10
ATOM 11625 O O . ALA A 1 11 ? 15.831 1.340 4.812 1.00 0.00 11 ALA A O 10
ATOM 11632 N N . SER A 1 12 ? 17.428 1.335 6.396 1.00 0.00 12 SER A N 10
ATOM 11633 C CA . SER A 1 12 ? 18.309 0.440 5.652 1.00 0.00 12 SER A CA 10
ATOM 11634 C C . SER A 1 12 ? 17.616 -0.882 5.341 1.00 0.00 12 SER A C 10
ATOM 11635 O O . SER A 1 12 ? 17.849 -1.482 4.292 1.00 0.00 12 SER A O 10
ATOM 11643 N N . ALA A 1 13 ? 16.766 -1.331 6.257 1.00 0.00 13 ALA A N 10
ATOM 11644 C CA . ALA A 1 13 ? 16.040 -2.583 6.075 1.00 0.00 13 ALA A CA 10
ATOM 11645 C C . ALA A 1 13 ? 15.132 -2.519 4.852 1.00 0.00 13 ALA A C 10
ATOM 11646 O O . ALA A 1 13 ? 14.917 -3.523 4.173 1.00 0.00 13 ALA A O 10
ATOM 11653 N N . LEU A 1 14 ? 14.601 -1.331 4.577 1.00 0.00 14 LEU A N 10
ATOM 11654 C CA . LEU A 1 14 ? 13.715 -1.137 3.435 1.00 0.00 14 LEU A CA 10
ATOM 11655 C C . LEU A 1 14 ? 14.480 -1.272 2.122 1.00 0.00 14 LEU A C 10
ATOM 11656 O O . LEU A 1 14 ? 13.997 -1.888 1.172 1.00 0.00 14 LEU A O 10
ATOM 11672 N N . ALA A 1 15 ? 15.675 -0.693 2.077 1.00 0.00 15 ALA A N 10
ATOM 11673 C CA . ALA A 1 15 ? 16.507 -0.749 0.881 1.00 0.00 15 ALA A CA 10
ATOM 11674 C C . ALA A 1 15 ? 16.831 -2.190 0.503 1.00 0.00 15 ALA A C 10
ATOM 11675 O O . ALA A 1 15 ? 17.026 -2.505 -0.671 1.00 0.00 15 ALA A O 10
ATOM 11682 N N . ASN A 1 16 ? 16.888 -3.062 1.505 1.00 0.00 16 ASN A N 10
ATOM 11683 C CA . ASN A 1 16 ? 17.190 -4.469 1.276 1.00 0.00 16 ASN A CA 10
ATOM 11684 C C . ASN A 1 16 ? 16.149 -5.110 0.364 1.00 0.00 16 ASN A C 10
ATOM 11685 O O . ASN A 1 16 ? 16.461 -5.540 -0.746 1.00 0.00 16 ASN A O 10
ATOM 11696 N N . SER A 1 17 ? 14.909 -5.170 0.840 1.00 0.00 17 SER A N 10
ATOM 11697 C CA . SER A 1 17 ? 13.822 -5.759 0.066 1.00 0.00 17 SER A CA 10
ATOM 11698 C C . SER A 1 17 ? 13.128 -4.703 -0.792 1.00 0.00 17 SER A C 10
ATOM 11699 O O . SER A 1 17 ? 12.986 -3.552 -0.378 1.00 0.00 17 SER A O 10
ATOM 11707 N N . PRO A 1 18 ? 12.682 -5.081 -2.004 1.00 0.00 18 PRO A N 10
ATOM 11708 C CA . PRO A 1 18 ? 12.001 -4.159 -2.918 1.00 0.00 18 PRO A CA 10
ATOM 11709 C C . PRO A 1 18 ? 10.618 -3.755 -2.410 1.00 0.00 18 PRO A C 10
ATOM 11710 O O . PRO A 1 18 ? 10.050 -4.415 -1.540 1.00 0.00 18 PRO A O 10
ATOM 11721 N N . PRO A 1 19 ? 10.060 -2.658 -2.948 1.00 0.00 19 PRO A N 10
ATOM 11722 C CA . PRO A 1 19 ? 8.739 -2.162 -2.545 1.00 0.00 19 PRO A CA 10
ATOM 11723 C C . PRO A 1 19 ? 7.641 -3.205 -2.737 1.00 0.00 19 PRO A C 10
ATOM 11724 O O . PRO A 1 19 ? 6.677 -3.250 -1.972 1.00 0.00 19 PRO A O 10
ATOM 11735 N N . GLU A 1 20 ? 7.790 -4.038 -3.761 1.00 0.00 20 GLU A N 10
ATOM 11736 C CA . GLU A 1 20 ? 6.806 -5.077 -4.052 1.00 0.00 20 GLU A CA 10
ATOM 11737 C C . GLU A 1 20 ? 6.802 -6.151 -2.968 1.00 0.00 20 GLU A C 10
ATOM 11738 O O . GLU A 1 20 ? 5.744 -6.682 -2.604 1.00 0.00 20 GLU A O 10
ATOM 11750 N N . THR A 1 21 ? 7.988 -6.468 -2.450 1.00 0.00 21 THR A N 10
ATOM 11751 C CA . THR A 1 21 ? 8.106 -7.480 -1.410 1.00 0.00 21 THR A CA 10
ATOM 11752 C C . THR A 1 21 ? 7.364 -7.030 -0.168 1.00 0.00 21 THR A C 10
ATOM 11753 O O . THR A 1 21 ? 6.552 -7.769 0.387 1.00 0.00 21 THR A O 10
ATOM 11764 N N . GLN A 1 22 ? 7.604 -5.793 0.231 1.00 0.00 22 GLN A N 10
ATOM 11765 C CA . GLN A 1 22 ? 6.902 -5.233 1.372 1.00 0.00 22 GLN A CA 10
ATOM 11766 C C . GLN A 1 22 ? 5.456 -5.042 0.994 1.00 0.00 22 GLN A C 10
ATOM 11767 O O . GLN A 1 22 ? 4.552 -5.368 1.756 1.00 0.00 22 GLN A O 10
ATOM 11781 N N . ARG A 1 23 ? 5.266 -4.465 -0.194 1.00 0.00 23 ARG A N 10
ATOM 11782 C CA . ARG A 1 23 ? 3.951 -4.164 -0.718 1.00 0.00 23 ARG A CA 10
ATOM 11783 C C . ARG A 1 23 ? 2.876 -4.992 -0.038 1.00 0.00 23 ARG A C 10
ATOM 11784 O O . ARG A 1 23 ? 2.323 -4.587 0.977 1.00 0.00 23 ARG A O 10
ATOM 11805 N N . MET A 1 24 ? 2.595 -6.159 -0.579 1.00 0.00 24 MET A N 10
ATOM 11806 C CA . MET A 1 24 ? 1.582 -7.013 0.011 1.00 0.00 24 MET A CA 10
ATOM 11807 C C . MET A 1 24 ? 1.903 -7.325 1.471 1.00 0.00 24 MET A C 10
ATOM 11808 O O . MET A 1 24 ? 0.998 -7.464 2.291 1.00 0.00 24 MET A O 10
ATOM 11822 N N . MET A 1 25 ? 3.189 -7.464 1.792 1.00 0.00 25 MET A N 10
ATOM 11823 C CA . MET A 1 25 ? 3.592 -7.789 3.158 1.00 0.00 25 MET A CA 10
ATOM 11824 C C . MET A 1 25 ? 3.072 -6.765 4.173 1.00 0.00 25 MET A C 10
ATOM 11825 O O . MET A 1 25 ? 2.436 -7.146 5.155 1.00 0.00 25 MET A O 10
ATOM 11839 N N . LEU A 1 26 ? 3.304 -5.468 3.937 1.00 0.00 26 LEU A N 10
ATOM 11840 C CA . LEU A 1 26 ? 2.795 -4.456 4.864 1.00 0.00 26 LEU A CA 10
ATOM 11841 C C . LEU A 1 26 ? 1.283 -4.411 4.761 1.00 0.00 26 LEU A C 10
ATOM 11842 O O . LEU A 1 26 ? 0.588 -4.493 5.765 1.00 0.00 26 LEU A O 10
ATOM 11858 N N . GLY A 1 27 ? 0.770 -4.328 3.528 1.00 0.00 27 GLY A N 10
ATOM 11859 C CA . GLY A 1 27 ? -0.641 -4.328 3.324 1.00 0.00 27 GLY A CA 10
ATOM 11860 C C . GLY A 1 27 ? -1.263 -5.550 3.952 1.00 0.00 27 GLY A C 10
ATOM 11861 O O . GLY A 1 27 ? -2.395 -5.508 4.396 1.00 0.00 27 GLY A O 10
ATOM 11865 N N . GLU A 1 28 ? -0.534 -6.637 4.048 1.00 0.00 28 GLU A N 10
ATOM 11866 C CA . GLU A 1 28 ? -1.099 -7.808 4.682 1.00 0.00 28 GLU A CA 10
ATOM 11867 C C . GLU A 1 28 ? -1.572 -7.424 6.083 1.00 0.00 28 GLU A C 10
ATOM 11868 O O . GLU A 1 28 ? -2.702 -7.723 6.484 1.00 0.00 28 GLU A O 10
ATOM 11880 N N . ASN A 1 29 ? -0.709 -6.713 6.803 1.00 0.00 29 ASN A N 10
ATOM 11881 C CA . ASN A 1 29 ? -1.036 -6.266 8.156 1.00 0.00 29 ASN A CA 10
ATOM 11882 C C . ASN A 1 29 ? -1.621 -4.858 8.167 1.00 0.00 29 ASN A C 10
ATOM 11883 O O . ASN A 1 29 ? -2.654 -4.606 8.790 1.00 0.00 29 ASN A O 10
ATOM 11894 N N . LEU A 1 30 ? -0.951 -3.937 7.492 1.00 0.00 30 LEU A N 10
ATOM 11895 C CA . LEU A 1 30 ? -1.403 -2.558 7.450 1.00 0.00 30 LEU A CA 10
ATOM 11896 C C . LEU A 1 30 ? -2.510 -2.335 6.412 1.00 0.00 30 LEU A C 10
ATOM 11897 O O . LEU A 1 30 ? -3.277 -1.391 6.546 1.00 0.00 30 LEU A O 10
ATOM 11913 N N . TYR A 1 31 ? -2.631 -3.199 5.395 1.00 0.00 31 TYR A N 10
ATOM 11914 C CA . TYR A 1 31 ? -3.701 -3.033 4.413 1.00 0.00 31 TYR A CA 10
ATOM 11915 C C . TYR A 1 31 ? -5.022 -3.180 5.126 1.00 0.00 31 TYR A C 10
ATOM 11916 O O . TYR A 1 31 ? -5.865 -2.307 5.049 1.00 0.00 31 TYR A O 10
ATOM 11934 N N . PRO A 1 32 ? -5.217 -4.254 5.897 1.00 0.00 32 PRO A N 10
ATOM 11935 C CA . PRO A 1 32 ? -6.450 -4.404 6.635 1.00 0.00 32 PRO A CA 10
ATOM 11936 C C . PRO A 1 32 ? -6.679 -3.199 7.536 1.00 0.00 32 PRO A C 10
ATOM 11937 O O . PRO A 1 32 ? -7.819 -2.809 7.786 1.00 0.00 32 PRO A O 10
ATOM 11948 N N . LEU A 1 33 ? -5.583 -2.598 8.017 1.00 0.00 33 LEU A N 10
ATOM 11949 C CA . LEU A 1 33 ? -5.696 -1.432 8.873 1.00 0.00 33 LEU A CA 10
ATOM 11950 C C . LEU A 1 33 ? -5.926 -0.188 8.054 1.00 0.00 33 LEU A C 10
ATOM 11951 O O . LEU A 1 33 ? -6.826 0.606 8.325 1.00 0.00 33 LEU A O 10
ATOM 11967 N N . VAL A 1 34 ? -5.085 -0.035 7.038 1.00 0.00 34 VAL A N 10
ATOM 11968 C CA . VAL A 1 34 ? -5.172 1.098 6.160 1.00 0.00 34 VAL A CA 10
ATOM 11969 C C . VAL A 1 34 ? -6.293 0.948 5.175 1.00 0.00 34 VAL A C 10
ATOM 11970 O O . VAL A 1 34 ? -7.118 1.847 5.035 1.00 0.00 34 VAL A O 10
ATOM 11983 N N . ASP A 1 35 ? -6.354 -0.205 4.515 1.00 0.00 35 ASP A N 10
ATOM 11984 C CA . ASP A 1 35 ? -7.427 -0.457 3.580 1.00 0.00 35 ASP A CA 10
ATOM 11985 C C . ASP A 1 35 ? -8.784 -0.012 4.165 1.00 0.00 35 ASP A C 10
ATOM 11986 O O . ASP A 1 35 ? -9.450 -0.759 4.880 1.00 0.00 35 ASP A O 10
ATOM 11995 N N . GLN A 1 36 ? -9.164 1.232 3.891 1.00 0.00 36 GLN A N 10
ATOM 11996 C CA . GLN A 1 36 ? -10.414 1.789 4.428 1.00 0.00 36 GLN A CA 10
ATOM 11997 C C . GLN A 1 36 ? -11.650 1.376 3.623 1.00 0.00 36 GLN A C 10
ATOM 11998 O O . GLN A 1 36 ? -12.736 1.909 3.845 1.00 0.00 36 GLN A O 10
ATOM 12012 N N . LEU A 1 37 ? -11.500 0.425 2.708 1.00 0.00 37 LEU A N 10
ATOM 12013 C CA . LEU A 1 37 ? -12.639 -0.035 1.913 1.00 0.00 37 LEU A CA 10
ATOM 12014 C C . LEU A 1 37 ? -12.932 -1.509 2.183 1.00 0.00 37 LEU A C 10
ATOM 12015 O O . LEU A 1 37 ? -12.432 -2.082 3.152 1.00 0.00 37 LEU A O 10
ATOM 12031 N N . GLU A 1 38 ? -13.743 -2.116 1.323 1.00 0.00 38 GLU A N 10
ATOM 12032 C CA . GLU A 1 38 ? -14.098 -3.523 1.473 1.00 0.00 38 GLU A CA 10
ATOM 12033 C C . GLU A 1 38 ? -13.191 -4.407 0.623 1.00 0.00 38 GLU A C 10
ATOM 12034 O O . GLU A 1 38 ? -12.720 -3.992 -0.434 1.00 0.00 38 GLU A O 10
ATOM 12046 N N . HIS A 1 39 ? -12.949 -5.626 1.102 1.00 0.00 39 HIS A N 10
ATOM 12047 C CA . HIS A 1 39 ? -12.095 -6.587 0.403 1.00 0.00 39 HIS A CA 10
ATOM 12048 C C . HIS A 1 39 ? -12.446 -6.680 -1.081 1.00 0.00 39 HIS A C 10
ATOM 12049 O O . HIS A 1 39 ? -13.239 -7.528 -1.496 1.00 0.00 39 HIS A O 10
ATOM 12063 N N . ASP A 1 40 ? -11.849 -5.796 -1.869 1.00 0.00 40 ASP A N 10
ATOM 12064 C CA . ASP A 1 40 ? -12.076 -5.742 -3.308 1.00 0.00 40 ASP A CA 10
ATOM 12065 C C . ASP A 1 40 ? -11.303 -4.568 -3.895 1.00 0.00 40 ASP A C 10
ATOM 12066 O O . ASP A 1 40 ? -10.457 -4.734 -4.773 1.00 0.00 40 ASP A O 10
ATOM 12075 N N . GLN A 1 41 ? -11.594 -3.384 -3.372 1.00 0.00 41 GLN A N 10
ATOM 12076 C CA . GLN A 1 41 ? -10.929 -2.160 -3.796 1.00 0.00 41 GLN A CA 10
ATOM 12077 C C . GLN A 1 41 ? -10.070 -1.609 -2.657 1.00 0.00 41 GLN A C 10
ATOM 12078 O O . GLN A 1 41 ? -9.188 -0.779 -2.871 1.00 0.00 41 GLN A O 10
ATOM 12092 N N . ALA A 1 42 ? -10.341 -2.088 -1.441 1.00 0.00 42 ALA A N 10
ATOM 12093 C CA . ALA A 1 42 ? -9.609 -1.664 -0.256 1.00 0.00 42 ALA A CA 10
ATOM 12094 C C . ALA A 1 42 ? -8.122 -1.951 -0.395 1.00 0.00 42 ALA A C 10
ATOM 12095 O O . ALA A 1 42 ? -7.279 -1.119 -0.058 1.00 0.00 42 ALA A O 10
ATOM 12102 N N . ALA A 1 43 ? -7.810 -3.139 -0.892 1.00 0.00 43 ALA A N 10
ATOM 12103 C CA . ALA A 1 43 ? -6.430 -3.556 -1.079 1.00 0.00 43 ALA A CA 10
ATOM 12104 C C . ALA A 1 43 ? -5.797 -2.847 -2.265 1.00 0.00 43 ALA A C 10
ATOM 12105 O O . ALA A 1 43 ? -4.590 -2.604 -2.282 1.00 0.00 43 ALA A O 10
ATOM 12112 N N . LYS A 1 44 ? -6.609 -2.541 -3.267 1.00 0.00 44 LYS A N 10
ATOM 12113 C CA . LYS A 1 44 ? -6.107 -1.889 -4.464 1.00 0.00 44 LYS A CA 10
ATOM 12114 C C . LYS A 1 44 ? -5.533 -0.506 -4.166 1.00 0.00 44 LYS A C 10
ATOM 12115 O O . LYS A 1 44 ? -4.428 -0.200 -4.586 1.00 0.00 44 LYS A O 10
ATOM 12134 N N . VAL A 1 45 ? -6.269 0.339 -3.454 1.00 0.00 45 VAL A N 10
ATOM 12135 C CA . VAL A 1 45 ? -5.759 1.678 -3.155 1.00 0.00 45 VAL A CA 10
ATOM 12136 C C . VAL A 1 45 ? -4.626 1.664 -2.133 1.00 0.00 45 VAL A C 10
ATOM 12137 O O . VAL A 1 45 ? -3.573 2.266 -2.350 1.00 0.00 45 VAL A O 10
ATOM 12150 N N . THR A 1 46 ? -4.859 0.999 -1.003 1.00 0.00 46 THR A N 10
ATOM 12151 C CA . THR A 1 46 ? -3.867 0.943 0.067 1.00 0.00 46 THR A CA 10
ATOM 12152 C C . THR A 1 46 ? -2.649 0.100 -0.293 1.00 0.00 46 THR A C 10
ATOM 12153 O O . THR A 1 46 ? -1.508 0.527 -0.121 1.00 0.00 46 THR A O 10
ATOM 12164 N N . GLY A 1 47 ? -2.913 -1.115 -0.738 1.00 0.00 47 GLY A N 10
ATOM 12165 C CA . GLY A 1 47 ? -1.851 -2.042 -1.060 1.00 0.00 47 GLY A CA 10
ATOM 12166 C C . GLY A 1 47 ? -1.121 -1.801 -2.381 1.00 0.00 47 GLY A C 10
ATOM 12167 O O . GLY A 1 47 ? 0.048 -2.156 -2.500 1.00 0.00 47 GLY A O 10
ATOM 12171 N N . MET A 1 48 ? -1.785 -1.225 -3.388 1.00 0.00 48 MET A N 10
ATOM 12172 C CA . MET A 1 48 ? -1.120 -0.995 -4.678 1.00 0.00 48 MET A CA 10
ATOM 12173 C C . MET A 1 48 ? 0.002 0.018 -4.530 1.00 0.00 48 MET A C 10
ATOM 12174 O O . MET A 1 48 ? 1.121 -0.202 -4.994 1.00 0.00 48 MET A O 10
ATOM 12188 N N . LEU A 1 49 ? -0.306 1.122 -3.870 1.00 0.00 49 LEU A N 10
ATOM 12189 C CA . LEU A 1 49 ? 0.670 2.173 -3.636 1.00 0.00 49 LEU A CA 10
ATOM 12190 C C . LEU A 1 49 ? 1.824 1.664 -2.786 1.00 0.00 49 LEU A C 10
ATOM 12191 O O . LEU A 1 49 ? 2.872 2.305 -2.697 1.00 0.00 49 LEU A O 10
ATOM 12207 N N . LEU A 1 50 ? 1.617 0.525 -2.134 1.00 0.00 50 LEU A N 10
ATOM 12208 C CA . LEU A 1 50 ? 2.628 -0.044 -1.263 1.00 0.00 50 LEU A CA 10
ATOM 12209 C C . LEU A 1 50 ? 3.962 -0.243 -1.987 1.00 0.00 50 LEU A C 10
ATOM 12210 O O . LEU A 1 50 ? 5.007 -0.359 -1.350 1.00 0.00 50 LEU A O 10
ATOM 12226 N N . GLU A 1 51 ? 3.930 -0.267 -3.319 1.00 0.00 51 GLU A N 10
ATOM 12227 C CA . GLU A 1 51 ? 5.155 -0.433 -4.101 1.00 0.00 51 GLU A CA 10
ATOM 12228 C C . GLU A 1 51 ? 5.247 0.596 -5.229 1.00 0.00 51 GLU A C 10
ATOM 12229 O O . GLU A 1 51 ? 6.262 0.672 -5.922 1.00 0.00 51 GLU A O 10
ATOM 12241 N N . MET A 1 52 ? 4.192 1.388 -5.414 1.00 0.00 52 MET A N 10
ATOM 12242 C CA . MET A 1 52 ? 4.181 2.406 -6.458 1.00 0.00 52 MET A CA 10
ATOM 12243 C C . MET A 1 52 ? 5.151 3.533 -6.123 1.00 0.00 52 MET A C 10
ATOM 12244 O O . MET A 1 52 ? 6.228 3.631 -6.709 1.00 0.00 52 MET A O 10
ATOM 12258 N N . ASP A 1 53 ? 4.765 4.382 -5.173 1.00 0.00 53 ASP A N 10
ATOM 12259 C CA . ASP A 1 53 ? 5.611 5.499 -4.764 1.00 0.00 53 ASP A CA 10
ATOM 12260 C C . ASP A 1 53 ? 6.005 5.371 -3.295 1.00 0.00 53 ASP A C 10
ATOM 12261 O O . ASP A 1 53 ? 5.200 4.952 -2.467 1.00 0.00 53 ASP A O 10
ATOM 12270 N N . GLN A 1 54 ? 7.246 5.734 -2.978 1.00 0.00 54 GLN A N 10
ATOM 12271 C CA . GLN A 1 54 ? 7.739 5.656 -1.604 1.00 0.00 54 GLN A CA 10
ATOM 12272 C C . GLN A 1 54 ? 6.859 6.479 -0.666 1.00 0.00 54 GLN A C 10
ATOM 12273 O O . GLN A 1 54 ? 6.571 6.072 0.458 1.00 0.00 54 GLN A O 10
ATOM 12287 N N . THR A 1 55 ? 6.429 7.636 -1.145 1.00 0.00 55 THR A N 10
ATOM 12288 C CA . THR A 1 55 ? 5.565 8.514 -0.373 1.00 0.00 55 THR A CA 10
ATOM 12289 C C . THR A 1 55 ? 4.166 7.915 -0.262 1.00 0.00 55 THR A C 10
ATOM 12290 O O . THR A 1 55 ? 3.553 7.925 0.804 1.00 0.00 55 THR A O 10
ATOM 12301 N N . GLU A 1 56 ? 3.668 7.401 -1.387 1.00 0.00 56 GLU A N 10
ATOM 12302 C CA . GLU A 1 56 ? 2.339 6.802 -1.442 1.00 0.00 56 GLU A CA 10
ATOM 12303 C C . GLU A 1 56 ? 2.280 5.497 -0.652 1.00 0.00 56 GLU A C 10
ATOM 12304 O O . GLU A 1 56 ? 1.320 5.253 0.073 1.00 0.00 56 GLU A O 10
ATOM 12316 N N . VAL A 1 57 ? 3.309 4.663 -0.783 1.00 0.00 57 VAL A N 10
ATOM 12317 C CA . VAL A 1 57 ? 3.351 3.393 -0.057 1.00 0.00 57 VAL A CA 10
ATOM 12318 C C . VAL A 1 57 ? 3.234 3.648 1.438 1.00 0.00 57 VAL A C 10
ATOM 12319 O O . VAL A 1 57 ? 2.461 2.993 2.139 1.00 0.00 57 VAL A O 10
ATOM 12332 N N . LEU A 1 58 ? 4.006 4.612 1.911 1.00 0.00 58 LEU A N 10
ATOM 12333 C CA . LEU A 1 58 ? 4.005 4.981 3.313 1.00 0.00 58 LEU A CA 10
ATOM 12334 C C . LEU A 1 58 ? 2.652 5.562 3.723 1.00 0.00 58 LEU A C 10
ATOM 12335 O O . LEU A 1 58 ? 2.099 5.205 4.758 1.00 0.00 58 LEU A O 10
ATOM 12351 N N . HIS A 1 59 ? 2.143 6.474 2.906 1.00 0.00 59 HIS A N 10
ATOM 12352 C CA . HIS A 1 59 ? 0.870 7.144 3.170 1.00 0.00 59 HIS A CA 10
ATOM 12353 C C . HIS A 1 59 ? -0.347 6.225 3.009 1.00 0.00 59 HIS A C 10
ATOM 12354 O O . HIS A 1 59 ? -1.284 6.282 3.805 1.00 0.00 59 HIS A O 10
ATOM 12368 N N . LEU A 1 60 ? -0.350 5.422 1.953 1.00 0.00 60 LEU A N 10
ATOM 12369 C CA . LEU A 1 60 ? -1.478 4.537 1.652 1.00 0.00 60 LEU A CA 10
ATOM 12370 C C . LEU A 1 60 ? -1.650 3.400 2.655 1.00 0.00 60 LEU A C 10
ATOM 12371 O O . LEU A 1 60 ? -2.712 2.799 2.710 1.00 0.00 60 LEU A O 10
ATOM 12387 N N . LEU A 1 61 ? -0.621 3.100 3.433 1.00 0.00 61 LEU A N 10
ATOM 12388 C CA . LEU A 1 61 ? -0.700 2.028 4.428 1.00 0.00 61 LEU A CA 10
ATOM 12389 C C . LEU A 1 61 ? -0.245 2.548 5.786 1.00 0.00 61 LEU A C 10
ATOM 12390 O O . LEU A 1 61 ? 0.416 1.844 6.548 1.00 0.00 61 LEU A O 10
ATOM 12406 N N . GLU A 1 62 ? -0.622 3.792 6.080 1.00 0.00 62 GLU A N 10
ATOM 12407 C CA . GLU A 1 62 ? -0.274 4.428 7.346 1.00 0.00 62 GLU A CA 10
ATOM 12408 C C . GLU A 1 62 ? -1.234 5.572 7.668 1.00 0.00 62 GLU A C 10
ATOM 12409 O O . GLU A 1 62 ? -1.679 5.712 8.806 1.00 0.00 62 GLU A O 10
ATOM 12421 N N . SER A 1 63 ? -1.538 6.401 6.668 1.00 0.00 63 SER A N 10
ATOM 12422 C CA . SER A 1 63 ? -2.433 7.537 6.876 1.00 0.00 63 SER A CA 10
ATOM 12423 C C . SER A 1 63 ? -3.768 7.345 6.155 1.00 0.00 63 SER A C 10
ATOM 12424 O O . SER A 1 63 ? -3.818 6.779 5.064 1.00 0.00 63 SER A O 10
ATOM 12432 N N . PRO A 1 64 ? -4.871 7.828 6.760 1.00 0.00 64 PRO A N 10
ATOM 12433 C CA . PRO A 1 64 ? -6.206 7.717 6.170 1.00 0.00 64 PRO A CA 10
ATOM 12434 C C . PRO A 1 64 ? -6.412 8.713 5.033 1.00 0.00 64 PRO A C 10
ATOM 12435 O O . PRO A 1 64 ? -6.849 8.346 3.943 1.00 0.00 64 PRO A O 10
ATOM 12446 N N . ASP A 1 65 ? -6.075 9.974 5.291 1.00 0.00 65 ASP A N 10
ATOM 12447 C CA . ASP A 1 65 ? -6.205 11.024 4.285 1.00 0.00 65 ASP A CA 10
ATOM 12448 C C . ASP A 1 65 ? -5.389 10.670 3.044 1.00 0.00 65 ASP A C 10
ATOM 12449 O O . ASP A 1 65 ? -5.679 11.125 1.938 1.00 0.00 65 ASP A O 10
ATOM 12458 N N . ALA A 1 66 ? -4.369 9.850 3.253 1.00 0.00 66 ALA A N 10
ATOM 12459 C CA . ALA A 1 66 ? -3.494 9.411 2.177 1.00 0.00 66 ALA A CA 10
ATOM 12460 C C . ALA A 1 66 ? -4.268 8.596 1.150 1.00 0.00 66 ALA A C 10
ATOM 12461 O O . ALA A 1 66 ? -4.072 8.737 -0.056 1.00 0.00 66 ALA A O 10
ATOM 12468 N N . LEU A 1 67 ? -5.147 7.740 1.650 1.00 0.00 67 LEU A N 10
ATOM 12469 C CA . LEU A 1 67 ? -5.968 6.882 0.808 1.00 0.00 67 LEU A CA 10
ATOM 12470 C C . LEU A 1 67 ? -7.028 7.681 0.060 1.00 0.00 67 LEU A C 10
ATOM 12471 O O . LEU A 1 67 ? -7.383 7.352 -1.069 1.00 0.00 67 LEU A O 10
ATOM 12487 N N . LYS A 1 68 ? -7.529 8.733 0.694 1.00 0.00 68 LYS A N 10
ATOM 12488 C CA . LYS A 1 68 ? -8.553 9.578 0.087 1.00 0.00 68 LYS A CA 10
ATOM 12489 C C . LYS A 1 68 ? -8.100 10.066 -1.288 1.00 0.00 68 LYS A C 10
ATOM 12490 O O . LYS A 1 68 ? -8.909 10.227 -2.202 1.00 0.00 68 LYS A O 10
ATOM 12509 N N . ALA A 1 69 ? -6.806 10.305 -1.416 1.00 0.00 69 ALA A N 10
ATOM 12510 C CA . ALA A 1 69 ? -6.227 10.778 -2.666 1.00 0.00 69 ALA A CA 10
ATOM 12511 C C . ALA A 1 69 ? -6.228 9.710 -3.756 1.00 0.00 69 ALA A C 10
ATOM 12512 O O . ALA A 1 69 ? -6.678 9.948 -4.879 1.00 0.00 69 ALA A O 10
ATOM 12519 N N . LYS A 1 70 ? -5.694 8.539 -3.423 1.00 0.00 70 LYS A N 10
ATOM 12520 C CA . LYS A 1 70 ? -5.601 7.441 -4.377 1.00 0.00 70 LYS A CA 10
ATOM 12521 C C . LYS A 1 70 ? -6.946 6.776 -4.590 1.00 0.00 70 LYS A C 10
ATOM 12522 O O . LYS A 1 70 ? -7.249 6.313 -5.687 1.00 0.00 70 LYS A O 10
ATOM 12541 N N . VAL A 1 71 ? -7.748 6.724 -3.540 1.00 0.00 71 VAL A N 10
ATOM 12542 C CA . VAL A 1 71 ? -9.064 6.097 -3.644 1.00 0.00 71 VAL A CA 10
ATOM 12543 C C . VAL A 1 71 ? -9.894 6.759 -4.735 1.00 0.00 71 VAL A C 10
ATOM 12544 O O . VAL A 1 71 ? -10.530 6.083 -5.537 1.00 0.00 71 VAL A O 10
ATOM 12557 N N . ALA A 1 72 ? -9.872 8.083 -4.781 1.00 0.00 72 ALA A N 10
ATOM 12558 C CA . ALA A 1 72 ? -10.620 8.806 -5.800 1.00 0.00 72 ALA A CA 10
ATOM 12559 C C . ALA A 1 72 ? -10.209 8.335 -7.191 1.00 0.00 72 ALA A C 10
ATOM 12560 O O . ALA A 1 72 ? -11.054 8.070 -8.045 1.00 0.00 72 ALA A O 10
ATOM 12567 N N . GLU A 1 73 ? -8.901 8.229 -7.407 1.00 0.00 73 GLU A N 10
ATOM 12568 C CA . GLU A 1 73 ? -8.371 7.783 -8.691 1.00 0.00 73 GLU A CA 10
ATOM 12569 C C . GLU A 1 73 ? -8.572 6.279 -8.899 1.00 0.00 73 GLU A C 10
ATOM 12570 O O . GLU A 1 73 ? -9.061 5.850 -9.944 1.00 0.00 73 GLU A O 10
ATOM 12582 N N . ALA A 1 74 ? -8.170 5.483 -7.909 1.00 0.00 74 ALA A N 10
ATOM 12583 C CA . ALA A 1 74 ? -8.284 4.027 -7.996 1.00 0.00 74 ALA A CA 10
ATOM 12584 C C . ALA A 1 74 ? -9.737 3.550 -7.962 1.00 0.00 74 ALA A C 10
ATOM 12585 O O . ALA A 1 74 ? -10.162 2.786 -8.829 1.00 0.00 74 ALA A O 10
ATOM 12592 N N . MET A 1 75 ? -10.492 3.988 -6.958 1.00 0.00 75 MET A N 10
ATOM 12593 C CA . MET A 1 75 ? -11.885 3.583 -6.824 1.00 0.00 75 MET A CA 10
ATOM 12594 C C . MET A 1 75 ? -12.694 3.967 -8.058 1.00 0.00 75 MET A C 10
ATOM 12595 O O . MET A 1 75 ? -13.587 3.231 -8.478 1.00 0.00 75 MET A O 10
ATOM 12609 N N . GLU A 1 76 ? -12.383 5.124 -8.635 1.00 0.00 76 GLU A N 10
ATOM 12610 C CA . GLU A 1 76 ? -13.091 5.596 -9.819 1.00 0.00 76 GLU A CA 10
ATOM 12611 C C . GLU A 1 76 ? -12.998 4.579 -10.953 1.00 0.00 76 GLU A C 10
ATOM 12612 O O . GLU A 1 76 ? -14.004 4.228 -11.568 1.00 0.00 76 GLU A O 10
ATOM 12624 N N . VAL A 1 77 ? -11.786 4.106 -11.221 1.00 0.00 77 VAL A N 10
ATOM 12625 C CA . VAL A 1 77 ? -11.567 3.126 -12.277 1.00 0.00 77 VAL A CA 10
ATOM 12626 C C . VAL A 1 77 ? -12.032 1.737 -11.846 1.00 0.00 77 VAL A C 10
ATOM 12627 O O . VAL A 1 77 ? -12.541 0.962 -12.656 1.00 0.00 77 VAL A O 10
ATOM 12640 N N . LEU A 1 78 ? -11.847 1.428 -10.567 1.00 0.00 78 LEU A N 10
ATOM 12641 C CA . LEU A 1 78 ? -12.239 0.130 -10.027 1.00 0.00 78 LEU A CA 10
ATOM 12642 C C . LEU A 1 78 ? -13.749 0.046 -9.823 1.00 0.00 78 LEU A C 10
ATOM 12643 O O . LEU A 1 78 ? -14.449 -0.643 -10.566 1.00 0.00 78 LEU A O 10
ATOM 12659 N N . ARG A 1 79 ? -14.242 0.743 -8.805 1.00 0.00 79 ARG A N 10
ATOM 12660 C CA . ARG A 1 79 ? -15.642 0.754 -8.482 1.00 0.00 79 ARG A CA 10
ATOM 12661 C C . ARG A 1 79 ? -16.474 1.289 -9.649 1.00 0.00 79 ARG A C 10
ATOM 12662 O O . ARG A 1 79 ? -17.569 0.794 -9.918 1.00 0.00 79 ARG A O 10
ATOM 12683 N N . SER A 1 80 ? -15.952 2.299 -10.337 1.00 0.00 80 SER A N 10
ATOM 12684 C CA . SER A 1 80 ? -16.654 2.891 -11.470 1.00 0.00 80 SER A CA 10
ATOM 12685 C C . SER A 1 80 ? -15.985 2.508 -12.785 1.00 0.00 80 SER A C 10
ATOM 12686 O O . SER A 1 80 ? -14.849 2.033 -12.801 1.00 0.00 80 SER A O 10
ATOM 12694 N N . ALA A 1 81 ? -16.698 2.718 -13.886 1.00 0.00 81 ALA A N 10
ATOM 12695 C CA . ALA A 1 81 ? -16.174 2.395 -15.208 1.00 0.00 81 ALA A CA 10
ATOM 12696 C C . ALA A 1 81 ? -15.079 3.371 -15.620 1.00 0.00 81 ALA A C 10
ATOM 12697 O O . ALA A 1 81 ? -14.950 4.453 -15.048 1.00 0.00 81 ALA A O 10
ATOM 12704 N N . GLN A 1 82 ? -14.292 2.982 -16.618 1.00 0.00 82 GLN A N 10
ATOM 12705 C CA . GLN A 1 82 ? -13.207 3.824 -17.108 1.00 0.00 82 GLN A CA 10
ATOM 12706 C C . GLN A 1 82 ? -13.745 5.149 -17.640 1.00 0.00 82 GLN A C 10
ATOM 12707 O O . GLN A 1 82 ? -14.929 5.268 -17.954 1.00 0.00 82 GLN A O 10
ATOM 12721 N N . GLN A 1 83 ? -12.866 6.141 -17.739 1.00 0.00 83 GLN A N 10
ATOM 12722 C CA . GLN A 1 83 ? -13.253 7.458 -18.234 1.00 0.00 83 GLN A CA 10
ATOM 12723 C C . GLN A 1 83 ? -12.454 7.828 -19.479 1.00 0.00 83 GLN A C 10
ATOM 12724 O O . GLN A 1 83 ? -11.328 7.366 -19.667 1.00 0.00 83 GLN A O 10
ATOM 12738 N N . HIS A 1 84 ? -13.044 8.663 -20.328 1.00 0.00 84 HIS A N 10
ATOM 12739 C CA . HIS A 1 84 ? -12.387 9.094 -21.556 1.00 0.00 84 HIS A CA 10
ATOM 12740 C C . HIS A 1 84 ? -12.076 7.902 -22.455 1.00 0.00 84 HIS A C 10
ATOM 12741 O O . HIS A 1 84 ? -12.155 6.751 -22.026 1.00 0.00 84 HIS A O 10
ATOM 12755 N N . THR A 1 85 ? -11.720 8.186 -23.704 1.00 0.00 85 THR A N 10
ATOM 12756 C CA . THR A 1 85 ? -11.397 7.136 -24.664 1.00 0.00 85 THR A CA 10
ATOM 12757 C C . THR A 1 85 ? -10.371 7.627 -25.680 1.00 0.00 85 THR A C 10
ATOM 12758 O O . THR A 1 85 ? -9.229 7.124 -25.657 1.00 0.00 85 THR A O 10
ATOM 12770 N N . GLY A 1 1 ? 32.855 -11.745 -11.136 1.00 0.00 1 GLY A N 11
ATOM 12771 C CA . GLY A 1 1 ? 33.159 -11.658 -9.682 1.00 0.00 1 GLY A CA 11
ATOM 12772 C C . GLY A 1 1 ? 34.089 -10.505 -9.350 1.00 0.00 1 GLY A C 11
ATOM 12773 O O . GLY A 1 1 ? 35.308 -10.676 -9.334 1.00 0.00 1 GLY A O 11
ATOM 12779 N N . PRO A 1 2 ? 33.539 -9.310 -9.079 1.00 0.00 2 PRO A N 11
ATOM 12780 C CA . PRO A 1 2 ? 34.342 -8.129 -8.746 1.00 0.00 2 PRO A CA 11
ATOM 12781 C C . PRO A 1 2 ? 35.007 -8.248 -7.379 1.00 0.00 2 PRO A C 11
ATOM 12782 O O . PRO A 1 2 ? 36.194 -7.959 -7.228 1.00 0.00 2 PRO A O 11
ATOM 12793 N N . LEU A 1 3 ? 34.234 -8.675 -6.386 1.00 0.00 3 LEU A N 11
ATOM 12794 C CA . LEU A 1 3 ? 34.747 -8.833 -5.030 1.00 0.00 3 LEU A CA 11
ATOM 12795 C C . LEU A 1 3 ? 34.373 -10.198 -4.463 1.00 0.00 3 LEU A C 11
ATOM 12796 O O . LEU A 1 3 ? 33.347 -10.346 -3.801 1.00 0.00 3 LEU A O 11
ATOM 12812 N N . GLY A 1 4 ? 35.213 -11.194 -4.728 1.00 0.00 4 GLY A N 11
ATOM 12813 C CA . GLY A 1 4 ? 34.952 -12.534 -4.237 1.00 0.00 4 GLY A CA 11
ATOM 12814 C C . GLY A 1 4 ? 33.868 -13.240 -5.028 1.00 0.00 4 GLY A C 11
ATOM 12815 O O . GLY A 1 4 ? 33.915 -13.280 -6.257 1.00 0.00 4 GLY A O 11
ATOM 12819 N N . SER A 1 5 ? 32.889 -13.796 -4.322 1.00 0.00 5 SER A N 11
ATOM 12820 C CA . SER A 1 5 ? 31.789 -14.502 -4.967 1.00 0.00 5 SER A CA 11
ATOM 12821 C C . SER A 1 5 ? 30.730 -13.520 -5.463 1.00 0.00 5 SER A C 11
ATOM 12822 O O . SER A 1 5 ? 30.385 -12.567 -4.766 1.00 0.00 5 SER A O 11
ATOM 12830 N N . PRO A 1 6 ? 30.194 -13.739 -6.679 1.00 0.00 6 PRO A N 11
ATOM 12831 C CA . PRO A 1 6 ? 29.169 -12.863 -7.255 1.00 0.00 6 PRO A CA 11
ATOM 12832 C C . PRO A 1 6 ? 27.985 -12.661 -6.316 1.00 0.00 6 PRO A C 11
ATOM 12833 O O . PRO A 1 6 ? 27.535 -11.536 -6.101 1.00 0.00 6 PRO A O 11
ATOM 12844 N N . ILE A 1 7 ? 27.486 -13.759 -5.759 1.00 0.00 7 ILE A N 11
ATOM 12845 C CA . ILE A 1 7 ? 26.355 -13.704 -4.842 1.00 0.00 7 ILE A CA 11
ATOM 12846 C C . ILE A 1 7 ? 26.709 -12.929 -3.578 1.00 0.00 7 ILE A C 11
ATOM 12847 O O . ILE A 1 7 ? 27.030 -13.517 -2.545 1.00 0.00 7 ILE A O 11
ATOM 12863 N N . GLY A 1 8 ? 26.648 -11.604 -3.666 1.00 0.00 8 GLY A N 11
ATOM 12864 C CA . GLY A 1 8 ? 26.966 -10.767 -2.524 1.00 0.00 8 GLY A CA 11
ATOM 12865 C C . GLY A 1 8 ? 26.848 -9.290 -2.837 1.00 0.00 8 GLY A C 11
ATOM 12866 O O . GLY A 1 8 ? 25.840 -8.659 -2.518 1.00 0.00 8 GLY A O 11
ATOM 12870 N N . ALA A 1 9 ? 27.880 -8.735 -3.465 1.00 0.00 9 ALA A N 11
ATOM 12871 C CA . ALA A 1 9 ? 27.887 -7.322 -3.823 1.00 0.00 9 ALA A CA 11
ATOM 12872 C C . ALA A 1 9 ? 26.918 -7.043 -4.967 1.00 0.00 9 ALA A C 11
ATOM 12873 O O . ALA A 1 9 ? 26.167 -6.068 -4.933 1.00 0.00 9 ALA A O 11
ATOM 12880 N N . LEU A 1 10 ? 26.941 -7.905 -5.977 1.00 0.00 10 LEU A N 11
ATOM 12881 C CA . LEU A 1 10 ? 26.064 -7.754 -7.132 1.00 0.00 10 LEU A CA 11
ATOM 12882 C C . LEU A 1 10 ? 24.601 -7.872 -6.722 1.00 0.00 10 LEU A C 11
ATOM 12883 O O . LEU A 1 10 ? 23.747 -7.126 -7.202 1.00 0.00 10 LEU A O 11
ATOM 12899 N N . ALA A 1 11 ? 24.318 -8.814 -5.828 1.00 0.00 11 ALA A N 11
ATOM 12900 C CA . ALA A 1 11 ? 22.958 -9.032 -5.351 1.00 0.00 11 ALA A CA 11
ATOM 12901 C C . ALA A 1 11 ? 22.654 -8.186 -4.115 1.00 0.00 11 ALA A C 11
ATOM 12902 O O . ALA A 1 11 ? 21.658 -8.416 -3.428 1.00 0.00 11 ALA A O 11
ATOM 12909 N N . SER A 1 12 ? 23.509 -7.205 -3.837 1.00 0.00 12 SER A N 11
ATOM 12910 C CA . SER A 1 12 ? 23.318 -6.333 -2.685 1.00 0.00 12 SER A CA 11
ATOM 12911 C C . SER A 1 12 ? 22.020 -5.543 -2.816 1.00 0.00 12 SER A C 11
ATOM 12912 O O . SER A 1 12 ? 21.189 -5.540 -1.908 1.00 0.00 12 SER A O 11
ATOM 12920 N N . ALA A 1 13 ? 21.852 -4.876 -3.954 1.00 0.00 13 ALA A N 11
ATOM 12921 C CA . ALA A 1 13 ? 20.656 -4.086 -4.207 1.00 0.00 13 ALA A CA 11
ATOM 12922 C C . ALA A 1 13 ? 19.420 -4.977 -4.287 1.00 0.00 13 ALA A C 11
ATOM 12923 O O . ALA A 1 13 ? 18.320 -4.564 -3.919 1.00 0.00 13 ALA A O 11
ATOM 12930 N N . LEU A 1 14 ? 19.611 -6.200 -4.770 1.00 0.00 14 LEU A N 11
ATOM 12931 C CA . LEU A 1 14 ? 18.514 -7.152 -4.899 1.00 0.00 14 LEU A CA 11
ATOM 12932 C C . LEU A 1 14 ? 18.120 -7.713 -3.536 1.00 0.00 14 LEU A C 11
ATOM 12933 O O . LEU A 1 14 ? 16.955 -8.033 -3.299 1.00 0.00 14 LEU A O 11
ATOM 12949 N N . ALA A 1 15 ? 19.100 -7.831 -2.646 1.00 0.00 15 ALA A N 11
ATOM 12950 C CA . ALA A 1 15 ? 18.856 -8.353 -1.307 1.00 0.00 15 ALA A CA 11
ATOM 12951 C C . ALA A 1 15 ? 17.833 -7.500 -0.564 1.00 0.00 15 ALA A C 11
ATOM 12952 O O . ALA A 1 15 ? 17.029 -8.013 0.215 1.00 0.00 15 ALA A O 11
ATOM 12959 N N . ASN A 1 16 ? 17.869 -6.195 -0.811 1.00 0.00 16 ASN A N 11
ATOM 12960 C CA . ASN A 1 16 ? 16.944 -5.269 -0.167 1.00 0.00 16 ASN A CA 11
ATOM 12961 C C . ASN A 1 16 ? 15.506 -5.563 -0.583 1.00 0.00 16 ASN A C 11
ATOM 12962 O O . ASN A 1 16 ? 15.212 -5.724 -1.767 1.00 0.00 16 ASN A O 11
ATOM 12973 N N . SER A 1 17 ? 14.614 -5.632 0.400 1.00 0.00 17 SER A N 11
ATOM 12974 C CA . SER A 1 17 ? 13.206 -5.906 0.135 1.00 0.00 17 SER A CA 11
ATOM 12975 C C . SER A 1 17 ? 12.603 -4.827 -0.764 1.00 0.00 17 SER A C 11
ATOM 12976 O O . SER A 1 17 ? 12.421 -3.687 -0.337 1.00 0.00 17 SER A O 11
ATOM 12984 N N . PRO A 1 18 ? 12.279 -5.169 -2.026 1.00 0.00 18 PRO A N 11
ATOM 12985 C CA . PRO A 1 18 ? 11.694 -4.214 -2.973 1.00 0.00 18 PRO A CA 11
ATOM 12986 C C . PRO A 1 18 ? 10.310 -3.740 -2.533 1.00 0.00 18 PRO A C 11
ATOM 12987 O O . PRO A 1 18 ? 9.735 -4.271 -1.585 1.00 0.00 18 PRO A O 11
ATOM 12998 N N . PRO A 1 19 ? 9.759 -2.725 -3.222 1.00 0.00 19 PRO A N 11
ATOM 12999 C CA . PRO A 1 19 ? 8.438 -2.175 -2.898 1.00 0.00 19 PRO A CA 11
ATOM 13000 C C . PRO A 1 19 ? 7.324 -3.210 -3.026 1.00 0.00 19 PRO A C 11
ATOM 13001 O O . PRO A 1 19 ? 6.381 -3.218 -2.236 1.00 0.00 19 PRO A O 11
ATOM 13012 N N . GLU A 1 20 ? 7.436 -4.079 -4.026 1.00 0.00 20 GLU A N 11
ATOM 13013 C CA . GLU A 1 20 ? 6.431 -5.114 -4.254 1.00 0.00 20 GLU A CA 11
ATOM 13014 C C . GLU A 1 20 ? 6.451 -6.153 -3.138 1.00 0.00 20 GLU A C 11
ATOM 13015 O O . GLU A 1 20 ? 5.399 -6.639 -2.702 1.00 0.00 20 GLU A O 11
ATOM 13027 N N . THR A 1 21 ? 7.652 -6.491 -2.673 1.00 0.00 21 THR A N 11
ATOM 13028 C CA . THR A 1 21 ? 7.796 -7.474 -1.608 1.00 0.00 21 THR A CA 11
ATOM 13029 C C . THR A 1 21 ? 7.136 -6.962 -0.344 1.00 0.00 21 THR A C 11
ATOM 13030 O O . THR A 1 21 ? 6.340 -7.662 0.282 1.00 0.00 21 THR A O 11
ATOM 13041 N N . GLN A 1 22 ? 7.430 -5.721 -0.001 1.00 0.00 22 GLN A N 11
ATOM 13042 C CA . GLN A 1 22 ? 6.813 -5.105 1.160 1.00 0.00 22 GLN A CA 11
ATOM 13043 C C . GLN A 1 22 ? 5.350 -4.884 0.869 1.00 0.00 22 GLN A C 11
ATOM 13044 O O . GLN A 1 22 ? 4.492 -5.157 1.704 1.00 0.00 22 GLN A O 11
ATOM 13058 N N . ARG A 1 23 ? 5.086 -4.352 -0.326 1.00 0.00 23 ARG A N 11
ATOM 13059 C CA . ARG A 1 23 ? 3.740 -4.044 -0.765 1.00 0.00 23 ARG A CA 11
ATOM 13060 C C . ARG A 1 23 ? 2.710 -4.837 0.022 1.00 0.00 23 ARG A C 11
ATOM 13061 O O . ARG A 1 23 ? 2.208 -4.376 1.039 1.00 0.00 23 ARG A O 11
ATOM 13082 N N . MET A 1 24 ? 2.418 -6.037 -0.434 1.00 0.00 24 MET A N 11
ATOM 13083 C CA . MET A 1 24 ? 1.455 -6.875 0.253 1.00 0.00 24 MET A CA 11
ATOM 13084 C C . MET A 1 24 ? 1.891 -7.156 1.691 1.00 0.00 24 MET A C 11
ATOM 13085 O O . MET A 1 24 ? 1.054 -7.276 2.581 1.00 0.00 24 MET A O 11
ATOM 13099 N N . MET A 1 25 ? 3.199 -7.291 1.914 1.00 0.00 25 MET A N 11
ATOM 13100 C CA . MET A 1 25 ? 3.706 -7.591 3.252 1.00 0.00 25 MET A CA 11
ATOM 13101 C C . MET A 1 25 ? 3.263 -6.547 4.283 1.00 0.00 25 MET A C 11
ATOM 13102 O O . MET A 1 25 ? 2.697 -6.910 5.314 1.00 0.00 25 MET A O 11
ATOM 13116 N N . LEU A 1 26 ? 3.479 -5.255 4.010 1.00 0.00 26 LEU A N 11
ATOM 13117 C CA . LEU A 1 26 ? 3.033 -4.229 4.953 1.00 0.00 26 LEU A CA 11
ATOM 13118 C C . LEU A 1 26 ? 1.519 -4.188 4.944 1.00 0.00 26 LEU A C 11
ATOM 13119 O O . LEU A 1 26 ? 0.887 -4.241 5.993 1.00 0.00 26 LEU A O 11
ATOM 13135 N N . GLY A 1 27 ? 0.930 -4.136 3.743 1.00 0.00 27 GLY A N 11
ATOM 13136 C CA . GLY A 1 27 ? -0.491 -4.136 3.628 1.00 0.00 27 GLY A CA 11
ATOM 13137 C C . GLY A 1 27 ? -1.075 -5.331 4.343 1.00 0.00 27 GLY A C 11
ATOM 13138 O O . GLY A 1 27 ? -2.183 -5.279 4.845 1.00 0.00 27 GLY A O 11
ATOM 13142 N N . GLU A 1 28 ? -0.318 -6.405 4.444 1.00 0.00 28 GLU A N 11
ATOM 13143 C CA . GLU A 1 28 ? -0.809 -7.562 5.159 1.00 0.00 28 GLU A CA 11
ATOM 13144 C C . GLU A 1 28 ? -1.188 -7.143 6.578 1.00 0.00 28 GLU A C 11
ATOM 13145 O O . GLU A 1 28 ? -2.267 -7.474 7.072 1.00 0.00 28 GLU A O 11
ATOM 13157 N N . ASN A 1 29 ? -0.294 -6.387 7.216 1.00 0.00 29 ASN A N 11
ATOM 13158 C CA . ASN A 1 29 ? -0.529 -5.913 8.580 1.00 0.00 29 ASN A CA 11
ATOM 13159 C C . ASN A 1 29 ? -1.118 -4.501 8.616 1.00 0.00 29 ASN A C 11
ATOM 13160 O O . ASN A 1 29 ? -2.064 -4.229 9.357 1.00 0.00 29 ASN A O 11
ATOM 13171 N N . LEU A 1 30 ? -0.546 -3.597 7.838 1.00 0.00 30 LEU A N 11
ATOM 13172 C CA . LEU A 1 30 ? -1.020 -2.223 7.825 1.00 0.00 30 LEU A CA 11
ATOM 13173 C C . LEU A 1 30 ? -2.219 -2.028 6.886 1.00 0.00 30 LEU A C 11
ATOM 13174 O O . LEU A 1 30 ? -3.071 -1.194 7.163 1.00 0.00 30 LEU A O 11
ATOM 13190 N N . TYR A 1 31 ? -2.319 -2.808 5.797 1.00 0.00 31 TYR A N 11
ATOM 13191 C CA . TYR A 1 31 ? -3.469 -2.684 4.895 1.00 0.00 31 TYR A CA 11
ATOM 13192 C C . TYR A 1 31 ? -4.734 -3.008 5.665 1.00 0.00 31 TYR A C 11
ATOM 13193 O O . TYR A 1 31 ? -5.704 -2.273 5.568 1.00 0.00 31 TYR A O 11
ATOM 13211 N N . PRO A 1 32 ? -4.767 -4.069 6.501 1.00 0.00 32 PRO A N 11
ATOM 13212 C CA . PRO A 1 32 ? -5.958 -4.323 7.280 1.00 0.00 32 PRO A CA 11
ATOM 13213 C C . PRO A 1 32 ? -6.251 -3.087 8.111 1.00 0.00 32 PRO A C 11
ATOM 13214 O O . PRO A 1 32 ? -7.411 -2.744 8.342 1.00 0.00 32 PRO A O 11
ATOM 13225 N N . LEU A 1 33 ? -5.182 -2.385 8.526 1.00 0.00 33 LEU A N 11
ATOM 13226 C CA . LEU A 1 33 ? -5.363 -1.163 9.282 1.00 0.00 33 LEU A CA 11
ATOM 13227 C C . LEU A 1 33 ? -5.778 -0.029 8.353 1.00 0.00 33 LEU A C 11
ATOM 13228 O O . LEU A 1 33 ? -6.743 0.685 8.628 1.00 0.00 33 LEU A O 11
ATOM 13244 N N . VAL A 1 34 ? -5.062 0.121 7.230 1.00 0.00 34 VAL A N 11
ATOM 13245 C CA . VAL A 1 34 ? -5.405 1.155 6.271 1.00 0.00 34 VAL A CA 11
ATOM 13246 C C . VAL A 1 34 ? -6.606 0.754 5.448 1.00 0.00 34 VAL A C 11
ATOM 13247 O O . VAL A 1 34 ? -7.582 1.498 5.373 1.00 0.00 34 VAL A O 11
ATOM 13260 N N . ASP A 1 35 ? -6.546 -0.453 4.878 1.00 0.00 35 ASP A N 11
ATOM 13261 C CA . ASP A 1 35 ? -7.666 -1.010 4.096 1.00 0.00 35 ASP A CA 11
ATOM 13262 C C . ASP A 1 35 ? -8.705 0.053 3.738 1.00 0.00 35 ASP A C 11
ATOM 13263 O O . ASP A 1 35 ? -8.681 0.627 2.655 1.00 0.00 35 ASP A O 11
ATOM 13272 N N . GLN A 1 36 ? -9.585 0.292 4.700 1.00 0.00 36 GLN A N 11
ATOM 13273 C CA . GLN A 1 36 ? -10.667 1.266 4.635 1.00 0.00 36 GLN A CA 11
ATOM 13274 C C . GLN A 1 36 ? -11.909 0.721 3.925 1.00 0.00 36 GLN A C 11
ATOM 13275 O O . GLN A 1 36 ? -12.948 1.382 3.891 1.00 0.00 36 GLN A O 11
ATOM 13289 N N . LEU A 1 37 ? -11.805 -0.477 3.362 1.00 0.00 37 LEU A N 11
ATOM 13290 C CA . LEU A 1 37 ? -12.930 -1.088 2.660 1.00 0.00 37 LEU A CA 11
ATOM 13291 C C . LEU A 1 37 ? -12.750 -2.600 2.574 1.00 0.00 37 LEU A C 11
ATOM 13292 O O . LEU A 1 37 ? -11.929 -3.178 3.287 1.00 0.00 37 LEU A O 11
ATOM 13308 N N . GLU A 1 38 ? -13.504 -3.234 1.680 1.00 0.00 38 GLU A N 11
ATOM 13309 C CA . GLU A 1 38 ? -13.406 -4.670 1.483 1.00 0.00 38 GLU A CA 11
ATOM 13310 C C . GLU A 1 38 ? -12.374 -4.981 0.402 1.00 0.00 38 GLU A C 11
ATOM 13311 O O . GLU A 1 38 ? -12.187 -4.201 -0.530 1.00 0.00 38 GLU A O 11
ATOM 13323 N N . HIS A 1 39 ? -11.704 -6.122 0.547 1.00 0.00 39 HIS A N 11
ATOM 13324 C CA . HIS A 1 39 ? -10.671 -6.565 -0.397 1.00 0.00 39 HIS A CA 11
ATOM 13325 C C . HIS A 1 39 ? -10.961 -6.131 -1.838 1.00 0.00 39 HIS A C 11
ATOM 13326 O O . HIS A 1 39 ? -10.037 -5.851 -2.601 1.00 0.00 39 HIS A O 11
ATOM 13340 N N . ASP A 1 40 ? -12.242 -6.081 -2.206 1.00 0.00 40 ASP A N 11
ATOM 13341 C CA . ASP A 1 40 ? -12.646 -5.684 -3.556 1.00 0.00 40 ASP A CA 11
ATOM 13342 C C . ASP A 1 40 ? -11.812 -4.507 -4.068 1.00 0.00 40 ASP A C 11
ATOM 13343 O O . ASP A 1 40 ? -10.892 -4.687 -4.865 1.00 0.00 40 ASP A O 11
ATOM 13352 N N . GLN A 1 41 ? -12.135 -3.305 -3.599 1.00 0.00 41 GLN A N 11
ATOM 13353 C CA . GLN A 1 41 ? -11.410 -2.105 -4.004 1.00 0.00 41 GLN A CA 11
ATOM 13354 C C . GLN A 1 41 ? -10.478 -1.634 -2.889 1.00 0.00 41 GLN A C 11
ATOM 13355 O O . GLN A 1 41 ? -9.575 -0.830 -3.118 1.00 0.00 41 GLN A O 11
ATOM 13369 N N . ALA A 1 42 ? -10.711 -2.141 -1.684 1.00 0.00 42 ALA A N 11
ATOM 13370 C CA . ALA A 1 42 ? -9.909 -1.784 -0.522 1.00 0.00 42 ALA A CA 11
ATOM 13371 C C . ALA A 1 42 ? -8.454 -2.191 -0.699 1.00 0.00 42 ALA A C 11
ATOM 13372 O O . ALA A 1 42 ? -7.539 -1.433 -0.379 1.00 0.00 42 ALA A O 11
ATOM 13379 N N . ALA A 1 43 ? -8.251 -3.401 -1.201 1.00 0.00 43 ALA A N 11
ATOM 13380 C CA . ALA A 1 43 ? -6.912 -3.928 -1.412 1.00 0.00 43 ALA A CA 11
ATOM 13381 C C . ALA A 1 43 ? -6.190 -3.184 -2.522 1.00 0.00 43 ALA A C 11
ATOM 13382 O O . ALA A 1 43 ? -4.965 -3.055 -2.501 1.00 0.00 43 ALA A O 11
ATOM 13389 N N . LYS A 1 44 ? -6.944 -2.719 -3.507 1.00 0.00 44 LYS A N 11
ATOM 13390 C CA . LYS A 1 44 ? -6.354 -2.019 -4.636 1.00 0.00 44 LYS A CA 11
ATOM 13391 C C . LYS A 1 44 ? -5.815 -0.638 -4.260 1.00 0.00 44 LYS A C 11
ATOM 13392 O O . LYS A 1 44 ? -4.695 -0.305 -4.606 1.00 0.00 44 LYS A O 11
ATOM 13411 N N . VAL A 1 45 ? -6.607 0.186 -3.590 1.00 0.00 45 VAL A N 11
ATOM 13412 C CA . VAL A 1 45 ? -6.145 1.528 -3.247 1.00 0.00 45 VAL A CA 11
ATOM 13413 C C . VAL A 1 45 ? -5.079 1.565 -2.140 1.00 0.00 45 VAL A C 11
ATOM 13414 O O . VAL A 1 45 ? -4.037 2.202 -2.303 1.00 0.00 45 VAL A O 11
ATOM 13427 N N . THR A 1 46 ? -5.351 0.921 -1.007 1.00 0.00 46 THR A N 11
ATOM 13428 C CA . THR A 1 46 ? -4.419 0.943 0.121 1.00 0.00 46 THR A CA 11
ATOM 13429 C C . THR A 1 46 ? -3.148 0.131 -0.090 1.00 0.00 46 THR A C 11
ATOM 13430 O O . THR A 1 46 ? -2.040 0.629 0.112 1.00 0.00 46 THR A O 11
ATOM 13441 N N . GLY A 1 47 ? -3.317 -1.130 -0.446 1.00 0.00 47 GLY A N 11
ATOM 13442 C CA . GLY A 1 47 ? -2.177 -2.002 -0.619 1.00 0.00 47 GLY A CA 11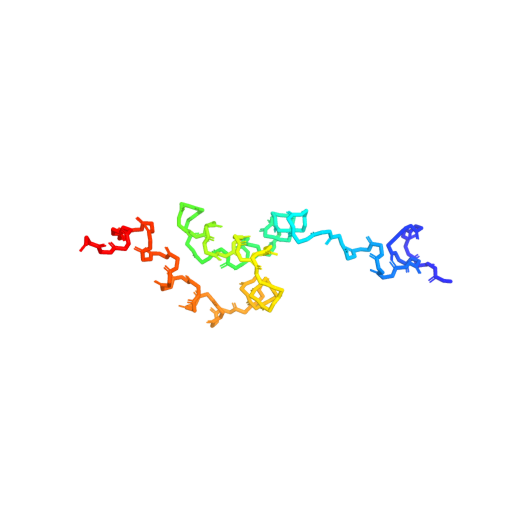
ATOM 13443 C C . GLY A 1 47 ? -1.390 -1.818 -1.917 1.00 0.00 47 GLY A C 11
ATOM 13444 O O . GLY A 1 47 ? -0.205 -2.141 -1.963 1.00 0.00 47 GLY A O 11
ATOM 13448 N N . MET A 1 48 ? -2.032 -1.327 -2.981 1.00 0.00 48 MET A N 11
ATOM 13449 C CA . MET A 1 48 ? -1.336 -1.149 -4.262 1.00 0.00 48 MET A CA 11
ATOM 13450 C C . MET A 1 48 ? -0.276 -0.067 -4.167 1.00 0.00 48 MET A C 11
ATOM 13451 O O . MET A 1 48 ? 0.862 -0.260 -4.595 1.00 0.00 48 MET A O 11
ATOM 13465 N N . LEU A 1 49 ? -0.649 1.071 -3.597 1.00 0.00 49 LEU A N 11
ATOM 13466 C CA . LEU A 1 49 ? 0.281 2.179 -3.442 1.00 0.00 49 LEU A CA 11
ATOM 13467 C C . LEU A 1 49 ? 1.500 1.756 -2.637 1.00 0.00 49 LEU A C 11
ATOM 13468 O O . LEU A 1 49 ? 2.522 2.441 -2.634 1.00 0.00 49 LEU A O 11
ATOM 13484 N N . LEU A 1 50 ? 1.379 0.635 -1.940 1.00 0.00 50 LEU A N 11
ATOM 13485 C CA . LEU A 1 50 ? 2.460 0.135 -1.116 1.00 0.00 50 LEU A CA 11
ATOM 13486 C C . LEU A 1 50 ? 3.748 -0.042 -1.925 1.00 0.00 50 LEU A C 11
ATOM 13487 O O . LEU A 1 50 ? 4.841 -0.078 -1.362 1.00 0.00 50 LEU A O 11
ATOM 13503 N N . GLU A 1 51 ? 3.618 -0.141 -3.247 1.00 0.00 51 GLU A N 11
ATOM 13504 C CA . GLU A 1 51 ? 4.785 -0.294 -4.112 1.00 0.00 51 GLU A CA 11
ATOM 13505 C C . GLU A 1 51 ? 4.784 0.732 -5.247 1.00 0.00 51 GLU A C 11
ATOM 13506 O O . GLU A 1 51 ? 5.773 0.866 -5.968 1.00 0.00 51 GLU A O 11
ATOM 13518 N N . MET A 1 52 ? 3.678 1.460 -5.403 1.00 0.00 52 MET A N 11
ATOM 13519 C CA . MET A 1 52 ? 3.579 2.469 -6.451 1.00 0.00 52 MET A CA 11
ATOM 13520 C C . MET A 1 52 ? 4.539 3.621 -6.176 1.00 0.00 52 MET A C 11
ATOM 13521 O O . MET A 1 52 ? 5.581 3.738 -6.819 1.00 0.00 52 MET A O 11
ATOM 13535 N N . ASP A 1 53 ? 4.186 4.468 -5.211 1.00 0.00 53 ASP A N 11
ATOM 13536 C CA . ASP A 1 53 ? 5.033 5.605 -4.856 1.00 0.00 53 ASP A CA 11
ATOM 13537 C C . ASP A 1 53 ? 5.530 5.479 -3.421 1.00 0.00 53 ASP A C 11
ATOM 13538 O O . ASP A 1 53 ? 4.763 5.148 -2.521 1.00 0.00 53 ASP A O 11
ATOM 13547 N N . GLN A 1 54 ? 6.821 5.743 -3.217 1.00 0.00 54 GLN A N 11
ATOM 13548 C CA . GLN A 1 54 ? 7.427 5.652 -1.888 1.00 0.00 54 GLN A CA 11
ATOM 13549 C C . GLN A 1 54 ? 6.664 6.499 -0.872 1.00 0.00 54 GLN A C 11
ATOM 13550 O O . GLN A 1 54 ? 6.437 6.076 0.262 1.00 0.00 54 GLN A O 11
ATOM 13564 N N . THR A 1 55 ? 6.264 7.692 -1.284 1.00 0.00 55 THR A N 11
ATOM 13565 C CA . THR A 1 55 ? 5.517 8.588 -0.417 1.00 0.00 55 THR A CA 11
ATOM 13566 C C . THR A 1 55 ? 4.114 8.041 -0.185 1.00 0.00 55 THR A C 11
ATOM 13567 O O . THR A 1 55 ? 3.562 8.155 0.910 1.00 0.00 55 THR A O 11
ATOM 13578 N N . GLU A 1 56 ? 3.543 7.450 -1.231 1.00 0.00 56 GLU A N 11
ATOM 13579 C CA . GLU A 1 56 ? 2.203 6.885 -1.152 1.00 0.00 56 GLU A CA 11
ATOM 13580 C C . GLU A 1 56 ? 2.195 5.590 -0.341 1.00 0.00 56 GLU A C 11
ATOM 13581 O O . GLU A 1 56 ? 1.302 5.376 0.471 1.00 0.00 56 GLU A O 11
ATOM 13593 N N . VAL A 1 57 ? 3.195 4.731 -0.542 1.00 0.00 57 VAL A N 11
ATOM 13594 C CA . VAL A 1 57 ? 3.266 3.478 0.212 1.00 0.00 57 VAL A CA 11
ATOM 13595 C C . VAL A 1 57 ? 3.302 3.779 1.701 1.00 0.00 57 VAL A C 11
ATOM 13596 O O . VAL A 1 57 ? 2.572 3.182 2.493 1.00 0.00 57 VAL A O 11
ATOM 13609 N N . LEU A 1 58 ? 4.152 4.725 2.063 1.00 0.00 58 LEU A N 11
ATOM 13610 C CA . LEU A 1 58 ? 4.297 5.141 3.443 1.00 0.00 58 LEU A CA 11
ATOM 13611 C C . LEU A 1 58 ? 3.011 5.792 3.942 1.00 0.00 58 LEU A C 11
ATOM 13612 O O . LEU A 1 58 ? 2.539 5.508 5.040 1.00 0.00 58 LEU A O 11
ATOM 13628 N N . HIS A 1 59 ? 2.471 6.689 3.126 1.00 0.00 59 HIS A N 11
ATOM 13629 C CA . HIS A 1 59 ? 1.258 7.426 3.462 1.00 0.00 59 HIS A CA 11
ATOM 13630 C C . HIS A 1 59 ? -0.015 6.571 3.446 1.00 0.00 59 HIS A C 11
ATOM 13631 O O . HIS A 1 59 ? -0.844 6.682 4.349 1.00 0.00 59 HIS A O 11
ATOM 13645 N N . LEU A 1 60 ? -0.207 5.770 2.397 1.00 0.00 60 LEU A N 11
ATOM 13646 C CA . LEU A 1 60 ? -1.432 4.978 2.274 1.00 0.00 60 LEU A CA 11
ATOM 13647 C C . LEU A 1 60 ? -1.607 3.955 3.390 1.00 0.00 60 LEU A C 11
ATOM 13648 O O . LEU A 1 60 ? -2.694 3.830 3.925 1.00 0.00 60 LEU A O 11
ATOM 13664 N N . LEU A 1 61 ? -0.551 3.234 3.746 1.00 0.00 61 LEU A N 11
ATOM 13665 C CA . LEU A 1 61 ? -0.642 2.224 4.805 1.00 0.00 61 LEU A CA 11
ATOM 13666 C C . LEU A 1 61 ? -0.251 2.807 6.162 1.00 0.00 61 LEU A C 11
ATOM 13667 O O . LEU A 1 61 ? 0.240 2.089 7.034 1.00 0.00 61 LEU A O 11
ATOM 13683 N N . GLU A 1 62 ? -0.470 4.113 6.341 1.00 0.00 62 GLU A N 11
ATOM 13684 C CA . GLU A 1 62 ? -0.133 4.775 7.600 1.00 0.00 62 GLU A CA 11
ATOM 13685 C C . GLU A 1 62 ? -1.027 5.987 7.869 1.00 0.00 62 GLU A C 11
ATOM 13686 O O . GLU A 1 62 ? -1.635 6.090 8.934 1.00 0.00 62 GLU A O 11
ATOM 13698 N N . SER A 1 63 ? -1.092 6.916 6.913 1.00 0.00 63 SER A N 11
ATOM 13699 C CA . SER A 1 63 ? -1.899 8.122 7.081 1.00 0.00 63 SER A CA 11
ATOM 13700 C C . SER A 1 63 ? -3.313 7.929 6.543 1.00 0.00 63 SER A C 11
ATOM 13701 O O . SER A 1 63 ? -3.524 7.183 5.590 1.00 0.00 63 SER A O 11
ATOM 13709 N N . PRO A 1 64 ? -4.304 8.609 7.151 1.00 0.00 64 PRO A N 11
ATOM 13710 C CA . PRO A 1 64 ? -5.705 8.515 6.732 1.00 0.00 64 PRO A CA 11
ATOM 13711 C C . PRO A 1 64 ? -5.982 9.317 5.462 1.00 0.00 64 PRO A C 11
ATOM 13712 O O . PRO A 1 64 ? -6.692 8.860 4.566 1.00 0.00 64 PRO A O 11
ATOM 13723 N N . ASP A 1 65 ? -5.414 10.516 5.393 1.00 0.00 65 ASP A N 11
ATOM 13724 C CA . ASP A 1 65 ? -5.593 11.382 4.234 1.00 0.00 65 ASP A CA 11
ATOM 13725 C C . ASP A 1 65 ? -5.025 10.726 2.978 1.00 0.00 65 ASP A C 11
ATOM 13726 O O . ASP A 1 65 ? -5.417 11.052 1.857 1.00 0.00 65 ASP A O 11
ATOM 13735 N N . ALA A 1 66 ? -4.092 9.805 3.183 1.00 0.00 66 ALA A N 11
ATOM 13736 C CA . ALA A 1 66 ? -3.450 9.097 2.083 1.00 0.00 66 ALA A CA 11
ATOM 13737 C C . ALA A 1 66 ? -4.450 8.249 1.301 1.00 0.00 66 ALA A C 11
ATOM 13738 O O . ALA A 1 66 ? -4.374 8.152 0.076 1.00 0.00 66 ALA A O 11
ATOM 13745 N N . LEU A 1 67 ? -5.377 7.630 2.022 1.00 0.00 67 LEU A N 11
ATOM 13746 C CA . LEU A 1 67 ? -6.390 6.773 1.415 1.00 0.00 67 LEU A CA 11
ATOM 13747 C C . LEU A 1 67 ? -7.318 7.553 0.487 1.00 0.00 67 LEU A C 11
ATOM 13748 O O . LEU A 1 67 ? -7.611 7.115 -0.624 1.00 0.00 67 LEU A O 11
ATOM 13764 N N . LYS A 1 68 ? -7.779 8.705 0.950 1.00 0.00 68 LYS A N 11
ATOM 13765 C CA . LYS A 1 68 ? -8.686 9.546 0.171 1.00 0.00 68 LYS A CA 11
ATOM 13766 C C . LYS A 1 68 ? -8.107 9.892 -1.201 1.00 0.00 68 LYS A C 11
ATOM 13767 O O . LYS A 1 68 ? -8.841 10.028 -2.180 1.00 0.00 68 LYS A O 11
ATOM 13786 N N . ALA A 1 69 ? -6.797 10.073 -1.251 1.00 0.00 69 ALA A N 11
ATOM 13787 C CA . ALA A 1 69 ? -6.110 10.450 -2.483 1.00 0.00 69 ALA A CA 11
ATOM 13788 C C . ALA A 1 69 ? -6.133 9.371 -3.562 1.00 0.00 69 ALA A C 11
ATOM 13789 O O . ALA A 1 69 ? -6.486 9.636 -4.711 1.00 0.00 69 ALA A O 11
ATOM 13796 N N . LYS A 1 70 ? -5.712 8.166 -3.199 1.00 0.00 70 LYS A N 11
ATOM 13797 C CA . LYS A 1 70 ? -5.641 7.062 -4.151 1.00 0.00 70 LYS A CA 11
ATOM 13798 C C . LYS A 1 70 ? -6.997 6.436 -4.393 1.00 0.00 70 LYS A C 11
ATOM 13799 O O . LYS A 1 70 ? -7.288 5.972 -5.492 1.00 0.00 70 LYS A O 11
ATOM 13818 N N . VAL A 1 71 ? -7.815 6.405 -3.359 1.00 0.00 71 VAL A N 11
ATOM 13819 C CA . VAL A 1 71 ? -9.140 5.803 -3.477 1.00 0.00 71 VAL A CA 11
ATOM 13820 C C . VAL A 1 71 ? -9.958 6.469 -4.577 1.00 0.00 71 VAL A C 11
ATOM 13821 O O . VAL A 1 71 ? -10.557 5.791 -5.409 1.00 0.00 71 VAL A O 11
ATOM 13834 N N . ALA A 1 72 ? -9.979 7.796 -4.581 1.00 0.00 72 ALA A N 11
ATOM 13835 C CA . ALA A 1 72 ? -10.728 8.541 -5.585 1.00 0.00 72 ALA A CA 11
ATOM 13836 C C . ALA A 1 72 ? -10.241 8.213 -6.994 1.00 0.00 72 ALA A C 11
ATOM 13837 O O . ALA A 1 72 ? -11.044 7.981 -7.899 1.00 0.00 72 ALA A O 11
ATOM 13844 N N . GLU A 1 73 ? -8.925 8.201 -7.175 1.00 0.00 73 GLU A N 11
ATOM 13845 C CA . GLU A 1 73 ? -8.332 7.908 -8.476 1.00 0.00 73 GLU A CA 11
ATOM 13846 C C . GLU A 1 73 ? -8.456 6.427 -8.831 1.00 0.00 73 GLU A C 11
ATOM 13847 O O . GLU A 1 73 ? -8.892 6.078 -9.928 1.00 0.00 73 GLU A O 11
ATOM 13859 N N . ALA A 1 74 ? -8.059 5.561 -7.904 1.00 0.00 74 ALA A N 11
ATOM 13860 C CA . ALA A 1 74 ? -8.113 4.120 -8.128 1.00 0.00 74 ALA A CA 11
ATOM 13861 C C . ALA A 1 74 ? -9.546 3.633 -8.322 1.00 0.00 74 ALA A C 11
ATOM 13862 O O . ALA A 1 74 ? -9.826 2.859 -9.236 1.00 0.00 74 ALA A O 11
ATOM 13869 N N . MET A 1 75 ? -10.452 4.082 -7.459 1.00 0.00 75 MET A N 11
ATOM 13870 C CA . MET A 1 75 ? -11.847 3.680 -7.545 1.00 0.00 75 MET A CA 11
ATOM 13871 C C . MET A 1 75 ? -12.443 4.054 -8.898 1.00 0.00 75 MET A C 11
ATOM 13872 O O . MET A 1 75 ? -13.244 3.313 -9.463 1.00 0.00 75 MET A O 11
ATOM 13886 N N . GLU A 1 76 ? -12.051 5.210 -9.414 1.00 0.00 76 GLU A N 11
ATOM 13887 C CA . GLU A 1 76 ? -12.556 5.679 -10.697 1.00 0.00 76 GLU A CA 11
ATOM 13888 C C . GLU A 1 76 ? -12.276 4.671 -11.808 1.00 0.00 76 GLU A C 11
ATOM 13889 O O . GLU A 1 76 ? -13.130 4.418 -12.657 1.00 0.00 76 GLU A O 11
ATOM 13901 N N . VAL A 1 77 ? -11.073 4.107 -11.810 1.00 0.00 77 VAL A N 11
ATOM 13902 C CA . VAL A 1 77 ? -10.688 3.142 -12.834 1.00 0.00 77 VAL A CA 11
ATOM 13903 C C . VAL A 1 77 ? -11.325 1.769 -12.618 1.00 0.00 77 VAL A C 11
ATOM 13904 O O . VAL A 1 77 ? -11.660 1.084 -13.584 1.00 0.00 77 VAL A O 11
ATOM 13917 N N . LEU A 1 78 ? -11.482 1.357 -11.364 1.00 0.00 78 LEU A N 11
ATOM 13918 C CA . LEU A 1 78 ? -12.069 0.051 -11.073 1.00 0.00 78 LEU A CA 11
ATOM 13919 C C . LEU A 1 78 ? -13.580 0.148 -10.866 1.00 0.00 78 LEU A C 11
ATOM 13920 O O . LEU A 1 78 ? -14.353 -0.467 -11.600 1.00 0.00 78 LEU A O 11
ATOM 13936 N N . ARG A 1 79 ? -13.993 0.913 -9.865 1.00 0.00 79 ARG A N 11
ATOM 13937 C CA . ARG A 1 79 ? -15.385 1.088 -9.551 1.00 0.00 79 ARG A CA 11
ATOM 13938 C C . ARG A 1 79 ? -16.162 1.676 -10.731 1.00 0.00 79 ARG A C 11
ATOM 13939 O O . ARG A 1 79 ? -17.344 1.384 -10.908 1.00 0.00 79 ARG A O 11
ATOM 13960 N N . SER A 1 80 ? -15.503 2.513 -11.531 1.00 0.00 80 SER A N 11
ATOM 13961 C CA . SER A 1 80 ? -16.162 3.134 -12.675 1.00 0.00 80 SER A CA 11
ATOM 13962 C C . SER A 1 80 ? -15.756 2.471 -13.990 1.00 0.00 80 SER A C 11
ATOM 13963 O O . SER A 1 80 ? -16.429 2.633 -15.007 1.00 0.00 80 SER A O 11
ATOM 13971 N N . ALA A 1 81 ? -14.656 1.722 -13.968 1.00 0.00 81 ALA A N 11
ATOM 13972 C CA . ALA A 1 81 ? -14.179 1.041 -15.166 1.00 0.00 81 ALA A CA 11
ATOM 13973 C C . ALA A 1 81 ? -13.862 2.039 -16.274 1.00 0.00 81 ALA A C 11
ATOM 13974 O O . ALA A 1 81 ? -14.130 1.784 -17.449 1.00 0.00 81 ALA A O 11
ATOM 13981 N N . GLN A 1 82 ? -13.289 3.176 -15.895 1.00 0.00 82 GLN A N 11
ATOM 13982 C CA . GLN A 1 82 ? -12.936 4.213 -16.858 1.00 0.00 82 GLN A CA 11
ATOM 13983 C C . GLN A 1 82 ? -11.516 4.013 -17.379 1.00 0.00 82 GLN A C 11
ATOM 13984 O O . GLN A 1 82 ? -10.691 4.927 -17.331 1.00 0.00 82 GLN A O 11
ATOM 13998 N N . GLN A 1 83 ? -11.238 2.814 -17.878 1.00 0.00 83 GLN A N 11
ATOM 13999 C CA . GLN A 1 83 ? -9.918 2.495 -18.410 1.00 0.00 83 GLN A CA 11
ATOM 14000 C C . GLN A 1 83 ? -9.727 3.111 -19.793 1.00 0.00 83 GLN A C 11
ATOM 14001 O O . GLN A 1 83 ? -8.785 3.871 -20.021 1.00 0.00 83 GLN A O 11
ATOM 14015 N N . HIS A 1 84 ? -10.628 2.780 -20.712 1.00 0.00 84 HIS A N 11
ATOM 14016 C CA . HIS A 1 84 ? -10.560 3.301 -22.072 1.00 0.00 84 HIS A CA 11
ATOM 14017 C C . HIS A 1 84 ? -9.248 2.911 -22.743 1.00 0.00 84 HIS A C 11
ATOM 14018 O O . HIS A 1 84 ? -8.268 3.653 -22.687 1.00 0.00 84 HIS A O 11
ATOM 14032 N N . THR A 1 85 ? -9.239 1.742 -23.376 1.00 0.00 85 THR A N 11
ATOM 14033 C CA . THR A 1 85 ? -8.048 1.246 -24.062 1.00 0.00 85 THR A CA 11
ATOM 14034 C C . THR A 1 85 ? -6.860 1.157 -23.106 1.00 0.00 85 THR A C 11
ATOM 14035 O O . THR A 1 85 ? -6.268 2.213 -22.795 1.00 0.00 85 THR A O 11
ATOM 14047 N N . GLY A 1 1 ? 32.711 -11.703 9.130 1.00 0.00 1 GLY A N 12
ATOM 14048 C CA . GLY A 1 1 ? 32.406 -12.701 10.192 1.00 0.00 1 GLY A CA 12
ATOM 14049 C C . GLY A 1 1 ? 31.408 -13.749 9.735 1.00 0.00 1 GLY A C 12
ATOM 14050 O O . GLY A 1 1 ? 30.258 -13.746 10.175 1.00 0.00 1 GLY A O 12
ATOM 14056 N N . PRO A 1 2 ? 31.821 -14.667 8.844 1.00 0.00 2 PRO A N 12
ATOM 14057 C CA . PRO A 1 2 ? 30.943 -15.723 8.334 1.00 0.00 2 PRO A CA 12
ATOM 14058 C C . PRO A 1 2 ? 30.612 -16.766 9.396 1.00 0.00 2 PRO A C 12
ATOM 14059 O O . PRO A 1 2 ? 31.507 -17.371 9.987 1.00 0.00 2 PRO A O 12
ATOM 14070 N N . LEU A 1 3 ? 29.320 -16.971 9.635 1.00 0.00 3 LEU A N 12
ATOM 14071 C CA . LEU A 1 3 ? 28.870 -17.940 10.627 1.00 0.00 3 LEU A CA 12
ATOM 14072 C C . LEU A 1 3 ? 28.900 -19.355 10.058 1.00 0.00 3 LEU A C 12
ATOM 14073 O O . LEU A 1 3 ? 29.510 -20.255 10.634 1.00 0.00 3 LEU A O 12
ATOM 14089 N N . GLY A 1 4 ? 28.237 -19.543 8.921 1.00 0.00 4 GLY A N 12
ATOM 14090 C CA . GLY A 1 4 ? 28.200 -20.849 8.290 1.00 0.00 4 GLY A CA 12
ATOM 14091 C C . GLY A 1 4 ? 28.255 -20.764 6.778 1.00 0.00 4 GLY A C 12
ATOM 14092 O O . GLY A 1 4 ? 29.336 -20.778 6.188 1.00 0.00 4 GLY A O 12
ATOM 14096 N N . SER A 1 5 ? 27.088 -20.677 6.149 1.00 0.00 5 SER A N 12
ATOM 14097 C CA . SER A 1 5 ? 27.008 -20.589 4.695 1.00 0.00 5 SER A CA 12
ATOM 14098 C C . SER A 1 5 ? 27.382 -19.189 4.214 1.00 0.00 5 SER A C 12
ATOM 14099 O O . SER A 1 5 ? 27.103 -18.198 4.889 1.00 0.00 5 SER A O 12
ATOM 14107 N N . PRO A 1 6 ? 28.023 -19.087 3.035 1.00 0.00 6 PRO A N 12
ATOM 14108 C CA . PRO A 1 6 ? 28.432 -17.796 2.471 1.00 0.00 6 PRO A CA 12
ATOM 14109 C C . PRO A 1 6 ? 27.263 -16.824 2.345 1.00 0.00 6 PRO A C 12
ATOM 14110 O O . PRO A 1 6 ? 27.237 -15.781 2.999 1.00 0.00 6 PRO A O 12
ATOM 14121 N N . ILE A 1 7 ? 26.297 -17.173 1.500 1.00 0.00 7 ILE A N 12
ATOM 14122 C CA . ILE A 1 7 ? 25.130 -16.334 1.288 1.00 0.00 7 ILE A CA 12
ATOM 14123 C C . ILE A 1 7 ? 24.102 -16.533 2.399 1.00 0.00 7 ILE A C 12
ATOM 14124 O O . ILE A 1 7 ? 23.936 -17.638 2.913 1.00 0.00 7 ILE A O 12
ATOM 14140 N N . GLY A 1 8 ? 23.415 -15.454 2.762 1.00 0.00 8 GLY A N 12
ATOM 14141 C CA . GLY A 1 8 ? 22.412 -15.533 3.807 1.00 0.00 8 GLY A CA 12
ATOM 14142 C C . GLY A 1 8 ? 22.317 -14.257 4.619 1.00 0.00 8 GLY A C 12
ATOM 14143 O O . GLY A 1 8 ? 22.175 -13.168 4.063 1.00 0.00 8 GLY A O 12
ATOM 14147 N N . ALA A 1 9 ? 22.394 -14.390 5.940 1.00 0.00 9 ALA A N 12
ATOM 14148 C CA . ALA A 1 9 ? 22.315 -13.239 6.830 1.00 0.00 9 ALA A CA 12
ATOM 14149 C C . ALA A 1 9 ? 23.429 -12.240 6.537 1.00 0.00 9 ALA A C 12
ATOM 14150 O O . ALA A 1 9 ? 23.229 -11.028 6.628 1.00 0.00 9 ALA A O 12
ATOM 14157 N N . LEU A 1 10 ? 24.601 -12.755 6.186 1.00 0.00 10 LEU A N 12
ATOM 14158 C CA . LEU A 1 10 ? 25.747 -11.906 5.878 1.00 0.00 10 LEU A CA 12
ATOM 14159 C C . LEU A 1 10 ? 25.458 -11.017 4.674 1.00 0.00 10 LEU A C 12
ATOM 14160 O O . LEU A 1 10 ? 25.816 -9.840 4.658 1.00 0.00 10 LEU A O 12
ATOM 14176 N N . ALA A 1 11 ? 24.807 -11.589 3.666 1.00 0.00 11 ALA A N 12
ATOM 14177 C CA . ALA A 1 11 ? 24.469 -10.847 2.457 1.00 0.00 11 ALA A CA 12
ATOM 14178 C C . ALA A 1 11 ? 23.457 -9.745 2.753 1.00 0.00 11 ALA A C 12
ATOM 14179 O O . ALA A 1 11 ? 22.248 -9.973 2.715 1.00 0.00 11 ALA A O 12
ATOM 14186 N N . SER A 1 12 ? 23.960 -8.551 3.048 1.00 0.00 12 SER A N 12
ATOM 14187 C CA . SER A 1 12 ? 23.100 -7.413 3.350 1.00 0.00 12 SER A CA 12
ATOM 14188 C C . SER A 1 12 ? 22.410 -6.901 2.090 1.00 0.00 12 SER A C 12
ATOM 14189 O O . SER A 1 12 ? 21.269 -6.442 2.138 1.00 0.00 12 SER A O 12
ATOM 14197 N N . ALA A 1 13 ? 23.110 -6.984 0.963 1.00 0.00 13 ALA A N 12
ATOM 14198 C CA . ALA A 1 13 ? 22.566 -6.529 -0.310 1.00 0.00 13 ALA A CA 12
ATOM 14199 C C . ALA A 1 13 ? 21.321 -7.325 -0.691 1.00 0.00 13 ALA A C 12
ATOM 14200 O O . ALA A 1 13 ? 20.291 -6.751 -1.047 1.00 0.00 13 ALA A O 12
ATOM 14207 N N . LEU A 1 14 ? 21.423 -8.647 -0.612 1.00 0.00 14 LEU A N 12
ATOM 14208 C CA . LEU A 1 14 ? 20.305 -9.521 -0.949 1.00 0.00 14 LEU A CA 12
ATOM 14209 C C . LEU A 1 14 ? 19.102 -9.235 -0.055 1.00 0.00 14 LEU A C 12
ATOM 14210 O O . LEU A 1 14 ? 17.955 -9.405 -0.469 1.00 0.00 14 LEU A O 12
ATOM 14226 N N . ALA A 1 15 ? 19.371 -8.798 1.171 1.00 0.00 15 ALA A N 12
ATOM 14227 C CA . ALA A 1 15 ? 18.311 -8.489 2.122 1.00 0.00 15 ALA A CA 12
ATOM 14228 C C . ALA A 1 15 ? 17.389 -7.401 1.580 1.00 0.00 15 ALA A C 12
ATOM 14229 O O . ALA A 1 15 ? 16.183 -7.417 1.827 1.00 0.00 15 ALA A O 12
ATOM 14236 N N . ASN A 1 16 ? 17.964 -6.458 0.842 1.00 0.00 16 ASN A N 12
ATOM 14237 C CA . ASN A 1 16 ? 17.193 -5.362 0.266 1.00 0.00 16 ASN A CA 12
ATOM 14238 C C . ASN A 1 16 ? 16.145 -5.889 -0.710 1.00 0.00 16 ASN A C 12
ATOM 14239 O O . ASN A 1 16 ? 16.441 -6.140 -1.878 1.00 0.00 16 ASN A O 12
ATOM 14250 N N . SER A 1 17 ? 14.920 -6.054 -0.222 1.00 0.00 17 SER A N 12
ATOM 14251 C CA . SER A 1 17 ? 13.828 -6.551 -1.051 1.00 0.00 17 SER A CA 12
ATOM 14252 C C . SER A 1 17 ? 13.112 -5.400 -1.755 1.00 0.00 17 SER A C 12
ATOM 14253 O O . SER A 1 17 ? 13.046 -4.287 -1.234 1.00 0.00 17 SER A O 12
ATOM 14261 N N . PRO A 1 18 ? 12.563 -5.657 -2.955 1.00 0.00 18 PRO A N 12
ATOM 14262 C CA . PRO A 1 18 ? 11.848 -4.638 -3.731 1.00 0.00 18 PRO A CA 12
ATOM 14263 C C . PRO A 1 18 ? 10.601 -4.129 -3.012 1.00 0.00 18 PRO A C 12
ATOM 14264 O O . PRO A 1 18 ? 10.176 -4.702 -2.008 1.00 0.00 18 PRO A O 12
ATOM 14275 N N . PRO A 1 19 ? 9.995 -3.042 -3.520 1.00 0.00 19 PRO A N 12
ATOM 14276 C CA . PRO A 1 19 ? 8.790 -2.454 -2.924 1.00 0.00 19 PRO A CA 12
ATOM 14277 C C . PRO A 1 19 ? 7.616 -3.428 -2.909 1.00 0.00 19 PRO A C 12
ATOM 14278 O O . PRO A 1 19 ? 6.806 -3.423 -1.982 1.00 0.00 19 PRO A O 12
ATOM 14289 N N . GLU A 1 20 ? 7.530 -4.259 -3.941 1.00 0.00 20 GLU A N 12
ATOM 14290 C CA . GLU A 1 20 ? 6.453 -5.239 -4.047 1.00 0.00 20 GLU A CA 12
ATOM 14291 C C . GLU A 1 20 ? 6.510 -6.233 -2.892 1.00 0.00 20 GLU A C 12
ATOM 14292 O O . GLU A 1 20 ? 5.474 -6.720 -2.421 1.00 0.00 20 GLU A O 12
ATOM 14304 N N . THR A 1 21 ? 7.724 -6.529 -2.435 1.00 0.00 21 THR A N 12
ATOM 14305 C CA . THR A 1 21 ? 7.906 -7.465 -1.335 1.00 0.00 21 THR A CA 12
ATOM 14306 C C . THR A 1 21 ? 7.255 -6.915 -0.083 1.00 0.00 21 THR A C 12
ATOM 14307 O O . THR A 1 21 ? 6.478 -7.602 0.581 1.00 0.00 21 THR A O 12
ATOM 14318 N N . GLN A 1 22 ? 7.528 -5.655 0.203 1.00 0.00 22 GLN A N 12
ATOM 14319 C CA . GLN A 1 22 ? 6.912 -5.004 1.346 1.00 0.00 22 GLN A CA 12
ATOM 14320 C C . GLN A 1 22 ? 5.445 -4.826 1.055 1.00 0.00 22 GLN A C 12
ATOM 14321 O O . GLN A 1 22 ? 4.593 -5.093 1.896 1.00 0.00 22 GLN A O 12
ATOM 14335 N N . ARG A 1 23 ? 5.178 -4.320 -0.148 1.00 0.00 23 ARG A N 12
ATOM 14336 C CA . ARG A 1 23 ? 3.834 -4.033 -0.600 1.00 0.00 23 ARG A CA 12
ATOM 14337 C C . ARG A 1 23 ? 2.798 -4.793 0.209 1.00 0.00 23 ARG A C 12
ATOM 14338 O O . ARG A 1 23 ? 2.292 -4.289 1.206 1.00 0.00 23 ARG A O 12
ATOM 14359 N N . MET A 1 24 ? 2.497 -6.007 -0.202 1.00 0.00 24 MET A N 12
ATOM 14360 C CA . MET A 1 24 ? 1.521 -6.804 0.512 1.00 0.00 24 MET A CA 12
ATOM 14361 C C . MET A 1 24 ? 1.929 -7.005 1.972 1.00 0.00 24 MET A C 12
ATOM 14362 O O . MET A 1 24 ? 1.075 -7.064 2.852 1.00 0.00 24 MET A O 12
ATOM 14376 N N . MET A 1 25 ? 3.230 -7.134 2.223 1.00 0.00 25 MET A N 12
ATOM 14377 C CA . MET A 1 25 ? 3.720 -7.354 3.584 1.00 0.00 25 MET A CA 12
ATOM 14378 C C . MET A 1 25 ? 3.277 -6.244 4.543 1.00 0.00 25 MET A C 12
ATOM 14379 O O . MET A 1 25 ? 2.719 -6.535 5.602 1.00 0.00 25 MET A O 12
ATOM 14393 N N . LEU A 1 26 ? 3.493 -4.974 4.181 1.00 0.00 26 LEU A N 12
ATOM 14394 C CA . LEU A 1 26 ? 3.061 -3.879 5.053 1.00 0.00 26 LEU A CA 12
ATOM 14395 C C . LEU A 1 26 ? 1.544 -3.843 5.079 1.00 0.00 26 LEU A C 12
ATOM 14396 O O . LEU A 1 26 ? 0.937 -3.837 6.144 1.00 0.00 26 LEU A O 12
ATOM 14412 N N . GLY A 1 27 ? 0.932 -3.884 3.893 1.00 0.00 27 GLY A N 12
ATOM 14413 C CA . GLY A 1 27 ? -0.489 -3.920 3.806 1.00 0.00 27 GLY A CA 12
ATOM 14414 C C . GLY A 1 27 ? -1.021 -5.096 4.592 1.00 0.00 27 GLY A C 12
ATOM 14415 O O . GLY A 1 27 ? -2.119 -5.054 5.107 1.00 0.00 27 GLY A O 12
ATOM 14419 N N . GLU A 1 28 ? -0.231 -6.143 4.733 1.00 0.00 28 GLU A N 12
ATOM 14420 C CA . GLU A 1 28 ? -0.682 -7.282 5.507 1.00 0.00 28 GLU A CA 12
ATOM 14421 C C . GLU A 1 28 ? -1.086 -6.806 6.898 1.00 0.00 28 GLU A C 12
ATOM 14422 O O . GLU A 1 28 ? -2.143 -7.174 7.416 1.00 0.00 28 GLU A O 12
ATOM 14434 N N . ASN A 1 29 ? -0.251 -5.950 7.481 1.00 0.00 29 ASN A N 12
ATOM 14435 C CA . ASN A 1 29 ? -0.529 -5.403 8.808 1.00 0.00 29 ASN A CA 12
ATOM 14436 C C . ASN A 1 29 ? -1.219 -4.044 8.720 1.00 0.00 29 ASN A C 12
ATOM 14437 O O . ASN A 1 29 ? -2.210 -3.784 9.411 1.00 0.00 29 ASN A O 12
ATOM 14448 N N . LEU A 1 30 ? -0.692 -3.174 7.873 1.00 0.00 30 LEU A N 12
ATOM 14449 C CA . LEU A 1 30 ? -1.253 -1.844 7.713 1.00 0.00 30 LEU A CA 12
ATOM 14450 C C . LEU A 1 30 ? -2.478 -1.836 6.795 1.00 0.00 30 LEU A C 12
ATOM 14451 O O . LEU A 1 30 ? -3.369 -1.020 6.986 1.00 0.00 30 LEU A O 12
ATOM 14467 N N . TYR A 1 31 ? -2.544 -2.745 5.815 1.00 0.00 31 TYR A N 12
ATOM 14468 C CA . TYR A 1 31 ? -3.708 -2.794 4.927 1.00 0.00 31 TYR A CA 12
ATOM 14469 C C . TYR A 1 31 ? -4.945 -3.053 5.762 1.00 0.00 31 TYR A C 12
ATOM 14470 O O . TYR A 1 31 ? -5.924 -2.345 5.629 1.00 0.00 31 TYR A O 12
ATOM 14488 N N . PRO A 1 32 ? -4.927 -4.018 6.692 1.00 0.00 32 PRO A N 12
ATOM 14489 C CA . PRO A 1 32 ? -6.087 -4.231 7.530 1.00 0.00 32 PRO A CA 12
ATOM 14490 C C . PRO A 1 32 ? -6.440 -2.934 8.242 1.00 0.00 32 PRO A C 12
ATOM 14491 O O . PRO A 1 32 ? -7.612 -2.644 8.482 1.00 0.00 32 PRO A O 12
ATOM 14502 N N . LEU A 1 33 ? -5.412 -2.134 8.550 1.00 0.00 33 LEU A N 12
ATOM 14503 C CA . LEU A 1 33 ? -5.637 -0.854 9.198 1.00 0.00 33 LEU A CA 12
ATOM 14504 C C . LEU A 1 33 ? -6.096 0.172 8.181 1.00 0.00 33 LEU A C 12
ATOM 14505 O O . LEU A 1 33 ? -7.082 0.879 8.383 1.00 0.00 33 LEU A O 12
ATOM 14521 N N . VAL A 1 34 ? -5.367 0.224 7.067 1.00 0.00 34 VAL A N 12
ATOM 14522 C CA . VAL A 1 34 ? -5.691 1.134 5.994 1.00 0.00 34 VAL A CA 12
ATOM 14523 C C . VAL A 1 34 ? -6.862 0.627 5.209 1.00 0.00 34 VAL A C 12
ATOM 14524 O O . VAL A 1 34 ? -7.830 1.349 4.992 1.00 0.00 34 VAL A O 12
ATOM 14537 N N . ASP A 1 35 ? -6.782 -0.639 4.815 1.00 0.00 35 ASP A N 12
ATOM 14538 C CA . ASP A 1 35 ? -7.874 -1.270 4.080 1.00 0.00 35 ASP A CA 12
ATOM 14539 C C . ASP A 1 35 ? -9.235 -0.838 4.640 1.00 0.00 35 ASP A C 12
ATOM 14540 O O . ASP A 1 35 ? -9.771 -1.479 5.544 1.00 0.00 35 ASP A O 12
ATOM 14549 N N . GLN A 1 36 ? -9.778 0.257 4.117 1.00 0.00 36 GLN A N 12
ATOM 14550 C CA . GLN A 1 36 ? -11.067 0.771 4.594 1.00 0.00 36 GLN A CA 12
ATOM 14551 C C . GLN A 1 36 ? -12.219 -0.142 4.190 1.00 0.00 36 GLN A C 12
ATOM 14552 O O . GLN A 1 36 ? -12.922 -0.687 5.042 1.00 0.00 36 GLN A O 12
ATOM 14566 N N . LEU A 1 37 ? -12.420 -0.284 2.887 1.00 0.00 37 LEU A N 12
ATOM 14567 C CA . LEU A 1 37 ? -13.507 -1.111 2.367 1.00 0.00 37 LEU A CA 12
ATOM 14568 C C . LEU A 1 37 ? -13.078 -2.571 2.237 1.00 0.00 37 LEU A C 12
ATOM 14569 O O . LEU A 1 37 ? -12.088 -2.994 2.834 1.00 0.00 37 LEU A O 12
ATOM 14585 N N . GLU A 1 38 ? -13.832 -3.336 1.451 1.00 0.00 38 GLU A N 12
ATOM 14586 C CA . GLU A 1 38 ? -13.533 -4.746 1.240 1.00 0.00 38 GLU A CA 12
ATOM 14587 C C . GLU A 1 38 ? -12.330 -4.920 0.317 1.00 0.00 38 GLU A C 12
ATOM 14588 O O . GLU A 1 38 ? -12.163 -4.177 -0.649 1.00 0.00 38 GLU A O 12
ATOM 14600 N N . HIS A 1 39 ? -11.497 -5.909 0.635 1.00 0.00 39 HIS A N 12
ATOM 14601 C CA . HIS A 1 39 ? -10.291 -6.212 -0.142 1.00 0.00 39 HIS A CA 12
ATOM 14602 C C . HIS A 1 39 ? -10.504 -6.026 -1.646 1.00 0.00 39 HIS A C 12
ATOM 14603 O O . HIS A 1 39 ? -9.569 -5.679 -2.368 1.00 0.00 39 HIS A O 12
ATOM 14617 N N . ASP A 1 40 ? -11.731 -6.264 -2.112 1.00 0.00 40 ASP A N 12
ATOM 14618 C CA . ASP A 1 40 ? -12.059 -6.126 -3.533 1.00 0.00 40 ASP A CA 12
ATOM 14619 C C . ASP A 1 40 ? -11.372 -4.909 -4.145 1.00 0.00 40 ASP A C 12
ATOM 14620 O O . ASP A 1 40 ? -10.413 -5.042 -4.905 1.00 0.00 40 ASP A O 12
ATOM 14629 N N . GLN A 1 41 ? -11.859 -3.727 -3.796 1.00 0.00 41 GLN A N 12
ATOM 14630 C CA . GLN A 1 41 ? -11.279 -2.484 -4.296 1.00 0.00 41 GLN A CA 12
ATOM 14631 C C . GLN A 1 41 ? -10.469 -1.800 -3.200 1.00 0.00 41 GLN A C 12
ATOM 14632 O O . GLN A 1 41 ? -9.601 -0.972 -3.477 1.00 0.00 41 GLN A O 12
ATOM 14646 N N . ALA A 1 42 ? -10.758 -2.160 -1.952 1.00 0.00 42 ALA A N 12
ATOM 14647 C CA . ALA A 1 42 ? -10.059 -1.593 -0.805 1.00 0.00 42 ALA A CA 12
ATOM 14648 C C . ALA A 1 42 ? -8.582 -1.964 -0.824 1.00 0.00 42 ALA A C 12
ATOM 14649 O O . ALA A 1 42 ? -7.715 -1.127 -0.576 1.00 0.00 42 ALA A O 12
ATOM 14656 N N . ALA A 1 43 ? -8.306 -3.227 -1.127 1.00 0.00 43 ALA A N 12
ATOM 14657 C CA . ALA A 1 43 ? -6.938 -3.718 -1.185 1.00 0.00 43 ALA A CA 12
ATOM 14658 C C . ALA A 1 43 ? -6.186 -3.084 -2.341 1.00 0.00 43 ALA A C 12
ATOM 14659 O O . ALA A 1 43 ? -4.973 -2.881 -2.274 1.00 0.00 43 ALA A O 12
ATOM 14666 N N . LYS A 1 44 ? -6.911 -2.791 -3.410 1.00 0.00 44 LYS A N 12
ATOM 14667 C CA . LYS A 1 44 ? -6.313 -2.199 -4.590 1.00 0.00 44 LYS A CA 12
ATOM 14668 C C . LYS A 1 44 ? -5.753 -0.807 -4.309 1.00 0.00 44 LYS A C 12
ATOM 14669 O O . LYS A 1 44 ? -4.635 -0.505 -4.690 1.00 0.00 44 LYS A O 12
ATOM 14688 N N . VAL A 1 45 ? -6.537 0.056 -3.679 1.00 0.00 45 VAL A N 12
ATOM 14689 C CA . VAL A 1 45 ? -6.081 1.415 -3.417 1.00 0.00 45 VAL A CA 12
ATOM 14690 C C . VAL A 1 45 ? -4.972 1.517 -2.359 1.00 0.00 45 VAL A C 12
ATOM 14691 O O . VAL A 1 45 ? -3.955 2.173 -2.592 1.00 0.00 45 VAL A O 12
ATOM 14704 N N . THR A 1 46 ? -5.171 0.911 -1.188 1.00 0.00 46 THR A N 12
ATOM 14705 C CA . THR A 1 46 ? -4.177 1.018 -0.121 1.00 0.00 46 THR A CA 12
ATOM 14706 C C . THR A 1 46 ? -2.887 0.259 -0.394 1.00 0.00 46 THR A C 12
ATOM 14707 O O . THR A 1 46 ? -1.796 0.819 -0.316 1.00 0.00 46 THR A O 12
ATOM 14718 N N . GLY A 1 47 ? -3.023 -1.023 -0.673 1.00 0.00 47 GLY A N 12
ATOM 14719 C CA . GLY A 1 47 ? -1.861 -1.853 -0.890 1.00 0.00 47 GLY A CA 12
ATOM 14720 C C . GLY A 1 47 ? -1.174 -1.695 -2.243 1.00 0.00 47 GLY A C 12
ATOM 14721 O O . GLY A 1 47 ? 0.015 -1.976 -2.355 1.00 0.00 47 GLY A O 12
ATOM 14725 N N . MET A 1 48 ? -1.888 -1.256 -3.283 1.00 0.00 48 MET A N 12
ATOM 14726 C CA . MET A 1 48 ? -1.245 -1.093 -4.590 1.00 0.00 48 MET A CA 12
ATOM 14727 C C . MET A 1 48 ? -0.162 -0.037 -4.493 1.00 0.00 48 MET A C 12
ATOM 14728 O O . MET A 1 48 ? 0.969 -0.244 -4.935 1.00 0.00 48 MET A O 12
ATOM 14742 N N . LEU A 1 49 ? -0.511 1.091 -3.886 1.00 0.00 49 LEU A N 12
ATOM 14743 C CA . LEU A 1 49 ? 0.436 2.176 -3.699 1.00 0.00 49 LEU A CA 12
ATOM 14744 C C . LEU A 1 49 ? 1.603 1.722 -2.829 1.00 0.00 49 LEU A C 12
ATOM 14745 O O . LEU A 1 49 ? 2.650 2.368 -2.793 1.00 0.00 49 LEU A O 12
ATOM 14761 N N . LEU A 1 50 ? 1.411 0.612 -2.118 1.00 0.00 50 LEU A N 12
ATOM 14762 C CA . LEU A 1 50 ? 2.439 0.081 -1.238 1.00 0.00 50 LEU A CA 12
ATOM 14763 C C . LEU A 1 50 ? 3.750 -0.169 -1.995 1.00 0.00 50 LEU A C 12
ATOM 14764 O O . LEU A 1 50 ? 4.816 -0.265 -1.390 1.00 0.00 50 LEU A O 12
ATOM 14780 N N . GLU A 1 51 ? 3.673 -0.265 -3.320 1.00 0.00 51 GLU A N 12
ATOM 14781 C CA . GLU A 1 51 ? 4.869 -0.486 -4.133 1.00 0.00 51 GLU A CA 12
ATOM 14782 C C . GLU A 1 51 ? 4.951 0.501 -5.298 1.00 0.00 51 GLU A C 12
ATOM 14783 O O . GLU A 1 51 ? 5.969 0.573 -5.984 1.00 0.00 51 GLU A O 12
ATOM 14795 N N . MET A 1 52 ? 3.882 1.264 -5.518 1.00 0.00 52 MET A N 12
ATOM 14796 C CA . MET A 1 52 ? 3.858 2.241 -6.599 1.00 0.00 52 MET A CA 12
ATOM 14797 C C . MET A 1 52 ? 4.795 3.404 -6.295 1.00 0.00 52 MET A C 12
ATOM 14798 O O . MET A 1 52 ? 5.843 3.550 -6.925 1.00 0.00 52 MET A O 12
ATOM 14812 N N . ASP A 1 53 ? 4.415 4.228 -5.323 1.00 0.00 53 ASP A N 12
ATOM 14813 C CA . ASP A 1 53 ? 5.229 5.377 -4.936 1.00 0.00 53 ASP A CA 12
ATOM 14814 C C . ASP A 1 53 ? 5.641 5.282 -3.471 1.00 0.00 53 ASP A C 12
ATOM 14815 O O . ASP A 1 53 ? 4.831 4.943 -2.610 1.00 0.00 53 ASP A O 12
ATOM 14824 N N . GLN A 1 54 ? 6.907 5.587 -3.195 1.00 0.00 54 GLN A N 12
ATOM 14825 C CA . GLN A 1 54 ? 7.428 5.538 -1.832 1.00 0.00 54 GLN A CA 12
ATOM 14826 C C . GLN A 1 54 ? 6.636 6.470 -0.917 1.00 0.00 54 GLN A C 12
ATOM 14827 O O . GLN A 1 54 ? 6.398 6.165 0.250 1.00 0.00 54 GLN A O 12
ATOM 14841 N N . THR A 1 55 ? 6.228 7.604 -1.465 1.00 0.00 55 THR A N 12
ATOM 14842 C CA . THR A 1 55 ? 5.451 8.585 -0.721 1.00 0.00 55 THR A CA 12
ATOM 14843 C C . THR A 1 55 ? 4.037 8.070 -0.468 1.00 0.00 55 THR A C 12
ATOM 14844 O O . THR A 1 55 ? 3.487 8.241 0.620 1.00 0.00 55 THR A O 12
ATOM 14855 N N . GLU A 1 56 ? 3.452 7.442 -1.487 1.00 0.00 56 GLU A N 12
ATOM 14856 C CA . GLU A 1 56 ? 2.101 6.905 -1.382 1.00 0.00 56 GLU A CA 12
ATOM 14857 C C . GLU A 1 56 ? 2.069 5.664 -0.500 1.00 0.00 56 GLU A C 12
ATOM 14858 O O . GLU A 1 56 ? 1.190 5.520 0.343 1.00 0.00 56 GLU A O 12
ATOM 14870 N N . VAL A 1 57 ? 3.037 4.768 -0.686 1.00 0.00 57 VAL A N 12
ATOM 14871 C CA . VAL A 1 57 ? 3.102 3.549 0.117 1.00 0.00 57 VAL A CA 12
ATOM 14872 C C . VAL A 1 57 ? 3.172 3.898 1.597 1.00 0.00 57 VAL A C 12
ATOM 14873 O O . VAL A 1 57 ? 2.458 3.327 2.421 1.00 0.00 57 VAL A O 12
ATOM 14886 N N . LEU A 1 58 ? 4.040 4.844 1.919 1.00 0.00 58 LEU A N 12
ATOM 14887 C CA . LEU A 1 58 ? 4.219 5.286 3.287 1.00 0.00 58 LEU A CA 12
ATOM 14888 C C . LEU A 1 58 ? 2.947 5.945 3.807 1.00 0.00 58 LEU A C 12
ATOM 14889 O O . LEU A 1 58 ? 2.505 5.675 4.921 1.00 0.00 58 LEU A O 12
ATOM 14905 N N . HIS A 1 59 ? 2.380 6.823 2.992 1.00 0.00 59 HIS A N 12
ATOM 14906 C CA . HIS A 1 59 ? 1.171 7.554 3.355 1.00 0.00 59 HIS A CA 12
ATOM 14907 C C . HIS A 1 59 ? -0.085 6.676 3.390 1.00 0.00 59 HIS A C 12
ATOM 14908 O O . HIS A 1 59 ? -0.892 6.785 4.313 1.00 0.00 59 HIS A O 12
ATOM 14922 N N . LEU A 1 60 ? -0.284 5.855 2.359 1.00 0.00 60 LEU A N 12
ATOM 14923 C CA . LEU A 1 60 ? -1.490 5.029 2.271 1.00 0.00 60 LEU A CA 12
ATOM 14924 C C . LEU A 1 60 ? -1.616 4.002 3.393 1.00 0.00 60 LEU A C 12
ATOM 14925 O O . LEU A 1 60 ? -2.692 3.843 3.949 1.00 0.00 60 LEU A O 12
ATOM 14941 N N . LEU A 1 61 ? -0.536 3.309 3.733 1.00 0.00 61 LEU A N 12
ATOM 14942 C CA . LEU A 1 61 ? -0.598 2.303 4.795 1.00 0.00 61 LEU A CA 12
ATOM 14943 C C . LEU A 1 61 ? -0.176 2.895 6.140 1.00 0.00 61 LEU A C 12
ATOM 14944 O O . LEU A 1 61 ? 0.307 2.180 7.015 1.00 0.00 61 LEU A O 12
ATOM 14960 N N . GLU A 1 62 ? -0.369 4.207 6.302 1.00 0.00 62 GLU A N 12
ATOM 14961 C CA . GLU A 1 62 ? -0.012 4.884 7.549 1.00 0.00 62 GLU A CA 12
ATOM 14962 C C . GLU A 1 62 ? -0.948 6.058 7.845 1.00 0.00 62 GLU A C 12
ATOM 14963 O O . GLU A 1 62 ? -1.527 6.138 8.927 1.00 0.00 62 GLU A O 12
ATOM 14975 N N . SER A 1 63 ? -1.075 6.979 6.889 1.00 0.00 63 SER A N 12
ATOM 14976 C CA . SER A 1 63 ? -1.923 8.154 7.070 1.00 0.00 63 SER A CA 12
ATOM 14977 C C . SER A 1 63 ? -3.370 7.868 6.684 1.00 0.00 63 SER A C 12
ATOM 14978 O O . SER A 1 63 ? -3.635 7.050 5.807 1.00 0.00 63 SER A O 12
ATOM 14986 N N . PRO A 1 64 ? -4.330 8.553 7.337 1.00 0.00 64 PRO A N 12
ATOM 14987 C CA . PRO A 1 64 ? -5.757 8.382 7.060 1.00 0.00 64 PRO A CA 12
ATOM 14988 C C . PRO A 1 64 ? -6.207 9.190 5.846 1.00 0.00 64 PRO A C 12
ATOM 14989 O O . PRO A 1 64 ? -7.146 8.813 5.146 1.00 0.00 64 PRO A O 12
ATOM 15000 N N . ASP A 1 65 ? -5.523 10.303 5.603 1.00 0.00 65 ASP A N 12
ATOM 15001 C CA . ASP A 1 65 ? -5.837 11.168 4.477 1.00 0.00 65 ASP A CA 12
ATOM 15002 C C . ASP A 1 65 ? -5.289 10.582 3.179 1.00 0.00 65 ASP A C 12
ATOM 15003 O O . ASP A 1 65 ? -5.754 10.907 2.087 1.00 0.00 65 ASP A O 12
ATOM 15012 N N . ALA A 1 66 ? -4.291 9.721 3.319 1.00 0.00 66 ALA A N 12
ATOM 15013 C CA . ALA A 1 66 ? -3.655 9.082 2.175 1.00 0.00 66 ALA A CA 12
ATOM 15014 C C . ALA A 1 66 ? -4.637 8.192 1.417 1.00 0.00 66 ALA A C 12
ATOM 15015 O O . ALA A 1 66 ? -4.585 8.094 0.192 1.00 0.00 66 ALA A O 12
ATOM 15022 N N . LEU A 1 67 ? -5.529 7.545 2.159 1.00 0.00 67 LEU A N 12
ATOM 15023 C CA . LEU A 1 67 ? -6.525 6.656 1.573 1.00 0.00 67 LEU A CA 12
ATOM 15024 C C . LEU A 1 67 ? -7.443 7.398 0.606 1.00 0.00 67 LEU A C 12
ATOM 15025 O O . LEU A 1 67 ? -7.717 6.923 -0.495 1.00 0.00 67 LEU A O 12
ATOM 15041 N N . LYS A 1 68 ? -7.914 8.562 1.027 1.00 0.00 68 LYS A N 12
ATOM 15042 C CA . LYS A 1 68 ? -8.809 9.379 0.211 1.00 0.00 68 LYS A CA 12
ATOM 15043 C C . LYS A 1 68 ? -8.195 9.715 -1.147 1.00 0.00 68 LYS A C 12
ATOM 15044 O O . LYS A 1 68 ? -8.898 9.825 -2.150 1.00 0.00 68 LYS A O 12
ATOM 15063 N N . ALA A 1 69 ? -6.886 9.917 -1.155 1.00 0.00 69 ALA A N 12
ATOM 15064 C CA . ALA A 1 69 ? -6.160 10.290 -2.366 1.00 0.00 69 ALA A CA 12
ATOM 15065 C C . ALA A 1 69 ? -6.164 9.214 -3.450 1.00 0.00 69 ALA A C 12
ATOM 15066 O O . ALA A 1 69 ? -6.491 9.486 -4.605 1.00 0.00 69 ALA A O 12
ATOM 15073 N N . LYS A 1 70 ? -5.763 8.006 -3.080 1.00 0.00 70 LYS A N 12
ATOM 15074 C CA . LYS A 1 70 ? -5.681 6.904 -4.032 1.00 0.00 70 LYS A CA 12
ATOM 15075 C C . LYS A 1 70 ? -7.041 6.293 -4.302 1.00 0.00 70 LYS A C 12
ATOM 15076 O O . LYS A 1 70 ? -7.331 5.871 -5.419 1.00 0.00 70 LYS A O 12
ATOM 15095 N N . VAL A 1 71 ? -7.865 6.231 -3.272 1.00 0.00 71 VAL A N 12
ATOM 15096 C CA . VAL A 1 71 ? -9.196 5.644 -3.414 1.00 0.00 71 VAL A CA 12
ATOM 15097 C C . VAL A 1 71 ? -10.007 6.349 -4.498 1.00 0.00 71 VAL A C 12
ATOM 15098 O O . VAL A 1 71 ? -10.605 5.700 -5.354 1.00 0.00 71 VAL A O 12
ATOM 15111 N N . ALA A 1 72 ? -10.030 7.677 -4.456 1.00 0.00 72 ALA A N 12
ATOM 15112 C CA . ALA A 1 72 ? -10.779 8.454 -5.436 1.00 0.00 72 ALA A CA 12
ATOM 15113 C C . ALA A 1 72 ? -10.283 8.194 -6.855 1.00 0.00 72 ALA A C 12
ATOM 15114 O O . ALA A 1 72 ? -11.077 7.989 -7.772 1.00 0.00 72 ALA A O 12
ATOM 15121 N N . GLU A 1 73 ? -8.965 8.209 -7.029 1.00 0.00 73 GLU A N 12
ATOM 15122 C CA . GLU A 1 73 ? -8.364 7.979 -8.338 1.00 0.00 73 GLU A CA 12
ATOM 15123 C C . GLU A 1 73 ? -8.465 6.513 -8.752 1.00 0.00 73 GLU A C 12
ATOM 15124 O O . GLU A 1 73 ? -8.889 6.200 -9.865 1.00 0.00 73 GLU A O 12
ATOM 15136 N N . ALA A 1 74 ? -8.058 5.619 -7.857 1.00 0.00 74 ALA A N 12
ATOM 15137 C CA . ALA A 1 74 ? -8.087 4.187 -8.134 1.00 0.00 74 ALA A CA 12
ATOM 15138 C C . ALA A 1 74 ? -9.510 3.677 -8.344 1.00 0.00 74 ALA A C 12
ATOM 15139 O O . ALA A 1 74 ? -9.800 3.029 -9.349 1.00 0.00 74 ALA A O 12
ATOM 15146 N N . MET A 1 75 ? -10.394 3.965 -7.394 1.00 0.00 75 MET A N 12
ATOM 15147 C CA . MET A 1 75 ? -11.778 3.527 -7.486 1.00 0.00 75 MET A CA 12
ATOM 15148 C C . MET A 1 75 ? -12.444 4.071 -8.746 1.00 0.00 75 MET A C 12
ATOM 15149 O O . MET A 1 75 ? -13.328 3.437 -9.319 1.00 0.00 75 MET A O 12
ATOM 15163 N N . GLU A 1 76 ? -12.016 5.251 -9.171 1.00 0.00 76 GLU A N 12
ATOM 15164 C CA . GLU A 1 76 ? -12.576 5.880 -10.359 1.00 0.00 76 GLU A CA 12
ATOM 15165 C C . GLU A 1 76 ? -12.417 4.987 -11.588 1.00 0.00 76 GLU A C 12
ATOM 15166 O O . GLU A 1 76 ? -13.354 4.816 -12.365 1.00 0.00 76 GLU A O 12
ATOM 15178 N N . VAL A 1 77 ? -11.221 4.435 -11.768 1.00 0.00 77 VAL A N 12
ATOM 15179 C CA . VAL A 1 77 ? -10.941 3.577 -12.916 1.00 0.00 77 VAL A CA 12
ATOM 15180 C C . VAL A 1 77 ? -11.556 2.184 -12.775 1.00 0.00 77 VAL A C 12
ATOM 15181 O O . VAL A 1 77 ? -11.986 1.591 -13.763 1.00 0.00 77 VAL A O 12
ATOM 15194 N N . LEU A 1 78 ? -11.585 1.651 -11.560 1.00 0.00 78 LEU A N 12
ATOM 15195 C CA . LEU A 1 78 ? -12.142 0.318 -11.342 1.00 0.00 78 LEU A CA 12
ATOM 15196 C C . LEU A 1 78 ? -13.633 0.380 -11.021 1.00 0.00 78 LEU A C 12
ATOM 15197 O O . LEU A 1 78 ? -14.457 -0.159 -11.757 1.00 0.00 78 LEU A O 12
ATOM 15213 N N . ARG A 1 79 ? -13.972 1.032 -9.916 1.00 0.00 79 ARG A N 12
ATOM 15214 C CA . ARG A 1 79 ? -15.337 1.162 -9.484 1.00 0.00 79 ARG A CA 12
ATOM 15215 C C . ARG A 1 79 ? -16.183 1.936 -10.499 1.00 0.00 79 ARG A C 12
ATOM 15216 O O . ARG A 1 79 ? -17.381 1.684 -10.632 1.00 0.00 79 ARG A O 12
ATOM 15237 N N . SER A 1 80 ? -15.570 2.887 -11.201 1.00 0.00 80 SER A N 12
ATOM 15238 C CA . SER A 1 80 ? -16.300 3.690 -12.178 1.00 0.00 80 SER A CA 12
ATOM 15239 C C . SER A 1 80 ? -15.925 3.320 -13.611 1.00 0.00 80 SER A C 12
ATOM 15240 O O . SER A 1 80 ? -16.798 3.145 -14.462 1.00 0.00 80 SER A O 12
ATOM 15248 N N . ALA A 1 81 ? -14.628 3.212 -13.879 1.00 0.00 81 ALA A N 12
ATOM 15249 C CA . ALA A 1 81 ? -14.150 2.873 -15.215 1.00 0.00 81 ALA A CA 12
ATOM 15250 C C . ALA A 1 81 ? -14.456 3.993 -16.201 1.00 0.00 81 ALA A C 12
ATOM 15251 O O . ALA A 1 81 ? -14.717 3.747 -17.378 1.00 0.00 81 ALA A O 12
ATOM 15258 N N . GLN A 1 82 ? -14.421 5.228 -15.710 1.00 0.00 82 GLN A N 12
ATOM 15259 C CA . GLN A 1 82 ? -14.692 6.393 -16.540 1.00 0.00 82 GLN A CA 12
ATOM 15260 C C . GLN A 1 82 ? -13.904 7.603 -16.045 1.00 0.00 82 GLN A C 12
ATOM 15261 O O . GLN A 1 82 ? -14.481 8.603 -15.615 1.00 0.00 82 GLN A O 12
ATOM 15275 N N . GLN A 1 83 ? -12.580 7.504 -16.106 1.00 0.00 83 GLN A N 12
ATOM 15276 C CA . GLN A 1 83 ? -11.709 8.588 -15.662 1.00 0.00 83 GLN A CA 12
ATOM 15277 C C . GLN A 1 83 ? -12.003 9.873 -16.429 1.00 0.00 83 GLN A C 12
ATOM 15278 O O . GLN A 1 83 ? -11.991 9.890 -17.660 1.00 0.00 83 GLN A O 12
ATOM 15292 N N . HIS A 1 84 ? -12.264 10.949 -15.692 1.00 0.00 84 HIS A N 12
ATOM 15293 C CA . HIS A 1 84 ? -12.560 12.240 -16.302 1.00 0.00 84 HIS A CA 12
ATOM 15294 C C . HIS A 1 84 ? -11.606 13.314 -15.790 1.00 0.00 84 HIS A C 12
ATOM 15295 O O . HIS A 1 84 ? -11.438 13.485 -14.582 1.00 0.00 84 HIS A O 12
ATOM 15309 N N . THR A 1 85 ? -10.984 14.036 -16.717 1.00 0.00 85 THR A N 12
ATOM 15310 C CA . THR A 1 85 ? -10.048 15.094 -16.358 1.00 0.00 85 THR A CA 12
ATOM 15311 C C . THR A 1 85 ? -10.117 16.245 -17.358 1.00 0.00 85 THR A C 12
ATOM 15312 O O . THR A 1 85 ? -9.681 17.361 -17.006 1.00 0.00 85 THR A O 12
ATOM 15324 N N . GLY A 1 1 ? 29.258 -2.092 11.300 1.00 0.00 1 GLY A N 13
ATOM 15325 C CA . GLY A 1 1 ? 30.675 -1.681 11.502 1.00 0.00 1 GLY A CA 13
ATOM 15326 C C . GLY A 1 1 ? 31.352 -1.275 10.205 1.00 0.00 1 GLY A C 13
ATOM 15327 O O . GLY A 1 1 ? 32.019 -2.093 9.571 1.00 0.00 1 GLY A O 13
ATOM 15333 N N . PRO A 1 2 ? 31.199 -0.008 9.784 1.00 0.00 2 PRO A N 13
ATOM 15334 C CA . PRO A 1 2 ? 31.808 0.491 8.547 1.00 0.00 2 PRO A CA 13
ATOM 15335 C C . PRO A 1 2 ? 33.305 0.207 8.483 1.00 0.00 2 PRO A C 13
ATOM 15336 O O . PRO A 1 2 ? 34.058 0.585 9.381 1.00 0.00 2 PRO A O 13
ATOM 15347 N N . LEU A 1 3 ? 33.730 -0.461 7.417 1.00 0.00 3 LEU A N 13
ATOM 15348 C CA . LEU A 1 3 ? 35.138 -0.796 7.236 1.00 0.00 3 LEU A CA 13
ATOM 15349 C C . LEU A 1 3 ? 35.656 -0.268 5.901 1.00 0.00 3 LEU A C 13
ATOM 15350 O O . LEU A 1 3 ? 35.775 -1.016 4.930 1.00 0.00 3 LEU A O 13
ATOM 15366 N N . GLY A 1 4 ? 35.963 1.024 5.861 1.00 0.00 4 GLY A N 13
ATOM 15367 C CA . GLY A 1 4 ? 36.464 1.630 4.642 1.00 0.00 4 GLY A CA 13
ATOM 15368 C C . GLY A 1 4 ? 35.351 2.055 3.704 1.00 0.00 4 GLY A C 13
ATOM 15369 O O . GLY A 1 4 ? 34.828 3.163 3.813 1.00 0.00 4 GLY A O 13
ATOM 15373 N N . SER A 1 5 ? 34.989 1.171 2.780 1.00 0.00 5 SER A N 13
ATOM 15374 C CA . SER A 1 5 ? 33.931 1.461 1.819 1.00 0.00 5 SER A CA 13
ATOM 15375 C C . SER A 1 5 ? 32.561 1.448 2.497 1.00 0.00 5 SER A C 13
ATOM 15376 O O . SER A 1 5 ? 32.225 0.503 3.211 1.00 0.00 5 SER A O 13
ATOM 15384 N N . PRO A 1 6 ? 31.747 2.499 2.285 1.00 0.00 6 PRO A N 13
ATOM 15385 C CA . PRO A 1 6 ? 30.412 2.593 2.885 1.00 0.00 6 PRO A CA 13
ATOM 15386 C C . PRO A 1 6 ? 29.551 1.373 2.575 1.00 0.00 6 PRO A C 13
ATOM 15387 O O . PRO A 1 6 ? 29.151 0.637 3.478 1.00 0.00 6 PRO A O 13
ATOM 15398 N N . ILE A 1 7 ? 29.271 1.164 1.293 1.00 0.00 7 ILE A N 13
ATOM 15399 C CA . ILE A 1 7 ? 28.458 0.034 0.863 1.00 0.00 7 ILE A CA 13
ATOM 15400 C C . ILE A 1 7 ? 29.150 -1.289 1.171 1.00 0.00 7 ILE A C 13
ATOM 15401 O O . ILE A 1 7 ? 30.333 -1.466 0.876 1.00 0.00 7 ILE A O 13
ATOM 15417 N N . GLY A 1 8 ? 28.406 -2.218 1.763 1.00 0.00 8 GLY A N 13
ATOM 15418 C CA . GLY A 1 8 ? 28.966 -3.514 2.100 1.00 0.00 8 GLY A CA 13
ATOM 15419 C C . GLY A 1 8 ? 28.790 -3.859 3.566 1.00 0.00 8 GLY A C 13
ATOM 15420 O O . GLY A 1 8 ? 28.149 -4.855 3.903 1.00 0.00 8 GLY A O 13
ATOM 15424 N N . ALA A 1 9 ? 29.361 -3.035 4.438 1.00 0.00 9 ALA A N 13
ATOM 15425 C CA . ALA A 1 9 ? 29.264 -3.259 5.875 1.00 0.00 9 ALA A CA 13
ATOM 15426 C C . ALA A 1 9 ? 27.887 -2.868 6.401 1.00 0.00 9 ALA A C 13
ATOM 15427 O O . ALA A 1 9 ? 27.314 -3.562 7.241 1.00 0.00 9 ALA A O 13
ATOM 15434 N N . LEU A 1 10 ? 27.363 -1.754 5.903 1.00 0.00 10 LEU A N 13
ATOM 15435 C CA . LEU A 1 10 ? 26.053 -1.271 6.323 1.00 0.00 10 LEU A CA 13
ATOM 15436 C C . LEU A 1 10 ? 24.953 -2.235 5.891 1.00 0.00 10 LEU A C 13
ATOM 15437 O O . LEU A 1 10 ? 24.034 -2.528 6.657 1.00 0.00 10 LEU A O 13
ATOM 15453 N N . ALA A 1 11 ? 25.052 -2.726 4.660 1.00 0.00 11 ALA A N 13
ATOM 15454 C CA . ALA A 1 11 ? 24.066 -3.658 4.127 1.00 0.00 11 ALA A CA 13
ATOM 15455 C C . ALA A 1 11 ? 22.668 -3.047 4.142 1.00 0.00 11 ALA A C 13
ATOM 15456 O O . ALA A 1 11 ? 21.681 -3.739 4.389 1.00 0.00 11 ALA A O 13
ATOM 15463 N N . SER A 1 12 ? 22.594 -1.747 3.878 1.00 0.00 12 SER A N 13
ATOM 15464 C CA . SER A 1 12 ? 21.317 -1.042 3.862 1.00 0.00 12 SER A CA 13
ATOM 15465 C C . SER A 1 12 ? 20.448 -1.515 2.702 1.00 0.00 12 SER A C 13
ATOM 15466 O O . SER A 1 12 ? 19.236 -1.675 2.847 1.00 0.00 12 SER A O 13
ATOM 15474 N N . ALA A 1 13 ? 21.074 -1.736 1.551 1.00 0.00 13 ALA A N 13
ATOM 15475 C CA . ALA A 1 13 ? 20.359 -2.190 0.365 1.00 0.00 13 ALA A CA 13
ATOM 15476 C C . ALA A 1 13 ? 19.710 -3.548 0.603 1.00 0.00 13 ALA A C 13
ATOM 15477 O O . ALA A 1 13 ? 18.589 -3.800 0.159 1.00 0.00 13 ALA A O 13
ATOM 15484 N N . LEU A 1 14 ? 20.422 -4.422 1.307 1.00 0.00 14 LEU A N 13
ATOM 15485 C CA . LEU A 1 14 ? 19.919 -5.757 1.607 1.00 0.00 14 LEU A CA 13
ATOM 15486 C C . LEU A 1 14 ? 18.953 -5.728 2.786 1.00 0.00 14 LEU A C 13
ATOM 15487 O O . LEU A 1 14 ? 18.049 -6.558 2.882 1.00 0.00 14 LEU A O 13
ATOM 15503 N N . ALA A 1 15 ? 19.152 -4.769 3.684 1.00 0.00 15 ALA A N 13
ATOM 15504 C CA . ALA A 1 15 ? 18.300 -4.634 4.860 1.00 0.00 15 ALA A CA 13
ATOM 15505 C C . ALA A 1 15 ? 16.841 -4.418 4.468 1.00 0.00 15 ALA A C 13
ATOM 15506 O O . ALA A 1 15 ? 15.934 -4.670 5.262 1.00 0.00 15 ALA A O 13
ATOM 15513 N N . ASN A 1 16 ? 16.619 -3.951 3.243 1.00 0.00 16 ASN A N 13
ATOM 15514 C CA . ASN A 1 16 ? 15.266 -3.703 2.756 1.00 0.00 16 ASN A CA 13
ATOM 15515 C C . ASN A 1 16 ? 14.978 -4.521 1.499 1.00 0.00 16 ASN A C 13
ATOM 15516 O O . ASN A 1 16 ? 15.895 -4.922 0.783 1.00 0.00 16 ASN A O 13
ATOM 15527 N N . SER A 1 17 ? 13.697 -4.762 1.239 1.00 0.00 17 SER A N 13
ATOM 15528 C CA . SER A 1 17 ? 13.284 -5.528 0.069 1.00 0.00 17 SER A CA 13
ATOM 15529 C C . SER A 1 17 ? 12.541 -4.641 -0.926 1.00 0.00 17 SER A C 13
ATOM 15530 O O . SER A 1 17 ? 12.051 -3.569 -0.569 1.00 0.00 17 SER A O 13
ATOM 15538 N N . PRO A 1 18 ? 12.443 -5.079 -2.194 1.00 0.00 18 PRO A N 13
ATOM 15539 C CA . PRO A 1 18 ? 11.754 -4.318 -3.241 1.00 0.00 18 PRO A CA 13
ATOM 15540 C C . PRO A 1 18 ? 10.382 -3.819 -2.789 1.00 0.00 18 PRO A C 13
ATOM 15541 O O . PRO A 1 18 ? 9.745 -4.427 -1.930 1.00 0.00 18 PRO A O 13
ATOM 15552 N N . PRO A 1 19 ? 9.909 -2.699 -3.362 1.00 0.00 19 PRO A N 13
ATOM 15553 C CA . PRO A 1 19 ? 8.608 -2.121 -3.009 1.00 0.00 19 PRO A CA 13
ATOM 15554 C C . PRO A 1 19 ? 7.469 -3.125 -3.156 1.00 0.00 19 PRO A C 13
ATOM 15555 O O . PRO A 1 19 ? 6.536 -3.140 -2.354 1.00 0.00 19 PRO A O 13
ATOM 15566 N N . GLU A 1 20 ? 7.554 -3.964 -4.184 1.00 0.00 20 GLU A N 13
ATOM 15567 C CA . GLU A 1 20 ? 6.530 -4.972 -4.435 1.00 0.00 20 GLU A CA 13
ATOM 15568 C C . GLU A 1 20 ? 6.548 -6.046 -3.353 1.00 0.00 20 GLU A C 13
ATOM 15569 O O . GLU A 1 20 ? 5.496 -6.560 -2.951 1.00 0.00 20 GLU A O 13
ATOM 15581 N N . THR A 1 21 ? 7.748 -6.382 -2.880 1.00 0.00 21 THR A N 13
ATOM 15582 C CA . THR A 1 21 ? 7.892 -7.397 -1.846 1.00 0.00 21 THR A CA 13
ATOM 15583 C C . THR A 1 21 ? 7.205 -6.938 -0.576 1.00 0.00 21 THR A C 13
ATOM 15584 O O . THR A 1 21 ? 6.401 -7.666 0.008 1.00 0.00 21 THR A O 13
ATOM 15595 N N . GLN A 1 22 ? 7.482 -5.709 -0.182 1.00 0.00 22 GLN A N 13
ATOM 15596 C CA . GLN A 1 22 ? 6.836 -5.140 0.987 1.00 0.00 22 GLN A CA 13
ATOM 15597 C C . GLN A 1 22 ? 5.382 -4.913 0.667 1.00 0.00 22 GLN A C 13
ATOM 15598 O O . GLN A 1 22 ? 4.498 -5.228 1.458 1.00 0.00 22 GLN A O 13
ATOM 15612 N N . ARG A 1 23 ? 5.160 -4.316 -0.505 1.00 0.00 23 ARG A N 13
ATOM 15613 C CA . ARG A 1 23 ? 3.834 -3.977 -0.974 1.00 0.00 23 ARG A CA 13
ATOM 15614 C C . ARG A 1 23 ? 2.764 -4.792 -0.270 1.00 0.00 23 ARG A C 13
ATOM 15615 O O . ARG A 1 23 ? 2.250 -4.385 0.767 1.00 0.00 23 ARG A O 13
ATOM 15636 N N . MET A 1 24 ? 2.441 -5.945 -0.815 1.00 0.00 24 MET A N 13
ATOM 15637 C CA . MET A 1 24 ? 1.430 -6.785 -0.207 1.00 0.00 24 MET A CA 13
ATOM 15638 C C . MET A 1 24 ? 1.795 -7.141 1.233 1.00 0.00 24 MET A C 13
ATOM 15639 O O . MET A 1 24 ? 0.918 -7.275 2.081 1.00 0.00 24 MET A O 13
ATOM 15653 N N . MET A 1 25 ? 3.087 -7.321 1.505 1.00 0.00 25 MET A N 13
ATOM 15654 C CA . MET A 1 25 ? 3.527 -7.689 2.848 1.00 0.00 25 MET A CA 13
ATOM 15655 C C . MET A 1 25 ? 3.067 -6.674 3.899 1.00 0.00 25 MET A C 13
ATOM 15656 O O . MET A 1 25 ? 2.457 -7.058 4.896 1.00 0.00 25 MET A O 13
ATOM 15670 N N . LEU A 1 26 ? 3.320 -5.379 3.680 1.00 0.00 26 LEU A N 13
ATOM 15671 C CA . LEU A 1 26 ? 2.864 -4.377 4.642 1.00 0.00 26 LEU A CA 13
ATOM 15672 C C . LEU A 1 26 ? 1.348 -4.290 4.586 1.00 0.00 26 LEU A C 13
ATOM 15673 O O . LEU A 1 26 ? 0.683 -4.369 5.611 1.00 0.00 26 LEU A O 13
ATOM 15689 N N . GLY A 1 27 ? 0.797 -4.169 3.372 1.00 0.00 27 GLY A N 13
ATOM 15690 C CA . GLY A 1 27 ? -0.622 -4.122 3.213 1.00 0.00 27 GLY A CA 13
ATOM 15691 C C . GLY A 1 27 ? -1.261 -5.336 3.837 1.00 0.00 27 GLY A C 13
ATOM 15692 O O . GLY A 1 27 ? -2.367 -5.267 4.334 1.00 0.00 27 GLY A O 13
ATOM 15696 N N . GLU A 1 28 ? -0.561 -6.450 3.866 1.00 0.00 28 GLU A N 13
ATOM 15697 C CA . GLU A 1 28 ? -1.122 -7.629 4.492 1.00 0.00 28 GLU A CA 13
ATOM 15698 C C . GLU A 1 28 ? -1.507 -7.291 5.930 1.00 0.00 28 GLU A C 13
ATOM 15699 O O . GLU A 1 28 ? -2.609 -7.606 6.384 1.00 0.00 28 GLU A O 13
ATOM 15711 N N . ASN A 1 29 ? -0.600 -6.612 6.630 1.00 0.00 29 ASN A N 13
ATOM 15712 C CA . ASN A 1 29 ? -0.851 -6.219 8.017 1.00 0.00 29 ASN A CA 13
ATOM 15713 C C . ASN A 1 29 ? -1.423 -4.805 8.118 1.00 0.00 29 ASN A C 13
ATOM 15714 O O . ASN A 1 29 ? -2.443 -4.575 8.777 1.00 0.00 29 ASN A O 13
ATOM 15725 N N . LEU A 1 30 ? -0.763 -3.855 7.474 1.00 0.00 30 LEU A N 13
ATOM 15726 C CA . LEU A 1 30 ? -1.207 -2.471 7.514 1.00 0.00 30 LEU A CA 13
ATOM 15727 C C . LEU A 1 30 ? -2.386 -2.206 6.569 1.00 0.00 30 LEU A C 13
ATOM 15728 O O . LEU A 1 30 ? -3.226 -1.368 6.877 1.00 0.00 30 LEU A O 13
ATOM 15744 N N . TYR A 1 31 ? -2.487 -2.925 5.438 1.00 0.00 31 TYR A N 13
ATOM 15745 C CA . TYR A 1 31 ? -3.624 -2.713 4.533 1.00 0.00 31 TYR A CA 13
ATOM 15746 C C . TYR A 1 31 ? -4.905 -2.964 5.305 1.00 0.00 31 TYR A C 13
ATOM 15747 O O . TYR A 1 31 ? -5.808 -2.145 5.265 1.00 0.00 31 TYR A O 13
ATOM 15765 N N . PRO A 1 32 ? -5.003 -4.061 6.078 1.00 0.00 32 PRO A N 13
ATOM 15766 C CA . PRO A 1 32 ? -6.191 -4.285 6.874 1.00 0.00 32 PRO A CA 13
ATOM 15767 C C . PRO A 1 32 ? -6.421 -3.055 7.735 1.00 0.00 32 PRO A C 13
ATOM 15768 O O . PRO A 1 32 ? -7.558 -2.686 8.028 1.00 0.00 32 PRO A O 13
ATOM 15779 N N . LEU A 1 33 ? -5.315 -2.394 8.101 1.00 0.00 33 LEU A N 13
ATOM 15780 C CA . LEU A 1 33 ? -5.397 -1.177 8.880 1.00 0.00 33 LEU A CA 13
ATOM 15781 C C . LEU A 1 33 ? -5.855 -0.039 7.982 1.00 0.00 33 LEU A C 13
ATOM 15782 O O . LEU A 1 33 ? -6.749 0.726 8.341 1.00 0.00 33 LEU A O 13
ATOM 15798 N N . VAL A 1 34 ? -5.255 0.051 6.788 1.00 0.00 34 VAL A N 13
ATOM 15799 C CA . VAL A 1 34 ? -5.648 1.081 5.845 1.00 0.00 34 VAL A CA 13
ATOM 15800 C C . VAL A 1 34 ? -6.965 0.726 5.220 1.00 0.00 34 VAL A C 13
ATOM 15801 O O . VAL A 1 34 ? -7.899 1.524 5.212 1.00 0.00 34 VAL A O 13
ATOM 15814 N N . ASP A 1 35 ? -7.017 -0.511 4.729 1.00 0.00 35 ASP A N 13
ATOM 15815 C CA . ASP A 1 35 ? -8.218 -1.075 4.104 1.00 0.00 35 ASP A CA 13
ATOM 15816 C C . ASP A 1 35 ? -9.465 -0.227 4.372 1.00 0.00 35 ASP A C 13
ATOM 15817 O O . ASP A 1 35 ? -10.283 -0.556 5.232 1.00 0.00 35 ASP A O 13
ATOM 15826 N N . GLN A 1 36 ? -9.576 0.881 3.655 1.00 0.00 36 GLN A N 13
ATOM 15827 C CA . GLN A 1 36 ? -10.688 1.813 3.825 1.00 0.00 36 GLN A CA 13
ATOM 15828 C C . GLN A 1 36 ? -12.013 1.286 3.262 1.00 0.00 36 GLN A C 13
ATOM 15829 O O . GLN A 1 36 ? -13.063 1.472 3.879 1.00 0.00 36 GLN A O 13
ATOM 15843 N N . LEU A 1 37 ? -11.978 0.633 2.105 1.00 0.00 37 LEU A N 13
ATOM 15844 C CA . LEU A 1 37 ? -13.204 0.097 1.504 1.00 0.00 37 LEU A CA 13
ATOM 15845 C C . LEU A 1 37 ? -13.342 -1.397 1.794 1.00 0.00 37 LEU A C 13
ATOM 15846 O O . LEU A 1 37 ? -12.834 -1.888 2.803 1.00 0.00 37 LEU A O 13
ATOM 15862 N N . GLU A 1 38 ? -14.014 -2.122 0.901 1.00 0.00 38 GLU A N 13
ATOM 15863 C CA . GLU A 1 38 ? -14.190 -3.557 1.069 1.00 0.00 38 GLU A CA 13
ATOM 15864 C C . GLU A 1 38 ? -12.891 -4.285 0.741 1.00 0.00 38 GLU A C 13
ATOM 15865 O O . GLU A 1 38 ? -11.942 -3.684 0.240 1.00 0.00 38 GLU A O 13
ATOM 15877 N N . HIS A 1 39 ? -12.853 -5.580 1.022 1.00 0.00 39 HIS A N 13
ATOM 15878 C CA . HIS A 1 39 ? -11.665 -6.387 0.757 1.00 0.00 39 HIS A CA 13
ATOM 15879 C C . HIS A 1 39 ? -11.331 -6.439 -0.736 1.00 0.00 39 HIS A C 13
ATOM 15880 O O . HIS A 1 39 ? -10.268 -6.926 -1.120 1.00 0.00 39 HIS A O 13
ATOM 15894 N N . ASP A 1 40 ? -12.243 -5.955 -1.576 1.00 0.00 40 ASP A N 13
ATOM 15895 C CA . ASP A 1 40 ? -12.032 -5.975 -3.020 1.00 0.00 40 ASP A CA 13
ATOM 15896 C C . ASP A 1 40 ? -11.398 -4.680 -3.530 1.00 0.00 40 ASP A C 13
ATOM 15897 O O . ASP A 1 40 ? -10.526 -4.713 -4.398 1.00 0.00 40 ASP A O 13
ATOM 15906 N N . GLN A 1 41 ? -11.847 -3.541 -3.009 1.00 0.00 41 GLN A N 13
ATOM 15907 C CA . GLN A 1 41 ? -11.321 -2.250 -3.448 1.00 0.00 41 GLN A CA 13
ATOM 15908 C C . GLN A 1 41 ? -10.367 -1.641 -2.422 1.00 0.00 41 GLN A C 13
ATOM 15909 O O . GLN A 1 41 ? -9.519 -0.820 -2.771 1.00 0.00 41 GLN A O 13
ATOM 15923 N N . ALA A 1 42 ? -10.511 -2.030 -1.161 1.00 0.00 42 ALA A N 13
ATOM 15924 C CA . ALA A 1 42 ? -9.655 -1.496 -0.104 1.00 0.00 42 ALA A CA 13
ATOM 15925 C C . ALA A 1 42 ? -8.197 -1.880 -0.315 1.00 0.00 42 ALA A C 13
ATOM 15926 O O . ALA A 1 42 ? -7.297 -1.053 -0.161 1.00 0.00 42 ALA A O 13
ATOM 15933 N N . ALA A 1 43 ? -7.970 -3.137 -0.666 1.00 0.00 43 ALA A N 13
ATOM 15934 C CA . ALA A 1 43 ? -6.621 -3.636 -0.898 1.00 0.00 43 ALA A CA 13
ATOM 15935 C C . ALA A 1 43 ? -6.019 -3.013 -2.145 1.00 0.00 43 ALA A C 13
ATOM 15936 O O . ALA A 1 43 ? -4.805 -2.830 -2.238 1.00 0.00 43 ALA A O 13
ATOM 15943 N N . LYS A 1 44 ? -6.872 -2.715 -3.115 1.00 0.00 44 LYS A N 13
ATOM 15944 C CA . LYS A 1 44 ? -6.419 -2.143 -4.372 1.00 0.00 44 LYS A CA 13
ATOM 15945 C C . LYS A 1 44 ? -5.822 -0.747 -4.203 1.00 0.00 44 LYS A C 13
ATOM 15946 O O . LYS A 1 44 ? -4.752 -0.473 -4.727 1.00 0.00 44 LYS A O 13
ATOM 15965 N N . VAL A 1 45 ? -6.513 0.155 -3.511 1.00 0.00 45 VAL A N 13
ATOM 15966 C CA . VAL A 1 45 ? -5.999 1.513 -3.361 1.00 0.00 45 VAL A CA 13
ATOM 15967 C C . VAL A 1 45 ? -4.777 1.614 -2.439 1.00 0.00 45 VAL A C 13
ATOM 15968 O O . VAL A 1 45 ? -3.765 2.206 -2.817 1.00 0.00 45 VAL A O 13
ATOM 15981 N N . THR A 1 46 ? -4.870 1.068 -1.229 1.00 0.00 46 THR A N 13
ATOM 15982 C CA . THR A 1 46 ? -3.760 1.152 -0.283 1.00 0.00 46 THR A CA 13
ATOM 15983 C C . THR A 1 46 ? -2.574 0.277 -0.640 1.00 0.00 46 THR A C 13
ATOM 15984 O O . THR A 1 46 ? -1.426 0.720 -0.624 1.00 0.00 46 THR A O 13
ATOM 15995 N N . GLY A 1 47 ? -2.866 -0.983 -0.887 1.00 0.00 47 GLY A N 13
ATOM 15996 C CA . GLY A 1 47 ? -1.824 -1.945 -1.158 1.00 0.00 47 GLY A CA 13
ATOM 15997 C C . GLY A 1 47 ? -1.186 -1.843 -2.538 1.00 0.00 47 GLY A C 13
ATOM 15998 O O . GLY A 1 47 ? -0.038 -2.245 -2.709 1.00 0.00 47 GLY A O 13
ATOM 16002 N N . MET A 1 48 ? -1.898 -1.304 -3.526 1.00 0.00 48 MET A N 13
ATOM 16003 C CA . MET A 1 48 ? -1.317 -1.170 -4.864 1.00 0.00 48 MET A CA 13
ATOM 16004 C C . MET A 1 48 ? -0.200 -0.137 -4.832 1.00 0.00 48 MET A C 13
ATOM 16005 O O . MET A 1 48 ? 0.903 -0.372 -5.327 1.00 0.00 48 MET A O 13
ATOM 16019 N N . LEU A 1 49 ? -0.502 0.999 -4.222 1.00 0.00 49 LEU A N 13
ATOM 16020 C CA . LEU A 1 49 ? 0.451 2.087 -4.079 1.00 0.00 49 LEU A CA 13
ATOM 16021 C C . LEU A 1 49 ? 1.621 1.678 -3.194 1.00 0.00 49 LEU A C 13
ATOM 16022 O O . LEU A 1 49 ? 2.653 2.350 -3.168 1.00 0.00 49 LEU A O 13
ATOM 16038 N N . LEU A 1 50 ? 1.449 0.591 -2.445 1.00 0.00 50 LEU A N 13
ATOM 16039 C CA . LEU A 1 50 ? 2.489 0.127 -1.539 1.00 0.00 50 LEU A CA 13
ATOM 16040 C C . LEU A 1 50 ? 3.819 -0.089 -2.274 1.00 0.00 50 LEU A C 13
ATOM 16041 O O . LEU A 1 50 ? 4.880 -0.122 -1.652 1.00 0.00 50 LEU A O 13
ATOM 16057 N N . GLU A 1 51 ? 3.766 -0.221 -3.598 1.00 0.00 51 GLU A N 13
ATOM 16058 C CA . GLU A 1 51 ? 4.984 -0.411 -4.389 1.00 0.00 51 GLU A CA 13
ATOM 16059 C C . GLU A 1 51 ? 5.122 0.661 -5.468 1.00 0.00 51 GLU A C 13
ATOM 16060 O O . GLU A 1 51 ? 6.224 0.929 -5.946 1.00 0.00 51 GLU A O 13
ATOM 16072 N N . MET A 1 52 ? 4.005 1.277 -5.849 1.00 0.00 52 MET A N 13
ATOM 16073 C CA . MET A 1 52 ? 4.022 2.319 -6.871 1.00 0.00 52 MET A CA 13
ATOM 16074 C C . MET A 1 52 ? 4.972 3.448 -6.479 1.00 0.00 52 MET A C 13
ATOM 16075 O O . MET A 1 52 ? 6.084 3.545 -6.998 1.00 0.00 52 MET A O 13
ATOM 16089 N N . ASP A 1 53 ? 4.528 4.298 -5.557 1.00 0.00 53 ASP A N 13
ATOM 16090 C CA . ASP A 1 53 ? 5.345 5.417 -5.096 1.00 0.00 53 ASP A CA 13
ATOM 16091 C C . ASP A 1 53 ? 5.743 5.231 -3.634 1.00 0.00 53 ASP A C 13
ATOM 16092 O O . ASP A 1 53 ? 4.916 4.867 -2.799 1.00 0.00 53 ASP A O 13
ATOM 16101 N N . GLN A 1 54 ? 7.015 5.482 -3.334 1.00 0.00 54 GLN A N 13
ATOM 16102 C CA . GLN A 1 54 ? 7.525 5.340 -1.973 1.00 0.00 54 GLN A CA 13
ATOM 16103 C C . GLN A 1 54 ? 6.765 6.244 -1.005 1.00 0.00 54 GLN A C 13
ATOM 16104 O O . GLN A 1 54 ? 6.497 5.867 0.135 1.00 0.00 54 GLN A O 13
ATOM 16118 N N . THR A 1 55 ? 6.414 7.436 -1.471 1.00 0.00 55 THR A N 13
ATOM 16119 C CA . THR A 1 55 ? 5.678 8.388 -0.654 1.00 0.00 55 THR A CA 13
ATOM 16120 C C . THR A 1 55 ? 4.250 7.904 -0.431 1.00 0.00 55 THR A C 13
ATOM 16121 O O . THR A 1 55 ? 3.686 8.076 0.650 1.00 0.00 55 THR A O 13
ATOM 16132 N N . GLU A 1 56 ? 3.671 7.296 -1.463 1.00 0.00 56 GLU A N 13
ATOM 16133 C CA . GLU A 1 56 ? 2.309 6.785 -1.382 1.00 0.00 56 GLU A CA 13
ATOM 16134 C C . GLU A 1 56 ? 2.243 5.539 -0.504 1.00 0.00 56 GLU A C 13
ATOM 16135 O O . GLU A 1 56 ? 1.359 5.419 0.340 1.00 0.00 56 GLU A O 13
ATOM 16147 N N . VAL A 1 57 ? 3.187 4.615 -0.689 1.00 0.00 57 VAL A N 13
ATOM 16148 C CA . VAL A 1 57 ? 3.215 3.394 0.117 1.00 0.00 57 VAL A CA 13
ATOM 16149 C C . VAL A 1 57 ? 3.298 3.749 1.592 1.00 0.00 57 VAL A C 13
ATOM 16150 O O . VAL A 1 57 ? 2.570 3.202 2.421 1.00 0.00 57 VAL A O 13
ATOM 16163 N N . LEU A 1 58 ? 4.190 4.674 1.904 1.00 0.00 58 LEU A N 13
ATOM 16164 C CA . LEU A 1 58 ? 4.380 5.121 3.270 1.00 0.00 58 LEU A CA 13
ATOM 16165 C C . LEU A 1 58 ? 3.121 5.809 3.785 1.00 0.00 58 LEU A C 13
ATOM 16166 O O . LEU A 1 58 ? 2.681 5.564 4.903 1.00 0.00 58 LEU A O 13
ATOM 16182 N N . HIS A 1 59 ? 2.565 6.688 2.963 1.00 0.00 59 HIS A N 13
ATOM 16183 C CA . HIS A 1 59 ? 1.372 7.445 3.324 1.00 0.00 59 HIS A CA 13
ATOM 16184 C C . HIS A 1 59 ? 0.099 6.593 3.386 1.00 0.00 59 HIS A C 13
ATOM 16185 O O . HIS A 1 59 ? -0.675 6.703 4.337 1.00 0.00 59 HIS A O 13
ATOM 16199 N N . LEU A 1 60 ? -0.151 5.792 2.351 1.00 0.00 60 LEU A N 13
ATOM 16200 C CA . LEU A 1 60 ? -1.377 4.991 2.291 1.00 0.00 60 LEU A CA 13
ATOM 16201 C C . LEU A 1 60 ? -1.472 3.936 3.392 1.00 0.00 60 LEU A C 13
ATOM 16202 O O . LEU A 1 60 ? -2.528 3.767 3.992 1.00 0.00 60 LEU A O 13
ATOM 16218 N N . LEU A 1 61 ? -0.385 3.229 3.656 1.00 0.00 61 LEU A N 13
ATOM 16219 C CA . LEU A 1 61 ? -0.395 2.187 4.682 1.00 0.00 61 LEU A CA 13
ATOM 16220 C C . LEU A 1 61 ? 0.161 2.709 6.006 1.00 0.00 61 LEU A C 13
ATOM 16221 O O . LEU A 1 61 ? 0.810 1.973 6.749 1.00 0.00 61 LEU A O 13
ATOM 16237 N N . GLU A 1 62 ? -0.119 3.982 6.300 1.00 0.00 62 GLU A N 13
ATOM 16238 C CA . GLU A 1 62 ? 0.334 4.608 7.543 1.00 0.00 62 GLU A CA 13
ATOM 16239 C C . GLU A 1 62 ? -0.526 5.823 7.904 1.00 0.00 62 GLU A C 13
ATOM 16240 O O . GLU A 1 62 ? -0.906 5.996 9.062 1.00 0.00 62 GLU A O 13
ATOM 16252 N N . SER A 1 63 ? -0.815 6.676 6.917 1.00 0.00 63 SER A N 13
ATOM 16253 C CA . SER A 1 63 ? -1.608 7.879 7.160 1.00 0.00 63 SER A CA 13
ATOM 16254 C C . SER A 1 63 ? -3.077 7.665 6.800 1.00 0.00 63 SER A C 13
ATOM 16255 O O . SER A 1 63 ? -3.393 6.881 5.909 1.00 0.00 63 SER A O 13
ATOM 16263 N N . PRO A 1 64 ? -3.999 8.369 7.491 1.00 0.00 64 PRO A N 13
ATOM 16264 C CA . PRO A 1 64 ? -5.437 8.262 7.245 1.00 0.00 64 PRO A CA 13
ATOM 16265 C C . PRO A 1 64 ? -5.891 9.127 6.069 1.00 0.00 64 PRO A C 13
ATOM 16266 O O . PRO A 1 64 ? -6.878 8.817 5.402 1.00 0.00 64 PRO A O 13
ATOM 16277 N N . ASP A 1 65 ? -5.166 10.213 5.826 1.00 0.00 65 ASP A N 13
ATOM 16278 C CA . ASP A 1 65 ? -5.487 11.124 4.736 1.00 0.00 65 ASP A CA 13
ATOM 16279 C C . ASP A 1 65 ? -5.000 10.566 3.401 1.00 0.00 65 ASP A C 13
ATOM 16280 O O . ASP A 1 65 ? -5.491 10.941 2.336 1.00 0.00 65 ASP A O 13
ATOM 16289 N N . ALA A 1 66 ? -4.025 9.673 3.480 1.00 0.00 66 ALA A N 13
ATOM 16290 C CA . ALA A 1 66 ? -3.448 9.055 2.296 1.00 0.00 66 ALA A CA 13
ATOM 16291 C C . ALA A 1 66 ? -4.485 8.226 1.543 1.00 0.00 66 ALA A C 13
ATOM 16292 O O . ALA A 1 66 ? -4.469 8.156 0.314 1.00 0.00 66 ALA A O 13
ATOM 16299 N N . LEU A 1 67 ? -5.378 7.595 2.294 1.00 0.00 67 LEU A N 13
ATOM 16300 C CA . LEU A 1 67 ? -6.425 6.756 1.721 1.00 0.00 67 LEU A CA 13
ATOM 16301 C C . LEU A 1 67 ? -7.339 7.544 0.786 1.00 0.00 67 LEU A C 13
ATOM 16302 O O . LEU A 1 67 ? -7.660 7.090 -0.310 1.00 0.00 67 LEU A O 13
ATOM 16318 N N . LYS A 1 68 ? -7.757 8.721 1.227 1.00 0.00 68 LYS A N 13
ATOM 16319 C CA . LYS A 1 68 ? -8.644 9.573 0.438 1.00 0.00 68 LYS A CA 13
ATOM 16320 C C . LYS A 1 68 ? -8.064 9.879 -0.945 1.00 0.00 68 LYS A C 13
ATOM 16321 O O . LYS A 1 68 ? -8.801 10.021 -1.921 1.00 0.00 68 LYS A O 13
ATOM 16340 N N . ALA A 1 69 ? -6.749 10.022 -1.006 1.00 0.00 69 ALA A N 13
ATOM 16341 C CA . ALA A 1 69 ? -6.060 10.362 -2.250 1.00 0.00 69 ALA A CA 13
ATOM 16342 C C . ALA A 1 69 ? -6.127 9.278 -3.323 1.00 0.00 69 ALA A C 13
ATOM 16343 O O . ALA A 1 69 ? -6.487 9.549 -4.470 1.00 0.00 69 ALA A O 13
ATOM 16350 N N . LYS A 1 70 ? -5.739 8.063 -2.959 1.00 0.00 70 LYS A N 13
ATOM 16351 C CA . LYS A 1 70 ? -5.714 6.956 -3.909 1.00 0.00 70 LYS A CA 13
ATOM 16352 C C . LYS A 1 70 ? -7.095 6.371 -4.133 1.00 0.00 70 LYS A C 13
ATOM 16353 O O . LYS A 1 70 ? -7.422 5.927 -5.231 1.00 0.00 70 LYS A O 13
ATOM 16372 N N . VAL A 1 71 ? -7.895 6.358 -3.083 1.00 0.00 71 VAL A N 13
ATOM 16373 C CA . VAL A 1 71 ? -9.241 5.803 -3.174 1.00 0.00 71 VAL A CA 13
ATOM 16374 C C . VAL A 1 71 ? -10.068 6.491 -4.256 1.00 0.00 71 VAL A C 13
ATOM 16375 O O . VAL A 1 71 ? -10.701 5.827 -5.072 1.00 0.00 71 VAL A O 13
ATOM 16388 N N . ALA A 1 72 ? -10.068 7.820 -4.255 1.00 0.00 72 ALA A N 13
ATOM 16389 C CA . ALA A 1 72 ? -10.835 8.578 -5.238 1.00 0.00 72 ALA A CA 13
ATOM 16390 C C . ALA A 1 72 ? -10.388 8.269 -6.664 1.00 0.00 72 ALA A C 13
ATOM 16391 O O . ALA A 1 72 ? -11.216 8.041 -7.547 1.00 0.00 72 ALA A O 13
ATOM 16398 N N . GLU A 1 73 ? -9.080 8.267 -6.886 1.00 0.00 73 GLU A N 13
ATOM 16399 C CA . GLU A 1 73 ? -8.530 7.990 -8.211 1.00 0.00 73 GLU A CA 13
ATOM 16400 C C . GLU A 1 73 ? -8.652 6.510 -8.568 1.00 0.00 73 GLU A C 13
ATOM 16401 O O . GLU A 1 73 ? -9.119 6.157 -9.651 1.00 0.00 73 GLU A O 13
ATOM 16413 N N . ALA A 1 74 ? -8.213 5.653 -7.654 1.00 0.00 74 ALA A N 13
ATOM 16414 C CA . ALA A 1 74 ? -8.249 4.210 -7.866 1.00 0.00 74 ALA A CA 13
ATOM 16415 C C . ALA A 1 74 ? -9.677 3.683 -7.996 1.00 0.00 74 ALA A C 13
ATOM 16416 O O . ALA A 1 74 ? -9.938 2.774 -8.782 1.00 0.00 74 ALA A O 13
ATOM 16423 N N . MET A 1 75 ? -10.598 4.245 -7.219 1.00 0.00 75 MET A N 13
ATOM 16424 C CA . MET A 1 75 ? -11.989 3.811 -7.255 1.00 0.00 75 MET A CA 13
ATOM 16425 C C . MET A 1 75 ? -12.577 3.956 -8.654 1.00 0.00 75 MET A C 13
ATOM 16426 O O . MET A 1 75 ? -13.360 3.116 -9.097 1.00 0.00 75 MET A O 13
ATOM 16440 N N . GLU A 1 76 ? -12.198 5.025 -9.345 1.00 0.00 76 GLU A N 13
ATOM 16441 C CA . GLU A 1 76 ? -12.695 5.274 -10.693 1.00 0.00 76 GLU A CA 13
ATOM 16442 C C . GLU A 1 76 ? -12.372 4.103 -11.616 1.00 0.00 76 GLU A C 13
ATOM 16443 O O . GLU A 1 76 ? -13.240 3.610 -12.336 1.00 0.00 76 GLU A O 13
ATOM 16455 N N . VAL A 1 77 ? -11.121 3.661 -11.589 1.00 0.00 77 VAL A N 13
ATOM 16456 C CA . VAL A 1 77 ? -10.688 2.546 -12.423 1.00 0.00 77 VAL A CA 13
ATOM 16457 C C . VAL A 1 77 ? -11.188 1.212 -11.873 1.00 0.00 77 VAL A C 13
ATOM 16458 O O . VAL A 1 77 ? -11.519 0.303 -12.634 1.00 0.00 77 VAL A O 13
ATOM 16471 N N . LEU A 1 78 ? -11.234 1.099 -10.549 1.00 0.00 78 LEU A N 13
ATOM 16472 C CA . LEU A 1 78 ? -11.686 -0.128 -9.901 1.00 0.00 78 LEU A CA 13
ATOM 16473 C C . LEU A 1 78 ? -13.205 -0.260 -9.953 1.00 0.00 78 LEU A C 13
ATOM 16474 O O . LEU A 1 78 ? -13.742 -1.096 -10.680 1.00 0.00 78 LEU A O 13
ATOM 16490 N N . ARG A 1 79 ? -13.889 0.560 -9.163 1.00 0.00 79 ARG A N 13
ATOM 16491 C CA . ARG A 1 79 ? -15.323 0.547 -9.087 1.00 0.00 79 ARG A CA 13
ATOM 16492 C C . ARG A 1 79 ? -15.956 0.930 -10.426 1.00 0.00 79 ARG A C 13
ATOM 16493 O O . ARG A 1 79 ? -17.000 0.395 -10.801 1.00 0.00 79 ARG A O 13
ATOM 16514 N N . SER A 1 80 ? -15.324 1.853 -11.140 1.00 0.00 80 SER A N 13
ATOM 16515 C CA . SER A 1 80 ? -15.837 2.297 -12.432 1.00 0.00 80 SER A CA 13
ATOM 16516 C C . SER A 1 80 ? -14.934 1.828 -13.567 1.00 0.00 80 SER A C 13
ATOM 16517 O O . SER A 1 80 ? -13.800 1.407 -13.340 1.00 0.00 80 SER A O 13
ATOM 16525 N N . ALA A 1 81 ? -15.446 1.902 -14.791 1.00 0.00 81 ALA A N 13
ATOM 16526 C CA . ALA A 1 81 ? -14.689 1.483 -15.964 1.00 0.00 81 ALA A CA 13
ATOM 16527 C C . ALA A 1 81 ? -14.276 2.683 -16.810 1.00 0.00 81 ALA A C 13
ATOM 16528 O O . ALA A 1 81 ? -14.999 3.093 -17.718 1.00 0.00 81 ALA A O 13
ATOM 16535 N N . GLN A 1 82 ? -13.108 3.239 -16.507 1.00 0.00 82 GLN A N 13
ATOM 16536 C CA . GLN A 1 82 ? -12.596 4.390 -17.241 1.00 0.00 82 GLN A CA 13
ATOM 16537 C C . GLN A 1 82 ? -11.345 4.019 -18.030 1.00 0.00 82 GLN A C 13
ATOM 16538 O O . GLN A 1 82 ? -11.125 4.518 -19.134 1.00 0.00 82 GLN A O 13
ATOM 16552 N N . GLN A 1 83 ? -10.529 3.141 -17.457 1.00 0.00 83 GLN A N 13
ATOM 16553 C CA . GLN A 1 83 ? -9.299 2.703 -18.106 1.00 0.00 83 GLN A CA 13
ATOM 16554 C C . GLN A 1 83 ? -9.509 1.376 -18.830 1.00 0.00 83 GLN A C 13
ATOM 16555 O O . GLN A 1 83 ? -9.963 0.399 -18.235 1.00 0.00 83 GLN A O 13
ATOM 16569 N N . HIS A 1 84 ? -9.175 1.351 -20.116 1.00 0.00 84 HIS A N 13
ATOM 16570 C CA . HIS A 1 84 ? -9.326 0.145 -20.921 1.00 0.00 84 HIS A CA 13
ATOM 16571 C C . HIS A 1 84 ? -8.493 0.233 -22.196 1.00 0.00 84 HIS A C 13
ATOM 16572 O O . HIS A 1 84 ? -9.020 0.501 -23.276 1.00 0.00 84 HIS A O 13
ATOM 16586 N N . THR A 1 85 ? -7.190 0.009 -22.062 1.00 0.00 85 THR A N 13
ATOM 16587 C CA . THR A 1 85 ? -6.284 0.063 -23.203 1.00 0.00 85 THR A CA 13
ATOM 16588 C C . THR A 1 85 ? -5.943 -1.340 -23.695 1.00 0.00 85 THR A C 13
ATOM 16589 O O . THR A 1 85 ? -6.646 -2.293 -23.298 1.00 0.00 85 THR A O 13
ATOM 16601 N N . GLY A 1 1 ? 30.615 1.417 2.181 1.00 0.00 1 GLY A N 14
ATOM 16602 C CA . GLY A 1 1 ? 31.133 0.966 3.502 1.00 0.00 1 GLY A CA 14
ATOM 16603 C C . GLY A 1 1 ? 30.784 -0.480 3.800 1.00 0.00 1 GLY A C 14
ATOM 16604 O O . GLY A 1 1 ? 29.734 -0.759 4.379 1.00 0.00 1 GLY A O 14
ATOM 16610 N N . PRO A 1 2 ? 31.652 -1.430 3.414 1.00 0.00 2 PRO A N 14
ATOM 16611 C CA . PRO A 1 2 ? 31.417 -2.858 3.650 1.00 0.00 2 PRO A CA 14
ATOM 16612 C C . PRO A 1 2 ? 31.092 -3.158 5.110 1.00 0.00 2 PRO A C 14
ATOM 16613 O O . PRO A 1 2 ? 31.883 -2.865 6.005 1.00 0.00 2 PRO A O 14
ATOM 16624 N N . LEU A 1 3 ? 29.921 -3.743 5.341 1.00 0.00 3 LEU A N 14
ATOM 16625 C CA . LEU A 1 3 ? 29.490 -4.081 6.692 1.00 0.00 3 LEU A CA 14
ATOM 16626 C C . LEU A 1 3 ? 29.949 -5.485 7.074 1.00 0.00 3 LEU A C 14
ATOM 16627 O O . LEU A 1 3 ? 30.633 -6.157 6.303 1.00 0.00 3 LEU A O 14
ATOM 16643 N N . GLY A 1 4 ? 29.569 -5.921 8.271 1.00 0.00 4 GLY A N 14
ATOM 16644 C CA . GLY A 1 4 ? 29.950 -7.241 8.735 1.00 0.00 4 GLY A CA 14
ATOM 16645 C C . GLY A 1 4 ? 29.231 -8.349 7.990 1.00 0.00 4 GLY A C 14
ATOM 16646 O O . GLY A 1 4 ? 29.829 -9.372 7.658 1.00 0.00 4 GLY A O 14
ATOM 16650 N N . SER A 1 5 ? 27.944 -8.147 7.729 1.00 0.00 5 SER A N 14
ATOM 16651 C CA . SER A 1 5 ? 27.144 -9.138 7.019 1.00 0.00 5 SER A CA 14
ATOM 16652 C C . SER A 1 5 ? 27.495 -9.157 5.533 1.00 0.00 5 SER A C 14
ATOM 16653 O O . SER A 1 5 ? 27.491 -8.117 4.875 1.00 0.00 5 SER A O 14
ATOM 16661 N N . PRO A 1 6 ? 27.805 -10.345 4.978 1.00 0.00 6 PRO A N 14
ATOM 16662 C CA . PRO A 1 6 ? 28.159 -10.481 3.561 1.00 0.00 6 PRO A CA 14
ATOM 16663 C C . PRO A 1 6 ? 27.036 -10.019 2.636 1.00 0.00 6 PRO A C 14
ATOM 16664 O O . PRO A 1 6 ? 27.121 -8.952 2.029 1.00 0.00 6 PRO A O 14
ATOM 16675 N N . ILE A 1 7 ? 25.987 -10.828 2.529 1.00 0.00 7 ILE A N 14
ATOM 16676 C CA . ILE A 1 7 ? 24.852 -10.500 1.676 1.00 0.00 7 ILE A CA 14
ATOM 16677 C C . ILE A 1 7 ? 24.114 -9.269 2.190 1.00 0.00 7 ILE A C 14
ATOM 16678 O O . ILE A 1 7 ? 23.867 -9.136 3.388 1.00 0.00 7 ILE A O 14
ATOM 16694 N N . GLY A 1 8 ? 23.764 -8.371 1.275 1.00 0.00 8 GLY A N 14
ATOM 16695 C CA . GLY A 1 8 ? 23.056 -7.162 1.654 1.00 0.00 8 GLY A CA 14
ATOM 16696 C C . GLY A 1 8 ? 23.986 -5.981 1.848 1.00 0.00 8 GLY A C 14
ATOM 16697 O O . GLY A 1 8 ? 23.633 -4.845 1.531 1.00 0.00 8 GLY A O 14
ATOM 16701 N N . ALA A 1 9 ? 25.179 -6.248 2.372 1.00 0.00 9 ALA A N 14
ATOM 16702 C CA . ALA A 1 9 ? 26.161 -5.198 2.609 1.00 0.00 9 ALA A CA 14
ATOM 16703 C C . ALA A 1 9 ? 26.718 -4.659 1.295 1.00 0.00 9 ALA A C 14
ATOM 16704 O O . ALA A 1 9 ? 27.017 -3.471 1.177 1.00 0.00 9 ALA A O 14
ATOM 16711 N N . LEU A 1 10 ? 26.855 -5.540 0.310 1.00 0.00 10 LEU A N 14
ATOM 16712 C CA . LEU A 1 10 ? 27.376 -5.153 -0.996 1.00 0.00 10 LEU A CA 14
ATOM 16713 C C . LEU A 1 10 ? 26.408 -4.219 -1.714 1.00 0.00 10 LEU A C 14
ATOM 16714 O O . LEU A 1 10 ? 26.819 -3.227 -2.316 1.00 0.00 10 LEU A O 14
ATOM 16730 N N . ALA A 1 11 ? 25.120 -4.541 -1.646 1.00 0.00 11 ALA A N 14
ATOM 16731 C CA . ALA A 1 11 ? 24.095 -3.730 -2.290 1.00 0.00 11 ALA A CA 14
ATOM 16732 C C . ALA A 1 11 ? 23.007 -3.329 -1.300 1.00 0.00 11 ALA A C 14
ATOM 16733 O O . ALA A 1 11 ? 22.479 -4.168 -0.569 1.00 0.00 11 ALA A O 14
ATOM 16740 N N . SER A 1 12 ? 22.677 -2.042 -1.280 1.00 0.00 12 SER A N 14
ATOM 16741 C CA . SER A 1 12 ? 21.651 -1.529 -0.380 1.00 0.00 12 SER A CA 14
ATOM 16742 C C . SER A 1 12 ? 20.273 -2.052 -0.771 1.00 0.00 12 SER A C 14
ATOM 16743 O O . SER A 1 12 ? 19.423 -2.294 0.086 1.00 0.00 12 SER A O 14
ATOM 16751 N N . ALA A 1 13 ? 20.058 -2.223 -2.072 1.00 0.00 13 ALA A N 14
ATOM 16752 C CA . ALA A 1 13 ? 18.783 -2.715 -2.577 1.00 0.00 13 ALA A CA 14
ATOM 16753 C C . ALA A 1 13 ? 18.491 -4.116 -2.051 1.00 0.00 13 ALA A C 14
ATOM 16754 O O . ALA A 1 13 ? 17.345 -4.450 -1.747 1.00 0.00 13 ALA A O 14
ATOM 16761 N N . LEU A 1 14 ? 19.535 -4.931 -1.944 1.00 0.00 14 LEU A N 14
ATOM 16762 C CA . LEU A 1 14 ? 19.394 -6.297 -1.452 1.00 0.00 14 LEU A CA 14
ATOM 16763 C C . LEU A 1 14 ? 19.325 -6.326 0.071 1.00 0.00 14 LEU A C 14
ATOM 16764 O O . LEU A 1 14 ? 18.703 -7.213 0.656 1.00 0.00 14 LEU A O 14
ATOM 16780 N N . ALA A 1 15 ? 19.968 -5.353 0.708 1.00 0.00 15 ALA A N 14
ATOM 16781 C CA . ALA A 1 15 ? 19.979 -5.270 2.163 1.00 0.00 15 ALA A CA 14
ATOM 16782 C C . ALA A 1 15 ? 18.563 -5.152 2.719 1.00 0.00 15 ALA A C 14
ATOM 16783 O O . ALA A 1 15 ? 18.317 -5.462 3.885 1.00 0.00 15 ALA A O 14
ATOM 16790 N N . ASN A 1 16 ? 17.635 -4.705 1.879 1.00 0.00 16 ASN A N 14
ATOM 16791 C CA . ASN A 1 16 ? 16.245 -4.549 2.289 1.00 0.00 16 ASN A CA 14
ATOM 16792 C C . ASN A 1 16 ? 15.317 -5.330 1.361 1.00 0.00 16 ASN A C 14
ATOM 16793 O O . ASN A 1 16 ? 15.768 -6.167 0.580 1.00 0.00 16 ASN A O 14
ATOM 16804 N N . SER A 1 17 ? 14.020 -5.053 1.454 1.00 0.00 17 SER A N 14
ATOM 16805 C CA . SER A 1 17 ? 13.034 -5.732 0.620 1.00 0.00 17 SER A CA 14
ATOM 16806 C C . SER A 1 17 ? 12.426 -4.769 -0.399 1.00 0.00 17 SER A C 14
ATOM 16807 O O . SER A 1 17 ? 12.031 -3.655 -0.049 1.00 0.00 17 SER A O 14
ATOM 16815 N N . PRO A 1 18 ? 12.337 -5.182 -1.677 1.00 0.00 18 PRO A N 14
ATOM 16816 C CA . PRO A 1 18 ? 11.770 -4.343 -2.737 1.00 0.00 18 PRO A CA 14
ATOM 16817 C C . PRO A 1 18 ? 10.382 -3.820 -2.376 1.00 0.00 18 PRO A C 14
ATOM 16818 O O . PRO A 1 18 ? 9.722 -4.357 -1.487 1.00 0.00 18 PRO A O 14
ATOM 16829 N N . PRO A 1 19 ? 9.918 -2.762 -3.063 1.00 0.00 19 PRO A N 14
ATOM 16830 C CA . PRO A 1 19 ? 8.600 -2.173 -2.803 1.00 0.00 19 PRO A CA 14
ATOM 16831 C C . PRO A 1 19 ? 7.468 -3.167 -3.038 1.00 0.00 19 PRO A C 14
ATOM 16832 O O . PRO A 1 19 ? 6.484 -3.186 -2.299 1.00 0.00 19 PRO A O 14
ATOM 16843 N N . GLU A 1 20 ? 7.617 -3.996 -4.067 1.00 0.00 20 GLU A N 14
ATOM 16844 C CA . GLU A 1 20 ? 6.610 -5.000 -4.393 1.00 0.00 20 GLU A CA 14
ATOM 16845 C C . GLU A 1 20 ? 6.566 -6.088 -3.324 1.00 0.00 20 GLU A C 14
ATOM 16846 O O . GLU A 1 20 ? 5.489 -6.574 -2.950 1.00 0.00 20 GLU A O 14
ATOM 16858 N N . THR A 1 21 ? 7.744 -6.461 -2.829 1.00 0.00 21 THR A N 14
ATOM 16859 C CA . THR A 1 21 ? 7.844 -7.490 -1.804 1.00 0.00 21 THR A CA 14
ATOM 16860 C C . THR A 1 21 ? 7.143 -7.028 -0.543 1.00 0.00 21 THR A C 14
ATOM 16861 O O . THR A 1 21 ? 6.321 -7.748 0.024 1.00 0.00 21 THR A O 14
ATOM 16872 N N . GLN A 1 22 ? 7.431 -5.805 -0.140 1.00 0.00 22 GLN A N 14
ATOM 16873 C CA . GLN A 1 22 ? 6.777 -5.235 1.023 1.00 0.00 22 GLN A CA 14
ATOM 16874 C C . GLN A 1 22 ? 5.329 -5.003 0.689 1.00 0.00 22 GLN A C 14
ATOM 16875 O O . GLN A 1 22 ? 4.441 -5.301 1.481 1.00 0.00 22 GLN A O 14
ATOM 16889 N N . ARG A 1 23 ? 5.115 -4.425 -0.493 1.00 0.00 23 ARG A N 14
ATOM 16890 C CA . ARG A 1 23 ? 3.792 -4.087 -0.970 1.00 0.00 23 ARG A CA 14
ATOM 16891 C C . ARG A 1 23 ? 2.725 -4.904 -0.263 1.00 0.00 23 ARG A C 14
ATOM 16892 O O . ARG A 1 23 ? 2.206 -4.495 0.768 1.00 0.00 23 ARG A O 14
ATOM 16913 N N . MET A 1 24 ? 2.415 -6.066 -0.795 1.00 0.00 24 MET A N 14
ATOM 16914 C CA . MET A 1 24 ? 1.410 -6.908 -0.176 1.00 0.00 24 MET A CA 14
ATOM 16915 C C . MET A 1 24 ? 1.781 -7.241 1.270 1.00 0.00 24 MET A C 14
ATOM 16916 O O . MET A 1 24 ? 0.905 -7.375 2.121 1.00 0.00 24 MET A O 14
ATOM 16930 N N . MET A 1 25 ? 3.075 -7.404 1.540 1.00 0.00 25 MET A N 14
ATOM 16931 C CA . MET A 1 25 ? 3.531 -7.753 2.884 1.00 0.00 25 MET A CA 14
ATOM 16932 C C . MET A 1 25 ? 3.066 -6.738 3.935 1.00 0.00 25 MET A C 14
ATOM 16933 O O . MET A 1 25 ? 2.473 -7.126 4.941 1.00 0.00 25 MET A O 14
ATOM 16947 N N . LEU A 1 26 ? 3.302 -5.441 3.708 1.00 0.00 26 LEU A N 14
ATOM 16948 C CA . LEU A 1 26 ? 2.847 -4.437 4.671 1.00 0.00 26 LEU A CA 14
ATOM 16949 C C . LEU A 1 26 ? 1.332 -4.378 4.641 1.00 0.00 26 LEU A C 14
ATOM 16950 O O . LEU A 1 26 ? 0.686 -4.456 5.678 1.00 0.00 26 LEU A O 14
ATOM 16966 N N . GLY A 1 27 ? 0.758 -4.287 3.436 1.00 0.00 27 GLY A N 14
ATOM 16967 C CA . GLY A 1 27 ? -0.662 -4.272 3.304 1.00 0.00 27 GLY A CA 14
ATOM 16968 C C . GLY A 1 27 ? -1.260 -5.490 3.967 1.00 0.00 27 GLY A C 14
ATOM 16969 O O . GLY A 1 27 ? -2.362 -5.440 4.480 1.00 0.00 27 GLY A O 14
ATOM 16973 N N . GLU A 1 28 ? -0.532 -6.584 4.013 1.00 0.00 28 GLU A N 14
ATOM 16974 C CA . GLU A 1 28 ? -1.059 -7.761 4.677 1.00 0.00 28 GLU A CA 14
ATOM 16975 C C . GLU A 1 28 ? -1.434 -7.401 6.115 1.00 0.00 28 GLU A C 14
ATOM 16976 O O . GLU A 1 28 ? -2.529 -7.716 6.586 1.00 0.00 28 GLU A O 14
ATOM 16988 N N . ASN A 1 29 ? -0.526 -6.703 6.796 1.00 0.00 29 ASN A N 14
ATOM 16989 C CA . ASN A 1 29 ? -0.765 -6.290 8.180 1.00 0.00 29 ASN A CA 14
ATOM 16990 C C . ASN A 1 29 ? -1.332 -4.875 8.262 1.00 0.00 29 ASN A C 14
ATOM 16991 O O . ASN A 1 29 ? -2.312 -4.619 8.971 1.00 0.00 29 ASN A O 14
ATOM 17002 N N . LEU A 1 30 ? -0.715 -3.954 7.543 1.00 0.00 30 LEU A N 14
ATOM 17003 C CA . LEU A 1 30 ? -1.158 -2.574 7.550 1.00 0.00 30 LEU A CA 14
ATOM 17004 C C . LEU A 1 30 ? -2.376 -2.355 6.644 1.00 0.00 30 LEU A C 14
ATOM 17005 O O . LEU A 1 30 ? -3.210 -1.518 6.952 1.00 0.00 30 LEU A O 14
ATOM 17021 N N . TYR A 1 31 ? -2.512 -3.118 5.547 1.00 0.00 31 TYR A N 14
ATOM 17022 C CA . TYR A 1 31 ? -3.686 -2.962 4.678 1.00 0.00 31 TYR A CA 14
ATOM 17023 C C . TYR A 1 31 ? -4.928 -3.151 5.518 1.00 0.00 31 TYR A C 14
ATOM 17024 O O . TYR A 1 31 ? -5.829 -2.330 5.485 1.00 0.00 31 TYR A O 14
ATOM 17042 N N . PRO A 1 32 ? -4.991 -4.199 6.343 1.00 0.00 32 PRO A N 14
ATOM 17043 C CA . PRO A 1 32 ? -6.145 -4.376 7.190 1.00 0.00 32 PRO A CA 14
ATOM 17044 C C . PRO A 1 32 ? -6.353 -3.136 8.043 1.00 0.00 32 PRO A C 14
ATOM 17045 O O . PRO A 1 32 ? -7.487 -2.768 8.350 1.00 0.00 32 PRO A O 14
ATOM 17056 N N . LEU A 1 33 ? -5.249 -2.470 8.407 1.00 0.00 33 LEU A N 14
ATOM 17057 C CA . LEU A 1 33 ? -5.355 -1.258 9.196 1.00 0.00 33 LEU A CA 14
ATOM 17058 C C . LEU A 1 33 ? -5.673 -0.073 8.315 1.00 0.00 33 LEU A C 14
ATOM 17059 O O . LEU A 1 33 ? -6.591 0.703 8.580 1.00 0.00 33 LEU A O 14
ATOM 17075 N N . VAL A 1 34 ? -4.883 0.049 7.253 1.00 0.00 34 VAL A N 14
ATOM 17076 C CA . VAL A 1 34 ? -5.044 1.123 6.311 1.00 0.00 34 VAL A CA 14
ATOM 17077 C C . VAL A 1 34 ? -6.180 0.883 5.362 1.00 0.00 34 VAL A C 14
ATOM 17078 O O . VAL A 1 34 ? -7.041 1.744 5.202 1.00 0.00 34 VAL A O 14
ATOM 17091 N N . ASP A 1 35 ? -6.211 -0.298 4.751 1.00 0.00 35 ASP A N 14
ATOM 17092 C CA . ASP A 1 35 ? -7.296 -0.619 3.852 1.00 0.00 35 ASP A CA 14
ATOM 17093 C C . ASP A 1 35 ? -8.646 -0.229 4.482 1.00 0.00 35 ASP A C 14
ATOM 17094 O O . ASP A 1 35 ? -9.231 -0.977 5.263 1.00 0.00 35 ASP A O 14
ATOM 17103 N N . GLN A 1 36 ? -9.109 0.978 4.167 1.00 0.00 36 GLN A N 14
ATOM 17104 C CA . GLN A 1 36 ? -10.359 1.496 4.730 1.00 0.00 36 GLN A CA 14
ATOM 17105 C C . GLN A 1 36 ? -11.561 1.201 3.839 1.00 0.00 36 GLN A C 14
ATOM 17106 O O . GLN A 1 36 ? -12.569 1.906 3.892 1.00 0.00 36 GLN A O 14
ATOM 17120 N N . LEU A 1 37 ? -11.461 0.154 3.035 1.00 0.00 37 LEU A N 14
ATOM 17121 C CA . LEU A 1 37 ? -12.558 -0.230 2.152 1.00 0.00 37 LEU A CA 14
ATOM 17122 C C . LEU A 1 37 ? -12.840 -1.726 2.250 1.00 0.00 37 LEU A C 14
ATOM 17123 O O . LEU A 1 37 ? -12.136 -2.455 2.949 1.00 0.00 37 LEU A O 14
ATOM 17139 N N . GLU A 1 38 ? -13.870 -2.175 1.545 1.00 0.00 38 GLU A N 14
ATOM 17140 C CA . GLU A 1 38 ? -14.243 -3.584 1.552 1.00 0.00 38 GLU A CA 14
ATOM 17141 C C . GLU A 1 38 ? -13.409 -4.367 0.544 1.00 0.00 38 GLU A C 14
ATOM 17142 O O . GLU A 1 38 ? -13.127 -3.879 -0.549 1.00 0.00 38 GLU A O 14
ATOM 17154 N N . HIS A 1 39 ? -13.015 -5.582 0.930 1.00 0.00 39 HIS A N 14
ATOM 17155 C CA . HIS A 1 39 ? -12.204 -6.459 0.080 1.00 0.00 39 HIS A CA 14
ATOM 17156 C C . HIS A 1 39 ? -12.603 -6.358 -1.393 1.00 0.00 39 HIS A C 14
ATOM 17157 O O . HIS A 1 39 ? -13.447 -7.113 -1.876 1.00 0.00 39 HIS A O 14
ATOM 17171 N N . ASP A 1 40 ? -11.985 -5.412 -2.090 1.00 0.00 40 ASP A N 14
ATOM 17172 C CA . ASP A 1 40 ? -12.251 -5.177 -3.502 1.00 0.00 40 ASP A CA 14
ATOM 17173 C C . ASP A 1 40 ? -11.414 -3.999 -3.985 1.00 0.00 40 ASP A C 14
ATOM 17174 O O . ASP A 1 40 ? -10.582 -4.133 -4.882 1.00 0.00 40 ASP A O 14
ATOM 17183 N N . GLN A 1 41 ? -11.633 -2.850 -3.357 1.00 0.00 41 GLN A N 14
ATOM 17184 C CA . GLN A 1 41 ? -10.896 -1.638 -3.680 1.00 0.00 41 GLN A CA 14
ATOM 17185 C C . GLN A 1 41 ? -9.928 -1.295 -2.549 1.00 0.00 41 GLN A C 14
ATOM 17186 O O . GLN A 1 41 ? -8.953 -0.569 -2.747 1.00 0.00 41 GLN A O 14
ATOM 17200 N N . ALA A 1 42 ? -10.209 -1.830 -1.361 1.00 0.00 42 ALA A N 14
ATOM 17201 C CA . ALA A 1 42 ? -9.374 -1.599 -0.188 1.00 0.00 42 ALA A CA 14
ATOM 17202 C C . ALA A 1 42 ? -7.938 -2.028 -0.444 1.00 0.00 42 ALA A C 14
ATOM 17203 O O . ALA A 1 42 ? -6.992 -1.326 -0.086 1.00 0.00 42 ALA A O 14
ATOM 17210 N N . ALA A 1 43 ? -7.786 -3.190 -1.061 1.00 0.00 43 ALA A N 14
ATOM 17211 C CA . ALA A 1 43 ? -6.470 -3.727 -1.365 1.00 0.00 43 ALA A CA 14
ATOM 17212 C C . ALA A 1 43 ? -5.832 -2.972 -2.516 1.00 0.00 43 ALA A C 14
ATOM 17213 O O . ALA A 1 43 ? -4.611 -2.832 -2.581 1.00 0.00 43 ALA A O 14
ATOM 17220 N N . LYS A 1 44 ? -6.665 -2.501 -3.434 1.00 0.00 44 LYS A N 14
ATOM 17221 C CA . LYS A 1 44 ? -6.173 -1.780 -4.591 1.00 0.00 44 LYS A CA 14
ATOM 17222 C C . LYS A 1 44 ? -5.626 -0.404 -4.222 1.00 0.00 44 LYS A C 14
ATOM 17223 O O . LYS A 1 44 ? -4.536 -0.048 -4.634 1.00 0.00 44 LYS A O 14
ATOM 17242 N N . VAL A 1 45 ? -6.380 0.387 -3.470 1.00 0.00 45 VAL A N 14
ATOM 17243 C CA . VAL A 1 45 ? -5.904 1.726 -3.117 1.00 0.00 45 VAL A CA 14
ATOM 17244 C C . VAL A 1 45 ? -4.765 1.725 -2.095 1.00 0.00 45 VAL A C 14
ATOM 17245 O O . VAL A 1 45 ? -3.726 2.349 -2.316 1.00 0.00 45 VAL A O 14
ATOM 17258 N N . THR A 1 46 ? -4.967 1.047 -0.967 1.00 0.00 46 THR A N 14
ATOM 17259 C CA . THR A 1 46 ? -3.955 1.012 0.085 1.00 0.00 46 THR A CA 14
ATOM 17260 C C . THR A 1 46 ? -2.730 0.188 -0.289 1.00 0.00 46 THR A C 14
ATOM 17261 O O . THR A 1 46 ? -1.593 0.634 -0.141 1.00 0.00 46 THR A O 14
ATOM 17272 N N . GLY A 1 47 ? -2.983 -1.034 -0.723 1.00 0.00 47 GLY A N 14
ATOM 17273 C CA . GLY A 1 47 ? -1.914 -1.946 -1.058 1.00 0.00 47 GLY A CA 14
ATOM 17274 C C . GLY A 1 47 ? -1.212 -1.700 -2.393 1.00 0.00 47 GLY A C 14
ATOM 17275 O O . GLY A 1 47 ? -0.061 -2.099 -2.553 1.00 0.00 47 GLY A O 14
ATOM 17279 N N . MET A 1 48 ? -1.876 -1.072 -3.368 1.00 0.00 48 MET A N 14
ATOM 17280 C CA . MET A 1 48 ? -1.233 -0.836 -4.667 1.00 0.00 48 MET A CA 14
ATOM 17281 C C . MET A 1 48 ? -0.122 0.191 -4.534 1.00 0.00 48 MET A C 14
ATOM 17282 O O . MET A 1 48 ? 0.997 -0.020 -5.003 1.00 0.00 48 MET A O 14
ATOM 17296 N N . LEU A 1 49 ? -0.434 1.295 -3.870 1.00 0.00 49 LEU A N 14
ATOM 17297 C CA . LEU A 1 49 ? 0.542 2.348 -3.649 1.00 0.00 49 LEU A CA 14
ATOM 17298 C C . LEU A 1 49 ? 1.713 1.826 -2.831 1.00 0.00 49 LEU A C 14
ATOM 17299 O O . LEU A 1 49 ? 2.766 2.458 -2.764 1.00 0.00 49 LEU A O 14
ATOM 17315 N N . LEU A 1 50 ? 1.513 0.678 -2.188 1.00 0.00 50 LEU A N 14
ATOM 17316 C CA . LEU A 1 50 ? 2.540 0.087 -1.350 1.00 0.00 50 LEU A CA 14
ATOM 17317 C C . LEU A 1 50 ? 3.850 -0.118 -2.117 1.00 0.00 50 LEU A C 14
ATOM 17318 O O . LEU A 1 50 ? 4.912 -0.256 -1.514 1.00 0.00 50 LEU A O 14
ATOM 17334 N N . GLU A 1 51 ? 3.777 -0.125 -3.447 1.00 0.00 51 GLU A N 14
ATOM 17335 C CA . GLU A 1 51 ? 4.974 -0.295 -4.270 1.00 0.00 51 GLU A CA 14
ATOM 17336 C C . GLU A 1 51 ? 5.029 0.733 -5.401 1.00 0.00 51 GLU A C 14
ATOM 17337 O O . GLU A 1 51 ? 6.010 0.793 -6.143 1.00 0.00 51 GLU A O 14
ATOM 17349 N N . MET A 1 52 ? 3.980 1.545 -5.532 1.00 0.00 52 MET A N 14
ATOM 17350 C CA . MET A 1 52 ? 3.935 2.564 -6.574 1.00 0.00 52 MET A CA 14
ATOM 17351 C C . MET A 1 52 ? 4.921 3.687 -6.273 1.00 0.00 52 MET A C 14
ATOM 17352 O O . MET A 1 52 ? 5.960 3.802 -6.923 1.00 0.00 52 MET A O 14
ATOM 17366 N N . ASP A 1 53 ? 4.593 4.514 -5.283 1.00 0.00 53 ASP A N 14
ATOM 17367 C CA . ASP A 1 53 ? 5.461 5.624 -4.901 1.00 0.00 53 ASP A CA 14
ATOM 17368 C C . ASP A 1 53 ? 5.874 5.513 -3.437 1.00 0.00 53 ASP A C 14
ATOM 17369 O O . ASP A 1 53 ? 5.057 5.185 -2.581 1.00 0.00 53 ASP A O 14
ATOM 17378 N N . GLN A 1 54 ? 7.145 5.788 -3.154 1.00 0.00 54 GLN A N 14
ATOM 17379 C CA . GLN A 1 54 ? 7.659 5.715 -1.787 1.00 0.00 54 GLN A CA 14
ATOM 17380 C C . GLN A 1 54 ? 6.800 6.551 -0.840 1.00 0.00 54 GLN A C 14
ATOM 17381 O O . GLN A 1 54 ? 6.550 6.164 0.302 1.00 0.00 54 GLN A O 14
ATOM 17395 N N . THR A 1 55 ? 6.348 7.694 -1.332 1.00 0.00 55 THR A N 14
ATOM 17396 C CA . THR A 1 55 ? 5.502 8.591 -0.558 1.00 0.00 55 THR A CA 14
ATOM 17397 C C . THR A 1 55 ? 4.110 7.992 -0.378 1.00 0.00 55 THR A C 14
ATOM 17398 O O . THR A 1 55 ? 3.548 8.010 0.717 1.00 0.00 55 THR A O 14
ATOM 17409 N N . GLU A 1 56 ? 3.556 7.471 -1.472 1.00 0.00 56 GLU A N 14
ATOM 17410 C CA . GLU A 1 56 ? 2.225 6.875 -1.452 1.00 0.00 56 GLU A CA 14
ATOM 17411 C C . GLU A 1 56 ? 2.213 5.569 -0.661 1.00 0.00 56 GLU A C 14
ATOM 17412 O O . GLU A 1 56 ? 1.300 5.323 0.117 1.00 0.00 56 GLU A O 14
ATOM 17424 N N . VAL A 1 57 ? 3.230 4.736 -0.858 1.00 0.00 57 VAL A N 14
ATOM 17425 C CA . VAL A 1 57 ? 3.315 3.460 -0.146 1.00 0.00 57 VAL A CA 14
ATOM 17426 C C . VAL A 1 57 ? 3.284 3.691 1.357 1.00 0.00 57 VAL A C 14
ATOM 17427 O O . VAL A 1 57 ? 2.556 3.021 2.088 1.00 0.00 57 VAL A O 14
ATOM 17440 N N . LEU A 1 58 ? 4.085 4.643 1.804 1.00 0.00 58 LEU A N 14
ATOM 17441 C CA . LEU A 1 58 ? 4.161 4.970 3.213 1.00 0.00 58 LEU A CA 14
ATOM 17442 C C . LEU A 1 58 ? 2.834 5.536 3.717 1.00 0.00 58 LEU A C 14
ATOM 17443 O O . LEU A 1 58 ? 2.331 5.127 4.758 1.00 0.00 58 LEU A O 14
ATOM 17459 N N . HIS A 1 59 ? 2.286 6.486 2.970 1.00 0.00 59 HIS A N 14
ATOM 17460 C CA . HIS A 1 59 ? 1.028 7.135 3.331 1.00 0.00 59 HIS A CA 14
ATOM 17461 C C . HIS A 1 59 ? -0.204 6.232 3.161 1.00 0.00 59 HIS A C 14
ATOM 17462 O O . HIS A 1 59 ? -1.098 6.232 4.006 1.00 0.00 59 HIS A O 14
ATOM 17476 N N . LEU A 1 60 ? -0.268 5.499 2.048 1.00 0.00 60 LEU A N 14
ATOM 17477 C CA . LEU A 1 60 ? -1.421 4.638 1.755 1.00 0.00 60 LEU A CA 14
ATOM 17478 C C . LEU A 1 60 ? -1.580 3.487 2.742 1.00 0.00 60 LEU A C 14
ATOM 17479 O O . LEU A 1 60 ? -2.644 2.891 2.812 1.00 0.00 60 LEU A O 14
ATOM 17495 N N . LEU A 1 61 ? -0.534 3.169 3.491 1.00 0.00 61 LEU A N 14
ATOM 17496 C CA . LEU A 1 61 ? -0.595 2.083 4.471 1.00 0.00 61 LEU A CA 14
ATOM 17497 C C . LEU A 1 61 ? -0.101 2.581 5.826 1.00 0.00 61 LEU A C 14
ATOM 17498 O O . LEU A 1 61 ? 0.540 1.848 6.578 1.00 0.00 61 LEU A O 14
ATOM 17514 N N . GLU A 1 62 ? -0.427 3.837 6.128 1.00 0.00 62 GLU A N 14
ATOM 17515 C CA . GLU A 1 62 ? -0.045 4.456 7.394 1.00 0.00 62 GLU A CA 14
ATOM 17516 C C . GLU A 1 62 ? -0.994 5.597 7.751 1.00 0.00 62 GLU A C 14
ATOM 17517 O O . GLU A 1 62 ? -1.413 5.725 8.901 1.00 0.00 62 GLU A O 14
ATOM 17529 N N . SER A 1 63 ? -1.326 6.435 6.766 1.00 0.00 63 SER A N 14
ATOM 17530 C CA . SER A 1 63 ? -2.220 7.564 7.005 1.00 0.00 63 SER A CA 14
ATOM 17531 C C . SER A 1 63 ? -3.541 7.398 6.256 1.00 0.00 63 SER A C 14
ATOM 17532 O O . SER A 1 63 ? -3.571 6.878 5.141 1.00 0.00 63 SER A O 14
ATOM 17540 N N . PRO A 1 64 ? -4.657 7.847 6.862 1.00 0.00 64 PRO A N 14
ATOM 17541 C CA . PRO A 1 64 ? -5.982 7.751 6.244 1.00 0.00 64 PRO A CA 14
ATOM 17542 C C . PRO A 1 64 ? -6.152 8.748 5.103 1.00 0.00 64 PRO A C 14
ATOM 17543 O O . PRO A 1 64 ? -6.642 8.402 4.028 1.00 0.00 64 PRO A O 14
ATOM 17554 N N . ASP A 1 65 ? -5.732 9.988 5.343 1.00 0.00 65 ASP A N 14
ATOM 17555 C CA . ASP A 1 65 ? -5.823 11.038 4.334 1.00 0.00 65 ASP A CA 14
ATOM 17556 C C . ASP A 1 65 ? -5.121 10.611 3.049 1.00 0.00 65 ASP A C 14
ATOM 17557 O O . ASP A 1 65 ? -5.453 11.073 1.957 1.00 0.00 65 ASP A O 14
ATOM 17566 N N . ALA A 1 66 ? -4.147 9.723 3.199 1.00 0.00 66 ALA A N 14
ATOM 17567 C CA . ALA A 1 66 ? -3.383 9.217 2.067 1.00 0.00 66 ALA A CA 14
ATOM 17568 C C . ALA A 1 66 ? -4.274 8.444 1.107 1.00 0.00 66 ALA A C 14
ATOM 17569 O O . ALA A 1 66 ? -4.161 8.571 -0.111 1.00 0.00 66 ALA A O 14
ATOM 17576 N N . LEU A 1 67 ? -5.154 7.632 1.675 1.00 0.00 67 LEU A N 14
ATOM 17577 C CA . LEU A 1 67 ? -6.069 6.815 0.897 1.00 0.00 67 LEU A CA 14
ATOM 17578 C C . LEU A 1 67 ? -7.138 7.659 0.217 1.00 0.00 67 LEU A C 14
ATOM 17579 O O . LEU A 1 67 ? -7.569 7.348 -0.888 1.00 0.00 67 LEU A O 14
ATOM 17595 N N . LYS A 1 68 ? -7.558 8.731 0.874 1.00 0.00 68 LYS A N 14
ATOM 17596 C CA . LYS A 1 68 ? -8.577 9.613 0.313 1.00 0.00 68 LYS A CA 14
ATOM 17597 C C . LYS A 1 68 ? -8.164 10.081 -1.080 1.00 0.00 68 LYS A C 14
ATOM 17598 O O . LYS A 1 68 ? -9.000 10.262 -1.966 1.00 0.00 68 LYS A O 14
ATOM 17617 N N . ALA A 1 69 ? -6.867 10.280 -1.255 1.00 0.00 69 ALA A N 14
ATOM 17618 C CA . ALA A 1 69 ? -6.310 10.729 -2.522 1.00 0.00 69 ALA A CA 14
ATOM 17619 C C . ALA A 1 69 ? -6.365 9.657 -3.607 1.00 0.00 69 ALA A C 14
ATOM 17620 O O . ALA A 1 69 ? -6.829 9.905 -4.722 1.00 0.00 69 ALA A O 14
ATOM 17627 N N . LYS A 1 70 ? -5.854 8.475 -3.279 1.00 0.00 70 LYS A N 14
ATOM 17628 C CA . LYS A 1 70 ? -5.802 7.369 -4.227 1.00 0.00 70 LYS A CA 14
ATOM 17629 C C . LYS A 1 70 ? -7.154 6.704 -4.388 1.00 0.00 70 LYS A C 14
ATOM 17630 O O . LYS A 1 70 ? -7.483 6.204 -5.460 1.00 0.00 70 LYS A O 14
ATOM 17649 N N . VAL A 1 71 ? -7.928 6.683 -3.318 1.00 0.00 71 VAL A N 14
ATOM 17650 C CA . VAL A 1 71 ? -9.245 6.048 -3.366 1.00 0.00 71 VAL A CA 14
ATOM 17651 C C . VAL A 1 71 ? -10.117 6.659 -4.454 1.00 0.00 71 VAL A C 14
ATOM 17652 O O . VAL A 1 71 ? -10.712 5.941 -5.254 1.00 0.00 71 VAL A O 14
ATOM 17665 N N . ALA A 1 72 ? -10.185 7.983 -4.489 1.00 0.00 72 ALA A N 14
ATOM 17666 C CA . ALA A 1 72 ? -10.986 8.671 -5.493 1.00 0.00 72 ALA A CA 14
ATOM 17667 C C . ALA A 1 72 ? -10.546 8.289 -6.904 1.00 0.00 72 ALA A C 14
ATOM 17668 O O . ALA A 1 72 ? -11.373 7.997 -7.767 1.00 0.00 72 ALA A O 14
ATOM 17675 N N . GLU A 1 73 ? -9.235 8.296 -7.130 1.00 0.00 73 GLU A N 14
ATOM 17676 C CA . GLU A 1 73 ? -8.679 7.955 -8.437 1.00 0.00 73 GLU A CA 14
ATOM 17677 C C . GLU A 1 73 ? -8.774 6.454 -8.720 1.00 0.00 73 GLU A C 14
ATOM 17678 O O . GLU A 1 73 ? -9.231 6.043 -9.786 1.00 0.00 73 GLU A O 14
ATOM 17690 N N . ALA A 1 74 ? -8.319 5.643 -7.769 1.00 0.00 74 ALA A N 14
ATOM 17691 C CA . ALA A 1 74 ? -8.332 4.192 -7.926 1.00 0.00 74 ALA A CA 14
ATOM 17692 C C . ALA A 1 74 ? -9.752 3.634 -7.996 1.00 0.00 74 ALA A C 14
ATOM 17693 O O . ALA A 1 74 ? -10.053 2.799 -8.849 1.00 0.00 74 ALA A O 14
ATOM 17700 N N . MET A 1 75 ? -10.622 4.088 -7.099 1.00 0.00 75 MET A N 14
ATOM 17701 C CA . MET A 1 75 ? -11.999 3.616 -7.076 1.00 0.00 75 MET A CA 14
ATOM 17702 C C . MET A 1 75 ? -12.701 3.896 -8.401 1.00 0.00 75 MET A C 14
ATOM 17703 O O . MET A 1 75 ? -13.462 3.068 -8.898 1.00 0.00 75 MET A O 14
ATOM 17717 N N . GLU A 1 76 ? -12.445 5.064 -8.973 1.00 0.00 76 GLU A N 14
ATOM 17718 C CA . GLU A 1 76 ? -13.061 5.433 -10.240 1.00 0.00 76 GLU A CA 14
ATOM 17719 C C . GLU A 1 76 ? -12.714 4.418 -11.326 1.00 0.00 76 GLU A C 14
ATOM 17720 O O . GLU A 1 76 ? -13.590 3.939 -12.044 1.00 0.00 76 GLU A O 14
ATOM 17732 N N . VAL A 1 77 ? -11.433 4.098 -11.439 1.00 0.00 77 VAL A N 14
ATOM 17733 C CA . VAL A 1 77 ? -10.966 3.141 -12.434 1.00 0.00 77 VAL A CA 14
ATOM 17734 C C . VAL A 1 77 ? -11.284 1.699 -12.037 1.00 0.00 77 VAL A C 14
ATOM 17735 O O . VAL A 1 77 ? -11.567 0.860 -12.891 1.00 0.00 77 VAL A O 14
ATOM 17748 N N . LEU A 1 78 ? -11.211 1.411 -10.741 1.00 0.00 78 LEU A N 14
ATOM 17749 C CA . LEU A 1 78 ? -11.465 0.062 -10.241 1.00 0.00 78 LEU A CA 14
ATOM 17750 C C . LEU A 1 78 ? -12.957 -0.203 -10.029 1.00 0.00 78 LEU A C 14
ATOM 17751 O O . LEU A 1 78 ? -13.542 -1.058 -10.692 1.00 0.00 78 LEU A O 14
ATOM 17767 N N . ARG A 1 79 ? -13.558 0.515 -9.088 1.00 0.00 79 ARG A N 14
ATOM 17768 C CA . ARG A 1 79 ? -14.953 0.353 -8.764 1.00 0.00 79 ARG A CA 14
ATOM 17769 C C . ARG A 1 79 ? -15.861 0.601 -9.971 1.00 0.00 79 ARG A C 14
ATOM 17770 O O . ARG A 1 79 ? -16.923 -0.011 -10.087 1.00 0.00 79 ARG A O 14
ATOM 17791 N N . SER A 1 80 ? -15.455 1.502 -10.859 1.00 0.00 80 SER A N 14
ATOM 17792 C CA . SER A 1 80 ? -16.261 1.813 -12.034 1.00 0.00 80 SER A CA 14
ATOM 17793 C C . SER A 1 80 ? -15.805 1.013 -13.252 1.00 0.00 80 SER A C 14
ATOM 17794 O O . SER A 1 80 ? -16.603 0.712 -14.140 1.00 0.00 80 SER A O 14
ATOM 17802 N N . ALA A 1 81 ? -14.521 0.668 -13.289 1.00 0.00 81 ALA A N 14
ATOM 17803 C CA . ALA A 1 81 ? -13.972 -0.099 -14.402 1.00 0.00 81 ALA A CA 14
ATOM 17804 C C . ALA A 1 81 ? -14.208 0.612 -15.731 1.00 0.00 81 ALA A C 14
ATOM 17805 O O . ALA A 1 81 ? -14.799 0.047 -16.653 1.00 0.00 81 ALA A O 14
ATOM 17812 N N . GLN A 1 82 ? -13.745 1.853 -15.823 1.00 0.00 82 GLN A N 14
ATOM 17813 C CA . GLN A 1 82 ? -13.907 2.642 -17.039 1.00 0.00 82 GLN A CA 14
ATOM 17814 C C . GLN A 1 82 ? -13.018 2.107 -18.158 1.00 0.00 82 GLN A C 14
ATOM 17815 O O . GLN A 1 82 ? -13.507 1.535 -19.132 1.00 0.00 82 GLN A O 14
ATOM 17829 N N . GLN A 1 83 ? -11.712 2.298 -18.012 1.00 0.00 83 GLN A N 14
ATOM 17830 C CA . GLN A 1 83 ? -10.755 1.834 -19.011 1.00 0.00 83 GLN A CA 14
ATOM 17831 C C . GLN A 1 83 ? -10.007 0.600 -18.518 1.00 0.00 83 GLN A C 14
ATOM 17832 O O . GLN A 1 83 ? -9.625 -0.264 -19.309 1.00 0.00 83 GLN A O 14
ATOM 17846 N N . HIS A 1 84 ? -9.799 0.523 -17.208 1.00 0.00 84 HIS A N 14
ATOM 17847 C CA . HIS A 1 84 ? -9.097 -0.605 -16.610 1.00 0.00 84 HIS A CA 14
ATOM 17848 C C . HIS A 1 84 ? -9.887 -1.182 -15.440 1.00 0.00 84 HIS A C 14
ATOM 17849 O O . HIS A 1 84 ? -10.193 -0.478 -14.478 1.00 0.00 84 HIS A O 14
ATOM 17863 N N . THR A 1 85 ? -10.216 -2.467 -15.529 1.00 0.00 85 THR A N 14
ATOM 17864 C CA . THR A 1 85 ? -10.971 -3.138 -14.479 1.00 0.00 85 THR A CA 14
ATOM 17865 C C . THR A 1 85 ? -10.059 -3.533 -13.321 1.00 0.00 85 THR A C 14
ATOM 17866 O O . THR A 1 85 ? -10.457 -4.415 -12.531 1.00 0.00 85 THR A O 14
ATOM 17878 N N . GLY A 1 1 ? 24.153 13.275 5.925 1.00 0.00 1 GLY A N 15
ATOM 17879 C CA . GLY A 1 1 ? 22.902 13.443 5.134 1.00 0.00 1 GLY A CA 15
ATOM 17880 C C . GLY A 1 1 ? 21.671 12.979 5.889 1.00 0.00 1 GLY A C 15
ATOM 17881 O O . GLY A 1 1 ? 20.931 13.798 6.436 1.00 0.00 1 GLY A O 15
ATOM 17887 N N . PRO A 1 2 ? 21.422 11.659 5.940 1.00 0.00 2 PRO A N 15
ATOM 17888 C CA . PRO A 1 2 ? 20.263 11.100 6.642 1.00 0.00 2 PRO A CA 15
ATOM 17889 C C . PRO A 1 2 ? 20.379 11.241 8.156 1.00 0.00 2 PRO A C 15
ATOM 17890 O O . PRO A 1 2 ? 21.411 11.669 8.672 1.00 0.00 2 PRO A O 15
ATOM 17901 N N . LEU A 1 3 ? 19.315 10.876 8.863 1.00 0.00 3 LEU A N 15
ATOM 17902 C CA . LEU A 1 3 ? 19.298 10.961 10.319 1.00 0.00 3 LEU A CA 15
ATOM 17903 C C . LEU A 1 3 ? 19.040 9.592 10.941 1.00 0.00 3 LEU A C 15
ATOM 17904 O O . LEU A 1 3 ? 18.881 8.598 10.232 1.00 0.00 3 LEU A O 15
ATOM 17920 N N . GLY A 1 4 ? 19.001 9.549 12.268 1.00 0.00 4 GLY A N 15
ATOM 17921 C CA . GLY A 1 4 ? 18.762 8.297 12.962 1.00 0.00 4 GLY A CA 15
ATOM 17922 C C . GLY A 1 4 ? 17.294 8.074 13.268 1.00 0.00 4 GLY A C 15
ATOM 17923 O O . GLY A 1 4 ? 16.936 7.691 14.383 1.00 0.00 4 GLY A O 15
ATOM 17927 N N . SER A 1 5 ? 16.442 8.313 12.276 1.00 0.00 5 SER A N 15
ATOM 17928 C CA . SER A 1 5 ? 15.004 8.134 12.445 1.00 0.00 5 SER A CA 15
ATOM 17929 C C . SER A 1 5 ? 14.606 6.677 12.223 1.00 0.00 5 SER A C 15
ATOM 17930 O O . SER A 1 5 ? 15.190 5.987 11.385 1.00 0.00 5 SER A O 15
ATOM 17938 N N . PRO A 1 6 ? 13.604 6.184 12.972 1.00 0.00 6 PRO A N 15
ATOM 17939 C CA . PRO A 1 6 ? 13.133 4.802 12.849 1.00 0.00 6 PRO A CA 15
ATOM 17940 C C . PRO A 1 6 ? 12.378 4.561 11.546 1.00 0.00 6 PRO A C 15
ATOM 17941 O O . PRO A 1 6 ? 11.171 4.785 11.468 1.00 0.00 6 PRO A O 15
ATOM 17952 N N . ILE A 1 7 ? 13.096 4.097 10.529 1.00 0.00 7 ILE A N 15
ATOM 17953 C CA . ILE A 1 7 ? 12.496 3.822 9.231 1.00 0.00 7 ILE A CA 15
ATOM 17954 C C . ILE A 1 7 ? 11.859 5.079 8.643 1.00 0.00 7 ILE A C 15
ATOM 17955 O O . ILE A 1 7 ? 11.542 6.024 9.366 1.00 0.00 7 ILE A O 15
ATOM 17971 N N . GLY A 1 8 ? 11.678 5.083 7.326 1.00 0.00 8 GLY A N 15
ATOM 17972 C CA . GLY A 1 8 ? 11.082 6.229 6.664 1.00 0.00 8 GLY A CA 15
ATOM 17973 C C . GLY A 1 8 ? 12.100 7.054 5.902 1.00 0.00 8 GLY A C 15
ATOM 17974 O O . GLY A 1 8 ? 12.316 6.840 4.709 1.00 0.00 8 GLY A O 15
ATOM 17978 N N . ALA A 1 9 ? 12.728 8.001 6.592 1.00 0.00 9 ALA A N 15
ATOM 17979 C CA . ALA A 1 9 ? 13.728 8.861 5.973 1.00 0.00 9 ALA A CA 15
ATOM 17980 C C . ALA A 1 9 ? 14.946 8.057 5.530 1.00 0.00 9 ALA A C 15
ATOM 17981 O O . ALA A 1 9 ? 15.444 8.231 4.418 1.00 0.00 9 ALA A O 15
ATOM 17988 N N . LEU A 1 10 ? 15.420 7.179 6.407 1.00 0.00 10 LEU A N 15
ATOM 17989 C CA . LEU A 1 10 ? 16.580 6.348 6.104 1.00 0.00 10 LEU A CA 15
ATOM 17990 C C . LEU A 1 10 ? 16.263 5.355 4.991 1.00 0.00 10 LEU A C 15
ATOM 17991 O O . LEU A 1 10 ? 17.069 5.145 4.085 1.00 0.00 10 LEU A O 15
ATOM 18007 N N . ALA A 1 11 ? 15.084 4.746 5.067 1.00 0.00 11 ALA A N 15
ATOM 18008 C CA . ALA A 1 11 ? 14.660 3.774 4.066 1.00 0.00 11 ALA A CA 15
ATOM 18009 C C . ALA A 1 11 ? 15.664 2.632 3.944 1.00 0.00 11 ALA A C 15
ATOM 18010 O O . ALA A 1 11 ? 15.829 2.050 2.873 1.00 0.00 11 ALA A O 15
ATOM 18017 N N . SER A 1 12 ? 16.332 2.318 5.049 1.00 0.00 12 SER A N 15
ATOM 18018 C CA . SER A 1 12 ? 17.320 1.246 5.066 1.00 0.00 12 SER A CA 15
ATOM 18019 C C . SER A 1 12 ? 16.645 -0.119 4.974 1.00 0.00 12 SER A C 15
ATOM 18020 O O . SER A 1 12 ? 16.995 -0.940 4.126 1.00 0.00 12 SER A O 15
ATOM 18028 N N . ALA A 1 13 ? 15.676 -0.355 5.852 1.00 0.00 13 ALA A N 15
ATOM 18029 C CA . ALA A 1 13 ? 14.952 -1.619 5.870 1.00 0.00 13 ALA A CA 15
ATOM 18030 C C . ALA A 1 13 ? 14.194 -1.837 4.566 1.00 0.00 13 ALA A C 15
ATOM 18031 O O . ALA A 1 13 ? 14.013 -2.970 4.122 1.00 0.00 13 ALA A O 15
ATOM 18038 N N . LEU A 1 14 ? 13.752 -0.742 3.954 1.00 0.00 14 LEU A N 15
ATOM 18039 C CA . LEU A 1 14 ? 13.013 -0.813 2.700 1.00 0.00 14 LEU A CA 15
ATOM 18040 C C . LEU A 1 14 ? 13.950 -1.090 1.529 1.00 0.00 14 LEU A C 15
ATOM 18041 O O . LEU A 1 14 ? 13.575 -1.753 0.563 1.00 0.00 14 LEU A O 15
ATOM 18057 N N . ALA A 1 15 ? 15.174 -0.578 1.625 1.00 0.00 15 ALA A N 15
ATOM 18058 C CA . ALA A 1 15 ? 16.166 -0.771 0.574 1.00 0.00 15 ALA A CA 15
ATOM 18059 C C . ALA A 1 15 ? 16.504 -2.248 0.396 1.00 0.00 15 ALA A C 15
ATOM 18060 O O . ALA A 1 15 ? 16.923 -2.673 -0.680 1.00 0.00 15 ALA A O 15
ATOM 18067 N N . ASN A 1 16 ? 16.323 -3.026 1.459 1.00 0.00 16 ASN A N 15
ATOM 18068 C CA . ASN A 1 16 ? 16.610 -4.456 1.420 1.00 0.00 16 ASN A CA 15
ATOM 18069 C C . ASN A 1 16 ? 15.833 -5.142 0.301 1.00 0.00 16 ASN A C 15
ATOM 18070 O O . ASN A 1 16 ? 16.413 -5.585 -0.690 1.00 0.00 16 ASN A O 15
ATOM 18081 N N . SER A 1 17 ? 14.517 -5.231 0.468 1.00 0.00 17 SER A N 15
ATOM 18082 C CA . SER A 1 17 ? 13.662 -5.866 -0.528 1.00 0.00 17 SER A CA 15
ATOM 18083 C C . SER A 1 17 ? 12.910 -4.823 -1.351 1.00 0.00 17 SER A C 15
ATOM 18084 O O . SER A 1 17 ? 12.690 -3.701 -0.893 1.00 0.00 17 SER A O 15
ATOM 18092 N N . PRO A 1 18 ? 12.505 -5.182 -2.582 1.00 0.00 18 PRO A N 15
ATOM 18093 C CA . PRO A 1 18 ? 11.775 -4.272 -3.471 1.00 0.00 18 PRO A CA 15
ATOM 18094 C C . PRO A 1 18 ? 10.423 -3.857 -2.892 1.00 0.00 18 PRO A C 15
ATOM 18095 O O . PRO A 1 18 ? 9.905 -4.500 -1.979 1.00 0.00 18 PRO A O 15
ATOM 18106 N N . PRO A 1 19 ? 9.835 -2.769 -3.418 1.00 0.00 19 PRO A N 15
ATOM 18107 C CA . PRO A 1 19 ? 8.538 -2.265 -2.949 1.00 0.00 19 PRO A CA 15
ATOM 18108 C C . PRO A 1 19 ? 7.444 -3.326 -3.007 1.00 0.00 19 PRO A C 15
ATOM 18109 O O . PRO A 1 19 ? 6.536 -3.339 -2.177 1.00 0.00 19 PRO A O 15
ATOM 18120 N N . GLU A 1 20 ? 7.534 -4.212 -3.994 1.00 0.00 20 GLU A N 15
ATOM 18121 C CA . GLU A 1 20 ? 6.547 -5.275 -4.159 1.00 0.00 20 GLU A CA 15
ATOM 18122 C C . GLU A 1 20 ? 6.638 -6.289 -3.022 1.00 0.00 20 GLU A C 15
ATOM 18123 O O . GLU A 1 20 ? 5.619 -6.802 -2.545 1.00 0.00 20 GLU A O 15
ATOM 18135 N N . THR A 1 21 ? 7.863 -6.574 -2.587 1.00 0.00 21 THR A N 15
ATOM 18136 C CA . THR A 1 21 ? 8.072 -7.528 -1.506 1.00 0.00 21 THR A CA 15
ATOM 18137 C C . THR A 1 21 ? 7.435 -7.010 -0.232 1.00 0.00 21 THR A C 15
ATOM 18138 O O . THR A 1 21 ? 6.673 -7.718 0.430 1.00 0.00 21 THR A O 15
ATOM 18149 N N . GLN A 1 22 ? 7.705 -5.756 0.077 1.00 0.00 22 GLN A N 15
ATOM 18150 C CA . GLN A 1 22 ? 7.105 -5.133 1.243 1.00 0.00 22 GLN A CA 15
ATOM 18151 C C . GLN A 1 22 ? 5.632 -4.960 0.987 1.00 0.00 22 GLN A C 15
ATOM 18152 O O . GLN A 1 22 ? 4.803 -5.196 1.862 1.00 0.00 22 GLN A O 15
ATOM 18166 N N . ARG A 1 23 ? 5.329 -4.485 -0.225 1.00 0.00 23 ARG A N 15
ATOM 18167 C CA . ARG A 1 23 ? 3.972 -4.206 -0.641 1.00 0.00 23 ARG A CA 15
ATOM 18168 C C . ARG A 1 23 ? 2.969 -4.966 0.201 1.00 0.00 23 ARG A C 15
ATOM 18169 O O . ARG A 1 23 ? 2.434 -4.439 1.172 1.00 0.00 23 ARG A O 15
ATOM 18190 N N . MET A 1 24 ? 2.733 -6.209 -0.155 1.00 0.00 24 MET A N 15
ATOM 18191 C CA . MET A 1 24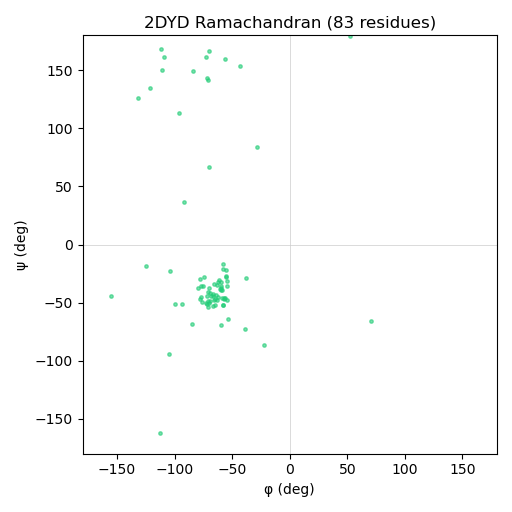 ? 1.797 -7.025 0.588 1.00 0.00 24 MET A CA 15
ATOM 18192 C C . MET A 1 24 ? 2.209 -7.144 2.056 1.00 0.00 24 MET A C 15
ATOM 18193 O O . MET A 1 24 ? 1.355 -7.230 2.933 1.00 0.00 24 MET A O 15
ATOM 18207 N N . MET A 1 25 ? 3.515 -7.185 2.321 1.00 0.00 25 MET A N 15
ATOM 18208 C CA . MET A 1 25 ? 3.999 -7.331 3.694 1.00 0.00 25 MET A CA 15
ATOM 18209 C C . MET A 1 25 ? 3.471 -6.227 4.620 1.00 0.00 25 MET A C 15
ATOM 18210 O O . MET A 1 25 ? 2.896 -6.534 5.664 1.00 0.00 25 MET A O 15
ATOM 18224 N N . LEU A 1 26 ? 3.619 -4.949 4.244 1.00 0.00 26 LEU A N 15
ATOM 18225 C CA . LEU A 1 26 ? 3.084 -3.880 5.095 1.00 0.00 26 LEU A CA 15
ATOM 18226 C C . LEU A 1 26 ? 1.574 -3.938 5.049 1.00 0.00 26 LEU A C 15
ATOM 18227 O O . LEU A 1 26 ? 0.917 -3.945 6.079 1.00 0.00 26 LEU A O 15
ATOM 18243 N N . GLY A 1 27 ? 1.028 -4.022 3.836 1.00 0.00 27 GLY A N 15
ATOM 18244 C CA . GLY A 1 27 ? -0.383 -4.123 3.674 1.00 0.00 27 GLY A CA 15
ATOM 18245 C C . GLY A 1 27 ? -0.916 -5.303 4.449 1.00 0.00 27 GLY A C 15
ATOM 18246 O O . GLY A 1 27 ? -2.020 -5.268 4.953 1.00 0.00 27 GLY A O 15
ATOM 18250 N N . GLU A 1 28 ? -0.121 -6.343 4.598 1.00 0.00 28 GLU A N 15
ATOM 18251 C CA . GLU A 1 28 ? -0.566 -7.490 5.365 1.00 0.00 28 GLU A CA 15
ATOM 18252 C C . GLU A 1 28 ? -0.981 -7.026 6.758 1.00 0.00 28 GLU A C 15
ATOM 18253 O O . GLU A 1 28 ? -2.056 -7.374 7.253 1.00 0.00 28 GLU A O 15
ATOM 18265 N N . ASN A 1 29 ? -0.134 -6.201 7.368 1.00 0.00 29 ASN A N 15
ATOM 18266 C CA . ASN A 1 29 ? -0.424 -5.670 8.700 1.00 0.00 29 ASN A CA 15
ATOM 18267 C C . ASN A 1 29 ? -1.126 -4.319 8.615 1.00 0.00 29 ASN A C 15
ATOM 18268 O O . ASN A 1 29 ? -2.090 -4.054 9.337 1.00 0.00 29 ASN A O 15
ATOM 18279 N N . LEU A 1 30 ? -0.633 -3.468 7.731 1.00 0.00 30 LEU A N 15
ATOM 18280 C CA . LEU A 1 30 ? -1.193 -2.142 7.548 1.00 0.00 30 LEU A CA 15
ATOM 18281 C C . LEU A 1 30 ? -2.487 -2.167 6.732 1.00 0.00 30 LEU A C 15
ATOM 18282 O O . LEU A 1 30 ? -3.419 -1.450 7.059 1.00 0.00 30 LEU A O 15
ATOM 18298 N N . TYR A 1 31 ? -2.561 -2.991 5.680 1.00 0.00 31 TYR A N 15
ATOM 18299 C CA . TYR A 1 31 ? -3.778 -3.063 4.865 1.00 0.00 31 TYR A CA 15
ATOM 18300 C C . TYR A 1 31 ? -4.963 -3.285 5.776 1.00 0.00 31 TYR A C 15
ATOM 18301 O O . TYR A 1 31 ? -5.922 -2.538 5.721 1.00 0.00 31 TYR A O 15
ATOM 18319 N N . PRO A 1 32 ? -4.922 -4.271 6.675 1.00 0.00 32 PRO A N 15
ATOM 18320 C CA . PRO A 1 32 ? -6.035 -4.464 7.578 1.00 0.00 32 PRO A CA 15
ATOM 18321 C C . PRO A 1 32 ? -6.312 -3.174 8.339 1.00 0.00 32 PRO A C 15
ATOM 18322 O O . PRO A 1 32 ? -7.462 -2.855 8.639 1.00 0.00 32 PRO A O 15
ATOM 18333 N N . LEU A 1 33 ? -5.250 -2.408 8.617 1.00 0.00 33 LEU A N 15
ATOM 18334 C CA . LEU A 1 33 ? -5.411 -1.136 9.301 1.00 0.00 33 LEU A CA 15
ATOM 18335 C C . LEU A 1 33 ? -5.854 -0.065 8.323 1.00 0.00 33 LEU A C 15
ATOM 18336 O O . LEU A 1 33 ? -6.805 0.678 8.566 1.00 0.00 33 LEU A O 15
ATOM 18352 N N . VAL A 1 34 ? -5.138 -0.009 7.203 1.00 0.00 34 VAL A N 15
ATOM 18353 C CA . VAL A 1 34 ? -5.421 0.940 6.157 1.00 0.00 34 VAL A CA 15
ATOM 18354 C C . VAL A 1 34 ? -6.620 0.524 5.353 1.00 0.00 34 VAL A C 15
ATOM 18355 O O . VAL A 1 34 ? -7.541 1.315 5.162 1.00 0.00 34 VAL A O 15
ATOM 18368 N N . ASP A 1 35 ? -6.616 -0.731 4.906 1.00 0.00 35 ASP A N 15
ATOM 18369 C CA . ASP A 1 35 ? -7.745 -1.266 4.140 1.00 0.00 35 ASP A CA 15
ATOM 18370 C C . ASP A 1 35 ? -9.067 -0.648 4.614 1.00 0.00 35 ASP A C 15
ATOM 18371 O O . ASP A 1 35 ? -9.732 -1.187 5.499 1.00 0.00 35 ASP A O 15
ATOM 18380 N N . GLN A 1 36 ? -9.415 0.499 4.046 1.00 0.00 36 GLN A N 15
ATOM 18381 C CA . GLN A 1 36 ? -10.627 1.219 4.429 1.00 0.00 36 GLN A CA 15
ATOM 18382 C C . GLN A 1 36 ? -11.887 0.389 4.209 1.00 0.00 36 GLN A C 15
ATOM 18383 O O . GLN A 1 36 ? -12.701 0.230 5.118 1.00 0.00 36 GLN A O 15
ATOM 18397 N N . LEU A 1 37 ? -12.053 -0.125 2.998 1.00 0.00 37 LEU A N 15
ATOM 18398 C CA . LEU A 1 37 ? -13.232 -0.924 2.668 1.00 0.00 37 LEU A CA 15
ATOM 18399 C C . LEU A 1 37 ? -12.862 -2.387 2.447 1.00 0.00 37 LEU A C 15
ATOM 18400 O O . LEU A 1 37 ? -11.804 -2.843 2.882 1.00 0.00 37 LEU A O 15
ATOM 18416 N N . GLU A 1 38 ? -13.734 -3.118 1.757 1.00 0.00 38 GLU A N 15
ATOM 18417 C CA . GLU A 1 38 ? -13.491 -4.522 1.469 1.00 0.00 38 GLU A CA 15
ATOM 18418 C C . GLU A 1 38 ? -12.394 -4.670 0.421 1.00 0.00 38 GLU A C 15
ATOM 18419 O O . GLU A 1 38 ? -12.315 -3.884 -0.524 1.00 0.00 38 GLU A O 15
ATOM 18431 N N . HIS A 1 39 ? -11.547 -5.680 0.607 1.00 0.00 39 HIS A N 15
ATOM 18432 C CA . HIS A 1 39 ? -10.429 -5.962 -0.301 1.00 0.00 39 HIS A CA 15
ATOM 18433 C C . HIS A 1 39 ? -10.757 -5.634 -1.759 1.00 0.00 39 HIS A C 15
ATOM 18434 O O . HIS A 1 39 ? -9.873 -5.240 -2.521 1.00 0.00 39 HIS A O 15
ATOM 18448 N N . ASP A 1 40 ? -12.022 -5.808 -2.144 1.00 0.00 40 ASP A N 15
ATOM 18449 C CA . ASP A 1 40 ? -12.461 -5.536 -3.515 1.00 0.00 40 ASP A CA 15
ATOM 18450 C C . ASP A 1 40 ? -11.772 -4.301 -4.093 1.00 0.00 40 ASP A C 15
ATOM 18451 O O . ASP A 1 40 ? -10.868 -4.414 -4.920 1.00 0.00 40 ASP A O 15
ATOM 18460 N N . GLN A 1 41 ? -12.195 -3.127 -3.643 1.00 0.00 41 GLN A N 15
ATOM 18461 C CA . GLN A 1 41 ? -11.605 -1.878 -4.107 1.00 0.00 41 GLN A CA 15
ATOM 18462 C C . GLN A 1 41 ? -10.665 -1.314 -3.048 1.00 0.00 41 GLN A C 15
ATOM 18463 O O . GLN A 1 41 ? -9.765 -0.531 -3.351 1.00 0.00 41 GLN A O 15
ATOM 18477 N N . ALA A 1 42 ? -10.886 -1.720 -1.800 1.00 0.00 42 ALA A N 15
ATOM 18478 C CA . ALA A 1 42 ? -10.066 -1.262 -0.685 1.00 0.00 42 ALA A CA 15
ATOM 18479 C C . ALA A 1 42 ? -8.623 -1.729 -0.816 1.00 0.00 42 ALA A C 15
ATOM 18480 O O . ALA A 1 42 ? -7.688 -0.962 -0.587 1.00 0.00 42 ALA A O 15
ATOM 18487 N N . ALA A 1 43 ? -8.449 -2.992 -1.184 1.00 0.00 43 ALA A N 15
ATOM 18488 C CA . ALA A 1 43 ? -7.120 -3.564 -1.342 1.00 0.00 43 ALA A CA 15
ATOM 18489 C C . ALA A 1 43 ? -6.389 -2.925 -2.506 1.00 0.00 43 ALA A C 15
ATOM 18490 O O . ALA A 1 43 ? -5.165 -2.803 -2.494 1.00 0.00 43 ALA A O 15
ATOM 18497 N N . LYS A 1 44 ? -7.144 -2.535 -3.524 1.00 0.00 44 LYS A N 15
ATOM 18498 C CA . LYS A 1 44 ? -6.554 -1.929 -4.702 1.00 0.00 44 LYS A CA 15
ATOM 18499 C C . LYS A 1 44 ? -5.911 -0.584 -4.382 1.00 0.00 44 LYS A C 15
ATOM 18500 O O . LYS A 1 44 ? -4.782 -0.334 -4.772 1.00 0.00 44 LYS A O 15
ATOM 18519 N N . VAL A 1 45 ? -6.630 0.294 -3.695 1.00 0.00 45 VAL A N 15
ATOM 18520 C CA . VAL A 1 45 ? -6.082 1.612 -3.379 1.00 0.00 45 VAL A CA 15
ATOM 18521 C C . VAL A 1 45 ? -4.976 1.594 -2.324 1.00 0.00 45 VAL A C 15
ATOM 18522 O O . VAL A 1 45 ? -3.920 2.199 -2.517 1.00 0.00 45 VAL A O 15
ATOM 18535 N N . THR A 1 46 ? -5.235 0.958 -1.186 1.00 0.00 46 THR A N 15
ATOM 18536 C CA . THR A 1 46 ? -4.265 0.958 -0.095 1.00 0.00 46 THR A CA 15
ATOM 18537 C C . THR A 1 46 ? -3.009 0.141 -0.358 1.00 0.00 46 THR A C 15
ATOM 18538 O O . THR A 1 46 ? -1.899 0.652 -0.243 1.00 0.00 46 THR A O 15
ATOM 18549 N N . GLY A 1 47 ? -3.186 -1.121 -0.692 1.00 0.00 47 GLY A N 15
ATOM 18550 C CA . GLY A 1 47 ? -2.046 -1.983 -0.917 1.00 0.00 47 GLY A CA 15
ATOM 18551 C C . GLY A 1 47 ? -1.329 -1.795 -2.251 1.00 0.00 47 GLY A C 15
ATOM 18552 O O . GLY A 1 47 ? -0.150 -2.115 -2.356 1.00 0.00 47 GLY A O 15
ATOM 18556 N N . MET A 1 48 ? -2.013 -1.294 -3.282 1.00 0.00 48 MET A N 15
ATOM 18557 C CA . MET A 1 48 ? -1.354 -1.106 -4.580 1.00 0.00 48 MET A CA 15
ATOM 18558 C C . MET A 1 48 ? -0.233 -0.091 -4.456 1.00 0.00 48 MET A C 15
ATOM 18559 O O . MET A 1 48 ? 0.886 -0.321 -4.914 1.00 0.00 48 MET A O 15
ATOM 18573 N N . LEU A 1 49 ? -0.539 1.030 -3.815 1.00 0.00 49 LEU A N 15
ATOM 18574 C CA . LEU A 1 49 ? 0.445 2.082 -3.608 1.00 0.00 49 LEU A CA 15
ATOM 18575 C C . LEU A 1 49 ? 1.629 1.563 -2.799 1.00 0.00 49 LEU A C 15
ATOM 18576 O O . LEU A 1 49 ? 2.688 2.189 -2.763 1.00 0.00 49 LEU A O 15
ATOM 18592 N N . LEU A 1 50 ? 1.437 0.426 -2.135 1.00 0.00 50 LEU A N 15
ATOM 18593 C CA . LEU A 1 50 ? 2.481 -0.161 -1.309 1.00 0.00 50 LEU A CA 15
ATOM 18594 C C . LEU A 1 50 ? 3.769 -0.396 -2.105 1.00 0.00 50 LEU A C 15
ATOM 18595 O O . LEU A 1 50 ? 4.851 -0.499 -1.532 1.00 0.00 50 LEU A O 15
ATOM 18611 N N . GLU A 1 51 ? 3.656 -0.466 -3.429 1.00 0.00 51 GLU A N 15
ATOM 18612 C CA . GLU A 1 51 ? 4.830 -0.667 -4.277 1.00 0.00 51 GLU A CA 15
ATOM 18613 C C . GLU A 1 51 ? 4.864 0.331 -5.434 1.00 0.00 51 GLU A C 15
ATOM 18614 O O . GLU A 1 51 ? 5.860 0.420 -6.152 1.00 0.00 51 GLU A O 15
ATOM 18626 N N . MET A 1 52 ? 3.781 1.085 -5.610 1.00 0.00 52 MET A N 15
ATOM 18627 C CA . MET A 1 52 ? 3.713 2.074 -6.679 1.00 0.00 52 MET A CA 15
ATOM 18628 C C . MET A 1 52 ? 4.671 3.228 -6.402 1.00 0.00 52 MET A C 15
ATOM 18629 O O . MET A 1 52 ? 5.637 3.434 -7.136 1.00 0.00 52 MET A O 15
ATOM 18643 N N . ASP A 1 53 ? 4.400 3.977 -5.336 1.00 0.00 53 ASP A N 15
ATOM 18644 C CA . ASP A 1 53 ? 5.246 5.106 -4.965 1.00 0.00 53 ASP A CA 15
ATOM 18645 C C . ASP A 1 53 ? 5.701 4.993 -3.512 1.00 0.00 53 ASP A C 15
ATOM 18646 O O . ASP A 1 53 ? 4.915 4.644 -2.633 1.00 0.00 53 ASP A O 15
ATOM 18655 N N . GLN A 1 54 ? 6.975 5.293 -3.268 1.00 0.00 54 GLN A N 15
ATOM 18656 C CA . GLN A 1 54 ? 7.532 5.226 -1.921 1.00 0.00 54 GLN A CA 15
ATOM 18657 C C . GLN A 1 54 ? 6.771 6.150 -0.976 1.00 0.00 54 GLN A C 15
ATOM 18658 O O . GLN A 1 54 ? 6.555 5.829 0.192 1.00 0.00 54 GLN A O 15
ATOM 18672 N N . THR A 1 55 ? 6.359 7.295 -1.498 1.00 0.00 55 THR A N 15
ATOM 18673 C CA . THR A 1 55 ? 5.601 8.268 -0.723 1.00 0.00 55 THR A CA 15
ATOM 18674 C C . THR A 1 55 ? 4.193 7.749 -0.458 1.00 0.00 55 THR A C 15
ATOM 18675 O O . THR A 1 55 ? 3.678 7.849 0.655 1.00 0.00 55 THR A O 15
ATOM 18686 N N . GLU A 1 56 ? 3.574 7.199 -1.502 1.00 0.00 56 GLU A N 15
ATOM 18687 C CA . GLU A 1 56 ? 2.220 6.664 -1.402 1.00 0.00 56 GLU A CA 15
ATOM 18688 C C . GLU A 1 56 ? 2.178 5.428 -0.511 1.00 0.00 56 GLU A C 15
ATOM 18689 O O . GLU A 1 56 ? 1.299 5.299 0.334 1.00 0.00 56 GLU A O 15
ATOM 18701 N N . VAL A 1 57 ? 3.134 4.521 -0.698 1.00 0.00 57 VAL A N 15
ATOM 18702 C CA . VAL A 1 57 ? 3.187 3.301 0.107 1.00 0.00 57 VAL A CA 15
ATOM 18703 C C . VAL A 1 57 ? 3.261 3.645 1.589 1.00 0.00 57 VAL A C 15
ATOM 18704 O O . VAL A 1 57 ? 2.545 3.073 2.410 1.00 0.00 57 VAL A O 15
ATOM 18717 N N . LEU A 1 58 ? 4.136 4.582 1.919 1.00 0.00 58 LEU A N 15
ATOM 18718 C CA . LEU A 1 58 ? 4.316 5.011 3.292 1.00 0.00 58 LEU A CA 15
ATOM 18719 C C . LEU A 1 58 ? 3.049 5.676 3.821 1.00 0.00 58 LEU A C 15
ATOM 18720 O O . LEU A 1 58 ? 2.603 5.394 4.931 1.00 0.00 58 LEU A O 15
ATOM 18736 N N . HIS A 1 59 ? 2.489 6.572 3.020 1.00 0.00 59 HIS A N 15
ATOM 18737 C CA . HIS A 1 59 ? 1.284 7.307 3.394 1.00 0.00 59 HIS A CA 15
ATOM 18738 C C . HIS A 1 59 ? 0.021 6.440 3.408 1.00 0.00 59 HIS A C 15
ATOM 18739 O O . HIS A 1 59 ? -0.806 6.565 4.311 1.00 0.00 59 HIS A O 15
ATOM 18753 N N . LEU A 1 60 ? -0.161 5.612 2.379 1.00 0.00 60 LEU A N 15
ATOM 18754 C CA . LEU A 1 60 ? -1.373 4.797 2.273 1.00 0.00 60 LEU A CA 15
ATOM 18755 C C . LEU A 1 60 ? -1.495 3.735 3.364 1.00 0.00 60 LEU A C 15
ATOM 18756 O O . LEU A 1 60 ? -2.562 3.580 3.933 1.00 0.00 60 LEU A O 15
ATOM 18772 N N . LEU A 1 61 ? -0.419 3.017 3.668 1.00 0.00 61 LEU A N 15
ATOM 18773 C CA . LEU A 1 61 ? -0.476 1.978 4.704 1.00 0.00 61 LEU A CA 15
ATOM 18774 C C . LEU A 1 61 ? -0.017 2.529 6.051 1.00 0.00 61 LEU A C 15
ATOM 18775 O O . LEU A 1 61 ? 0.639 1.833 6.824 1.00 0.00 61 LEU A O 15
ATOM 18791 N N . GLU A 1 62 ? -0.372 3.786 6.326 1.00 0.00 62 GLU A N 15
ATOM 18792 C CA . GLU A 1 62 ? 0.003 4.428 7.582 1.00 0.00 62 GLU A CA 15
ATOM 18793 C C . GLU A 1 62 ? -0.970 5.547 7.956 1.00 0.00 62 GLU A C 15
ATOM 18794 O O . GLU A 1 62 ? -1.404 5.637 9.105 1.00 0.00 62 GLU A O 15
ATOM 18806 N N . SER A 1 63 ? -1.301 6.411 6.995 1.00 0.00 63 SER A N 15
ATOM 18807 C CA . SER A 1 63 ? -2.208 7.524 7.261 1.00 0.00 63 SER A CA 15
ATOM 18808 C C . SER A 1 63 ? -3.532 7.365 6.518 1.00 0.00 63 SER A C 15
ATOM 18809 O O . SER A 1 63 ? -3.587 6.756 5.449 1.00 0.00 63 SER A O 15
ATOM 18817 N N . PRO A 1 64 ? -4.622 7.922 7.078 1.00 0.00 64 PRO A N 15
ATOM 18818 C CA . PRO A 1 64 ? -5.952 7.851 6.470 1.00 0.00 64 PRO A CA 15
ATOM 18819 C C . PRO A 1 64 ? -6.101 8.821 5.303 1.00 0.00 64 PRO A C 15
ATOM 18820 O O . PRO A 1 64 ? -6.639 8.469 4.254 1.00 0.00 64 PRO A O 15
ATOM 18831 N N . ASP A 1 65 ? -5.608 10.043 5.491 1.00 0.00 65 ASP A N 15
ATOM 18832 C CA . ASP A 1 65 ? -5.673 11.066 4.450 1.00 0.00 65 ASP A CA 15
ATOM 18833 C C . ASP A 1 65 ? -5.070 10.539 3.151 1.00 0.00 65 ASP A C 15
ATOM 18834 O O . ASP A 1 65 ? -5.434 10.968 2.055 1.00 0.00 65 ASP A O 15
ATOM 18843 N N . ALA A 1 66 ? -4.147 9.599 3.297 1.00 0.00 66 ALA A N 15
ATOM 18844 C CA . ALA A 1 66 ? -3.478 8.989 2.161 1.00 0.00 66 ALA A CA 15
ATOM 18845 C C . ALA A 1 66 ? -4.475 8.230 1.290 1.00 0.00 66 ALA A C 15
ATOM 18846 O O . ALA A 1 66 ? -4.341 8.181 0.068 1.00 0.00 66 ALA A O 15
ATOM 18853 N N . LEU A 1 67 ? -5.468 7.631 1.938 1.00 0.00 67 LEU A N 15
ATOM 18854 C CA . LEU A 1 67 ? -6.492 6.859 1.247 1.00 0.00 67 LEU A CA 15
ATOM 18855 C C . LEU A 1 67 ? -7.316 7.723 0.297 1.00 0.00 67 LEU A C 15
ATOM 18856 O O . LEU A 1 67 ? -7.578 7.332 -0.838 1.00 0.00 67 LEU A O 15
ATOM 18872 N N . LYS A 1 68 ? -7.734 8.888 0.772 1.00 0.00 68 LYS A N 15
ATOM 18873 C CA . LYS A 1 68 ? -8.554 9.797 -0.024 1.00 0.00 68 LYS A CA 15
ATOM 18874 C C . LYS A 1 68 ? -7.911 10.133 -1.366 1.00 0.00 68 LYS A C 15
ATOM 18875 O O . LYS A 1 68 ? -8.604 10.316 -2.368 1.00 0.00 68 LYS A O 15
ATOM 18894 N N . ALA A 1 69 ? -6.593 10.243 -1.376 1.00 0.00 69 ALA A N 15
ATOM 18895 C CA . ALA A 1 69 ? -5.859 10.591 -2.588 1.00 0.00 69 ALA A CA 15
ATOM 18896 C C . ALA A 1 69 ? -5.924 9.513 -3.668 1.00 0.00 69 ALA A C 15
ATOM 18897 O O . ALA A 1 69 ? -6.261 9.792 -4.821 1.00 0.00 69 ALA A O 15
ATOM 18904 N N . LYS A 1 70 ? -5.575 8.290 -3.294 1.00 0.00 70 LYS A N 15
ATOM 18905 C CA . LYS A 1 70 ? -5.561 7.179 -4.237 1.00 0.00 70 LYS A CA 15
ATOM 18906 C C . LYS A 1 70 ? -6.954 6.635 -4.478 1.00 0.00 70 LYS A C 15
ATOM 18907 O O . LYS A 1 70 ? -7.279 6.204 -5.581 1.00 0.00 70 LYS A O 15
ATOM 18926 N N . VAL A 1 71 ? -7.766 6.634 -3.438 1.00 0.00 71 VAL A N 15
ATOM 18927 C CA . VAL A 1 71 ? -9.123 6.107 -3.552 1.00 0.00 71 VAL A CA 15
ATOM 18928 C C . VAL A 1 71 ? -9.944 6.857 -4.592 1.00 0.00 71 VAL A C 15
ATOM 18929 O O . VAL A 1 71 ? -10.584 6.240 -5.441 1.00 0.00 71 VAL A O 15
ATOM 18942 N N . ALA A 1 72 ? -9.933 8.181 -4.533 1.00 0.00 72 ALA A N 15
ATOM 18943 C CA . ALA A 1 72 ? -10.697 8.973 -5.487 1.00 0.00 72 ALA A CA 15
ATOM 18944 C C . ALA A 1 72 ? -10.295 8.637 -6.920 1.00 0.00 72 ALA A C 15
ATOM 18945 O O . ALA A 1 72 ? -11.151 8.421 -7.779 1.00 0.00 72 ALA A O 15
ATOM 18952 N N . GLU A 1 73 ? -8.992 8.590 -7.170 1.00 0.00 73 GLU A N 15
ATOM 18953 C CA . GLU A 1 73 ? -8.482 8.275 -8.500 1.00 0.00 73 GLU A CA 15
ATOM 18954 C C . GLU A 1 73 ? -8.622 6.788 -8.837 1.00 0.00 73 GLU A C 15
ATOM 18955 O O . GLU A 1 73 ? -9.112 6.428 -9.907 1.00 0.00 73 GLU A O 15
ATOM 18967 N N . ALA A 1 74 ? -8.151 5.934 -7.932 1.00 0.00 74 ALA A N 15
ATOM 18968 C CA . ALA A 1 74 ? -8.181 4.487 -8.141 1.00 0.00 74 ALA A CA 15
ATOM 18969 C C . ALA A 1 74 ? -9.589 3.894 -8.114 1.00 0.00 74 ALA A C 15
ATOM 18970 O O . ALA A 1 74 ? -9.977 3.174 -9.034 1.00 0.00 74 ALA A O 15
ATOM 18977 N N . MET A 1 75 ? -10.344 4.167 -7.053 1.00 0.00 75 MET A N 15
ATOM 18978 C CA . MET A 1 75 ? -11.687 3.620 -6.920 1.00 0.00 75 MET A CA 15
ATOM 18979 C C . MET A 1 75 ? -12.587 4.022 -8.082 1.00 0.00 75 MET A C 15
ATOM 18980 O O . MET A 1 75 ? -13.375 3.216 -8.565 1.00 0.00 75 MET A O 15
ATOM 18994 N N . GLU A 1 76 ? -12.472 5.269 -8.520 1.00 0.00 76 GLU A N 15
ATOM 18995 C CA . GLU A 1 76 ? -13.293 5.771 -9.618 1.00 0.00 76 GLU A CA 15
ATOM 18996 C C . GLU A 1 76 ? -13.068 4.978 -10.904 1.00 0.00 76 GLU A C 15
ATOM 18997 O O . GLU A 1 76 ? -14.018 4.648 -11.614 1.00 0.00 76 GLU A O 15
ATOM 19009 N N . VAL A 1 77 ? -11.807 4.694 -11.208 1.00 0.00 77 VAL A N 15
ATOM 19010 C CA . VAL A 1 77 ? -11.456 3.962 -12.422 1.00 0.00 77 VAL A CA 15
ATOM 19011 C C . VAL A 1 77 ? -11.767 2.468 -12.319 1.00 0.00 77 VAL A C 15
ATOM 19012 O O . VAL A 1 77 ? -12.141 1.841 -13.311 1.00 0.00 77 VAL A O 15
ATOM 19025 N N . LEU A 1 78 ? -11.591 1.892 -11.134 1.00 0.00 78 LEU A N 15
ATOM 19026 C CA . LEU A 1 78 ? -11.838 0.465 -10.946 1.00 0.00 78 LEU A CA 15
ATOM 19027 C C . LEU A 1 78 ? -13.309 0.170 -10.664 1.00 0.00 78 LEU A C 15
ATOM 19028 O O . LEU A 1 78 ? -13.758 -0.967 -10.813 1.00 0.00 78 LEU A O 15
ATOM 19044 N N . ARG A 1 79 ? -14.061 1.187 -10.254 1.00 0.00 79 ARG A N 15
ATOM 19045 C CA . ARG A 1 79 ? -15.451 1.033 -9.955 1.00 0.00 79 ARG A CA 15
ATOM 19046 C C . ARG A 1 79 ? -16.266 0.872 -11.240 1.00 0.00 79 ARG A C 15
ATOM 19047 O O . ARG A 1 79 ? -17.158 0.028 -11.319 1.00 0.00 79 ARG A O 15
ATOM 19068 N N . SER A 1 80 ? -15.954 1.691 -12.240 1.00 0.00 80 SER A N 15
ATOM 19069 C CA . SER A 1 80 ? -16.659 1.643 -13.515 1.00 0.00 80 SER A CA 15
ATOM 19070 C C . SER A 1 80 ? -15.885 2.381 -14.602 1.00 0.00 80 SER A C 15
ATOM 19071 O O . SER A 1 80 ? -15.361 3.472 -14.372 1.00 0.00 80 SER A O 15
ATOM 19079 N N . ALA A 1 81 ? -15.824 1.783 -15.788 1.00 0.00 81 ALA A N 15
ATOM 19080 C CA . ALA A 1 81 ? -15.122 2.382 -16.919 1.00 0.00 81 ALA A CA 15
ATOM 19081 C C . ALA A 1 81 ? -13.718 2.839 -16.528 1.00 0.00 81 ALA A C 15
ATOM 19082 O O . ALA A 1 81 ? -13.218 2.493 -15.458 1.00 0.00 81 ALA A O 15
ATOM 19089 N N . GLN A 1 82 ? -13.090 3.617 -17.404 1.00 0.00 82 GLN A N 15
ATOM 19090 C CA . GLN A 1 82 ? -11.748 4.122 -17.156 1.00 0.00 82 GLN A CA 15
ATOM 19091 C C . GLN A 1 82 ? -11.790 5.608 -16.805 1.00 0.00 82 GLN A C 15
ATOM 19092 O O . GLN A 1 82 ? -12.769 6.296 -17.093 1.00 0.00 82 GLN A O 15
ATOM 19106 N N . GLN A 1 83 ? -10.721 6.096 -16.184 1.00 0.00 83 GLN A N 15
ATOM 19107 C CA . GLN A 1 83 ? -10.637 7.497 -15.794 1.00 0.00 83 GLN A CA 15
ATOM 19108 C C . GLN A 1 83 ? -10.656 8.405 -17.021 1.00 0.00 83 GLN A C 15
ATOM 19109 O O . GLN A 1 83 ? -9.651 8.545 -17.718 1.00 0.00 83 GLN A O 15
ATOM 19123 N N . HIS A 1 84 ? -11.806 9.018 -17.279 1.00 0.00 84 HIS A N 15
ATOM 19124 C CA . HIS A 1 84 ? -11.956 9.912 -18.421 1.00 0.00 84 HIS A CA 15
ATOM 19125 C C . HIS A 1 84 ? -11.683 9.175 -19.729 1.00 0.00 84 HIS A C 15
ATOM 19126 O O . HIS A 1 84 ? -10.531 9.016 -20.135 1.00 0.00 84 HIS A O 15
ATOM 19140 N N . THR A 1 85 ? -12.748 8.727 -20.385 1.00 0.00 85 THR A N 15
ATOM 19141 C CA . THR A 1 85 ? -12.623 8.007 -21.646 1.00 0.00 85 THR A CA 15
ATOM 19142 C C . THR A 1 85 ? -11.799 6.736 -21.469 1.00 0.00 85 THR A C 15
ATOM 19143 O O . THR A 1 85 ? -11.714 5.948 -22.434 1.00 0.00 85 THR A O 15
#

CATH classification: 1.10.1900.10